Protein AF-A0A6C1P0E2-F1 (afdb_monomer_lite)

Secondary structure (DSSP, 8-state):
--------------------------SSTTEEEEEEEHHHHEEESSTTEEE-TTS-EEEPTT-SEEEEEEPPEEPS-SS-SSEEEEEEEEEEE-SSGGGEEEEEEEESSSSS--PPEE--B-TTSPPSSTTEEEB--EEEETT--EEEEEEEEE--TTSPPPEEEEEEEEEE---PPPHHHHHHHHTTSTTTSPP-----PPP---S------TT-PPPPPP-B-TTTTT--TT---SSS-----PPB----EEEEEE--S-S--S-HHHHHHHHHHIIIIIS--SS-S-SEEE-TT--EEE-S---STT---B--SSSTTT-TTEEEEEESS--SSSPPPHHHHHHHHHHHHHHHHHHT--TT-EEE-TTT-SEEESEEEGGGTSSS-TT-TTTGGGHHHHHHHHHHHHTTPBPS-EEEES-TTSSSB-SSHHHHHHHHHHS-BSS-EEEEE-S-EEE-SS-EEE--SS--SSS-EEEEEPTT---EEEES-EEEES-BSEEEE-TTTT-EEEEEEESS-SEEEEEETT-BS-EEESEEEEEEEE-TT-EEEEEE-B-SSTT-B--BSEEEES-EE-BTTB-EEEEEEEE--SSS-B-EEEES-EEEEEEEEEEEESBSSEEEES-EEE--SSEEEEEES-SEEEEES-EEEEEEEEEEES-SEEEEES-EEEEEEEEEEEEEEESSEEEES-EEEE---S---S-EEEEEEEEE-S-EEEES-EEEE----SSS-PPEEEEEE-TT--SEEEEES-EEEE-----S---S--EEEEEE---TT---EEEEES-EEEE-S----S-EEEEEE--SS---EEEEES-EEEE---SSSEEEEEE---TTSS-EEEEES-EEE-TTSEEEEETTEEE-SHHHHHHHHS--TT-B-----BS-SS---B-GGGGG-GGGB----TT--B-TTSPBPPSSSPBSSS-----------BS-S-GGG-SSPPTT-EESS------S----SS---------------S-EEEEPPPEESEEEEEEEEEEE-SSS--EEEEEEESSSSS-EEEEEEEEETTTEETT-SS-EEEEEE--S-SEEEEEEEE---SS-EEEEEEEEEEEPS-S----------SS-EEPPPBSSSBSSEEEEEEEESS-EEEEEEEEETTS-EEEEEEEEEE-SEEEEEEEE-TTSPSEEEEEEEEETTEEEEEEEEE--

Structure (mmCIF, N/CA/C/O backbone):
data_AF-A0A6C1P0E2-F1
#
_entry.id   AF-A0A6C1P0E2-F1
#
loop_
_atom_site.group_PDB
_atom_site.id
_atom_site.type_symbol
_atom_site.label_atom_id
_atom_site.label_alt_id
_atom_site.label_comp_id
_atom_site.label_asym_id
_atom_site.label_entity_id
_atom_site.label_seq_id
_atom_site.pdbx_PDB_ins_code
_atom_site.Cartn_x
_atom_site.Cartn_y
_atom_site.Cartn_z
_atom_site.occupancy
_atom_site.B_iso_or_equiv
_atom_site.auth_seq_id
_atom_site.auth_comp_id
_atom_site.auth_asym_id
_atom_site.auth_atom_id
_atom_site.pdbx_PDB_model_num
ATOM 1 N N . MET A 1 1 ? -14.758 -66.829 -36.674 1.00 30.47 1 MET A N 1
ATOM 2 C CA . MET A 1 1 ? -14.290 -68.186 -36.312 1.00 30.47 1 MET A CA 1
ATOM 3 C C . MET A 1 1 ? -12.829 -68.308 -36.734 1.00 30.47 1 MET A C 1
ATOM 5 O O . MET A 1 1 ? -12.561 -68.087 -37.905 1.00 30.47 1 MET A O 1
ATOM 9 N N . LYS A 1 2 ? -11.963 -68.665 -35.767 1.00 29.67 2 LYS A N 1
ATOM 10 C CA . LYS A 1 2 ? -10.487 -68.829 -35.769 1.00 29.67 2 LYS A CA 1
ATOM 11 C C . LYS A 1 2 ? -9.631 -67.544 -35.752 1.00 29.67 2 LYS A C 1
ATOM 13 O O . LYS A 1 2 ? -9.794 -66.742 -36.655 1.00 29.67 2 LYS A O 1
ATOM 18 N N . LEU A 1 3 ? -8.615 -67.340 -34.903 1.00 28.42 3 LEU A N 1
ATOM 19 C CA . LEU A 1 3 ? -8.238 -67.679 -33.505 1.00 28.42 3 LEU A CA 1
ATOM 20 C C . LEU A 1 3 ? -6.759 -67.230 -33.343 1.00 28.42 3 LEU A C 1
ATOM 22 O O . LEU A 1 3 ? -5.986 -67.536 -34.245 1.00 28.42 3 LEU A O 1
ATOM 26 N N . ILE A 1 4 ? -6.399 -66.651 -32.177 1.00 29.48 4 ILE A N 1
ATOM 27 C CA . ILE A 1 4 ? -5.040 -66.563 -31.553 1.00 29.48 4 ILE A CA 1
ATOM 28 C C . ILE A 1 4 ? -4.114 -65.493 -32.186 1.00 29.48 4 ILE A C 1
ATOM 30 O O . ILE A 1 4 ? -3.766 -65.605 -33.352 1.00 29.48 4 ILE A O 1
ATOM 34 N N . SER A 1 5 ? -3.814 -64.331 -31.583 1.00 29.94 5 SER A N 1
ATOM 35 C CA . SER A 1 5 ? -3.169 -63.948 -30.299 1.00 29.94 5 SER A CA 1
ATOM 36 C C . SER A 1 5 ? -1.626 -64.047 -30.255 1.00 29.94 5 SER A C 1
ATOM 38 O O . SER A 1 5 ? -1.077 -65.144 -30.307 1.00 29.94 5 SER A O 1
ATOM 40 N N . SER A 1 6 ? -0.998 -62.884 -29.998 1.00 26.08 6 SER A N 1
ATOM 41 C CA . SER A 1 6 ? 0.142 -62.645 -29.078 1.00 26.08 6 SER A CA 1
ATOM 42 C C . SER A 1 6 ? 1.579 -62.441 -29.618 1.00 26.08 6 SER A C 1
ATOM 44 O O . SER A 1 6 ? 2.229 -63.379 -30.059 1.00 26.08 6 SER A O 1
ATOM 46 N N . ALA A 1 7 ? 2.060 -61.204 -29.375 1.00 25.81 7 ALA A N 1
ATOM 47 C CA . ALA A 1 7 ? 3.395 -60.744 -28.932 1.00 25.81 7 ALA A CA 1
ATOM 48 C C . ALA A 1 7 ? 4.625 -60.800 -29.876 1.00 25.81 7 ALA A C 1
ATOM 50 O O . ALA A 1 7 ? 5.077 -61.870 -30.261 1.00 25.81 7 ALA A O 1
ATOM 51 N N . VAL A 1 8 ? 5.251 -59.640 -30.150 1.00 25.31 8 VAL A N 1
ATOM 52 C CA . VAL A 1 8 ? 6.457 -59.099 -29.463 1.00 25.31 8 VAL A CA 1
ATOM 53 C C . VAL A 1 8 ? 6.814 -57.710 -30.049 1.00 25.31 8 VAL A C 1
ATOM 55 O O . VAL A 1 8 ? 6.618 -57.433 -31.227 1.00 25.31 8 VAL A O 1
ATOM 58 N N . VAL A 1 9 ? 7.283 -56.846 -29.152 1.00 27.23 9 VAL A N 1
ATOM 59 C CA . VAL A 1 9 ? 7.625 -55.414 -29.213 1.00 27.23 9 VAL A CA 1
ATOM 60 C C . VAL A 1 9 ? 8.918 -55.104 -30.009 1.00 27.23 9 VAL A C 1
ATOM 62 O O . VAL A 1 9 ? 9.799 -55.953 -30.082 1.00 27.23 9 VAL A O 1
ATOM 65 N N . ALA A 1 10 ? 9.029 -53.844 -30.477 1.00 24.22 10 ALA A N 1
ATOM 66 C CA . ALA A 1 10 ? 10.238 -53.027 -30.746 1.00 24.22 10 ALA A CA 1
ATOM 67 C C . ALA A 1 10 ? 10.702 -52.739 -32.204 1.00 24.22 10 ALA A C 1
ATOM 69 O O . ALA A 1 10 ? 11.234 -53.596 -32.897 1.00 24.22 10 ALA A O 1
ATOM 70 N N . PHE A 1 11 ? 10.674 -51.429 -32.513 1.00 23.78 11 PHE A N 1
ATOM 71 C CA . PHE A 1 11 ? 11.706 -50.610 -33.185 1.00 23.78 11 PHE A CA 1
ATOM 72 C C . PHE A 1 11 ? 11.766 -50.478 -34.735 1.00 23.78 11 PHE A C 1
ATOM 74 O O . PHE A 1 11 ? 11.989 -51.428 -35.473 1.00 23.78 11 PHE A O 1
ATOM 81 N N . PHE A 1 12 ? 11.691 -49.198 -35.150 1.00 24.34 12 PHE A N 1
ATOM 82 C CA . PHE A 1 12 ? 12.117 -48.524 -36.394 1.00 24.34 12 PHE A CA 1
ATOM 83 C C . PHE A 1 12 ? 11.498 -48.891 -37.754 1.00 24.34 12 PHE A C 1
ATOM 85 O O . PHE A 1 12 ? 11.818 -49.913 -38.352 1.00 24.34 12 PHE A O 1
ATOM 92 N N . SER A 1 13 ? 10.785 -47.921 -38.347 1.00 22.88 13 SER A N 1
ATOM 93 C CA . SER A 1 13 ? 11.241 -47.185 -39.549 1.00 22.88 13 SER A CA 1
ATOM 94 C C . SER A 1 13 ? 10.223 -46.096 -39.922 1.00 22.88 13 SER A C 1
ATOM 96 O O . SER A 1 13 ? 9.241 -46.368 -40.608 1.00 22.88 13 SER A O 1
ATOM 98 N N . ILE A 1 14 ? 10.457 -44.854 -39.479 1.00 27.75 14 ILE A N 1
ATOM 99 C CA . ILE A 1 14 ? 9.852 -43.668 -40.103 1.00 27.75 14 ILE A CA 1
ATOM 100 C C . ILE A 1 14 ? 10.614 -43.425 -41.406 1.00 27.75 14 ILE A C 1
ATOM 102 O O . ILE A 1 14 ? 11.827 -43.219 -41.410 1.00 27.75 14 ILE A O 1
ATOM 106 N N . VAL A 1 15 ? 9.889 -43.510 -42.516 1.00 25.47 15 VAL A N 1
ATOM 107 C CA . VAL A 1 15 ? 10.371 -43.196 -43.859 1.00 25.47 15 VAL A CA 1
ATOM 108 C C . VAL A 1 15 ? 10.516 -41.678 -43.968 1.00 25.47 15 VAL A C 1
ATOM 110 O O . VAL A 1 15 ? 9.526 -40.959 -44.058 1.00 25.47 15 VAL A O 1
ATOM 113 N N . LEU A 1 16 ? 11.764 -41.207 -43.959 1.00 27.83 16 LEU A N 1
ATOM 114 C CA . LEU A 1 16 ? 12.158 -39.885 -44.443 1.00 27.83 16 LEU A CA 1
ATOM 115 C C . LEU A 1 16 ? 11.820 -39.786 -45.938 1.00 27.83 16 LEU A C 1
ATOM 117 O O . LEU A 1 16 ? 12.475 -40.413 -46.772 1.00 27.83 16 LEU A O 1
ATOM 121 N N . LEU A 1 17 ? 10.807 -38.990 -46.277 1.00 27.14 17 LEU A N 1
ATOM 122 C CA . LEU A 1 17 ? 10.643 -38.430 -47.615 1.00 27.14 17 LEU A CA 1
ATOM 123 C C . LEU A 1 17 ? 11.393 -37.098 -47.649 1.00 27.14 17 LEU A C 1
ATOM 125 O O . LEU A 1 17 ? 11.040 -36.137 -46.976 1.00 27.14 17 LEU A O 1
ATOM 129 N N . SER A 1 18 ? 12.479 -37.101 -48.412 1.00 30.09 18 SER A N 1
ATOM 130 C CA . SER A 1 18 ? 13.354 -35.971 -48.679 1.00 30.09 18 SER A CA 1
ATOM 131 C C . SER A 1 18 ? 12.641 -34.888 -49.495 1.00 30.09 18 SER A C 1
ATOM 133 O O . SER A 1 18 ? 12.397 -35.084 -50.688 1.00 30.09 18 SER A O 1
ATOM 135 N N . THR A 1 19 ? 12.406 -33.722 -48.901 1.00 29.41 19 THR A N 1
ATOM 136 C CA . THR A 1 19 ? 12.422 -32.447 -49.626 1.00 29.41 19 THR A CA 1
ATOM 137 C C . THR A 1 19 ? 13.746 -31.759 -49.307 1.00 29.41 19 THR A C 1
ATOM 139 O O . THR A 1 19 ? 14.192 -31.680 -48.164 1.00 29.41 19 THR A O 1
ATOM 142 N N . THR A 1 20 ? 14.467 -31.370 -50.352 1.00 29.47 20 THR A N 1
ATOM 143 C CA . THR A 1 20 ? 15.799 -30.769 -50.277 1.00 29.47 20 THR A CA 1
ATOM 144 C C . THR A 1 20 ? 15.728 -29.373 -49.655 1.00 29.47 20 THR A C 1
ATOM 146 O O . THR A 1 20 ? 15.580 -28.384 -50.367 1.00 29.47 20 THR A O 1
ATOM 149 N N . LEU A 1 21 ? 15.855 -29.290 -48.329 1.00 33.16 21 LEU A N 1
ATOM 150 C CA . LEU A 1 21 ? 16.219 -28.068 -47.612 1.00 33.16 21 LEU A CA 1
ATOM 151 C C . LEU A 1 21 ? 17.690 -27.761 -47.911 1.00 33.16 21 LEU A C 1
ATOM 153 O O . LEU A 1 21 ? 18.572 -28.542 -47.556 1.00 33.16 21 LEU A O 1
ATOM 157 N N . SER A 1 22 ? 17.978 -26.633 -48.564 1.00 34.19 22 SER A N 1
ATOM 158 C CA . SER A 1 22 ? 19.352 -26.139 -48.655 1.00 34.19 22 SER A CA 1
ATOM 159 C C . SER A 1 22 ? 19.770 -25.575 -47.294 1.00 34.19 22 SER A C 1
ATOM 161 O O . SER A 1 22 ? 19.748 -24.364 -47.078 1.00 34.19 22 SER A O 1
ATOM 163 N N . ALA A 1 23 ? 20.137 -26.448 -46.358 1.00 36.47 23 ALA A N 1
ATOM 164 C CA . ALA A 1 23 ? 20.996 -26.057 -45.253 1.00 36.47 23 ALA A CA 1
ATOM 165 C C . ALA A 1 23 ? 22.343 -25.685 -45.881 1.00 36.47 23 ALA A C 1
ATOM 167 O O . ALA A 1 23 ? 23.097 -26.543 -46.332 1.00 36.47 23 ALA A O 1
ATOM 168 N N . GLN A 1 24 ? 22.609 -24.391 -46.035 1.00 39.56 24 GLN A N 1
ATOM 169 C CA . GLN A 1 24 ? 23.955 -23.957 -46.366 1.00 39.56 24 GLN A CA 1
ATOM 170 C C . GLN A 1 24 ? 24.780 -24.183 -45.096 1.00 39.56 24 GLN A C 1
ATOM 172 O O . GLN A 1 24 ? 24.559 -23.491 -44.103 1.00 39.56 24 GLN A O 1
ATOM 177 N N . ASP A 1 25 ? 25.636 -25.208 -45.108 1.00 36.38 25 ASP A N 1
ATOM 178 C CA . ASP A 1 25 ? 26.471 -25.626 -43.978 1.00 36.38 25 ASP A CA 1
ATOM 179 C C . ASP A 1 25 ? 27.340 -24.456 -43.483 1.00 36.38 25 ASP A C 1
ATOM 181 O O . ASP A 1 25 ? 28.437 -24.207 -43.989 1.00 36.38 25 ASP A O 1
ATOM 185 N N . ALA A 1 26 ? 26.839 -23.705 -42.499 1.00 38.28 26 ALA A N 1
ATOM 186 C CA . ALA A 1 26 ? 27.665 -22.829 -41.681 1.00 38.28 26 ALA A CA 1
ATOM 187 C C . ALA A 1 26 ? 28.434 -23.716 -40.676 1.00 38.28 26 ALA A C 1
ATOM 189 O O . ALA A 1 26 ? 27.810 -24.600 -40.077 1.00 38.28 26 ALA A O 1
ATOM 190 N N . PRO A 1 27 ? 29.750 -23.532 -40.482 1.00 39.09 27 PRO A N 1
ATOM 191 C CA . PRO A 1 27 ? 30.578 -24.441 -39.680 1.00 39.09 27 PRO A CA 1
ATOM 192 C C . PRO A 1 27 ? 30.192 -24.545 -38.197 1.00 39.09 27 PRO A C 1
ATOM 194 O O . PRO A 1 27 ? 30.570 -25.518 -37.552 1.00 39.09 27 PRO A O 1
ATOM 197 N N . ASP A 1 28 ? 29.406 -23.604 -37.670 1.00 56.12 28 ASP A N 1
ATOM 198 C CA . ASP A 1 28 ? 29.267 -23.413 -36.228 1.00 56.12 28 ASP A CA 1
ATOM 199 C C . ASP A 1 28 ? 27.824 -23.633 -35.748 1.00 56.12 28 ASP A C 1
ATOM 201 O O . ASP A 1 28 ? 26.851 -23.254 -36.407 1.00 56.12 28 ASP A O 1
ATOM 205 N N . ASN A 1 29 ? 27.677 -24.262 -34.578 1.00 69.25 29 ASN A N 1
ATOM 206 C CA . ASN A 1 29 ? 26.415 -24.602 -33.897 1.00 69.25 29 ASN A CA 1
ATOM 207 C C . ASN A 1 29 ? 25.627 -23.365 -33.388 1.00 69.25 29 ASN A C 1
ATOM 209 O O . ASN A 1 29 ? 24.817 -23.475 -32.469 1.00 69.25 29 ASN A O 1
ATOM 213 N N . GLU A 1 30 ? 25.889 -22.184 -33.953 1.00 76.81 30 GLU A N 1
ATOM 214 C CA . GLU A 1 30 ? 25.427 -20.875 -33.473 1.00 76.81 30 GLU A CA 1
ATOM 215 C C . GLU A 1 30 ? 24.271 -20.298 -34.302 1.00 76.81 30 GLU A C 1
ATOM 217 O O . GLU A 1 30 ? 23.444 -19.545 -33.790 1.00 76.81 30 GLU A O 1
ATOM 222 N N . TYR A 1 31 ? 24.191 -20.629 -35.595 1.00 85.69 31 TYR A N 1
ATOM 223 C CA . TYR A 1 31 ? 23.176 -20.075 -36.490 1.00 85.69 31 TYR A CA 1
ATOM 224 C C . TYR A 1 31 ? 22.749 -21.066 -37.574 1.00 85.69 31 TYR A C 1
ATOM 226 O O . TYR A 1 31 ? 23.567 -21.709 -38.242 1.00 85.69 31 TYR A O 1
ATOM 234 N N . ARG A 1 32 ? 21.435 -21.162 -37.778 1.00 86.31 32 ARG A N 1
ATOM 235 C CA . ARG A 1 32 ? 20.795 -21.995 -38.800 1.00 86.31 32 ARG A CA 1
ATOM 236 C C . ARG A 1 32 ? 19.584 -21.255 -39.352 1.00 86.31 32 ARG A C 1
ATOM 238 O O . ARG A 1 32 ? 18.940 -20.509 -38.628 1.00 86.31 32 ARG A O 1
ATOM 245 N N . TYR A 1 33 ? 19.225 -21.495 -40.606 1.00 87.00 33 TYR A N 1
ATOM 246 C CA . TYR A 1 33 ? 17.946 -21.032 -41.137 1.00 87.00 33 TYR A CA 1
ATOM 247 C C . TYR A 1 33 ? 17.240 -22.161 -41.877 1.00 87.00 33 TYR A C 1
ATOM 249 O O . TYR A 1 33 ? 17.885 -23.028 -42.469 1.00 87.00 33 TYR A O 1
ATOM 257 N N . LEU A 1 34 ? 15.913 -22.149 -41.828 1.00 87.50 34 LEU A N 1
ATOM 258 C CA . LEU A 1 34 ? 15.051 -23.076 -42.546 1.00 87.50 34 LEU A CA 1
ATOM 259 C C . LEU A 1 34 ? 14.077 -22.256 -43.384 1.00 87.50 34 LEU A C 1
ATOM 261 O O . LEU A 1 34 ? 13.376 -21.390 -42.863 1.00 87.50 34 LEU A O 1
ATOM 265 N N . ARG A 1 35 ? 14.055 -22.523 -44.688 1.00 86.94 35 ARG A N 1
ATOM 266 C CA . ARG A 1 35 ? 13.155 -21.864 -45.632 1.00 86.94 35 ARG A CA 1
ATOM 267 C C . ARG A 1 35 ? 11.987 -22.780 -45.952 1.00 86.94 35 ARG A C 1
ATOM 269 O O . ARG A 1 35 ? 12.196 -23.927 -46.341 1.00 86.94 35 ARG A O 1
ATOM 276 N N . PHE A 1 36 ? 10.782 -22.243 -45.835 1.00 83.62 36 PHE A N 1
ATOM 277 C CA . PHE A 1 36 ? 9.533 -22.955 -46.040 1.00 83.62 36 PHE A CA 1
ATOM 278 C C . PHE A 1 36 ? 8.755 -22.311 -47.193 1.00 83.62 36 PHE A C 1
ATOM 280 O O . PHE A 1 36 ? 8.178 -21.235 -47.009 1.00 83.62 36 PHE A O 1
ATOM 287 N N . PRO A 1 37 ? 8.735 -22.934 -48.387 1.00 78.94 37 PRO A N 1
ATOM 288 C CA . PRO A 1 37 ? 7.833 -22.521 -49.456 1.00 78.94 37 PRO A CA 1
ATOM 289 C C . PRO A 1 37 ? 6.393 -22.616 -48.953 1.00 78.94 37 PRO A C 1
ATOM 291 O O . PRO A 1 37 ? 5.987 -23.680 -48.482 1.00 78.94 37 PRO A O 1
ATOM 294 N N . ALA A 1 38 ? 5.613 -21.537 -49.063 1.00 67.81 38 ALA A N 1
ATOM 295 C CA . ALA A 1 38 ? 4.272 -21.471 -48.476 1.00 67.81 38 ALA A CA 1
ATOM 296 C C . ALA A 1 38 ? 3.387 -22.635 -48.952 1.00 67.81 38 ALA A C 1
ATOM 298 O O . ALA A 1 38 ? 2.647 -23.231 -48.172 1.00 67.81 38 ALA A O 1
ATOM 299 N N . ALA A 1 39 ? 3.538 -23.016 -50.222 1.00 59.28 39 ALA A N 1
ATOM 300 C CA . ALA A 1 39 ? 2.865 -24.138 -50.859 1.00 59.28 39 ALA A CA 1
ATOM 301 C C . ALA A 1 39 ? 3.157 -25.520 -50.233 1.00 59.28 39 ALA A C 1
ATOM 303 O O . ALA A 1 39 ? 2.383 -26.445 -50.456 1.00 59.28 39 ALA A O 1
ATOM 304 N N . GLU A 1 40 ? 4.231 -25.738 -49.486 1.00 59.19 40 GLU A N 1
ATOM 305 C CA . GLU A 1 40 ? 4.609 -27.091 -49.033 1.00 59.19 40 GLU A CA 1
ATOM 306 C C . GLU A 1 40 ? 4.516 -27.284 -47.516 1.00 59.19 40 GLU A C 1
ATOM 308 O O . GLU A 1 40 ? 4.498 -28.423 -47.060 1.00 59.19 40 GLU A O 1
ATOM 313 N N . SER A 1 41 ? 4.425 -26.202 -46.739 1.00 60.06 41 SER A N 1
ATOM 314 C CA . SER A 1 41 ? 4.676 -26.223 -45.291 1.00 60.06 41 SER A CA 1
ATOM 315 C C . SER A 1 41 ? 3.500 -25.831 -44.394 1.00 60.06 41 SER A C 1
ATOM 317 O O . SER A 1 41 ? 3.623 -25.913 -43.171 1.00 60.06 41 SER A O 1
ATOM 319 N N . LEU A 1 42 ? 2.391 -25.361 -44.967 1.00 65.12 42 LEU A N 1
ATOM 320 C CA . LEU A 1 42 ? 1.218 -24.902 -44.224 1.00 65.12 42 LEU A CA 1
ATOM 321 C C . LEU A 1 42 ? 0.089 -25.935 -44.325 1.00 65.12 42 LEU A C 1
ATOM 323 O O . LEU A 1 42 ? -0.422 -26.201 -45.417 1.00 65.12 42 LEU A O 1
ATOM 327 N N . THR A 1 43 ? -0.327 -26.493 -43.186 1.00 59.31 43 THR A N 1
ATOM 328 C CA . THR A 1 43 ? -1.565 -27.267 -43.091 1.00 59.31 43 THR A CA 1
ATOM 329 C C . THR A 1 43 ? -2.726 -26.276 -43.098 1.00 59.31 43 THR A C 1
ATOM 331 O O . THR A 1 43 ? -2.976 -25.542 -42.142 1.00 59.31 43 THR A O 1
ATOM 334 N N . ALA A 1 44 ? -3.387 -26.173 -44.252 1.00 52.50 44 ALA A N 1
ATOM 335 C CA . ALA A 1 44 ? -4.524 -25.284 -44.430 1.00 52.50 44 ALA A CA 1
ATOM 336 C C . ALA A 1 44 ? -5.701 -25.745 -43.562 1.00 52.50 44 ALA A C 1
ATOM 338 O O . ALA A 1 44 ? -6.033 -26.933 -43.526 1.00 52.50 44 ALA A O 1
ATOM 339 N N . ASP A 1 45 ? -6.360 -24.788 -42.917 1.00 49.38 45 ASP A N 1
ATOM 340 C CA . ASP A 1 45 ? -7.641 -24.983 -42.244 1.00 49.38 45 ASP A CA 1
ATOM 341 C C . ASP A 1 45 ? -8.739 -25.151 -43.324 1.00 49.38 45 ASP A C 1
ATOM 343 O O . ASP A 1 45 ? -9.466 -24.222 -43.674 1.00 49.38 45 ASP A O 1
ATOM 347 N N . GLY A 1 46 ? -8.779 -26.316 -43.982 1.00 54.66 46 GLY A N 1
ATOM 348 C CA . GLY A 1 46 ? -9.708 -26.607 -45.084 1.00 54.66 46 GLY A CA 1
ATOM 349 C C . GLY A 1 46 ? -9.531 -25.739 -46.346 1.00 54.66 46 GLY A C 1
ATOM 350 O O . GLY A 1 46 ? -8.473 -25.157 -46.583 1.00 54.66 46 GLY A O 1
ATOM 351 N N . ASP A 1 47 ? -10.582 -25.673 -47.179 1.00 61.75 47 ASP A N 1
ATOM 352 C CA . ASP A 1 47 ? -10.651 -25.024 -48.511 1.00 61.75 47 ASP A CA 1
ATOM 353 C C . ASP A 1 47 ? -10.496 -23.475 -48.495 1.00 61.75 47 ASP A C 1
ATOM 355 O O . ASP A 1 47 ? -11.069 -22.780 -49.332 1.00 61.75 47 ASP A O 1
ATOM 359 N N . ALA A 1 48 ? -9.779 -22.891 -47.528 1.00 74.94 48 ALA A N 1
ATOM 360 C CA . ALA A 1 48 ? -9.673 -21.441 -47.331 1.00 74.94 48 ALA A CA 1
ATOM 361 C C . ALA A 1 48 ? -8.550 -20.759 -48.143 1.00 74.94 48 ALA A C 1
ATOM 363 O O . ALA A 1 48 ? -8.603 -19.547 -48.384 1.00 74.94 48 ALA A O 1
ATOM 364 N N . PHE A 1 49 ? -7.559 -21.530 -48.601 1.00 81.69 49 PHE A N 1
ATOM 365 C CA . PHE A 1 49 ? -6.404 -21.046 -49.363 1.00 81.69 49 PHE A CA 1
ATOM 366 C C . PHE A 1 49 ? -6.318 -21.709 -50.746 1.00 81.69 49 PHE A C 1
ATOM 368 O O . PHE A 1 49 ? -6.490 -22.919 -50.877 1.00 81.69 49 PHE A O 1
ATOM 375 N N . GLU A 1 50 ? -6.016 -20.921 -51.779 1.00 80.06 50 GLU A N 1
ATOM 376 C CA . GLU A 1 50 ? -5.785 -21.386 -53.151 1.00 80.06 50 GLU A CA 1
ATOM 377 C C . GLU A 1 50 ? -4.326 -21.195 -53.572 1.00 80.06 50 GLU A C 1
ATOM 379 O O . GLU A 1 50 ? -3.638 -20.272 -53.129 1.00 80.06 50 GLU A O 1
ATOM 384 N N . ARG A 1 51 ? -3.854 -22.090 -54.445 1.00 79.56 51 ARG A N 1
ATOM 385 C CA . ARG A 1 51 ? -2.511 -22.034 -55.030 1.00 79.56 51 ARG A CA 1
ATOM 386 C C . ARG A 1 51 ? -2.575 -21.344 -56.380 1.00 79.56 51 ARG A C 1
ATOM 388 O O . ARG A 1 51 ? -3.375 -21.731 -57.232 1.00 79.56 51 ARG A O 1
ATOM 395 N N . THR A 1 52 ? -1.710 -20.366 -56.591 1.00 74.25 52 THR A N 1
ATOM 396 C CA . THR A 1 52 ? -1.531 -19.735 -57.900 1.00 74.25 52 THR A CA 1
ATOM 397 C C . THR A 1 52 ? -0.651 -20.606 -58.805 1.00 74.25 52 THR A C 1
ATOM 399 O O . THR A 1 52 ? 0.100 -21.459 -58.330 1.00 74.25 52 THR A O 1
ATOM 402 N N . GLU A 1 53 ? -0.725 -20.405 -60.128 1.00 71.81 53 GLU A N 1
ATOM 403 C CA . GLU A 1 53 ? 0.068 -21.176 -61.109 1.00 71.81 53 GLU A CA 1
ATOM 404 C C . GLU A 1 53 ? 1.590 -21.060 -60.901 1.00 71.81 53 GLU A C 1
ATOM 406 O O . GLU A 1 53 ? 2.338 -21.937 -61.327 1.00 71.81 53 GLU A O 1
ATOM 411 N N . ASP A 1 54 ? 2.050 -20.006 -60.226 1.00 73.94 54 ASP A N 1
ATOM 412 C CA . ASP A 1 54 ? 3.455 -19.763 -59.886 1.00 73.94 54 ASP A CA 1
ATOM 413 C C . ASP A 1 54 ? 3.864 -20.262 -58.488 1.00 73.94 54 ASP A C 1
ATOM 415 O O . ASP A 1 54 ? 4.986 -20.010 -58.056 1.00 73.94 54 ASP A O 1
ATOM 419 N N . GLY A 1 55 ? 2.993 -21.005 -57.795 1.00 70.69 55 GLY A N 1
ATOM 420 C CA . GLY A 1 55 ? 3.325 -21.683 -56.539 1.00 70.69 55 GLY A CA 1
ATOM 421 C C . GLY A 1 55 ? 3.174 -20.840 -55.269 1.00 70.69 55 GLY A C 1
ATOM 422 O O . GLY A 1 55 ? 3.578 -21.300 -54.204 1.00 70.69 55 GLY A O 1
ATOM 423 N N . ARG A 1 56 ? 2.571 -19.648 -55.348 1.00 83.19 56 ARG A N 1
ATOM 424 C CA . ARG A 1 56 ? 2.239 -18.808 -54.183 1.00 83.19 56 ARG A CA 1
ATOM 425 C C . ARG A 1 56 ? 0.886 -19.201 -53.584 1.00 83.19 56 ARG A C 1
ATOM 427 O O . ARG A 1 56 ? 0.064 -19.859 -54.228 1.00 83.19 56 ARG A O 1
ATOM 434 N N . ILE A 1 57 ? 0.648 -18.791 -52.341 1.00 83.44 57 ILE A N 1
ATOM 435 C CA . ILE A 1 57 ? -0.630 -18.987 -51.645 1.00 83.44 57 ILE A CA 1
ATOM 436 C C . ILE A 1 57 ? -1.424 -17.680 -51.608 1.00 83.44 57 ILE A C 1
ATOM 438 O O . ILE A 1 57 ? -0.880 -16.624 -51.282 1.00 83.44 57 ILE A O 1
ATOM 442 N N . SER A 1 58 ? -2.724 -17.766 -51.904 1.00 85.12 58 SER A N 1
ATOM 443 C CA . SER A 1 58 ? -3.701 -16.685 -51.734 1.00 85.12 58 SER A CA 1
ATOM 444 C C . SER A 1 58 ? -4.948 -17.157 -50.986 1.00 85.12 58 SER A C 1
ATOM 446 O O . SER A 1 58 ? -5.200 -18.354 -50.860 1.00 85.12 58 SER A O 1
ATOM 448 N N . LEU A 1 59 ? -5.761 -16.211 -50.514 1.00 85.69 59 LEU A N 1
ATOM 449 C CA . LEU A 1 59 ? -7.093 -16.502 -49.977 1.00 85.69 59 LEU A CA 1
ATOM 450 C C . LEU A 1 59 ? -8.034 -16.929 -51.107 1.00 85.69 59 LEU A C 1
ATOM 452 O O . LEU A 1 59 ? -8.068 -16.270 -52.147 1.00 85.69 59 LEU A O 1
ATOM 456 N N . VAL A 1 60 ? -8.884 -17.932 -50.873 1.00 84.00 60 VAL A N 1
ATOM 457 C CA . VAL A 1 60 ? -9.940 -18.304 -51.830 1.00 84.00 60 VAL A CA 1
ATOM 458 C C . VAL A 1 60 ? -10.885 -17.128 -52.082 1.00 84.00 60 VAL A C 1
ATOM 460 O O . VAL A 1 60 ? -11.140 -16.279 -51.214 1.00 84.00 60 VAL A O 1
ATOM 463 N N . THR A 1 61 ? -11.381 -17.031 -53.315 1.00 78.62 61 THR A N 1
ATOM 464 C CA . THR A 1 61 ? -12.287 -15.962 -53.755 1.00 78.62 61 THR A CA 1
ATOM 465 C C . THR A 1 61 ? -13.497 -15.816 -52.818 1.00 78.62 61 THR A C 1
ATOM 467 O O . THR A 1 61 ? -14.253 -16.758 -52.607 1.00 78.62 61 THR A O 1
ATOM 470 N N . GLY A 1 62 ? -13.709 -14.607 -52.280 1.00 72.56 62 GLY A N 1
ATOM 471 C CA . GLY A 1 62 ? -14.846 -14.277 -51.405 1.00 72.56 62 GLY A CA 1
ATOM 472 C C . GLY A 1 62 ? -14.591 -14.419 -49.899 1.00 72.56 62 GLY A C 1
ATOM 473 O O . GLY A 1 62 ? -15.371 -13.876 -49.117 1.00 72.56 62 GLY A O 1
ATOM 474 N N . LEU A 1 63 ? -13.494 -15.059 -49.478 1.00 80.56 63 LEU A N 1
ATOM 475 C CA . LEU A 1 63 ? -13.075 -15.090 -48.072 1.00 80.56 63 LEU A CA 1
ATOM 476 C C . LEU A 1 63 ? -12.334 -13.809 -47.694 1.00 80.56 63 LEU A C 1
ATOM 478 O O . LEU A 1 63 ? -11.442 -13.364 -48.417 1.00 80.56 63 LEU A O 1
ATOM 482 N N . ARG A 1 64 ? -12.715 -13.210 -46.561 1.00 85.62 64 ARG A N 1
ATOM 483 C CA . ARG A 1 64 ? -12.149 -11.940 -46.083 1.00 85.62 64 ARG A CA 1
ATOM 484 C C . ARG A 1 64 ? -10.836 -12.126 -45.326 1.00 85.62 64 ARG A C 1
ATOM 486 O O . ARG A 1 64 ? -9.967 -11.267 -45.437 1.00 85.62 64 ARG A O 1
ATOM 493 N N . GLU A 1 65 ? -10.711 -13.216 -44.584 1.00 89.75 65 GLU A N 1
ATOM 494 C CA . GLU A 1 65 ? -9.565 -13.540 -43.739 1.00 89.75 65 GLU A CA 1
ATOM 495 C C . GLU A 1 65 ? -9.496 -15.056 -43.540 1.00 89.75 65 GLU A C 1
ATOM 497 O O . GLU A 1 65 ? -10.542 -15.707 -43.490 1.00 89.75 65 GLU A O 1
ATOM 502 N N . ALA A 1 66 ? -8.287 -15.604 -43.445 1.00 84.75 66 ALA A N 1
ATOM 503 C CA . ALA A 1 66 ? -8.049 -16.985 -43.036 1.00 84.75 66 ALA A CA 1
ATOM 504 C C . ALA A 1 66 ? -6.666 -17.122 -42.386 1.00 84.75 66 ALA A C 1
ATOM 506 O O . ALA A 1 66 ? -5.759 -16.329 -42.660 1.00 84.75 66 ALA A O 1
ATOM 507 N N . THR A 1 67 ? -6.500 -18.159 -41.565 1.00 88.69 67 THR A N 1
ATOM 508 C CA . THR A 1 67 ? -5.244 -18.483 -40.881 1.00 88.69 67 THR A CA 1
ATOM 509 C C . THR A 1 67 ? -4.779 -19.880 -41.276 1.00 88.69 67 THR A C 1
ATOM 511 O O . THR A 1 67 ? -5.582 -20.805 -41.348 1.00 88.69 67 THR A O 1
ATOM 514 N N . ALA A 1 68 ? -3.481 -20.039 -41.523 1.00 84.19 68 ALA A N 1
ATOM 515 C CA . ALA A 1 68 ? -2.836 -21.332 -41.732 1.00 84.19 68 ALA A CA 1
ATOM 516 C C . ALA A 1 68 ? -1.738 -21.544 -40.689 1.00 84.19 68 ALA A C 1
ATOM 518 O O . ALA A 1 68 ? -1.040 -20.596 -40.326 1.00 84.19 68 ALA A O 1
ATOM 519 N N . VAL A 1 69 ? -1.575 -22.779 -40.218 1.00 86.94 69 VAL A N 1
ATOM 520 C CA . VAL A 1 69 ? -0.568 -23.155 -39.216 1.00 86.94 69 VAL A CA 1
ATOM 521 C C . VAL A 1 69 ? 0.442 -24.099 -39.866 1.00 86.94 69 VAL A C 1
ATOM 523 O O . VAL A 1 69 ? 0.087 -24.890 -40.735 1.00 86.94 69 VAL A O 1
ATOM 526 N N . SER A 1 70 ? 1.715 -23.992 -39.496 1.00 86.94 70 SER A N 1
ATOM 527 C CA . SER A 1 70 ? 2.741 -24.923 -39.958 1.00 86.94 70 SER A CA 1
ATOM 528 C C . SER A 1 70 ? 2.667 -26.252 -39.210 1.00 86.94 70 SER A C 1
ATOM 530 O O . SER A 1 70 ? 2.280 -26.312 -38.036 1.00 86.94 70 SER A O 1
ATOM 532 N N . ASP A 1 71 ? 3.168 -27.314 -39.833 1.00 84.88 71 ASP A N 1
ATOM 533 C CA . ASP A 1 71 ? 3.541 -28.508 -39.073 1.00 84.88 71 ASP A CA 1
ATOM 534 C C . ASP A 1 71 ? 4.635 -28.162 -38.037 1.00 84.88 71 ASP A C 1
ATOM 536 O O . ASP A 1 71 ? 5.341 -27.153 -38.194 1.00 84.88 71 ASP A O 1
ATOM 540 N N . PRO A 1 72 ? 4.781 -28.947 -36.952 1.00 89.00 72 PRO A N 1
ATOM 541 C CA . PRO A 1 72 ? 5.866 -28.767 -35.993 1.00 89.00 72 PRO A CA 1
ATOM 542 C C . PRO A 1 72 ? 7.240 -28.836 -36.671 1.00 89.00 72 PRO A C 1
ATOM 544 O O . PRO A 1 72 ? 7.616 -29.851 -37.256 1.00 89.00 72 PRO A O 1
ATOM 547 N N . VAL A 1 73 ? 8.012 -27.756 -36.567 1.00 89.88 73 VAL A N 1
ATOM 548 C CA . VAL A 1 73 ? 9.372 -27.643 -37.100 1.00 89.88 73 VAL A CA 1
ATOM 549 C C . VAL A 1 73 ? 10.363 -27.903 -35.973 1.00 89.88 73 VAL A C 1
ATOM 551 O O . VAL A 1 73 ? 10.349 -27.201 -34.966 1.00 89.88 73 VAL A O 1
ATOM 554 N N . ALA A 1 74 ? 11.245 -28.889 -36.129 1.00 89.94 74 ALA A N 1
ATOM 555 C CA . ALA A 1 74 ? 12.310 -29.127 -35.158 1.00 89.94 74 ALA A CA 1
ATOM 556 C C . ALA A 1 74 ? 13.305 -27.953 -35.138 1.00 89.94 74 ALA A C 1
ATOM 558 O O . ALA A 1 74 ? 13.768 -27.496 -36.186 1.00 89.94 74 ALA A O 1
ATOM 559 N N . ILE A 1 75 ? 13.653 -27.485 -33.941 1.00 90.69 75 ILE A N 1
ATOM 560 C CA . ILE A 1 75 ? 14.708 -26.494 -33.736 1.00 90.69 75 ILE A CA 1
ATOM 561 C C . ILE A 1 75 ? 16.047 -27.173 -34.060 1.00 90.69 75 ILE A C 1
ATOM 563 O O . ILE A 1 75 ? 16.346 -28.224 -33.491 1.00 90.69 75 ILE A O 1
ATOM 567 N N . PRO A 1 76 ? 16.871 -26.609 -34.961 1.00 89.44 76 PRO A N 1
ATOM 568 C CA . PRO A 1 76 ? 18.054 -27.280 -35.502 1.00 89.44 76 PRO A CA 1
ATOM 569 C C . PRO A 1 76 ? 19.278 -27.199 -34.568 1.00 89.44 76 PRO A C 1
ATOM 571 O O . PRO A 1 76 ? 20.403 -27.025 -35.036 1.00 89.44 76 PRO A O 1
ATOM 574 N N . PHE A 1 77 ? 19.061 -27.319 -33.254 1.00 85.25 77 PHE A N 1
ATOM 575 C CA . PHE A 1 77 ? 20.091 -27.320 -32.216 1.00 85.25 77 PHE A CA 1
ATOM 576 C C . PHE A 1 77 ? 19.796 -28.420 -31.192 1.00 85.25 77 PHE A C 1
ATOM 578 O O . PHE A 1 77 ? 18.677 -28.517 -30.696 1.00 85.25 77 PHE A O 1
ATOM 585 N N . GLU A 1 78 ? 20.801 -29.224 -30.838 1.00 79.06 78 GLU A N 1
ATOM 586 C CA . GLU A 1 78 ? 20.632 -30.269 -29.815 1.00 79.06 78 GLU A CA 1
ATOM 587 C C . GLU A 1 78 ? 20.502 -29.671 -28.405 1.00 79.06 78 GLU A C 1
ATOM 589 O O . GLU A 1 78 ? 19.645 -30.090 -27.628 1.00 79.06 78 GLU A O 1
ATOM 594 N N . ASN A 1 79 ? 21.332 -28.666 -28.096 1.00 80.56 79 ASN A N 1
ATOM 595 C CA . ASN A 1 79 ? 21.421 -28.018 -26.786 1.00 80.56 79 ASN A CA 1
ATOM 596 C C . ASN A 1 79 ? 21.678 -26.508 -26.952 1.00 80.56 79 ASN A C 1
ATOM 598 O O . ASN A 1 79 ? 22.830 -26.078 -26.855 1.00 80.56 79 ASN A O 1
ATOM 602 N N . PRO A 1 80 ? 20.652 -25.698 -27.266 1.00 86.62 80 PRO A N 1
ATOM 603 C CA . PRO A 1 80 ? 20.814 -24.249 -27.283 1.00 86.62 80 PRO A CA 1
ATOM 604 C C . PRO A 1 80 ? 21.036 -23.727 -25.858 1.00 86.62 80 PRO A C 1
ATOM 606 O O . PRO A 1 80 ? 20.340 -24.143 -24.933 1.00 86.62 80 PRO A O 1
ATOM 609 N N . GLU A 1 81 ? 21.986 -22.813 -25.673 1.00 86.25 81 GLU A N 1
ATOM 610 C CA . GLU A 1 81 ? 22.256 -22.184 -24.378 1.00 86.25 81 GLU A CA 1
ATOM 611 C C . GLU A 1 81 ? 22.532 -20.677 -24.528 1.00 86.25 81 GLU A C 1
ATOM 613 O O . GLU A 1 81 ? 23.116 -20.262 -25.528 1.00 86.25 81 GLU A O 1
ATOM 618 N N . PRO A 1 82 ? 22.134 -19.841 -23.549 1.00 89.31 82 PRO A N 1
ATOM 619 C CA . PRO A 1 82 ? 21.232 -20.165 -22.439 1.00 89.31 82 PRO A CA 1
ATOM 620 C C . PRO A 1 82 ? 19.755 -20.204 -22.878 1.00 89.31 82 PRO A C 1
ATOM 622 O O . PRO A 1 82 ? 18.884 -20.604 -22.109 1.00 89.31 82 PRO A O 1
ATOM 625 N N . PHE A 1 83 ? 19.478 -19.811 -24.121 1.00 92.62 83 PHE A N 1
ATOM 626 C CA . PHE A 1 83 ? 18.170 -19.788 -24.765 1.00 92.62 83 PHE A CA 1
ATOM 627 C C . PHE A 1 83 ? 18.338 -20.008 -26.275 1.00 92.62 83 PHE A C 1
ATOM 629 O O . PHE A 1 83 ? 19.455 -20.016 -26.792 1.00 92.62 83 PHE A O 1
ATOM 636 N N . VAL A 1 84 ? 17.227 -20.139 -26.998 1.00 91.81 84 VAL A N 1
ATOM 637 C CA . VAL A 1 84 ? 17.206 -20.059 -28.465 1.00 91.81 84 VAL A CA 1
ATOM 638 C C . VAL A 1 84 ? 16.482 -18.785 -28.878 1.00 91.81 84 VAL A C 1
ATOM 640 O O . VAL A 1 84 ? 15.390 -18.504 -28.387 1.00 91.81 84 VAL A O 1
ATOM 643 N N . ALA A 1 85 ? 17.088 -17.999 -29.765 1.00 92.38 85 ALA A N 1
ATOM 644 C CA . ALA A 1 85 ? 16.436 -16.833 -30.346 1.00 92.38 85 ALA A CA 1
ATOM 645 C C . ALA A 1 85 ? 16.025 -17.128 -31.790 1.00 92.38 85 ALA A C 1
ATOM 647 O O . ALA A 1 85 ? 16.749 -17.804 -32.525 1.00 92.38 85 ALA A O 1
ATOM 648 N N . ILE A 1 86 ? 14.842 -16.665 -32.185 1.00 92.38 86 ILE A N 1
ATOM 649 C CA . ILE A 1 86 ? 14.271 -16.943 -33.501 1.00 92.38 86 ILE A CA 1
ATOM 650 C C . ILE A 1 86 ? 13.774 -15.641 -34.120 1.00 92.38 86 ILE A C 1
ATOM 652 O O . ILE A 1 86 ? 13.037 -14.887 -33.487 1.00 92.38 86 ILE A O 1
ATOM 656 N N . SER A 1 87 ? 14.163 -15.387 -35.367 1.00 90.38 87 SER A N 1
ATOM 657 C CA . SER A 1 87 ? 13.576 -14.336 -36.201 1.00 90.38 87 SER A CA 1
ATOM 658 C C . SER A 1 87 ? 12.953 -14.937 -37.455 1.00 90.38 87 SER A C 1
ATOM 660 O O . SER A 1 87 ? 13.315 -16.039 -37.875 1.00 90.38 87 SER A O 1
ATOM 662 N N . ALA A 1 88 ? 12.030 -14.213 -38.078 1.00 89.44 88 ALA A N 1
ATOM 663 C CA . ALA A 1 88 ? 11.388 -14.650 -39.309 1.00 89.44 88 ALA A CA 1
ATOM 664 C C . ALA A 1 88 ? 11.540 -13.608 -40.417 1.00 89.44 88 ALA A C 1
ATOM 666 O O . ALA A 1 88 ? 11.454 -12.409 -40.170 1.00 89.44 88 ALA A O 1
ATOM 667 N N . VAL A 1 89 ? 11.737 -14.078 -41.643 1.00 87.69 89 VAL A N 1
ATOM 668 C CA . VAL A 1 89 ? 11.675 -13.270 -42.863 1.00 87.69 89 VAL A CA 1
ATOM 669 C C . VAL A 1 89 ? 10.632 -13.906 -43.764 1.00 87.69 89 VAL A C 1
ATOM 671 O O . VAL A 1 89 ? 10.692 -15.109 -43.998 1.00 87.69 89 VAL A O 1
ATOM 674 N N . TRP A 1 90 ? 9.670 -13.143 -44.270 1.00 88.19 90 TRP A N 1
ATOM 675 C CA . TRP A 1 90 ? 8.678 -13.670 -45.206 1.00 88.19 90 TRP A CA 1
ATOM 676 C C . TRP A 1 90 ? 8.617 -12.839 -46.475 1.00 88.19 90 TRP A C 1
ATOM 678 O O . TRP A 1 90 ? 8.760 -11.616 -46.452 1.00 88.19 90 TRP A O 1
ATOM 688 N N . ARG A 1 91 ? 8.404 -13.530 -47.594 1.00 88.12 91 ARG A N 1
ATOM 689 C CA . ARG A 1 91 ? 8.283 -12.916 -48.910 1.00 88.12 91 ARG A CA 1
ATOM 690 C C . ARG A 1 91 ? 6.837 -12.950 -49.361 1.00 88.12 91 ARG A C 1
ATOM 692 O O . ARG A 1 91 ? 6.243 -14.025 -49.471 1.00 88.12 91 ARG A O 1
ATOM 699 N N . ALA A 1 92 ? 6.264 -11.781 -49.610 1.00 87.25 92 ALA A N 1
ATOM 700 C CA . ALA A 1 92 ? 4.887 -11.662 -50.039 1.00 87.25 92 ALA A CA 1
ATOM 701 C C . ALA A 1 92 ? 4.635 -10.441 -50.922 1.00 87.25 92 ALA A C 1
ATOM 703 O O . ALA A 1 92 ? 5.124 -9.346 -50.667 1.00 87.25 92 ALA A O 1
ATOM 704 N N . GLN A 1 93 ? 3.765 -10.610 -51.913 1.00 87.38 93 GLN A N 1
ATOM 705 C CA . GLN A 1 93 ? 3.217 -9.496 -52.670 1.00 87.38 93 GLN A CA 1
ATOM 706 C C . GLN A 1 93 ? 1.933 -9.030 -51.981 1.00 87.38 93 GLN A C 1
ATOM 708 O O . GLN A 1 93 ? 0.914 -9.725 -52.002 1.00 87.38 93 GLN A O 1
ATOM 713 N N . SER A 1 94 ? 1.973 -7.846 -51.374 1.00 80.62 94 SER A N 1
ATOM 714 C CA . SER A 1 94 ? 0.819 -7.272 -50.685 1.00 80.62 94 SER A CA 1
ATOM 715 C C . SER A 1 94 ? 0.667 -5.780 -50.988 1.00 80.62 94 SER A C 1
ATOM 717 O O . SER A 1 94 ? 1.666 -5.063 -51.000 1.00 80.62 94 SER A O 1
ATOM 719 N N . PRO A 1 95 ? -0.562 -5.272 -51.215 1.00 69.25 95 PRO A N 1
ATOM 720 C CA . PRO A 1 95 ? -0.799 -3.833 -51.336 1.00 69.25 95 PRO A CA 1
ATOM 721 C C . PRO A 1 95 ? -0.592 -3.079 -50.012 1.00 69.25 95 PRO A C 1
ATOM 723 O O . PRO A 1 95 ? -0.426 -1.863 -50.032 1.00 69.25 95 PRO A O 1
ATOM 726 N N . ASP A 1 96 ? -0.623 -3.790 -48.883 1.00 75.62 96 ASP A N 1
ATOM 727 C CA . ASP A 1 96 ? -0.356 -3.270 -47.542 1.00 75.62 96 ASP A CA 1
ATOM 728 C C . ASP A 1 96 ? 0.244 -4.397 -46.686 1.00 75.62 96 ASP A C 1
ATOM 730 O O . ASP A 1 96 ? -0.284 -5.510 -46.638 1.00 75.62 96 ASP A O 1
ATOM 734 N N . HIS A 1 97 ? 1.372 -4.139 -46.032 1.00 72.38 97 HIS A N 1
ATOM 735 C CA . HIS A 1 97 ? 2.082 -5.143 -45.244 1.00 72.38 97 HIS A CA 1
ATOM 736 C C . HIS A 1 97 ? 1.289 -5.614 -44.017 1.00 72.38 97 HIS A C 1
ATOM 738 O O . HIS A 1 97 ? 1.483 -6.741 -43.575 1.00 72.38 97 HIS A O 1
ATOM 744 N N . HIS A 1 98 ? 0.332 -4.819 -43.524 1.00 78.25 98 HIS A N 1
ATOM 745 C CA . HIS A 1 98 ? -0.555 -5.203 -42.420 1.00 78.25 98 HIS A CA 1
ATOM 746 C C . HIS A 1 98 ? -1.576 -6.293 -42.786 1.00 78.25 98 HIS A C 1
ATOM 748 O O . HIS A 1 98 ? -2.304 -6.775 -41.922 1.00 78.25 98 HIS A O 1
ATOM 754 N N . LEU A 1 99 ? -1.659 -6.686 -44.061 1.00 84.06 99 LEU A N 1
ATOM 755 C CA . LEU A 1 99 ? -2.566 -7.739 -44.530 1.00 84.06 99 LEU A CA 1
ATOM 756 C C . LEU A 1 99 ? -2.026 -9.157 -44.307 1.00 84.06 99 LEU A C 1
ATOM 758 O O . LEU A 1 99 ? -2.720 -10.123 -44.627 1.00 84.06 99 LEU A O 1
ATOM 762 N N . ILE A 1 100 ? -0.797 -9.285 -43.801 1.00 86.12 100 ILE A N 1
ATOM 763 C CA . ILE A 1 100 ? -0.181 -10.556 -43.428 1.00 86.12 100 ILE A CA 1
ATOM 764 C C . ILE A 1 100 ? 0.352 -10.418 -42.006 1.00 86.12 100 ILE A C 1
ATOM 766 O O . ILE A 1 100 ? 1.258 -9.627 -41.761 1.00 86.12 100 ILE A O 1
ATOM 770 N N . ALA A 1 101 ? -0.189 -11.209 -41.085 1.00 88.06 101 ALA A N 1
ATOM 771 C CA . ALA A 1 101 ? 0.319 -11.318 -39.723 1.00 88.06 101 ALA A CA 1
ATOM 772 C C . ALA A 1 101 ? 0.981 -12.685 -39.527 1.00 88.06 101 ALA A C 1
ATOM 774 O O . ALA A 1 101 ? 0.370 -13.718 -39.813 1.00 88.06 101 ALA A O 1
ATOM 775 N N . LEU A 1 102 ? 2.219 -12.688 -39.033 1.00 88.38 102 LEU A N 1
ATOM 776 C CA . LEU A 1 102 ? 2.973 -13.892 -38.697 1.00 88.38 102 LEU A CA 1
ATOM 777 C C . LEU A 1 102 ? 3.086 -14.007 -37.176 1.00 88.38 102 LEU A C 1
ATOM 779 O O . LEU A 1 102 ? 3.427 -13.039 -36.502 1.00 88.38 102 LEU A O 1
ATOM 783 N N . GLN A 1 103 ? 2.814 -15.193 -36.636 1.00 91.69 103 GLN A N 1
ATOM 784 C CA . GLN A 1 103 ? 2.940 -15.476 -35.204 1.00 91.69 103 GLN A CA 1
ATOM 785 C C . GLN A 1 103 ? 3.657 -16.806 -34.989 1.00 91.69 103 GLN A C 1
ATOM 787 O O . GLN A 1 103 ? 3.612 -17.677 -35.858 1.00 91.69 103 GLN A O 1
ATOM 792 N N . MET A 1 104 ? 4.293 -16.987 -33.835 1.00 91.94 104 MET A N 1
ATOM 793 C CA . MET A 1 104 ? 5.112 -18.156 -33.522 1.00 91.94 104 MET A CA 1
ATOM 794 C C . MET A 1 104 ? 4.943 -18.636 -32.085 1.00 91.94 104 MET A C 1
ATOM 796 O O . MET A 1 104 ? 4.710 -17.847 -31.180 1.00 91.94 104 MET A O 1
ATOM 800 N N . ARG A 1 105 ? 5.097 -19.942 -31.873 1.00 93.06 105 ARG A N 1
ATOM 801 C CA . ARG A 1 105 ? 5.144 -20.574 -30.549 1.00 93.06 105 ARG A CA 1
ATOM 802 C C . ARG A 1 105 ? 6.136 -21.729 -30.537 1.00 93.06 105 ARG A C 1
ATOM 804 O O . ARG A 1 105 ? 6.386 -22.326 -31.586 1.00 93.06 105 ARG A O 1
ATOM 811 N N . THR A 1 106 ? 6.655 -22.088 -29.367 1.00 94.12 106 THR A N 1
ATOM 812 C CA . THR A 1 106 ? 7.555 -23.239 -29.204 1.00 94.12 106 THR A CA 1
ATOM 813 C C . THR A 1 106 ? 6.957 -24.340 -28.334 1.00 94.12 106 THR A C 1
ATOM 815 O O . THR A 1 106 ? 5.947 -24.147 -27.653 1.00 94.12 106 THR A O 1
ATOM 818 N N . SER A 1 107 ? 7.565 -25.522 -28.400 1.00 92.50 107 SER A N 1
ATOM 819 C CA . SER A 1 107 ? 7.215 -26.695 -27.606 1.00 92.50 107 SER A CA 1
ATOM 820 C C . SER A 1 107 ? 8.472 -27.514 -27.269 1.00 92.50 107 SER A C 1
ATOM 822 O O . SER A 1 107 ? 9.355 -27.641 -28.125 1.00 92.50 107 SER A O 1
ATOM 824 N N . PRO A 1 108 ? 8.593 -28.074 -26.051 1.00 90.00 108 PRO A N 1
ATOM 825 C CA . PRO A 1 108 ? 9.690 -28.975 -25.697 1.00 90.00 108 PRO A CA 1
ATOM 826 C C . PRO A 1 108 ? 9.533 -30.390 -26.283 1.00 90.00 108 PRO A C 1
ATOM 828 O O . PRO A 1 108 ? 10.530 -31.077 -26.484 1.00 90.00 108 PRO A O 1
ATOM 831 N N . ASP A 1 109 ? 8.309 -30.828 -26.588 1.00 88.94 109 ASP A N 1
ATOM 832 C CA . ASP A 1 109 ? 7.976 -32.209 -26.981 1.00 88.94 109 ASP A CA 1
ATOM 833 C C . ASP A 1 109 ? 7.228 -32.314 -28.329 1.00 88.94 109 ASP A C 1
ATOM 835 O O . ASP A 1 109 ? 7.035 -33.414 -28.845 1.00 88.94 109 ASP A O 1
ATOM 839 N N . GLY A 1 110 ? 6.814 -31.183 -28.909 1.00 86.81 110 GLY A N 1
ATOM 840 C CA . GLY A 1 110 ? 6.036 -31.097 -30.148 1.00 86.81 110 GLY A CA 1
ATOM 841 C C . GLY A 1 110 ? 4.519 -31.224 -29.953 1.00 86.81 110 GLY A C 1
ATOM 842 O O . GLY A 1 110 ? 3.774 -31.079 -30.923 1.00 86.81 110 GLY A O 1
ATOM 843 N N . ASN A 1 111 ? 4.049 -31.450 -28.721 1.00 86.44 111 ASN A N 1
ATOM 844 C CA . ASN A 1 111 ? 2.636 -31.646 -28.373 1.00 86.44 111 ASN A CA 1
ATOM 845 C C . ASN A 1 111 ? 2.122 -30.573 -27.400 1.00 86.44 111 ASN A C 1
ATOM 847 O O . ASN A 1 111 ? 0.991 -30.102 -27.525 1.00 86.44 111 ASN A O 1
ATOM 851 N N . SER A 1 112 ? 2.967 -30.163 -26.460 1.00 87.75 112 SER A N 1
ATOM 852 C CA . SER A 1 112 ? 2.702 -29.178 -25.419 1.00 87.75 112 SER A CA 1
ATOM 853 C C . SER A 1 112 ? 3.200 -27.816 -25.889 1.00 87.75 112 SER A C 1
ATOM 855 O O . SER A 1 112 ? 4.396 -27.524 -25.840 1.00 87.75 112 SER A O 1
ATOM 857 N N . TRP A 1 113 ? 2.299 -26.995 -26.418 1.00 91.38 113 TRP A N 1
ATOM 858 C CA . TRP A 1 113 ? 2.648 -25.740 -27.082 1.00 91.38 113 TRP A CA 1
ATOM 859 C C . TRP A 1 113 ? 2.498 -24.526 -26.164 1.00 91.38 113 TRP A C 1
ATOM 861 O O . TRP A 1 113 ? 1.495 -24.399 -25.465 1.00 91.38 113 TRP A O 1
ATOM 871 N N . GLY A 1 114 ? 3.465 -23.607 -26.226 1.00 88.81 114 GLY A N 1
ATOM 872 C CA . GLY A 1 114 ? 3.374 -22.295 -25.587 1.00 88.81 114 GLY A CA 1
ATOM 873 C C . GLY A 1 114 ? 2.390 -21.341 -26.278 1.00 88.81 114 GLY A C 1
ATOM 874 O O . GLY A 1 114 ? 1.713 -21.689 -27.253 1.00 88.81 114 GLY A O 1
ATOM 875 N N . GLU A 1 115 ? 2.325 -20.108 -25.774 1.00 91.50 115 GLU A N 1
ATOM 876 C CA . GLU A 1 115 ? 1.500 -19.050 -26.363 1.00 91.50 115 GLU A CA 1
ATOM 877 C C . GLU A 1 115 ? 2.029 -18.590 -27.730 1.00 91.50 115 GLU A C 1
ATOM 879 O O . GLU A 1 115 ? 3.221 -18.673 -28.024 1.00 91.50 115 GLU A O 1
ATOM 884 N N . TRP A 1 116 ? 1.119 -18.088 -28.570 1.00 91.56 116 TRP A N 1
ATOM 885 C CA . TRP A 1 116 ? 1.462 -17.456 -29.842 1.00 91.56 116 TRP A CA 1
ATOM 886 C C . TRP A 1 116 ? 2.000 -16.041 -29.607 1.00 91.56 116 TRP A C 1
ATOM 888 O O . TRP A 1 116 ? 1.292 -15.197 -29.061 1.00 91.56 116 TRP A O 1
ATOM 898 N N . LEU A 1 117 ? 3.219 -15.786 -30.070 1.00 88.75 117 LEU A N 1
ATOM 899 C CA . LEU A 1 117 ? 3.892 -14.491 -30.061 1.00 88.75 117 LEU A CA 1
ATOM 900 C C . LEU A 1 117 ? 3.866 -13.874 -31.462 1.00 88.75 117 LEU A C 1
ATOM 902 O O . LEU A 1 117 ? 4.082 -14.579 -32.446 1.00 88.75 117 LEU A O 1
ATOM 906 N N . ASP A 1 118 ? 3.597 -12.575 -31.558 1.00 84.00 118 ASP A N 1
ATOM 907 C CA . ASP A 1 118 ? 3.560 -11.844 -32.829 1.00 84.00 118 ASP A CA 1
ATOM 908 C C . ASP A 1 118 ? 4.974 -11.573 -33.365 1.00 84.00 118 ASP A C 1
ATOM 910 O O . ASP A 1 118 ? 5.879 -11.274 -32.592 1.00 84.00 118 ASP A O 1
ATOM 914 N N . PHE A 1 119 ? 5.160 -11.630 -34.687 1.00 80.19 119 PHE A N 1
ATOM 915 C CA . PHE A 1 119 ? 6.312 -11.039 -35.375 1.00 80.19 119 PHE A CA 1
ATOM 916 C C . PHE A 1 119 ? 5.906 -9.701 -35.996 1.00 80.19 119 PHE A C 1
ATOM 918 O O . PHE A 1 119 ? 5.503 -9.632 -37.158 1.00 80.19 119 PHE A O 1
ATOM 925 N N . ASP A 1 120 ? 6.047 -8.623 -35.231 1.00 75.50 120 ASP A N 1
ATOM 926 C CA . ASP A 1 120 ? 5.999 -7.267 -35.773 1.00 75.50 120 ASP A CA 1
ATOM 927 C C . ASP A 1 120 ? 7.162 -7.039 -36.745 1.00 75.50 120 ASP A C 1
ATOM 929 O O . ASP A 1 120 ? 8.276 -7.533 -36.523 1.00 75.50 120 ASP A O 1
ATOM 933 N N . ILE A 1 121 ? 6.892 -6.280 -37.811 1.00 73.62 121 ILE A N 1
ATOM 934 C CA . ILE A 1 121 ? 7.888 -5.917 -38.821 1.00 73.62 121 ILE A CA 1
ATOM 935 C C . ILE A 1 121 ? 8.976 -5.057 -38.173 1.00 73.62 121 ILE A C 1
ATOM 937 O O . ILE A 1 121 ? 8.702 -4.040 -37.538 1.00 73.62 121 ILE A O 1
ATOM 941 N N . ASP A 1 122 ? 10.228 -5.449 -38.377 1.00 71.81 122 ASP A N 1
ATOM 942 C CA . ASP A 1 122 ? 11.395 -4.708 -37.936 1.00 71.81 122 ASP A CA 1
ATOM 943 C C . ASP A 1 122 ? 11.594 -3.457 -38.803 1.00 71.81 122 ASP A C 1
ATOM 945 O O . ASP A 1 122 ? 12.136 -3.495 -39.910 1.00 71.81 122 ASP A O 1
ATOM 949 N N . HIS A 1 123 ? 11.172 -2.314 -38.266 1.00 66.25 123 HIS A N 1
ATOM 950 C CA . HIS A 1 123 ? 11.300 -1.007 -38.908 1.00 66.25 123 HIS A CA 1
ATOM 951 C C . HIS A 1 123 ? 12.751 -0.506 -39.049 1.00 66.25 123 HIS A C 1
ATOM 953 O O . HIS A 1 123 ? 12.969 0.556 -39.637 1.00 66.25 123 HIS A O 1
ATOM 959 N N . HIS A 1 124 ? 13.750 -1.223 -38.520 1.00 63.56 124 HIS A N 1
ATOM 960 C CA . HIS A 1 124 ? 15.161 -0.871 -38.700 1.00 63.56 124 HIS A CA 1
ATOM 961 C C . HIS A 1 124 ? 15.739 -1.393 -40.023 1.00 63.56 124 HIS A C 1
ATOM 963 O O . HIS A 1 124 ? 16.804 -0.932 -40.442 1.00 63.56 124 HIS A O 1
ATOM 969 N N . VAL A 1 125 ? 15.054 -2.325 -40.694 1.00 65.06 125 VAL A N 1
ATOM 970 C CA . VAL A 1 125 ? 15.469 -2.868 -41.991 1.00 65.06 125 VAL A CA 1
ATOM 971 C C . VAL A 1 125 ? 14.778 -2.092 -43.113 1.00 65.06 125 VAL A C 1
ATOM 973 O O . VAL A 1 125 ? 13.553 -2.078 -43.213 1.00 65.06 125 VAL A O 1
ATOM 976 N N . GLU A 1 126 ? 15.558 -1.446 -43.985 1.00 56.81 126 GLU A N 1
ATOM 977 C CA . GLU A 1 126 ? 15.004 -0.900 -45.229 1.00 56.81 126 GLU A CA 1
ATOM 978 C C . GLU A 1 126 ? 14.648 -2.056 -46.178 1.00 56.81 126 GLU A C 1
ATOM 980 O O . GLU A 1 126 ? 15.491 -2.937 -46.380 1.00 56.81 126 GLU A O 1
ATOM 985 N N . PRO A 1 127 ? 13.439 -2.078 -46.775 1.00 54.56 127 PRO A N 1
ATOM 986 C CA . PRO A 1 127 ? 13.043 -3.156 -47.671 1.00 54.56 127 PRO A CA 1
ATOM 987 C C . PRO A 1 127 ? 14.006 -3.233 -48.858 1.00 54.56 127 PRO A C 1
ATOM 989 O O . PRO A 1 127 ? 14.191 -2.253 -49.583 1.00 54.56 127 PRO A O 1
ATOM 992 N N . VAL A 1 128 ? 14.620 -4.401 -49.066 1.00 53.16 128 VAL A N 1
ATOM 993 C CA . VAL A 1 128 ? 15.498 -4.655 -50.226 1.00 53.16 128 VAL A CA 1
ATOM 994 C C . VAL A 1 128 ? 14.691 -4.566 -51.532 1.00 53.16 128 VAL A C 1
ATOM 996 O O . VAL A 1 128 ? 15.203 -4.139 -52.567 1.00 53.16 128 VAL A O 1
ATOM 999 N N . ASP A 1 129 ? 13.403 -4.902 -51.449 1.00 59.62 129 ASP A N 1
ATOM 1000 C CA . ASP A 1 129 ? 12.346 -4.659 -52.424 1.00 59.62 129 ASP A CA 1
ATOM 1001 C C . ASP A 1 129 ? 10.980 -4.609 -51.698 1.00 59.62 129 ASP A C 1
ATOM 1003 O O . ASP A 1 129 ? 10.906 -4.772 -50.481 1.00 59.62 129 ASP A O 1
ATOM 1007 N N . ALA A 1 130 ? 9.887 -4.361 -52.427 1.00 62.44 130 ALA A N 1
ATOM 1008 C CA . ALA A 1 130 ? 8.543 -4.239 -51.851 1.00 62.44 130 ALA A CA 1
ATOM 1009 C C . ALA A 1 130 ? 7.913 -5.576 -51.398 1.00 62.44 130 ALA A C 1
ATOM 1011 O O . ALA A 1 130 ? 6.746 -5.579 -51.007 1.00 62.44 130 ALA A O 1
ATOM 1012 N N . GLU A 1 131 ? 8.640 -6.696 -51.487 1.00 77.88 131 GLU A N 1
ATOM 1013 C CA . GLU A 1 131 ? 8.104 -8.038 -51.250 1.00 77.88 131 GLU A CA 1
ATOM 1014 C C . GLU A 1 131 ? 8.753 -8.765 -50.062 1.00 77.88 131 GLU A C 1
ATOM 1016 O O . GLU A 1 131 ? 8.209 -9.779 -49.635 1.00 77.88 131 GLU A O 1
ATOM 1021 N N . HIS A 1 132 ? 9.865 -8.280 -49.493 1.00 81.69 132 HIS A N 1
ATOM 1022 C CA . HIS A 1 132 ? 10.523 -8.903 -48.333 1.00 81.69 132 HIS A CA 1
ATOM 1023 C C . HIS A 1 132 ? 10.212 -8.179 -47.019 1.00 81.69 132 HIS A C 1
ATOM 1025 O O . HIS A 1 132 ? 10.494 -6.990 -46.861 1.00 81.69 132 HIS A O 1
ATOM 1031 N N . PHE A 1 133 ? 9.704 -8.928 -46.044 1.00 82.19 133 PHE A N 1
ATOM 1032 C CA . PHE A 1 133 ? 9.390 -8.446 -44.704 1.00 82.19 133 PHE A CA 1
ATOM 1033 C C . PHE A 1 133 ? 10.270 -9.146 -43.672 1.00 82.19 133 PHE A C 1
ATOM 1035 O O . PHE A 1 133 ? 10.389 -10.370 -43.675 1.00 82.19 133 PHE A O 1
ATOM 1042 N N . HIS A 1 134 ? 10.875 -8.361 -42.785 1.00 83.12 134 HIS A N 1
ATOM 1043 C CA . HIS A 1 134 ? 11.730 -8.842 -41.705 1.00 83.12 134 HIS A CA 1
ATOM 1044 C C . HIS A 1 134 ? 10.983 -8.673 -40.386 1.00 83.12 134 HIS A C 1
ATOM 1046 O O . HIS A 1 134 ? 10.514 -7.577 -40.102 1.00 83.12 134 HIS A O 1
ATOM 1052 N N . GLY A 1 135 ? 10.850 -9.735 -39.599 1.00 83.06 135 GLY A N 1
ATOM 1053 C CA . GLY A 1 135 ? 10.304 -9.684 -38.245 1.00 83.06 135 GLY A CA 1
ATOM 1054 C C . GLY A 1 135 ? 11.385 -9.398 -37.204 1.00 83.06 135 GLY A C 1
ATOM 1055 O O . GLY A 1 135 ? 12.565 -9.680 -37.428 1.00 83.06 135 GLY A O 1
ATOM 1056 N N . HIS A 1 136 ? 10.975 -8.871 -36.052 1.00 83.00 136 HIS A N 1
ATOM 1057 C CA . HIS A 1 136 ? 11.857 -8.693 -34.896 1.00 83.00 136 HIS A CA 1
ATOM 1058 C C . HIS A 1 136 ? 12.351 -10.033 -34.308 1.00 83.00 136 HIS A C 1
ATOM 1060 O O . HIS A 1 136 ? 11.948 -11.113 -34.738 1.00 83.00 136 HIS A O 1
ATOM 1066 N N . LEU A 1 137 ? 13.253 -9.973 -33.326 1.00 88.44 137 LEU A N 1
ATOM 1067 C CA . LEU A 1 137 ? 13.839 -11.151 -32.685 1.00 88.44 137 LEU A CA 1
ATOM 1068 C C . LEU A 1 137 ? 13.028 -11.594 -31.455 1.00 88.44 137 LEU A C 1
ATOM 1070 O O . LEU A 1 137 ? 12.815 -10.799 -30.541 1.00 88.44 137 LEU A O 1
ATOM 1074 N N . LEU A 1 138 ? 12.646 -12.872 -31.398 1.00 89.69 138 LEU A N 1
ATOM 1075 C CA . LEU A 1 138 ? 11.990 -13.498 -30.244 1.00 89.69 138 LEU A CA 1
ATOM 1076 C C . LEU A 1 138 ? 12.953 -14.417 -29.484 1.00 89.69 138 LEU A C 1
ATOM 1078 O O . LEU A 1 138 ? 13.833 -15.031 -30.085 1.00 89.69 138 LEU A O 1
ATOM 1082 N N . PHE A 1 139 ? 12.760 -14.544 -28.170 1.00 90.31 139 PHE A N 1
ATOM 1083 C CA . PHE A 1 139 ? 13.581 -15.360 -27.269 1.00 90.31 139 PHE A CA 1
ATOM 1084 C C . PHE A 1 139 ? 12.736 -16.481 -26.655 1.00 90.31 139 PHE A C 1
ATOM 1086 O O . PHE A 1 139 ? 11.649 -16.223 -26.143 1.00 90.31 139 PHE A O 1
ATOM 1093 N N . PHE A 1 140 ? 13.235 -17.719 -26.676 1.00 90.88 140 PHE A N 1
ATOM 1094 C CA . PHE A 1 140 ? 12.541 -18.895 -26.144 1.00 90.88 140 PHE A CA 1
ATOM 1095 C C . PHE A 1 140 ? 13.450 -19.730 -25.237 1.00 90.88 140 PHE A C 1
ATOM 1097 O O . PHE A 1 140 ? 14.668 -19.746 -25.409 1.00 90.88 140 PHE A O 1
ATOM 1104 N N . SER A 1 141 ? 12.855 -20.479 -24.298 1.00 89.19 141 SER A N 1
ATOM 1105 C CA . SER A 1 141 ? 13.597 -21.359 -23.378 1.00 89.19 141 SER A CA 1
ATOM 1106 C C . SER A 1 141 ? 14.544 -22.309 -24.122 1.00 89.19 141 SER A C 1
ATOM 1108 O O . SER A 1 141 ? 14.176 -22.844 -25.175 1.00 89.19 141 SER A O 1
ATOM 1110 N N . ARG A 1 142 ? 15.712 -22.590 -23.521 1.00 89.00 142 ARG A N 1
ATOM 1111 C CA . ARG A 1 142 ? 16.655 -23.641 -23.953 1.00 89.00 142 ARG A CA 1
ATOM 1112 C C . ARG A 1 142 ? 16.024 -25.023 -24.096 1.00 89.00 142 ARG A C 1
ATOM 1114 O O . ARG A 1 142 ? 16.572 -25.866 -24.800 1.00 89.00 142 ARG A O 1
ATOM 1121 N N . ASP A 1 143 ? 14.884 -25.263 -23.454 1.00 90.31 143 ASP A N 1
ATOM 1122 C CA . ASP A 1 143 ? 14.161 -26.538 -23.512 1.00 90.31 143 ASP A CA 1
ATOM 1123 C C . ASP A 1 143 ? 13.250 -26.648 -24.739 1.00 90.31 143 ASP A C 1
ATOM 1125 O O . ASP A 1 143 ? 12.736 -27.722 -25.036 1.00 90.31 143 ASP A O 1
ATOM 1129 N N . SER A 1 144 ? 13.078 -25.564 -25.501 1.00 91.38 144 SER A N 1
ATOM 1130 C CA . SER A 1 144 ? 12.328 -25.599 -26.756 1.00 91.38 144 SER A CA 1
ATOM 1131 C C . SER A 1 144 ? 13.009 -26.557 -27.736 1.00 91.38 144 SER A C 1
ATOM 1133 O O . SER A 1 144 ? 14.212 -26.453 -27.988 1.00 91.38 144 SER A O 1
ATOM 1135 N N . ARG A 1 145 ? 12.249 -27.498 -28.302 1.00 92.38 145 ARG A N 1
ATOM 1136 C CA . ARG A 1 145 ? 12.727 -28.443 -29.330 1.00 92.38 145 ARG A CA 1
ATOM 1137 C C . ARG A 1 145 ? 11.964 -28.330 -30.637 1.00 92.38 145 ARG A C 1
ATOM 1139 O O . ARG A 1 145 ? 12.499 -28.690 -31.680 1.00 92.38 145 ARG A O 1
ATOM 1146 N N . PHE A 1 146 ? 10.756 -27.783 -30.598 1.00 93.50 146 PHE A N 1
ATOM 1147 C CA . PHE A 1 146 ? 9.906 -27.581 -31.758 1.00 93.50 146 PHE A CA 1
ATOM 1148 C C . PHE A 1 146 ? 9.377 -26.153 -31.795 1.00 93.50 146 PHE A C 1
ATOM 1150 O O . PHE A 1 146 ? 9.181 -25.516 -30.759 1.00 93.50 146 PHE A O 1
ATOM 1157 N N . VAL A 1 147 ? 9.121 -25.663 -33.001 1.00 93.88 147 VAL A N 1
ATOM 1158 C CA . VAL A 1 147 ? 8.492 -24.377 -33.274 1.00 93.88 147 VAL A CA 1
ATOM 1159 C C . VAL A 1 147 ? 7.339 -24.569 -34.254 1.00 93.88 147 VAL A C 1
ATOM 1161 O O . VAL A 1 147 ? 7.394 -25.415 -35.143 1.00 93.88 147 VAL A O 1
ATOM 1164 N N . GLN A 1 148 ? 6.286 -23.782 -34.092 1.00 92.25 148 GLN A N 1
ATOM 1165 C CA . GLN A 1 148 ? 5.227 -23.625 -35.080 1.00 92.25 148 GLN A CA 1
ATOM 1166 C C . GLN A 1 148 ? 5.074 -22.152 -35.391 1.00 92.25 148 GLN A C 1
ATOM 1168 O O . GLN A 1 148 ? 5.146 -21.314 -34.490 1.00 92.25 148 GLN A O 1
ATOM 1173 N N . TYR A 1 149 ? 4.818 -21.849 -36.657 1.00 91.06 149 TYR A N 1
ATOM 1174 C CA . TYR A 1 149 ? 4.381 -20.527 -37.066 1.00 91.06 149 TYR A CA 1
ATOM 1175 C C . TYR A 1 149 ? 2.969 -20.605 -37.637 1.00 91.06 149 TYR A C 1
ATOM 1177 O O . TYR A 1 149 ? 2.550 -21.631 -38.173 1.00 91.06 149 TYR A O 1
ATOM 1185 N N . ARG A 1 150 ? 2.218 -19.518 -37.506 1.00 90.06 150 ARG A N 1
ATOM 1186 C CA . ARG A 1 150 ? 0.933 -19.348 -38.176 1.00 90.06 150 ARG A CA 1
ATOM 1187 C C . ARG A 1 150 ? 0.920 -18.045 -38.943 1.00 90.06 150 ARG A C 1
ATOM 1189 O O . ARG A 1 150 ? 1.487 -17.053 -38.488 1.00 90.06 150 ARG A O 1
ATOM 1196 N N . VAL A 1 151 ? 0.260 -18.068 -40.090 1.00 89.31 151 VAL A N 1
ATOM 1197 C CA . VAL A 1 151 ? 0.091 -16.910 -40.960 1.00 89.31 151 VAL A CA 1
ATOM 1198 C C . VAL A 1 151 ? -1.389 -16.601 -41.075 1.00 89.31 151 VAL A C 1
ATOM 1200 O O . VAL A 1 151 ? -2.167 -17.464 -41.478 1.00 89.31 151 VAL A O 1
ATOM 1203 N N . THR A 1 152 ? -1.768 -15.369 -40.761 1.00 90.25 152 THR A N 1
ATOM 1204 C CA . THR A 1 152 ? -3.108 -14.836 -41.015 1.00 90.25 152 THR A CA 1
ATOM 1205 C C . THR A 1 152 ? -3.037 -13.887 -42.200 1.00 90.25 152 THR A C 1
ATOM 1207 O O . THR A 1 152 ? -2.247 -12.945 -42.192 1.00 90.25 152 THR A O 1
ATOM 1210 N N . MET A 1 153 ? -3.846 -14.146 -43.226 1.00 89.31 153 MET A N 1
ATOM 1211 C CA . MET A 1 153 ? -3.954 -13.304 -44.417 1.00 89.31 153 MET A CA 1
ATOM 1212 C C . MET A 1 153 ? -5.325 -12.639 -44.442 1.00 89.31 153 MET A C 1
ATOM 1214 O O . MET A 1 153 ? -6.339 -13.321 -44.285 1.00 89.31 153 MET A O 1
ATOM 1218 N N . THR A 1 154 ? -5.365 -11.339 -44.726 1.00 90.81 154 THR A N 1
ATOM 1219 C CA . THR A 1 154 ? -6.602 -10.546 -44.784 1.00 90.81 154 THR A CA 1
ATOM 1220 C C . THR A 1 154 ? -6.707 -9.839 -46.137 1.00 90.81 154 THR A C 1
ATOM 1222 O O . THR A 1 154 ? -5.737 -9.283 -46.645 1.00 90.81 154 THR A O 1
ATOM 1225 N N . ARG A 1 155 ? -7.888 -9.837 -46.768 1.00 88.62 155 ARG A N 1
ATOM 1226 C CA . ARG A 1 155 ? -8.111 -9.054 -47.998 1.00 88.62 155 ARG A CA 1
ATOM 1227 C C . ARG A 1 155 ? -8.148 -7.560 -47.691 1.00 88.62 155 ARG A C 1
ATOM 1229 O O . ARG A 1 155 ? -8.743 -7.129 -46.704 1.00 88.62 155 ARG A O 1
ATOM 1236 N N . SER A 1 156 ? -7.595 -6.757 -48.597 1.00 82.19 156 SER A N 1
ATOM 1237 C CA . SER A 1 156 ? -7.670 -5.298 -48.511 1.00 82.19 156 SER A CA 1
ATOM 1238 C C . SER A 1 156 ? -9.110 -4.785 -48.645 1.00 82.19 156 SER A C 1
ATOM 1240 O O . SER A 1 156 ? -10.003 -5.474 -49.145 1.00 82.19 156 SER A O 1
ATOM 1242 N N . MET A 1 157 ? -9.337 -3.515 -48.293 1.00 75.94 157 MET A N 1
ATOM 1243 C CA . MET A 1 157 ? -10.627 -2.836 -48.500 1.00 75.94 157 MET A CA 1
ATOM 1244 C C . MET A 1 157 ? -11.080 -2.778 -49.973 1.00 75.94 157 MET A C 1
ATOM 1246 O O . MET A 1 157 ? -12.260 -2.566 -50.243 1.00 75.94 157 MET A O 1
ATOM 1250 N N . PHE A 1 158 ? -10.162 -2.996 -50.921 1.00 78.50 158 PHE A N 1
ATOM 1251 C CA . PHE A 1 158 ? -10.441 -3.098 -52.358 1.00 78.50 158 PHE A CA 1
ATOM 1252 C C . PHE A 1 158 ? -10.588 -4.554 -52.831 1.00 78.50 158 PHE A C 1
ATOM 1254 O O . PHE A 1 158 ? -10.554 -4.824 -54.029 1.00 78.50 158 PHE A O 1
ATOM 1261 N N . ASN A 1 159 ? -10.761 -5.491 -51.893 1.00 78.25 159 ASN A N 1
ATOM 1262 C CA . ASN A 1 159 ? -10.944 -6.924 -52.118 1.00 78.25 159 ASN A CA 1
ATOM 1263 C C . ASN A 1 159 ? -9.744 -7.636 -52.779 1.00 78.25 159 ASN A C 1
ATOM 1265 O O . ASN A 1 159 ? -9.889 -8.708 -53.371 1.00 78.25 159 ASN A O 1
ATOM 1269 N N . VAL A 1 160 ? -8.547 -7.056 -52.657 1.00 83.19 160 VAL A N 1
ATOM 1270 C CA . VAL A 1 160 ? -7.292 -7.643 -53.149 1.00 83.19 160 VAL A CA 1
ATOM 1271 C C . VAL A 1 160 ? -6.706 -8.529 -52.049 1.00 83.19 160 VAL A C 1
ATOM 1273 O O . VAL A 1 160 ? -6.494 -8.046 -50.937 1.00 83.19 160 VAL A O 1
ATOM 1276 N N . ALA A 1 161 ? -6.477 -9.812 -52.337 1.00 84.06 161 ALA A N 1
ATOM 1277 C CA . ALA A 1 161 ? -5.795 -10.719 -51.413 1.00 84.06 161 ALA A CA 1
ATOM 1278 C C . ALA A 1 161 ? -4.270 -10.578 -51.536 1.00 84.06 161 ALA A C 1
ATOM 1280 O O . ALA A 1 161 ? -3.781 -10.417 -52.659 1.00 84.06 161 ALA A O 1
ATOM 1281 N N . PRO A 1 162 ? -3.523 -10.661 -50.422 1.00 88.44 162 PRO A N 1
ATOM 1282 C CA . PRO A 1 162 ? -2.077 -10.813 -50.482 1.00 88.44 162 PRO A CA 1
ATOM 1283 C C . PRO A 1 162 ? -1.683 -12.163 -51.108 1.00 88.44 162 PRO A C 1
ATOM 1285 O O . PRO A 1 162 ? -2.486 -13.102 -51.162 1.00 88.44 162 PRO A O 1
ATOM 1288 N N . LEU A 1 163 ? -0.439 -12.250 -51.580 1.00 88.31 163 LEU A N 1
ATOM 1289 C CA . LEU A 1 163 ? 0.177 -13.472 -52.101 1.00 88.31 163 LEU A CA 1
ATOM 1290 C C . LEU A 1 163 ? 1.426 -13.790 -51.282 1.00 88.31 163 LEU A C 1
ATOM 1292 O O . LEU A 1 163 ? 2.392 -13.034 -51.344 1.00 88.31 163 LEU A O 1
ATOM 1296 N N . LEU A 1 164 ? 1.412 -14.892 -50.533 1.00 88.19 164 LEU A N 1
ATOM 1297 C CA . LEU A 1 164 ? 2.561 -15.358 -49.754 1.00 88.19 164 LEU A CA 1
ATOM 1298 C C . LEU A 1 164 ? 3.384 -16.352 -50.581 1.00 88.19 164 LEU A C 1
ATOM 1300 O O . LEU A 1 164 ? 2.831 -17.309 -51.124 1.00 88.19 164 LEU A O 1
ATOM 1304 N N . ASP A 1 165 ? 4.693 -16.129 -50.665 1.00 87.62 165 ASP A N 1
ATOM 1305 C CA . ASP A 1 165 ? 5.628 -16.977 -51.409 1.00 87.62 165 ASP A CA 1
ATOM 1306 C C . ASP A 1 165 ? 6.356 -17.948 -50.466 1.00 87.62 165 ASP A C 1
ATOM 1308 O O . ASP A 1 165 ? 6.204 -19.166 -50.579 1.00 87.62 165 ASP A O 1
ATOM 1312 N N . ASP A 1 166 ? 7.071 -17.425 -49.466 1.00 87.38 166 ASP A N 1
ATOM 1313 C CA . ASP A 1 166 ? 7.790 -18.249 -48.492 1.00 87.38 166 ASP A CA 1
ATOM 1314 C C . ASP A 1 166 ? 7.982 -17.567 -47.132 1.00 87.38 166 ASP A C 1
ATOM 1316 O O . ASP A 1 166 ? 7.946 -16.340 -47.020 1.00 87.38 166 ASP A O 1
ATOM 1320 N N . VAL A 1 167 ? 8.199 -18.391 -46.103 1.00 88.44 167 VAL A N 1
ATOM 1321 C CA . VAL A 1 167 ? 8.597 -17.979 -44.752 1.00 88.44 167 VAL A CA 1
ATOM 1322 C C . VAL A 1 167 ? 9.942 -18.626 -44.434 1.00 88.44 167 VAL A C 1
ATOM 1324 O O . VAL A 1 167 ? 10.099 -19.842 -44.523 1.00 88.44 167 VAL A O 1
ATOM 1327 N N . THR A 1 168 ? 10.925 -17.825 -44.048 1.00 89.50 168 THR A N 1
ATOM 1328 C CA . THR A 1 168 ? 12.245 -18.269 -43.601 1.00 89.50 168 THR A CA 1
ATOM 1329 C C . THR A 1 168 ? 12.378 -18.021 -42.107 1.00 89.50 168 THR A C 1
ATOM 1331 O O . THR A 1 168 ? 12.246 -16.890 -41.644 1.00 89.50 168 THR A O 1
ATOM 1334 N N . LEU A 1 169 ? 12.646 -19.081 -41.348 1.00 91.50 169 LEU A N 1
ATOM 1335 C CA . LEU A 1 169 ? 12.931 -19.002 -39.920 1.00 91.50 169 LEU A CA 1
ATOM 1336 C C . LEU A 1 169 ? 14.437 -19.042 -39.697 1.00 91.50 169 LEU A C 1
ATOM 1338 O O . LEU A 1 169 ? 15.121 -19.928 -40.208 1.00 91.50 169 LEU A O 1
ATOM 1342 N N . HIS A 1 170 ? 14.936 -18.101 -38.912 1.00 90.88 170 HIS A N 1
ATOM 1343 C CA . HIS A 1 170 ? 16.335 -17.958 -38.550 1.00 90.88 170 HIS A CA 1
ATOM 1344 C C . HIS A 1 170 ? 16.488 -18.310 -37.075 1.00 90.88 170 HIS A C 1
ATOM 1346 O O . HIS A 1 170 ? 15.904 -17.650 -36.223 1.00 90.88 170 HIS A O 1
ATOM 1352 N N . PHE A 1 171 ? 17.261 -19.346 -36.780 1.00 92.44 171 PHE A N 1
ATOM 1353 C CA . PHE A 1 171 ? 17.511 -19.855 -35.440 1.00 92.44 171 PHE A CA 1
ATOM 1354 C C . PHE A 1 171 ? 18.910 -19.443 -34.993 1.00 92.44 171 PHE A C 1
ATOM 1356 O O . PHE A 1 171 ? 19.890 -19.653 -35.713 1.00 92.44 171 PHE A O 1
ATOM 1363 N N . ILE A 1 172 ? 18.998 -18.884 -33.792 1.00 91.19 172 ILE A N 1
ATOM 1364 C CA . ILE A 1 172 ? 20.223 -18.366 -33.193 1.00 91.19 172 ILE A CA 1
ATOM 1365 C C . ILE A 1 172 ? 20.429 -19.048 -31.841 1.00 91.19 172 ILE A C 1
ATOM 1367 O O . ILE A 1 172 ? 19.577 -18.973 -30.954 1.00 91.19 172 ILE A O 1
ATOM 1371 N N . ASN A 1 173 ? 21.582 -19.686 -31.689 1.00 91.44 173 ASN A N 1
ATOM 1372 C CA . ASN A 1 173 ? 22.103 -20.216 -30.440 1.00 91.44 173 ASN A CA 1
ATOM 1373 C C . ASN A 1 173 ? 23.319 -19.362 -30.041 1.00 91.44 173 ASN A C 1
ATOM 1375 O O . ASN A 1 173 ? 24.388 -19.530 -30.626 1.00 91.44 173 ASN A O 1
ATOM 1379 N N . PRO A 1 174 ? 23.174 -18.413 -29.101 1.00 88.69 174 PRO A N 1
ATOM 1380 C CA . PRO A 1 174 ? 24.248 -17.477 -28.774 1.00 88.69 174 PRO A CA 1
ATOM 1381 C C . PRO A 1 174 ? 25.391 -18.103 -27.958 1.00 88.69 174 PRO A C 1
ATOM 1383 O O . PRO A 1 174 ? 26.429 -17.456 -27.812 1.00 88.69 174 PRO A O 1
ATOM 1386 N N . GLY A 1 175 ? 25.203 -19.310 -27.410 1.00 88.56 175 GLY A N 1
ATOM 1387 C CA . GLY A 1 175 ? 26.098 -19.934 -26.434 1.00 88.56 175 GLY A CA 1
ATOM 1388 C C . GLY A 1 175 ? 25.992 -19.271 -25.057 1.00 88.56 175 GLY A C 1
ATOM 1389 O O . GLY A 1 175 ? 25.855 -18.050 -24.967 1.00 88.56 175 GLY A O 1
ATOM 1390 N N . ALA A 1 176 ? 26.058 -20.049 -23.973 1.00 87.12 176 ALA A N 1
ATOM 1391 C CA . ALA A 1 176 ? 26.153 -19.489 -22.624 1.00 87.12 176 ALA A CA 1
ATOM 1392 C C . ALA A 1 176 ? 27.485 -18.756 -22.438 1.00 87.12 176 ALA A C 1
ATOM 1394 O O . ALA A 1 176 ? 28.533 -19.227 -22.884 1.00 87.12 176 ALA A O 1
ATOM 1395 N N . THR A 1 177 ? 27.445 -17.609 -21.767 1.00 90.31 177 THR A N 1
ATOM 1396 C CA . THR A 1 177 ? 28.658 -16.948 -21.288 1.00 90.31 177 THR A CA 1
ATOM 1397 C C . THR A 1 177 ? 29.226 -17.770 -20.130 1.00 90.31 177 THR A C 1
ATOM 1399 O O . THR A 1 177 ? 28.491 -18.164 -19.223 1.00 90.31 177 THR A O 1
ATOM 1402 N N . ASP A 1 178 ? 30.523 -18.077 -20.159 1.00 90.31 178 ASP A N 1
ATOM 1403 C CA . ASP A 1 178 ? 31.152 -18.842 -19.085 1.00 90.31 178 ASP A CA 1
ATOM 1404 C C . ASP A 1 178 ? 31.159 -18.051 -17.764 1.00 90.31 178 ASP A C 1
ATOM 1406 O O . ASP A 1 178 ? 31.094 -16.821 -17.745 1.00 90.31 178 ASP A O 1
ATOM 1410 N N . VAL A 1 179 ? 31.229 -18.766 -16.640 1.00 84.38 179 VAL A N 1
ATOM 1411 C CA . VAL A 1 179 ? 31.094 -18.175 -15.297 1.00 84.38 179 VAL A CA 1
ATOM 1412 C C . VAL A 1 179 ? 32.188 -17.142 -14.999 1.00 84.38 179 VAL A C 1
ATOM 1414 O O . VAL A 1 179 ? 31.919 -16.148 -14.322 1.00 84.38 179 VAL A O 1
ATOM 1417 N N . GLU A 1 180 ? 33.411 -17.342 -15.499 1.00 89.31 180 GLU A N 1
ATOM 1418 C CA . GLU A 1 180 ? 34.523 -16.410 -15.278 1.00 89.31 180 GLU A CA 1
ATOM 1419 C C . GLU A 1 180 ? 34.260 -15.094 -16.017 1.00 89.31 180 GLU A C 1
ATOM 1421 O O . GLU A 1 180 ? 34.318 -14.020 -15.413 1.00 89.31 180 GLU A O 1
ATOM 1426 N N . THR A 1 181 ? 33.847 -15.175 -17.281 1.00 89.56 181 THR A N 1
ATOM 1427 C CA . THR A 1 181 ? 33.443 -14.014 -18.078 1.00 89.56 181 THR A CA 1
ATOM 1428 C C . THR A 1 181 ? 32.210 -13.317 -17.495 1.00 89.56 181 THR A C 1
ATOM 1430 O O . THR A 1 181 ? 32.199 -12.090 -17.403 1.00 89.56 181 THR A O 1
ATOM 1433 N N . LEU A 1 182 ? 31.196 -14.058 -17.029 1.00 88.50 182 LEU A N 1
ATOM 1434 C CA . LEU A 1 182 ? 30.034 -13.477 -16.340 1.00 88.50 182 LEU A CA 1
ATOM 1435 C C . LEU A 1 182 ? 30.446 -12.703 -15.087 1.00 88.50 182 LEU A C 1
ATOM 1437 O O . LEU A 1 182 ? 29.958 -11.599 -14.878 1.00 88.50 182 LEU A O 1
ATOM 1441 N N . THR A 1 183 ? 31.394 -13.224 -14.306 1.00 85.88 183 THR A N 1
ATOM 1442 C CA . THR A 1 183 ? 31.916 -12.531 -13.117 1.00 85.88 183 THR A CA 1
ATOM 1443 C C . THR A 1 183 ? 32.619 -11.222 -13.499 1.00 85.88 183 THR A C 1
ATOM 1445 O O . THR A 1 183 ? 32.437 -10.195 -12.844 1.00 85.88 183 THR A O 1
ATOM 1448 N N . VAL A 1 184 ? 33.399 -11.224 -14.588 1.00 88.38 184 VAL A N 1
ATOM 1449 C CA . VAL A 1 184 ? 34.057 -10.014 -15.119 1.00 88.38 184 VAL A CA 1
ATOM 1450 C C . VAL A 1 184 ? 33.035 -8.982 -15.603 1.00 88.38 184 VAL A C 1
ATOM 1452 O O . VAL A 1 184 ? 33.217 -7.784 -15.387 1.00 88.38 184 VAL A O 1
ATOM 1455 N N . ILE A 1 185 ? 31.957 -9.429 -16.246 1.00 91.00 185 ILE A N 1
ATOM 1456 C CA . ILE A 1 185 ? 30.858 -8.578 -16.720 1.00 91.00 185 ILE A CA 1
ATOM 1457 C C . ILE A 1 185 ? 30.064 -8.009 -15.539 1.00 91.00 185 ILE A C 1
ATOM 1459 O O . ILE A 1 185 ? 29.793 -6.811 -15.499 1.00 91.00 185 ILE A O 1
ATOM 1463 N N . GLU A 1 186 ? 29.738 -8.831 -14.545 1.00 85.69 186 GLU A N 1
ATOM 1464 C CA . GLU A 1 186 ? 28.984 -8.435 -13.354 1.00 85.69 186 GLU A CA 1
ATOM 1465 C C . GLU A 1 186 ? 29.741 -7.402 -12.508 1.00 85.69 186 GLU A C 1
ATOM 1467 O O . GLU A 1 186 ? 29.131 -6.475 -11.965 1.00 85.69 186 GLU A O 1
ATOM 1472 N N . ALA A 1 187 ? 31.075 -7.487 -12.459 1.00 83.12 187 ALA A N 1
ATOM 1473 C CA . ALA A 1 187 ? 31.926 -6.473 -11.835 1.00 83.12 187 ALA A CA 1
ATOM 1474 C C . ALA A 1 187 ? 31.809 -5.085 -12.504 1.00 83.12 187 ALA A C 1
ATOM 1476 O O . ALA A 1 187 ? 32.139 -4.076 -11.883 1.00 83.12 187 ALA A O 1
ATOM 1477 N N . LYS A 1 188 ? 31.316 -5.019 -13.750 1.00 86.94 188 LYS A N 1
ATOM 1478 C CA . LYS A 1 188 ? 31.067 -3.779 -14.506 1.00 86.94 188 LYS A CA 1
ATOM 1479 C C . LYS A 1 188 ? 29.626 -3.267 -14.385 1.00 86.94 188 LYS A C 1
ATOM 1481 O O . LYS A 1 188 ? 29.291 -2.262 -15.013 1.00 86.94 188 LYS A O 1
ATOM 1486 N N . SER A 1 189 ? 28.765 -3.923 -13.606 1.00 84.19 189 SER A N 1
ATOM 1487 C CA . SER A 1 189 ? 27.427 -3.400 -13.291 1.00 84.19 189 SER A CA 1
ATOM 1488 C C . SER A 1 189 ? 27.525 -2.137 -12.433 1.00 84.19 189 SER A C 1
ATOM 1490 O O . SER A 1 189 ? 28.504 -1.943 -11.713 1.00 84.19 189 SER A O 1
ATOM 1492 N N . THR A 1 190 ? 26.511 -1.268 -12.463 1.00 68.38 190 THR A N 1
ATOM 1493 C CA . THR A 1 190 ? 26.521 -0.029 -11.656 1.00 68.38 190 THR A CA 1
ATOM 1494 C C . THR A 1 190 ? 26.548 -0.273 -10.150 1.00 68.38 190 THR A C 1
ATOM 1496 O O . THR A 1 190 ? 26.925 0.627 -9.411 1.00 68.38 190 THR A O 1
ATOM 1499 N N . GLU A 1 191 ? 26.142 -1.458 -9.690 1.00 67.06 191 GLU A N 1
ATOM 1500 C CA . GLU A 1 191 ? 26.200 -1.821 -8.270 1.00 67.06 191 GLU A CA 1
ATOM 1501 C C . GLU A 1 191 ? 27.615 -2.202 -7.819 1.00 67.06 191 GLU A C 1
ATOM 1503 O O . GLU A 1 191 ? 27.961 -1.972 -6.660 1.00 67.06 191 GLU A O 1
ATOM 1508 N N . ASN A 1 192 ? 28.429 -2.742 -8.733 1.00 66.44 192 ASN A N 1
ATOM 1509 C CA . ASN A 1 192 ? 29.742 -3.310 -8.420 1.00 66.44 192 ASN A CA 1
ATOM 1510 C C . ASN A 1 192 ? 30.921 -2.456 -8.907 1.00 66.44 192 ASN A C 1
ATOM 1512 O O . ASN A 1 192 ? 32.028 -2.606 -8.387 1.00 66.44 192 ASN A O 1
ATOM 1516 N N . ARG A 1 193 ? 30.716 -1.565 -9.889 1.00 68.38 193 ARG A N 1
ATOM 1517 C CA . ARG A 1 193 ? 31.774 -0.679 -10.395 1.00 68.38 193 ARG A CA 1
ATOM 1518 C C . ARG A 1 193 ? 31.840 0.633 -9.627 1.00 68.38 193 ARG A C 1
ATOM 1520 O O . ARG A 1 193 ? 30.825 1.198 -9.229 1.00 68.38 193 ARG A O 1
ATOM 1527 N N . GLU A 1 194 ? 33.051 1.169 -9.513 1.00 52.88 194 GLU A N 1
ATOM 1528 C CA . GLU A 1 194 ? 33.262 2.527 -9.016 1.00 52.88 194 GLU A CA 1
ATOM 1529 C C . GLU A 1 194 ? 32.525 3.541 -9.916 1.00 52.88 194 GLU A C 1
ATOM 1531 O O . GLU A 1 194 ? 32.753 3.539 -11.133 1.00 52.88 194 GLU A O 1
ATOM 1536 N N . PRO A 1 195 ? 31.681 4.430 -9.357 1.00 51.12 195 PRO A N 1
ATOM 1537 C CA . PRO A 1 195 ? 31.033 5.484 -10.130 1.00 51.12 195 PRO A CA 1
ATOM 1538 C C . PRO A 1 195 ? 32.074 6.382 -10.801 1.00 51.12 195 PRO A C 1
ATOM 1540 O O . PRO A 1 195 ? 33.145 6.636 -10.233 1.00 51.12 195 PRO A O 1
ATOM 1543 N N . LEU A 1 196 ? 31.756 6.929 -11.979 1.00 54.84 196 LEU A N 1
ATOM 1544 C CA . LEU A 1 196 ? 32.649 7.868 -12.658 1.00 54.84 196 LEU A CA 1
ATOM 1545 C C . LEU A 1 196 ? 32.968 9.071 -11.760 1.00 54.84 196 LEU A C 1
ATOM 1547 O O . LEU A 1 196 ? 32.120 9.916 -11.512 1.00 54.84 196 LEU A O 1
ATOM 1551 N N . ARG A 1 197 ? 34.210 9.178 -11.274 1.00 46.44 197 ARG A N 1
ATOM 1552 C CA . ARG A 1 197 ? 34.631 10.265 -10.377 1.00 46.44 197 ARG A CA 1
ATOM 1553 C C . ARG A 1 197 ? 34.806 11.568 -11.163 1.00 46.44 197 ARG A C 1
ATOM 1555 O O . ARG A 1 197 ? 35.763 11.715 -11.920 1.00 46.44 197 ARG A O 1
ATOM 1562 N N . PHE A 1 198 ? 33.923 12.538 -10.936 1.00 51.81 198 PHE A N 1
ATOM 1563 C CA . PHE A 1 198 ? 34.082 13.905 -11.438 1.00 51.81 198 PHE A CA 1
ATOM 1564 C C . PHE A 1 198 ? 34.830 14.739 -10.398 1.00 51.81 198 PHE A C 1
ATOM 1566 O O . PHE A 1 198 ? 34.357 14.910 -9.276 1.00 51.81 198 PHE A O 1
ATOM 1573 N N . THR A 1 199 ? 36.005 15.256 -10.751 1.00 38.19 199 THR A N 1
ATOM 1574 C CA . THR A 1 199 ? 36.708 16.229 -9.903 1.00 38.19 199 THR A CA 1
ATOM 1575 C C . THR A 1 199 ? 36.257 17.621 -10.344 1.00 38.19 199 THR A C 1
ATOM 1577 O O . THR A 1 199 ? 36.628 18.033 -11.443 1.00 38.19 199 THR A O 1
ATOM 1580 N N . PRO A 1 200 ? 35.447 18.357 -9.562 1.00 38.22 200 PRO A N 1
ATOM 1581 C CA . PRO A 1 200 ? 35.061 19.704 -9.948 1.00 38.22 200 PRO A CA 1
ATOM 1582 C C . PRO A 1 200 ? 36.290 20.613 -9.874 1.00 38.22 200 PRO A C 1
ATOM 1584 O O . PRO A 1 200 ? 36.827 20.868 -8.795 1.00 38.22 200 PRO A O 1
ATOM 1587 N N . SER A 1 201 ? 36.742 21.142 -11.010 1.00 36.53 201 SER A N 1
ATOM 1588 C CA . SER A 1 201 ? 37.565 22.348 -10.986 1.00 36.53 201 SER A CA 1
ATOM 1589 C C . SER A 1 201 ? 36.633 23.541 -10.772 1.00 36.53 201 SER A C 1
ATOM 1591 O O . SER A 1 201 ? 35.756 23.808 -11.595 1.00 36.53 201 SER A O 1
ATOM 1593 N N . VAL A 1 202 ? 36.815 24.255 -9.664 1.00 32.50 202 VAL A N 1
ATOM 1594 C CA . VAL A 1 202 ? 36.096 25.493 -9.336 1.00 32.50 202 VAL A CA 1
ATOM 1595 C C . VAL A 1 202 ? 36.181 26.476 -10.513 1.00 32.50 202 VAL A C 1
ATOM 1597 O O . VAL A 1 202 ? 37.280 26.889 -10.882 1.00 32.50 202 VAL A O 1
ATOM 1600 N N . LYS A 1 203 ? 35.041 26.889 -11.086 1.00 36.47 203 LYS A N 1
ATOM 1601 C CA . LYS A 1 203 ? 34.997 28.055 -11.981 1.00 36.47 203 LYS A CA 1
ATOM 1602 C C . LYS A 1 203 ? 34.895 29.328 -11.147 1.00 36.47 203 LYS A C 1
ATOM 1604 O O . LYS A 1 203 ? 34.007 29.471 -10.316 1.00 36.47 203 LYS A O 1
ATOM 1609 N N . THR A 1 204 ? 35.801 30.262 -11.409 1.00 32.06 204 THR A N 1
ATOM 1610 C CA . THR A 1 204 ? 35.789 31.630 -10.884 1.00 32.06 204 THR A CA 1
ATOM 1611 C C . THR A 1 204 ? 35.523 32.629 -12.014 1.00 32.06 204 THR A C 1
ATOM 1613 O O . THR A 1 204 ? 36.295 33.566 -12.161 1.00 32.06 204 THR A O 1
ATOM 1616 N N . ASP A 1 205 ? 34.520 32.418 -12.873 1.00 36.72 205 ASP A N 1
ATOM 1617 C CA . ASP A 1 205 ? 34.016 33.470 -13.779 1.00 36.72 205 ASP A CA 1
ATOM 1618 C C . ASP A 1 205 ? 32.683 33.054 -14.432 1.00 36.72 205 ASP A C 1
ATOM 1620 O O . ASP A 1 205 ? 32.609 32.007 -15.078 1.00 36.72 205 ASP A O 1
ATOM 1624 N N . ASP A 1 206 ? 31.649 33.888 -14.290 1.00 42.47 206 ASP A N 1
ATOM 1625 C CA . ASP A 1 206 ? 30.285 33.687 -14.812 1.00 42.47 206 ASP A CA 1
ATOM 1626 C C . ASP A 1 206 ? 30.091 34.204 -16.253 1.00 42.47 206 ASP A C 1
ATOM 1628 O O . ASP A 1 206 ? 28.977 34.193 -16.779 1.00 42.47 206 ASP A O 1
ATOM 1632 N N . SER A 1 207 ? 31.135 34.706 -16.922 1.00 38.38 207 SER A N 1
ATOM 1633 C CA . SER A 1 207 ? 30.922 35.544 -18.112 1.00 38.38 207 SER A CA 1
ATOM 1634 C C . SER A 1 207 ? 30.906 34.853 -19.486 1.00 38.38 207 SER A C 1
ATOM 1636 O O . SER A 1 207 ? 30.501 35.513 -20.443 1.00 38.38 207 SER A O 1
ATOM 1638 N N . ILE A 1 208 ? 31.233 33.558 -19.645 1.00 33.53 208 ILE A N 1
ATOM 1639 C CA . ILE A 1 208 ? 31.048 32.822 -20.925 1.00 33.53 208 ILE A CA 1
ATOM 1640 C C . ILE A 1 208 ? 30.857 31.304 -20.673 1.00 33.53 208 ILE A C 1
ATOM 1642 O O . ILE A 1 208 ? 31.779 30.667 -20.159 1.00 33.53 208 ILE A O 1
ATOM 1646 N N . PRO A 1 209 ? 29.742 30.653 -21.080 1.00 37.88 209 PRO A N 1
ATOM 1647 C CA . PRO A 1 209 ? 29.624 29.196 -21.034 1.00 37.88 209 PRO A CA 1
ATOM 1648 C C . PRO A 1 209 ? 30.373 28.581 -22.226 1.00 37.88 209 PRO A C 1
ATOM 1650 O O . PRO A 1 209 ? 29.777 28.102 -23.186 1.00 37.88 209 PRO A O 1
ATOM 1653 N N . SER A 1 210 ? 31.707 28.621 -22.201 1.00 39.66 210 SER A N 1
ATOM 1654 C CA . SER A 1 210 ? 32.510 27.764 -23.070 1.00 39.66 210 SER A CA 1
ATOM 1655 C C . SER A 1 210 ? 32.738 26.431 -22.360 1.00 39.66 210 SER A C 1
ATOM 1657 O O . SER A 1 210 ? 33.450 26.357 -21.359 1.00 39.66 210 SER A O 1
ATOM 1659 N N . TYR A 1 211 ? 32.130 25.378 -22.897 1.00 44.56 211 TYR A N 1
ATOM 1660 C CA . TYR A 1 211 ? 32.349 23.962 -22.567 1.00 44.56 211 TYR A CA 1
ATOM 1661 C C . TYR A 1 211 ? 33.769 23.453 -22.917 1.00 44.56 211 TYR A C 1
ATOM 1663 O O . TYR A 1 211 ? 34.098 22.298 -22.675 1.00 44.56 211 TYR A O 1
ATOM 1671 N N . LEU A 1 212 ? 34.629 24.306 -23.485 1.00 39.03 212 LEU A N 1
ATOM 1672 C CA . LEU A 1 212 ? 36.025 24.008 -23.808 1.00 39.03 212 LEU A CA 1
ATOM 1673 C C . LEU A 1 212 ? 36.941 24.420 -22.650 1.00 39.03 212 LEU A C 1
ATOM 1675 O O . LEU A 1 212 ? 37.586 25.463 -22.708 1.00 39.03 212 LEU A O 1
ATOM 1679 N N . ASP A 1 213 ? 37.021 23.585 -21.619 1.00 43.69 213 ASP A N 1
ATOM 1680 C CA . ASP A 1 213 ? 38.258 23.478 -20.847 1.00 43.69 213 ASP A CA 1
ATOM 1681 C C . ASP A 1 213 ? 38.752 22.035 -20.961 1.00 43.69 213 ASP A C 1
ATOM 1683 O O . ASP A 1 213 ? 38.138 21.094 -20.459 1.00 43.69 213 ASP A O 1
ATOM 1687 N N . VAL A 1 214 ? 39.840 21.854 -21.710 1.00 40.47 214 VAL A N 1
ATOM 1688 C CA . VAL A 1 214 ? 40.384 20.551 -22.138 1.00 40.47 214 VAL A CA 1
ATOM 1689 C C . VAL A 1 214 ? 40.924 19.738 -20.942 1.00 40.47 214 VAL A C 1
ATOM 1691 O O . VAL A 1 214 ? 41.348 18.598 -21.106 1.00 40.47 214 VAL A O 1
ATOM 1694 N N . GLN A 1 215 ? 40.880 20.286 -19.723 1.00 42.44 215 GLN A N 1
ATOM 1695 C CA . GLN A 1 215 ? 41.282 19.600 -18.493 1.00 42.44 215 GLN A CA 1
ATOM 1696 C C . GLN A 1 215 ? 40.172 18.763 -17.819 1.00 42.44 215 GLN A C 1
ATOM 1698 O O . GLN A 1 215 ? 40.506 17.975 -16.940 1.00 42.44 215 GLN A O 1
ATOM 1703 N N . ASN A 1 216 ? 38.901 18.852 -18.252 1.00 52.34 216 ASN A N 1
ATOM 1704 C CA . ASN A 1 216 ? 37.747 18.187 -17.606 1.00 52.34 216 ASN A CA 1
ATOM 1705 C C . ASN A 1 216 ? 36.916 17.278 -18.540 1.00 52.34 216 ASN A C 1
ATOM 1707 O O . ASN A 1 216 ? 35.693 17.210 -18.410 1.00 52.34 216 ASN A O 1
ATOM 1711 N N . ALA A 1 217 ? 37.532 16.597 -19.510 1.00 65.31 217 ALA A N 1
ATOM 1712 C CA . ALA A 1 217 ? 36.793 15.650 -20.351 1.00 65.31 217 ALA A CA 1
ATOM 1713 C C . ALA A 1 217 ? 36.232 14.498 -19.495 1.00 65.31 217 ALA A C 1
ATOM 1715 O O . ALA A 1 217 ? 36.992 13.819 -18.801 1.00 65.31 217 ALA A O 1
ATOM 1716 N N . ILE A 1 218 ? 34.914 14.272 -19.550 1.00 75.75 218 ILE A N 1
ATOM 1717 C CA . ILE A 1 218 ? 34.297 13.095 -18.924 1.00 75.75 218 ILE A CA 1
ATOM 1718 C C . ILE A 1 218 ? 34.917 11.857 -19.583 1.00 75.75 218 ILE A C 1
ATOM 1720 O O . ILE A 1 218 ? 34.907 11.788 -20.813 1.00 75.75 218 ILE A O 1
ATOM 1724 N N . PRO A 1 219 ? 35.492 10.902 -18.828 1.00 81.06 219 PRO A N 1
ATOM 1725 C CA . PRO A 1 219 ? 36.059 9.694 -19.416 1.00 81.06 219 PRO A CA 1
ATOM 1726 C C . PRO A 1 219 ? 34.953 8.766 -19.929 1.00 81.06 219 PRO A C 1
ATOM 1728 O O . PRO A 1 219 ? 33.817 8.807 -19.458 1.00 81.06 219 PRO A O 1
ATOM 1731 N N . LEU A 1 220 ? 35.295 7.912 -20.897 1.00 84.38 220 LEU A N 1
ATOM 1732 C CA . LEU A 1 220 ? 34.403 6.840 -21.338 1.00 84.38 220 LEU A CA 1
ATOM 1733 C C . LEU A 1 220 ? 34.106 5.928 -20.127 1.00 84.38 220 LEU A C 1
ATOM 1735 O O . LEU A 1 220 ? 35.071 5.479 -19.500 1.00 84.38 220 LEU A O 1
ATOM 1739 N N . PRO A 1 221 ? 32.829 5.671 -19.777 1.00 85.44 221 PRO A N 1
ATOM 1740 C CA . PRO A 1 221 ? 32.480 4.768 -18.684 1.00 85.44 221 PRO A CA 1
ATOM 1741 C C . PRO A 1 221 ? 33.034 3.366 -18.932 1.00 85.44 221 PRO A C 1
ATOM 1743 O O . PRO A 1 221 ? 33.204 2.969 -20.085 1.00 85.44 221 PRO A O 1
ATOM 1746 N N . ASP A 1 222 ? 33.282 2.606 -17.864 1.00 86.88 222 ASP A N 1
ATOM 1747 C CA . ASP A 1 222 ? 33.748 1.229 -18.025 1.00 86.88 222 ASP A CA 1
ATOM 1748 C C . ASP A 1 222 ? 32.703 0.378 -18.765 1.00 86.88 222 ASP A C 1
ATOM 1750 O O . ASP A 1 222 ? 31.500 0.520 -18.531 1.00 86.88 222 ASP A O 1
ATOM 1754 N N . TYR A 1 223 ? 33.169 -0.475 -19.675 1.00 91.69 223 TYR A N 1
ATOM 1755 C CA . TYR A 1 223 ? 32.330 -1.212 -20.617 1.00 91.69 223 TYR A CA 1
ATOM 1756 C C . TYR A 1 223 ? 32.865 -2.624 -20.876 1.00 91.69 223 TYR A C 1
ATOM 1758 O O . TYR A 1 223 ? 34.022 -2.943 -20.584 1.00 91.69 223 TYR A O 1
ATOM 1766 N N . VAL A 1 224 ? 31.998 -3.470 -21.428 1.00 93.50 224 VAL A N 1
ATOM 1767 C CA . VAL A 1 224 ? 32.304 -4.803 -21.950 1.00 93.50 224 VAL A CA 1
ATOM 1768 C C . VAL A 1 224 ? 32.639 -4.662 -23.431 1.00 93.50 224 VAL A C 1
ATOM 1770 O O . VAL A 1 224 ? 31.791 -4.269 -24.241 1.00 93.50 224 VAL A O 1
ATOM 1773 N N . ASP A 1 225 ? 33.893 -4.932 -23.784 1.00 90.06 225 ASP A N 1
ATOM 1774 C CA . ASP A 1 225 ? 34.351 -4.894 -25.169 1.00 90.06 225 ASP A CA 1
ATOM 1775 C C . ASP A 1 225 ? 33.881 -6.118 -25.968 1.00 90.06 225 ASP A C 1
ATOM 1777 O O . ASP A 1 225 ? 33.345 -7.092 -25.434 1.00 90.06 225 ASP A O 1
ATOM 1781 N N . ARG A 1 226 ? 34.084 -6.051 -27.285 1.00 87.12 226 ARG A N 1
ATOM 1782 C CA . ARG A 1 226 ? 33.666 -7.101 -28.219 1.00 87.12 226 ARG A CA 1
ATOM 1783 C C . ARG A 1 226 ? 34.334 -8.449 -28.008 1.00 87.12 226 ARG A C 1
ATOM 1785 O O . ARG A 1 226 ? 33.726 -9.468 -28.322 1.00 87.12 226 ARG A O 1
ATOM 1792 N N . GLU A 1 227 ? 35.568 -8.458 -27.521 1.00 85.56 227 GLU A N 1
ATOM 1793 C CA . GLU A 1 227 ? 36.268 -9.700 -27.196 1.00 85.56 227 GLU A CA 1
ATOM 1794 C C . GLU A 1 227 ? 35.581 -10.383 -26.013 1.00 85.56 227 GLU A C 1
ATOM 1796 O O . GLU A 1 227 ? 35.260 -11.566 -26.090 1.00 85.56 227 GLU A O 1
ATOM 1801 N N . THR A 1 228 ? 35.248 -9.605 -24.983 1.00 88.31 228 THR A N 1
ATOM 1802 C CA . THR A 1 228 ? 34.644 -10.080 -23.737 1.00 88.31 228 THR A CA 1
ATOM 1803 C C . THR A 1 228 ? 33.221 -10.598 -23.940 1.00 88.31 228 THR A C 1
ATOM 1805 O O . THR A 1 228 ? 32.884 -11.660 -23.427 1.00 88.31 228 THR A O 1
ATOM 1808 N N . TRP A 1 229 ? 32.366 -9.908 -24.711 1.00 90.38 229 TRP A N 1
ATOM 1809 C CA . TRP A 1 229 ? 31.019 -10.431 -24.994 1.00 90.38 229 TRP A CA 1
ATOM 1810 C C . TRP A 1 229 ? 30.981 -11.469 -26.131 1.00 90.38 229 TRP A C 1
ATOM 1812 O O . TRP A 1 229 ? 29.923 -12.049 -26.375 1.00 90.38 229 TRP A O 1
ATOM 1822 N N . GLY A 1 230 ? 32.118 -11.774 -26.772 1.00 82.56 230 GLY A N 1
ATOM 1823 C CA . GLY A 1 230 ? 32.298 -12.972 -27.603 1.00 82.56 230 GLY A CA 1
ATOM 1824 C C . GLY A 1 230 ? 32.174 -12.791 -29.122 1.00 82.56 230 GLY A C 1
ATOM 1825 O O . GLY A 1 230 ? 31.828 -13.750 -29.804 1.00 82.56 230 GLY A O 1
ATOM 1826 N N . GLN A 1 231 ? 32.433 -11.598 -29.675 1.00 79.88 231 GLN A N 1
ATOM 1827 C CA . GLN A 1 231 ? 32.455 -11.341 -31.133 1.00 79.88 231 GLN A CA 1
ATOM 1828 C C . GLN A 1 231 ? 33.568 -10.350 -31.562 1.00 79.88 231 GLN A C 1
ATOM 1830 O O . GLN A 1 231 ? 33.279 -9.199 -31.938 1.00 79.88 231 GLN A O 1
ATOM 1835 N N . PRO A 1 232 ? 34.852 -10.763 -31.546 1.00 72.31 232 PRO A N 1
ATOM 1836 C CA . PRO A 1 232 ? 35.978 -9.922 -31.961 1.00 72.31 232 PRO A CA 1
ATOM 1837 C C . PRO A 1 232 ? 35.924 -9.516 -33.444 1.00 72.31 232 PRO A C 1
ATOM 1839 O O . PRO A 1 232 ? 35.358 -10.202 -34.297 1.00 72.31 232 PRO A O 1
ATOM 1842 N N . LEU A 1 233 ? 36.563 -8.389 -33.777 1.00 64.06 233 LEU A N 1
ATOM 1843 C CA . LEU A 1 233 ? 36.650 -7.895 -35.155 1.00 64.06 233 LEU A CA 1
ATOM 1844 C C . LEU A 1 233 ? 37.380 -8.895 -36.069 1.00 64.06 233 LEU A C 1
ATOM 1846 O O . LEU A 1 233 ? 38.529 -9.249 -35.817 1.00 64.06 233 LEU A O 1
ATOM 1850 N N . GLY A 1 234 ? 36.746 -9.276 -37.183 1.00 53.12 234 GLY A N 1
ATOM 1851 C CA . GLY A 1 234 ? 37.361 -10.113 -38.223 1.00 53.12 234 GLY A CA 1
ATOM 1852 C C . GLY A 1 234 ? 36.942 -11.587 -38.231 1.00 53.12 234 GLY A C 1
ATOM 1853 O O . GLY A 1 234 ? 37.360 -12.307 -39.136 1.00 53.12 234 GLY A O 1
ATOM 1854 N N . LEU A 1 235 ? 36.085 -12.031 -37.304 1.00 50.16 235 LEU A N 1
ATOM 1855 C CA . LEU A 1 235 ? 35.388 -13.317 -37.411 1.00 50.16 235 LEU A CA 1
ATOM 1856 C C . LEU A 1 235 ? 34.117 -13.130 -38.252 1.00 50.16 235 LEU A C 1
ATOM 1858 O O . LEU A 1 235 ? 33.104 -12.627 -37.780 1.00 50.16 235 LEU A O 1
ATOM 1862 N N . ALA A 1 236 ? 34.179 -13.469 -39.539 1.00 43.19 236 ALA A N 1
ATOM 1863 C CA . ALA A 1 236 ? 32.995 -13.502 -40.390 1.00 43.19 236 ALA A CA 1
ATOM 1864 C C . ALA A 1 236 ? 32.370 -14.906 -40.329 1.00 43.19 236 ALA A C 1
ATOM 1866 O O . ALA A 1 236 ? 32.791 -15.783 -41.079 1.00 43.19 236 ALA A O 1
ATOM 1867 N N . ASN A 1 237 ? 31.333 -15.111 -39.506 1.00 43.81 237 ASN A N 1
ATOM 1868 C CA . ASN A 1 237 ? 30.538 -16.358 -39.463 1.00 43.81 237 ASN A CA 1
ATOM 1869 C C . ASN A 1 237 ? 29.595 -16.518 -40.674 1.00 43.81 2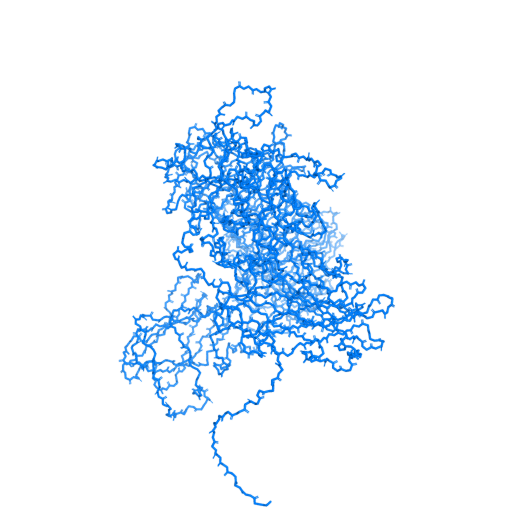37 ASN A C 1
ATOM 1871 O O . ASN A 1 237 ? 28.497 -17.065 -40.587 1.00 43.81 237 ASN A O 1
ATOM 1875 N N . ARG A 1 238 ? 30.028 -16.054 -41.851 1.00 48.03 238 ARG A N 1
ATOM 1876 C CA . ARG A 1 238 ? 29.294 -16.187 -43.108 1.00 48.03 238 ARG A CA 1
ATOM 1877 C C . ARG A 1 238 ? 30.199 -16.825 -44.155 1.00 48.03 238 ARG A C 1
ATOM 1879 O O . ARG A 1 238 ? 31.340 -16.407 -44.329 1.00 48.03 238 ARG A O 1
ATOM 1886 N N . ALA A 1 239 ? 29.660 -17.776 -44.924 1.00 42.44 239 ALA A N 1
ATOM 1887 C CA . ALA A 1 239 ? 30.358 -18.430 -46.041 1.00 42.44 239 ALA A CA 1
ATOM 1888 C C . ALA A 1 239 ? 30.885 -17.441 -47.113 1.00 42.44 239 ALA A C 1
ATOM 1890 O O . ALA A 1 239 ? 31.749 -17.788 -47.916 1.00 42.44 239 ALA A O 1
ATOM 1891 N N . THR A 1 240 ? 30.393 -16.196 -47.109 1.00 44.66 240 THR A N 1
ATOM 1892 C CA . THR A 1 240 ? 30.932 -15.054 -47.859 1.00 44.66 240 THR A CA 1
ATOM 1893 C C . THR A 1 240 ? 31.233 -13.902 -46.891 1.00 44.66 240 THR A C 1
ATOM 1895 O O . THR A 1 240 ? 30.280 -13.357 -46.322 1.00 44.66 240 THR A O 1
ATOM 1898 N N . PRO A 1 241 ? 32.499 -13.482 -46.710 1.00 49.97 241 PRO A N 1
ATOM 1899 C CA . PRO A 1 241 ? 32.834 -12.379 -45.815 1.00 49.97 241 PRO A CA 1
ATOM 1900 C C . PRO A 1 241 ? 32.170 -11.081 -46.287 1.00 49.97 241 PRO A C 1
ATOM 1902 O O . PRO A 1 241 ? 32.466 -10.593 -47.380 1.00 49.97 241 PRO A O 1
ATOM 1905 N N . ILE A 1 242 ? 31.285 -10.498 -45.474 1.00 54.84 242 ILE A N 1
ATOM 1906 C CA . ILE A 1 242 ? 30.923 -9.087 -45.640 1.00 54.84 242 ILE A CA 1
ATOM 1907 C C . ILE A 1 242 ? 32.119 -8.295 -45.112 1.00 54.84 242 ILE A C 1
ATOM 1909 O O . ILE A 1 242 ? 32.497 -8.428 -43.951 1.00 54.84 242 ILE A O 1
ATOM 1913 N N . SER A 1 243 ? 32.756 -7.499 -45.969 1.00 57.38 243 SER A N 1
ATOM 1914 C CA . SER A 1 243 ? 33.850 -6.628 -45.539 1.00 57.38 243 SER A CA 1
ATOM 1915 C C . SER A 1 243 ? 33.307 -5.574 -44.569 1.00 57.38 243 SER A C 1
ATOM 1917 O O . SER A 1 243 ? 32.641 -4.635 -45.005 1.00 57.38 243 SER A O 1
ATOM 1919 N N . TYR A 1 244 ? 33.612 -5.689 -43.272 1.00 67.94 244 TYR A N 1
ATOM 1920 C CA . TYR A 1 244 ? 33.350 -4.619 -42.307 1.00 67.94 244 TYR A CA 1
ATOM 1921 C C . TYR A 1 244 ? 34.261 -3.425 -42.620 1.00 67.94 244 TYR A C 1
ATOM 1923 O O . TYR A 1 244 ? 35.462 -3.457 -42.354 1.00 67.94 244 TYR A O 1
ATOM 1931 N N . ASN A 1 245 ? 33.700 -2.384 -43.240 1.00 70.62 245 ASN A N 1
ATOM 1932 C CA . ASN A 1 245 ? 34.408 -1.146 -43.562 1.00 70.62 245 ASN A CA 1
ATOM 1933 C C . ASN A 1 245 ? 33.719 0.040 -42.858 1.00 70.62 245 ASN A C 1
ATOM 1935 O O . ASN A 1 245 ? 32.860 0.696 -43.460 1.00 70.62 245 ASN A O 1
ATOM 1939 N N . PRO A 1 246 ? 34.015 0.276 -41.565 1.00 74.50 246 PRO A N 1
ATOM 1940 C CA . PRO A 1 246 ? 33.324 1.283 -40.770 1.00 74.50 246 PRO A CA 1
ATOM 1941 C C . PRO A 1 246 ? 33.542 2.677 -41.356 1.00 74.50 246 PRO A C 1
ATOM 1943 O O . PRO A 1 246 ? 34.674 3.127 -41.530 1.00 74.50 246 PRO A O 1
ATOM 1946 N N . THR A 1 247 ? 32.446 3.378 -41.647 1.00 83.19 247 THR A N 1
ATOM 1947 C CA . THR A 1 247 ? 32.510 4.760 -42.133 1.00 83.19 247 THR A CA 1
ATOM 1948 C C . THR A 1 247 ? 32.568 5.714 -40.937 1.00 83.19 247 THR A C 1
ATOM 1950 O O . THR A 1 247 ? 31.670 5.658 -40.090 1.00 83.19 247 THR A O 1
ATOM 1953 N N . PRO A 1 248 ? 33.585 6.590 -40.839 1.00 83.38 248 PRO A N 1
ATOM 1954 C CA . PRO A 1 248 ? 33.660 7.576 -39.769 1.00 83.38 248 PRO A CA 1
ATOM 1955 C C . PRO A 1 248 ? 32.502 8.568 -39.823 1.00 83.38 248 PRO A C 1
ATOM 1957 O O . PRO A 1 248 ? 32.031 8.940 -40.899 1.00 83.38 248 PRO A O 1
ATOM 1960 N N . THR A 1 249 ? 32.095 9.060 -38.659 1.00 87.06 249 THR A N 1
ATOM 1961 C CA . THR A 1 249 ? 31.126 10.154 -38.540 1.00 87.06 249 THR A CA 1
ATOM 1962 C C . THR A 1 249 ? 31.601 11.190 -37.527 1.00 87.06 249 THR A C 1
ATOM 1964 O O . THR A 1 249 ? 32.560 10.968 -36.793 1.00 87.06 249 THR A O 1
ATOM 1967 N N . LEU A 1 250 ? 30.952 12.350 -37.520 1.00 88.19 250 LEU A N 1
ATOM 1968 C CA . LEU A 1 250 ? 31.057 13.326 -36.442 1.00 88.19 250 LEU A CA 1
ATOM 1969 C C . LEU A 1 250 ? 29.717 13.341 -35.720 1.00 88.19 250 LEU A C 1
ATOM 1971 O O . LEU A 1 250 ? 28.735 13.830 -36.287 1.00 88.19 250 LEU A O 1
ATOM 1975 N N . VAL A 1 251 ? 29.670 12.782 -34.515 1.00 91.19 251 VAL A N 1
ATOM 1976 C CA . VAL A 1 251 ? 28.446 12.751 -33.715 1.00 91.19 251 VAL A CA 1
ATOM 1977 C C . VAL A 1 251 ? 28.069 14.173 -33.306 1.00 91.19 251 VAL A C 1
ATOM 1979 O O . VAL A 1 251 ? 28.866 14.892 -32.710 1.00 91.19 251 VAL A O 1
ATOM 1982 N N . THR A 1 252 ? 26.842 14.571 -33.636 1.00 91.69 252 THR A N 1
ATOM 1983 C CA . THR A 1 252 ? 26.212 15.820 -33.174 1.00 91.69 252 THR A CA 1
ATOM 1984 C C . THR A 1 252 ? 24.903 15.563 -32.430 1.00 91.69 252 THR A C 1
ATOM 1986 O O . THR A 1 252 ? 24.415 16.447 -31.735 1.00 91.69 252 THR A O 1
ATOM 1989 N N . HIS A 1 253 ? 24.336 14.361 -32.570 1.00 94.12 253 HIS A N 1
ATOM 1990 C CA . HIS A 1 253 ? 23.097 13.935 -31.925 1.00 94.12 253 HIS A CA 1
ATOM 1991 C C . HIS A 1 253 ? 23.260 12.522 -31.349 1.00 94.12 253 HIS A C 1
ATOM 1993 O O . HIS A 1 253 ? 23.943 11.673 -31.919 1.00 94.12 253 HIS A O 1
ATOM 1999 N N . MET A 1 254 ? 22.610 12.244 -30.231 1.00 96.62 254 MET A N 1
ATOM 2000 C CA . MET A 1 254 ? 22.574 10.940 -29.578 1.00 96.62 254 MET A CA 1
ATOM 2001 C C . MET A 1 254 ? 21.135 10.435 -29.604 1.00 96.62 254 MET A C 1
ATOM 2003 O O . MET A 1 254 ? 20.211 11.176 -29.268 1.00 96.62 254 MET A O 1
ATOM 2007 N N . VAL A 1 255 ? 20.937 9.196 -30.044 1.00 96.31 255 VAL A N 1
ATOM 2008 C CA . VAL A 1 255 ? 19.611 8.603 -30.229 1.00 96.31 255 VAL A CA 1
ATOM 2009 C C . VAL A 1 255 ? 19.453 7.456 -29.243 1.00 96.31 255 VAL A C 1
ATOM 2011 O O . VAL A 1 255 ? 20.209 6.485 -29.291 1.00 96.31 255 VAL A O 1
ATOM 2014 N N . VAL A 1 256 ? 18.485 7.586 -28.342 1.00 98.00 256 VAL A N 1
ATOM 2015 C CA . VAL A 1 256 ? 18.132 6.574 -27.346 1.00 98.00 256 VAL A CA 1
ATOM 2016 C C . VAL A 1 256 ? 17.133 5.600 -27.959 1.00 98.00 256 VAL A C 1
ATOM 2018 O O . VAL A 1 256 ? 16.103 6.007 -28.509 1.00 98.00 256 VAL A O 1
ATOM 2021 N N . HIS A 1 257 ? 17.450 4.314 -27.840 1.00 96.94 257 HIS A N 1
ATOM 2022 C CA . HIS A 1 257 ? 16.656 3.187 -28.315 1.00 96.94 257 HIS A CA 1
ATOM 2023 C C . HIS A 1 257 ? 16.262 2.261 -27.168 1.00 96.94 257 HIS A C 1
ATOM 2025 O O . HIS A 1 257 ? 16.887 2.274 -26.107 1.00 96.94 257 HIS A O 1
ATOM 2031 N N . HIS A 1 258 ? 15.265 1.421 -27.424 1.00 95.25 258 HIS A N 1
ATOM 2032 C CA . HIS A 1 258 ? 15.074 0.163 -26.713 1.00 95.25 258 HIS A CA 1
ATOM 2033 C C . HIS A 1 258 ? 15.266 -1.014 -27.679 1.00 95.25 258 HIS A C 1
ATOM 2035 O O . HIS A 1 258 ? 15.201 -0.806 -28.892 1.00 95.25 258 HIS A O 1
ATOM 2041 N N . SER A 1 259 ? 15.501 -2.227 -27.182 1.00 91.31 259 SER A N 1
ATOM 2042 C CA . SER A 1 259 ? 15.611 -3.416 -28.050 1.00 91.31 259 SER A CA 1
ATOM 2043 C C . SER A 1 259 ? 14.261 -4.061 -28.366 1.00 91.31 259 SER A C 1
ATOM 2045 O O . SER A 1 259 ? 14.204 -4.944 -29.215 1.00 91.31 259 SER A O 1
ATOM 2047 N N . ALA A 1 260 ? 13.190 -3.649 -27.674 1.00 87.75 260 ALA A N 1
ATOM 2048 C CA . ALA A 1 260 ? 11.861 -4.264 -27.724 1.00 87.75 260 ALA A CA 1
ATOM 2049 C C . ALA A 1 260 ? 11.839 -5.754 -27.311 1.00 87.75 260 ALA A C 1
ATOM 2051 O O . ALA A 1 260 ? 10.894 -6.473 -27.622 1.00 87.75 260 ALA A O 1
ATOM 2052 N N . SER A 1 261 ? 12.856 -6.203 -26.570 1.00 82.44 261 SER A N 1
ATOM 2053 C CA . SER A 1 261 ? 13.029 -7.586 -26.104 1.00 82.44 261 SER A CA 1
ATOM 2054 C C . SER A 1 261 ? 12.515 -7.817 -24.679 1.00 82.44 261 SER A C 1
ATOM 2056 O O . SER A 1 261 ? 12.071 -6.887 -24.010 1.00 82.44 261 SER A O 1
ATOM 2058 N N . ASP A 1 262 ? 12.657 -9.044 -24.170 1.00 75.75 262 ASP A N 1
ATOM 2059 C CA . ASP A 1 262 ? 12.482 -9.338 -22.741 1.00 75.75 262 ASP A CA 1
ATOM 2060 C C . ASP A 1 262 ? 13.445 -8.502 -21.868 1.00 75.75 262 ASP A C 1
ATOM 2062 O O . ASP A 1 262 ? 14.562 -8.173 -22.282 1.00 75.75 262 ASP A O 1
ATOM 2066 N N . ASN A 1 263 ? 12.984 -8.169 -20.661 1.00 81.00 263 ASN A N 1
ATOM 2067 C CA . ASN A 1 263 ? 13.694 -7.414 -19.630 1.00 81.00 263 ASN A CA 1
ATOM 2068 C C . ASN A 1 263 ? 14.358 -8.324 -18.579 1.00 81.00 263 ASN A C 1
ATOM 2070 O O . ASN A 1 263 ? 15.115 -7.819 -17.755 1.00 81.00 263 ASN A O 1
ATOM 2074 N N . ASN A 1 264 ? 14.060 -9.629 -18.567 1.00 80.88 264 ASN A N 1
ATOM 2075 C CA . ASN A 1 264 ? 14.373 -10.527 -17.444 1.00 80.88 264 ASN A CA 1
ATOM 2076 C C . ASN A 1 264 ? 15.449 -11.585 -17.754 1.00 80.88 264 ASN A C 1
ATOM 2078 O O . ASN A 1 264 ? 15.468 -12.648 -17.135 1.00 80.88 264 ASN A O 1
ATOM 2082 N N . ALA A 1 265 ? 16.330 -11.337 -18.725 1.00 85.50 265 ALA A N 1
ATOM 2083 C CA . ALA A 1 265 ? 17.439 -12.250 -18.992 1.00 85.50 265 ALA A CA 1
ATOM 2084 C C . ALA A 1 265 ? 18.461 -12.248 -17.836 1.00 85.50 265 ALA A C 1
ATOM 2086 O O . ALA A 1 265 ? 18.623 -11.249 -17.142 1.00 85.50 265 ALA A O 1
ATOM 2087 N N . ASN A 1 266 ? 19.180 -13.361 -17.662 1.00 83.12 266 ASN A N 1
ATOM 2088 C CA . ASN A 1 266 ? 20.264 -13.489 -16.673 1.00 83.12 266 ASN A CA 1
ATOM 2089 C C . ASN A 1 266 ? 21.666 -13.512 -17.314 1.00 83.12 266 ASN A C 1
ATOM 2091 O O . ASN A 1 266 ? 22.665 -13.452 -16.610 1.00 83.12 266 ASN A O 1
ATOM 2095 N N . ASP A 1 267 ? 21.745 -13.602 -18.645 1.00 92.31 267 ASP A N 1
ATOM 2096 C CA . ASP A 1 267 ? 22.989 -13.566 -19.423 1.00 92.31 267 ASP A CA 1
ATOM 2097 C C . ASP A 1 267 ? 22.822 -12.560 -20.571 1.00 92.31 267 ASP A C 1
ATOM 2099 O O . ASP A 1 267 ? 22.462 -12.906 -21.701 1.00 92.31 267 ASP A O 1
ATOM 2103 N N . PHE A 1 268 ? 23.020 -11.276 -20.264 1.00 94.31 268 PHE A N 1
ATOM 2104 C CA . PHE A 1 268 ? 22.857 -10.205 -21.249 1.00 94.31 268 PHE A CA 1
ATOM 2105 C C . PHE A 1 268 ? 23.961 -10.192 -22.308 1.00 94.31 268 PHE A C 1
ATOM 2107 O O . PHE A 1 268 ? 23.711 -9.737 -23.423 1.00 94.31 268 PHE A O 1
ATOM 2114 N N . ALA A 1 269 ? 25.137 -10.769 -22.045 1.00 93.56 269 ALA A N 1
ATOM 2115 C CA . ALA A 1 269 ? 26.148 -10.960 -23.082 1.00 93.56 269 ALA A CA 1
ATOM 2116 C C . ALA A 1 269 ? 25.674 -11.945 -24.162 1.00 93.56 269 ALA A C 1
ATOM 2118 O O . ALA A 1 269 ? 25.842 -11.669 -25.353 1.00 93.56 269 ALA A O 1
ATOM 2119 N N . ALA A 1 270 ? 24.992 -13.032 -23.782 1.00 92.62 270 ALA A N 1
ATOM 2120 C CA . ALA A 1 270 ? 24.326 -13.913 -24.742 1.00 92.62 270 ALA A CA 1
ATOM 2121 C C . ALA A 1 270 ? 23.210 -13.191 -25.519 1.00 92.62 270 ALA A C 1
ATOM 2123 O O . ALA A 1 270 ? 23.067 -13.396 -26.726 1.00 92.62 270 ALA A O 1
ATOM 2124 N N . VAL A 1 271 ? 22.458 -12.292 -24.871 1.00 94.19 271 VAL A N 1
ATOM 2125 C CA . VAL A 1 271 ? 21.462 -11.433 -25.545 1.00 94.19 271 VAL A CA 1
ATOM 2126 C C . VAL A 1 271 ? 22.123 -10.515 -26.581 1.00 94.19 271 VAL A C 1
ATOM 2128 O O . VAL A 1 271 ? 21.650 -10.427 -27.715 1.00 94.19 271 VAL A O 1
ATOM 2131 N N . VAL A 1 272 ? 23.256 -9.889 -26.252 1.00 94.06 272 VAL A N 1
ATOM 2132 C CA . VAL A 1 272 ? 24.019 -9.046 -27.189 1.00 94.06 272 VAL A CA 1
ATOM 2133 C C . VAL A 1 272 ? 24.561 -9.866 -28.368 1.00 94.06 272 VAL A C 1
ATOM 2135 O O . VAL A 1 272 ? 24.450 -9.419 -29.514 1.00 94.06 272 VAL A O 1
ATOM 2138 N N . ARG A 1 273 ? 25.062 -11.091 -28.139 1.00 91.94 273 ARG A N 1
ATOM 2139 C CA . ARG A 1 273 ? 25.447 -12.022 -29.222 1.00 91.94 273 ARG A CA 1
ATOM 2140 C C . ARG A 1 273 ? 24.262 -12.393 -30.112 1.00 91.94 273 ARG A C 1
ATOM 2142 O O . ARG A 1 273 ? 24.409 -12.433 -31.335 1.00 91.94 273 ARG A O 1
ATOM 2149 N N . ALA A 1 274 ? 23.080 -12.598 -29.530 1.00 91.62 274 ALA A N 1
ATOM 2150 C CA . ALA A 1 274 ? 21.865 -12.862 -30.291 1.00 91.62 274 ALA A CA 1
ATOM 2151 C C . ALA A 1 274 ? 21.478 -11.666 -31.179 1.00 91.62 274 ALA A C 1
ATOM 2153 O O . ALA A 1 274 ? 21.201 -11.860 -32.362 1.00 91.62 274 ALA A O 1
ATOM 2154 N N . TYR A 1 275 ? 21.556 -10.427 -30.672 1.00 92.44 275 TYR A N 1
ATOM 2155 C CA . TYR A 1 275 ? 21.351 -9.221 -31.489 1.00 92.44 275 TYR A CA 1
ATOM 2156 C C . TYR A 1 275 ? 22.387 -9.060 -32.593 1.00 92.44 275 TYR A C 1
ATOM 2158 O O . TYR A 1 275 ? 22.047 -8.630 -33.695 1.00 92.44 275 TYR A O 1
ATOM 2166 N N . TYR A 1 276 ? 23.652 -9.380 -32.322 1.00 90.38 276 TYR A N 1
ATOM 2167 C CA . TYR A 1 276 ? 24.686 -9.379 -33.351 1.00 90.38 276 TYR A CA 1
ATOM 2168 C C . TYR A 1 276 ? 24.339 -10.370 -34.471 1.00 90.38 276 TYR A C 1
ATOM 2170 O O . TYR A 1 276 ? 24.284 -9.975 -35.635 1.00 90.38 276 TYR A O 1
ATOM 2178 N N . SER A 1 277 ? 24.034 -11.625 -34.123 1.00 87.56 277 SER A N 1
ATOM 2179 C CA . SER A 1 277 ? 23.674 -12.663 -35.096 1.00 87.56 277 SER A CA 1
ATOM 2180 C C . SER A 1 277 ? 22.395 -12.308 -35.858 1.00 87.56 277 SER A C 1
ATOM 2182 O O . SER A 1 277 ? 22.346 -12.457 -37.074 1.00 87.56 277 SER A O 1
ATOM 2184 N N . PHE A 1 278 ? 21.391 -11.735 -35.195 1.00 88.31 278 PHE A N 1
ATOM 2185 C CA . PHE A 1 278 ? 20.185 -11.242 -35.857 1.00 88.31 278 PHE A CA 1
ATOM 2186 C C . PHE A 1 278 ? 20.507 -10.156 -36.893 1.00 88.31 278 PHE A C 1
ATOM 2188 O O . PHE A 1 278 ? 20.143 -10.279 -38.061 1.00 88.31 278 PHE A O 1
ATOM 2195 N N . HIS A 1 279 ? 21.267 -9.127 -36.517 1.00 87.19 279 HIS A N 1
ATOM 2196 C CA . HIS A 1 279 ? 21.622 -8.059 -37.449 1.00 87.19 279 HIS A CA 1
ATOM 2197 C C . HIS A 1 279 ? 22.504 -8.550 -38.607 1.00 87.19 279 HIS A C 1
ATOM 2199 O O . HIS A 1 279 ? 22.289 -8.155 -39.751 1.00 87.19 279 HIS A O 1
ATOM 2205 N N . VAL A 1 280 ? 23.488 -9.411 -38.344 1.00 83.12 280 VAL A N 1
ATOM 2206 C CA . VAL A 1 280 ? 24.475 -9.836 -39.351 1.00 83.12 280 VAL A CA 1
ATOM 2207 C C . VAL A 1 280 ? 23.988 -11.020 -40.180 1.00 83.12 280 VAL A C 1
ATOM 2209 O O . VAL A 1 280 ? 24.055 -10.985 -41.410 1.00 83.12 280 VAL A O 1
ATOM 2212 N N . ASN A 1 281 ? 23.489 -12.067 -39.529 1.00 81.38 281 ASN A N 1
ATOM 2213 C CA . ASN A 1 281 ? 23.131 -13.324 -40.180 1.00 81.38 281 ASN A CA 1
ATOM 2214 C C . ASN A 1 281 ? 21.686 -13.323 -40.688 1.00 81.38 281 ASN A C 1
ATOM 2216 O O . ASN A 1 281 ? 21.464 -13.789 -41.807 1.00 81.38 281 ASN A O 1
ATOM 2220 N N . SER A 1 282 ? 20.734 -12.764 -39.927 1.00 82.38 282 SER A N 1
ATOM 2221 C CA . SER A 1 282 ? 19.338 -12.644 -40.381 1.00 82.38 282 SER A CA 1
ATOM 2222 C C . SER A 1 282 ? 19.131 -11.430 -41.296 1.00 82.38 282 SER A C 1
ATOM 2224 O O . SER A 1 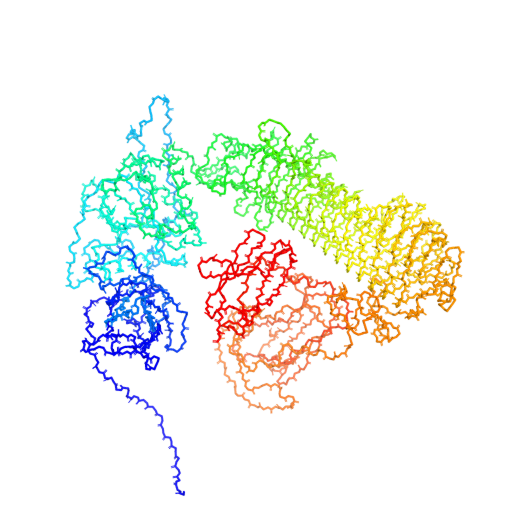282 ? 18.657 -11.591 -42.418 1.00 82.38 282 SER A O 1
ATOM 2226 N N . ASN A 1 283 ? 19.535 -10.225 -40.871 1.00 80.44 283 ASN A N 1
ATOM 2227 C CA . ASN A 1 283 ? 19.290 -8.980 -41.622 1.00 80.44 283 ASN A CA 1
ATOM 2228 C C . ASN A 1 283 ? 20.392 -8.631 -42.641 1.00 80.44 283 ASN A C 1
ATOM 2230 O O . ASN A 1 283 ? 20.220 -7.722 -43.453 1.00 80.44 283 ASN A O 1
ATOM 2234 N N . GLY A 1 284 ? 21.528 -9.336 -42.628 1.00 78.62 284 GLY A N 1
ATOM 2235 C CA . GLY A 1 284 ? 22.609 -9.135 -43.599 1.00 78.62 284 GLY A CA 1
ATOM 2236 C C . GLY A 1 284 ? 23.439 -7.864 -43.389 1.00 78.62 284 GLY A C 1
ATOM 2237 O O . GLY A 1 284 ? 24.106 -7.410 -44.322 1.00 78.62 284 GLY A O 1
ATOM 2238 N N . TRP A 1 285 ? 23.398 -7.257 -42.202 1.00 82.44 285 TRP A N 1
ATOM 2239 C CA . TRP A 1 285 ? 24.165 -6.053 -41.889 1.00 82.44 285 TRP A CA 1
ATOM 2240 C C . TRP A 1 285 ? 25.652 -6.361 -41.713 1.00 82.44 285 TRP A C 1
ATOM 2242 O O . TRP A 1 285 ? 26.061 -7.486 -41.442 1.00 82.44 285 TRP A O 1
ATOM 2252 N N . ALA A 1 286 ? 26.486 -5.327 -41.839 1.00 79.19 286 ALA A N 1
ATOM 2253 C CA . ALA A 1 286 ? 27.928 -5.468 -41.649 1.00 79.19 286 ALA A CA 1
ATOM 2254 C C . ALA A 1 286 ? 28.331 -5.702 -40.178 1.00 79.19 286 ALA A C 1
ATOM 2256 O O . ALA A 1 286 ? 29.420 -6.211 -39.933 1.00 79.19 286 ALA A O 1
ATOM 2257 N N . ASP A 1 287 ? 27.489 -5.283 -39.225 1.00 84.56 287 ASP A N 1
ATOM 2258 C CA . ASP A 1 287 ? 27.676 -5.424 -37.773 1.00 84.56 287 ASP A CA 1
ATOM 2259 C C . ASP A 1 287 ? 26.362 -5.083 -37.032 1.00 84.56 287 ASP A C 1
ATOM 2261 O O . ASP A 1 287 ? 25.430 -4.537 -37.642 1.00 84.56 287 ASP A O 1
ATOM 2265 N N . ILE A 1 288 ? 26.317 -5.323 -35.716 1.00 89.25 288 ILE A N 1
ATOM 2266 C CA . ILE A 1 288 ? 25.225 -4.945 -34.799 1.00 89.25 288 ILE A CA 1
ATOM 2267 C C . ILE A 1 288 ? 24.793 -3.481 -35.001 1.00 89.25 288 ILE A C 1
ATOM 2269 O O . ILE A 1 288 ? 25.635 -2.620 -35.208 1.00 89.25 288 ILE A O 1
ATOM 2273 N N . GLY A 1 289 ? 23.497 -3.156 -34.991 1.00 89.06 289 GLY A N 1
ATOM 2274 C CA . GLY A 1 289 ? 23.017 -1.818 -35.391 1.00 89.06 289 GLY A CA 1
ATOM 2275 C C . GLY A 1 289 ? 23.481 -0.646 -34.522 1.00 89.06 289 GLY A C 1
ATOM 2276 O O . GLY A 1 289 ? 23.726 0.454 -35.028 1.00 89.06 289 GLY A O 1
ATOM 2277 N N . TYR A 1 290 ? 23.598 -0.874 -33.217 1.00 93.94 290 TYR A N 1
ATOM 2278 C CA . TYR A 1 290 ? 23.837 0.168 -32.219 1.00 93.94 290 TYR A CA 1
ATOM 2279 C C . TYR A 1 290 ? 25.332 0.419 -31.994 1.00 93.94 290 TYR A C 1
ATOM 2281 O O . TYR A 1 290 ? 26.162 -0.476 -32.154 1.00 93.94 290 TYR A O 1
ATOM 2289 N N . ASN A 1 291 ? 25.686 1.640 -31.586 1.00 94.00 291 ASN A N 1
ATOM 2290 C CA . ASN A 1 291 ? 27.051 1.938 -31.146 1.00 94.00 291 ASN A CA 1
ATOM 2291 C C . ASN A 1 291 ? 27.302 1.368 -29.745 1.00 94.00 291 ASN A C 1
ATOM 2293 O O . ASN A 1 291 ? 28.374 0.831 -29.487 1.00 94.00 291 ASN A O 1
ATOM 2297 N N . TRP A 1 292 ? 26.298 1.458 -28.871 1.00 96.38 292 TRP A N 1
ATOM 2298 C CA . TRP A 1 292 ? 26.361 1.004 -27.484 1.00 96.38 292 TRP A CA 1
ATOM 2299 C C . TRP A 1 292 ? 25.043 0.366 -27.061 1.00 96.38 292 TRP A C 1
ATOM 2301 O O . TRP A 1 292 ? 23.979 0.748 -27.558 1.00 96.38 292 TRP A O 1
ATOM 2311 N N . LEU A 1 293 ? 25.114 -0.578 -26.128 1.00 97.69 293 LEU A N 1
ATOM 2312 C CA . LEU A 1 293 ? 23.950 -1.180 -25.488 1.00 97.69 293 LEU A CA 1
ATOM 2313 C C . LEU A 1 293 ? 24.095 -1.092 -23.966 1.00 97.69 293 LEU A C 1
ATOM 2315 O O . LEU A 1 293 ? 25.215 -1.120 -23.464 1.00 97.69 293 LEU A O 1
ATOM 2319 N N . VAL A 1 294 ? 22.983 -0.970 -23.244 1.00 97.19 294 VAL A N 1
ATOM 2320 C CA . VAL A 1 294 ? 22.953 -0.908 -21.774 1.00 97.19 294 VAL A CA 1
ATOM 2321 C C . VAL A 1 294 ? 21.946 -1.922 -21.260 1.00 97.19 294 VAL A C 1
ATOM 2323 O O . VAL A 1 294 ? 20.777 -1.838 -21.635 1.00 97.19 294 VAL A O 1
ATOM 2326 N N . ASP A 1 295 ? 22.378 -2.869 -20.432 1.00 96.19 295 ASP A N 1
ATOM 2327 C CA . ASP A 1 295 ? 21.472 -3.856 -19.837 1.00 96.19 295 ASP A CA 1
ATOM 2328 C C . ASP A 1 295 ? 20.750 -3.334 -18.574 1.00 96.19 295 ASP A C 1
ATOM 2330 O O . ASP A 1 295 ? 21.101 -2.272 -18.045 1.00 96.19 295 ASP A O 1
ATOM 2334 N N . PRO A 1 296 ? 19.712 -4.040 -18.083 1.00 93.81 296 PRO A N 1
ATOM 2335 C CA . PRO A 1 296 ? 18.995 -3.686 -16.858 1.00 93.81 296 PRO A CA 1
ATOM 2336 C C . PRO A 1 296 ? 19.853 -3.615 -15.585 1.00 93.81 296 PRO A C 1
ATOM 2338 O O . PRO A 1 296 ? 19.417 -2.991 -14.619 1.00 93.81 296 PRO A O 1
ATOM 2341 N N . GLN A 1 297 ? 21.052 -4.197 -15.558 1.00 88.81 297 GLN A N 1
ATOM 2342 C CA . GLN A 1 297 ? 22.010 -4.127 -14.446 1.00 88.81 297 GLN A CA 1
ATOM 2343 C C . GLN A 1 297 ? 22.988 -2.949 -14.602 1.00 88.81 297 GLN A C 1
ATOM 2345 O O . GLN A 1 297 ? 23.859 -2.728 -13.757 1.00 88.81 297 GLN A O 1
ATOM 2350 N N . GLY A 1 298 ? 22.835 -2.154 -15.664 1.00 90.06 298 GLY A N 1
ATOM 2351 C CA . GLY A 1 298 ? 23.677 -1.000 -15.941 1.00 90.06 298 GLY A CA 1
ATOM 2352 C C . GLY A 1 298 ? 25.027 -1.365 -16.559 1.00 90.06 298 GLY A C 1
ATOM 2353 O O . GLY A 1 298 ? 25.905 -0.504 -16.604 1.00 90.06 298 GLY A O 1
ATOM 2354 N N . VAL A 1 299 ? 25.227 -2.585 -17.057 1.00 94.94 299 VAL A N 1
ATOM 2355 C CA . VAL A 1 299 ? 26.439 -2.931 -17.807 1.00 94.94 299 VAL A CA 1
ATOM 2356 C C . VAL A 1 299 ? 26.349 -2.342 -19.215 1.00 94.94 299 VAL A C 1
ATOM 2358 O O . VAL A 1 299 ? 25.328 -2.451 -19.899 1.00 94.94 299 VAL A O 1
ATOM 2361 N N . ILE A 1 300 ? 27.431 -1.700 -19.658 1.00 95.88 300 ILE A N 1
ATOM 2362 C CA . ILE A 1 300 ? 27.541 -1.091 -20.987 1.00 95.88 300 ILE A CA 1
ATOM 2363 C C . ILE A 1 300 ? 28.286 -2.053 -21.914 1.00 95.88 300 ILE A C 1
ATOM 2365 O O . ILE A 1 300 ? 29.420 -2.426 -21.627 1.00 95.88 300 ILE A O 1
ATOM 2369 N N . TYR A 1 301 ? 27.692 -2.400 -23.053 1.00 96.06 301 TYR A N 1
ATOM 2370 C CA . TYR A 1 301 ? 28.302 -3.254 -24.074 1.00 96.06 301 TYR A CA 1
ATOM 2371 C C . TYR A 1 301 ? 28.681 -2.439 -25.302 1.00 96.06 301 TYR A C 1
ATOM 2373 O O . TYR A 1 301 ? 27.892 -1.645 -25.830 1.00 96.06 301 TYR A O 1
ATOM 2381 N N . GLN A 1 302 ? 29.896 -2.670 -25.785 1.00 93.25 302 GLN A N 1
ATOM 2382 C CA . GLN A 1 302 ? 30.392 -2.071 -27.012 1.00 93.25 302 GLN A CA 1
ATOM 2383 C C . GLN A 1 302 ? 29.749 -2.733 -28.235 1.00 93.25 302 GLN A C 1
ATOM 2385 O O . GLN A 1 302 ? 29.939 -3.923 -28.472 1.00 93.25 302 GLN A O 1
ATOM 2390 N N . GLY A 1 303 ? 29.018 -1.953 -29.032 1.00 91.56 303 GLY A N 1
ATOM 2391 C CA . GLY A 1 303 ? 28.440 -2.389 -30.302 1.00 91.56 303 GLY A CA 1
ATOM 2392 C C . GLY A 1 303 ? 29.392 -2.134 -31.473 1.00 91.56 303 GLY A C 1
ATOM 2393 O O . GLY A 1 303 ? 30.489 -2.696 -31.537 1.00 91.56 303 GLY A O 1
ATOM 2394 N N . ARG A 1 304 ? 28.978 -1.282 -32.420 1.00 88.19 304 ARG A N 1
ATOM 2395 C CA . ARG A 1 304 ? 29.804 -0.869 -33.571 1.00 88.19 304 ARG A CA 1
ATOM 2396 C C . ARG A 1 304 ? 31.028 -0.061 -33.165 1.00 88.19 304 ARG A C 1
ATOM 2398 O O . ARG A 1 304 ? 30.918 0.936 -32.453 1.00 88.19 304 ARG A O 1
ATOM 2405 N N . VAL A 1 305 ? 32.176 -0.428 -33.735 1.00 79.19 305 VAL A N 1
ATOM 2406 C CA . VAL A 1 305 ? 33.489 0.165 -33.426 1.00 79.19 305 VAL A CA 1
ATOM 2407 C C . VAL A 1 305 ? 34.201 0.726 -34.657 1.00 79.19 305 VAL A C 1
ATOM 2409 O O . VAL A 1 305 ? 34.146 0.157 -35.749 1.00 79.19 305 VAL A O 1
ATOM 2412 N N . SER A 1 306 ? 34.904 1.844 -34.484 1.00 73.81 306 SER A N 1
ATOM 2413 C CA . SER A 1 306 ? 35.811 2.398 -35.496 1.00 73.81 306 SER A CA 1
ATOM 2414 C C . SER A 1 306 ? 37.139 1.636 -35.503 1.00 73.81 306 SER A C 1
ATOM 2416 O O . SER A 1 306 ? 37.704 1.364 -34.447 1.00 73.81 306 SER A O 1
ATOM 2418 N N . THR A 1 307 ? 37.676 1.334 -36.687 1.00 65.94 307 THR A N 1
ATOM 2419 C CA . THR A 1 307 ? 39.038 0.788 -36.851 1.00 65.94 307 THR A CA 1
ATOM 2420 C C . THR A 1 307 ? 40.092 1.881 -37.074 1.00 65.94 307 THR A C 1
ATOM 2422 O O . THR A 1 307 ? 41.273 1.579 -37.246 1.00 65.94 307 THR A O 1
ATOM 2425 N N . GLN A 1 308 ? 39.696 3.162 -37.083 1.00 62.19 308 GLN A N 1
ATOM 2426 C CA . GLN A 1 308 ? 40.610 4.288 -37.290 1.00 62.19 308 GLN A CA 1
ATOM 2427 C C . GLN A 1 308 ? 41.199 4.790 -35.968 1.00 62.19 308 GLN A C 1
ATOM 2429 O O . GLN A 1 308 ? 40.482 5.226 -35.068 1.00 62.19 308 GLN A O 1
ATOM 2434 N N . SER A 1 309 ? 42.532 4.800 -35.885 1.00 52.19 309 SER A N 1
ATOM 2435 C CA . SER A 1 309 ? 43.267 5.360 -34.748 1.00 52.19 309 SER A CA 1
ATOM 2436 C C . SER A 1 309 ? 42.927 6.843 -34.549 1.00 52.19 309 SER A C 1
ATOM 2438 O O . SER A 1 309 ? 43.189 7.661 -35.429 1.00 52.19 309 SER A O 1
ATOM 2440 N N . GLY A 1 310 ? 42.392 7.195 -33.377 1.00 54.66 310 GLY A N 1
ATOM 2441 C CA . GLY A 1 310 ? 42.137 8.583 -32.968 1.00 54.66 310 GLY A CA 1
ATOM 2442 C C . GLY A 1 310 ? 40.746 9.149 -33.287 1.00 54.66 310 GLY A C 1
ATOM 2443 O O . GLY A 1 310 ? 40.504 10.305 -32.955 1.00 54.66 310 GLY A O 1
ATOM 2444 N N . ASN A 1 311 ? 39.822 8.377 -33.880 1.00 56.09 311 ASN A N 1
ATOM 2445 C CA . ASN A 1 311 ? 38.407 8.768 -33.981 1.00 56.09 311 ASN A CA 1
ATOM 2446 C C . ASN A 1 311 ? 37.476 7.585 -33.637 1.00 56.09 311 ASN A C 1
ATOM 2448 O O . ASN A 1 311 ? 37.342 6.677 -34.464 1.00 56.09 311 ASN A O 1
ATOM 2452 N N . PRO A 1 312 ? 36.817 7.584 -32.459 1.00 65.25 312 PRO A N 1
ATOM 2453 C CA . PRO A 1 312 ? 35.926 6.496 -32.053 1.00 65.25 312 PRO A CA 1
ATOM 2454 C C . PRO A 1 312 ? 34.553 6.532 -32.748 1.00 65.25 312 PRO A C 1
ATOM 2456 O O . PRO A 1 312 ? 33.808 5.559 -32.661 1.00 65.25 312 PRO A O 1
ATOM 2459 N N . ASP A 1 313 ? 34.194 7.625 -33.432 1.00 86.50 313 ASP A N 1
ATOM 2460 C CA . ASP A 1 313 ? 32.854 7.798 -33.996 1.00 86.50 313 ASP A CA 1
ATOM 2461 C C . ASP A 1 313 ? 32.693 7.055 -35.330 1.00 86.50 313 ASP A C 1
ATOM 2463 O O . ASP A 1 313 ? 33.312 7.395 -36.343 1.00 86.50 313 ASP A O 1
ATOM 2467 N N . VAL A 1 314 ? 31.779 6.086 -35.344 1.00 88.25 314 VAL A N 1
ATOM 2468 C CA . VAL A 1 314 ? 31.422 5.272 -36.511 1.00 88.25 314 VAL A CA 1
ATOM 2469 C C . VAL A 1 314 ? 29.919 5.331 -36.779 1.00 88.25 314 VAL A C 1
ATOM 2471 O O . VAL A 1 314 ? 29.111 5.376 -35.850 1.00 88.25 314 VAL A O 1
ATOM 2474 N N . ILE A 1 315 ? 29.538 5.323 -38.058 1.00 88.75 315 ILE A N 1
ATOM 2475 C CA . ILE A 1 315 ? 28.135 5.268 -38.484 1.00 88.75 315 ILE A CA 1
ATOM 2476 C C . ILE A 1 315 ? 27.476 3.952 -38.027 1.00 88.75 315 ILE A C 1
ATOM 2478 O O . ILE A 1 315 ? 27.923 2.852 -38.367 1.00 88.75 315 ILE A O 1
ATOM 2482 N N . GLY A 1 316 ? 26.376 4.081 -37.280 1.00 88.69 316 GLY A N 1
ATOM 2483 C CA . GLY A 1 316 ? 25.507 2.972 -36.881 1.00 88.69 316 GLY A CA 1
ATOM 2484 C C . GLY A 1 316 ? 24.564 2.482 -37.989 1.00 88.69 316 GLY A C 1
ATOM 2485 O O . GLY A 1 316 ? 24.606 2.950 -39.125 1.00 88.69 316 GLY A O 1
ATOM 2486 N N . ALA A 1 317 ? 23.693 1.533 -37.658 1.00 88.19 317 ALA A N 1
ATOM 2487 C CA . ALA A 1 317 ? 22.513 1.167 -38.450 1.00 88.19 317 ALA A CA 1
ATOM 2488 C C . ALA A 1 317 ? 21.296 1.045 -37.523 1.00 88.19 317 ALA A C 1
ATOM 2490 O O . ALA A 1 317 ? 20.653 0.010 -37.446 1.00 88.19 317 ALA A O 1
ATOM 2491 N N . HIS A 1 318 ? 21.044 2.096 -36.748 1.00 88.88 318 HIS A N 1
ATOM 2492 C CA . HIS A 1 318 ? 20.024 2.114 -35.701 1.00 88.88 318 HIS A CA 1
ATOM 2493 C C . HIS A 1 318 ? 18.845 3.038 -36.034 1.00 88.88 318 HIS A C 1
ATOM 2495 O O . HIS A 1 318 ? 17.818 2.955 -35.384 1.00 88.88 318 HIS A O 1
ATOM 2501 N N . ALA A 1 319 ? 18.977 3.950 -37.001 1.00 86.69 319 ALA A N 1
ATOM 2502 C CA . ALA A 1 319 ? 17.909 4.846 -37.439 1.00 86.69 319 ALA A CA 1
ATOM 2503 C C . ALA A 1 319 ? 17.986 5.047 -38.959 1.00 86.69 319 ALA A C 1
ATOM 2505 O O . ALA A 1 319 ? 18.833 5.802 -39.448 1.00 86.69 319 ALA A O 1
ATOM 2506 N N . SER A 1 320 ? 17.126 4.351 -39.713 1.00 79.94 320 SER A N 1
ATOM 2507 C CA . SER A 1 320 ? 17.070 4.424 -41.185 1.00 79.94 320 SER A CA 1
ATOM 2508 C C . SER A 1 320 ? 16.987 5.883 -41.670 1.00 79.94 320 SER A C 1
ATOM 2510 O O . SER A 1 320 ? 16.376 6.747 -41.035 1.00 79.94 320 SER A O 1
ATOM 2512 N N . GLY A 1 321 ? 17.737 6.196 -42.734 1.00 78.06 321 GLY A N 1
ATOM 2513 C CA . GLY A 1 321 ? 17.932 7.562 -43.243 1.00 78.06 321 GLY A CA 1
ATOM 2514 C C . GLY A 1 321 ? 18.667 8.540 -42.306 1.00 78.06 321 GLY A C 1
ATOM 2515 O O . GLY A 1 321 ? 19.012 9.649 -42.719 1.00 78.06 321 GLY A O 1
ATOM 2516 N N . ASN A 1 322 ? 18.952 8.160 -41.054 1.00 85.56 322 ASN A N 1
ATOM 2517 C CA . ASN A 1 322 ? 19.418 9.068 -40.006 1.00 85.56 322 ASN A CA 1
ATOM 2518 C C . ASN A 1 322 ? 20.706 8.652 -39.285 1.00 85.56 322 ASN A C 1
ATOM 2520 O O . ASN A 1 322 ? 21.131 9.373 -38.392 1.00 85.56 322 ASN A O 1
ATOM 2524 N N . ASN A 1 323 ? 21.371 7.579 -39.712 1.00 87.50 323 ASN A N 1
ATOM 2525 C CA . ASN A 1 323 ? 22.572 7.043 -39.056 1.00 87.50 323 ASN A CA 1
ATOM 2526 C C . ASN A 1 323 ? 23.817 7.958 -39.094 1.00 87.50 323 ASN A C 1
ATOM 2528 O O . ASN A 1 323 ? 24.729 7.813 -38.278 1.00 87.50 323 ASN A O 1
ATOM 2532 N N . SER A 1 324 ? 23.917 8.873 -40.064 1.00 88.38 324 SER A N 1
ATOM 2533 C CA . SER A 1 324 ? 25.030 9.828 -40.130 1.00 88.38 324 SER A CA 1
ATOM 2534 C C . SER A 1 324 ? 24.876 10.916 -39.066 1.00 88.38 324 SER A C 1
ATOM 2536 O O . SER A 1 324 ? 23.773 11.385 -38.810 1.00 88.38 324 SER A O 1
ATOM 2538 N N . ASN A 1 325 ? 25.983 11.393 -38.501 1.00 90.94 325 ASN A N 1
ATOM 2539 C CA . ASN A 1 325 ? 26.016 12.381 -37.413 1.00 90.94 325 ASN A CA 1
ATOM 2540 C C . ASN A 1 325 ? 25.318 11.974 -36.101 1.00 90.94 325 ASN A C 1
ATOM 2542 O O . ASN A 1 325 ? 25.158 12.817 -35.215 1.00 90.94 325 ASN A O 1
ATOM 2546 N N . THR A 1 326 ? 24.953 10.700 -35.938 1.00 92.19 326 THR A N 1
ATOM 2547 C CA . THR A 1 326 ? 24.306 10.187 -34.726 1.00 92.19 326 THR A CA 1
ATOM 2548 C C . THR A 1 326 ? 25.148 9.137 -34.008 1.00 92.19 326 THR A C 1
ATOM 2550 O O . THR A 1 326 ? 25.893 8.404 -34.653 1.00 92.19 326 THR A O 1
ATOM 2553 N N . MET A 1 327 ? 24.979 9.032 -32.688 1.00 94.38 327 MET A N 1
ATOM 2554 C CA . MET A 1 327 ? 25.378 7.865 -31.894 1.00 94.38 327 MET A CA 1
ATOM 2555 C C . MET A 1 327 ? 24.131 7.188 -31.320 1.00 94.38 327 MET A C 1
ATOM 2557 O O . MET A 1 327 ? 23.368 7.831 -30.601 1.00 94.38 327 MET A O 1
ATOM 2561 N N . GLY A 1 328 ? 23.922 5.908 -31.617 1.00 95.62 328 GLY A N 1
ATOM 2562 C CA . GLY A 1 328 ? 22.796 5.130 -31.101 1.00 95.62 328 GLY A CA 1
ATOM 2563 C C . GLY A 1 328 ? 23.157 4.353 -29.840 1.00 95.62 328 GLY A C 1
ATOM 2564 O O . GLY A 1 328 ? 24.100 3.558 -29.865 1.00 95.62 328 GLY A O 1
ATOM 2565 N N . ILE A 1 329 ? 22.383 4.547 -28.770 1.00 97.56 329 ILE A N 1
ATOM 2566 C CA . ILE A 1 329 ? 22.470 3.758 -27.533 1.00 97.56 329 ILE A CA 1
ATOM 2567 C C . ILE A 1 329 ? 21.168 2.975 -27.361 1.00 97.56 329 ILE A C 1
ATOM 2569 O O . ILE A 1 329 ? 20.100 3.581 -27.304 1.00 97.56 329 ILE A O 1
ATOM 2573 N N . CYS A 1 330 ? 21.249 1.650 -27.263 1.00 97.31 330 CYS A N 1
ATOM 2574 C CA . CYS A 1 330 ? 20.101 0.779 -27.022 1.00 97.31 330 CYS A CA 1
ATOM 2575 C C . CYS A 1 330 ? 20.029 0.345 -25.560 1.00 97.31 330 CYS A C 1
ATOM 2577 O O . CYS A 1 330 ? 20.886 -0.397 -25.092 1.00 97.31 330 CYS A O 1
ATOM 2579 N N . VAL A 1 331 ? 18.984 0.757 -24.848 1.00 97.88 331 VAL A N 1
ATOM 2580 C CA . VAL A 1 331 ? 18.680 0.215 -23.521 1.00 97.88 331 VAL A CA 1
ATOM 2581 C C . VAL A 1 331 ? 17.956 -1.121 -23.717 1.00 97.88 331 VAL A C 1
ATOM 2583 O O . VAL A 1 331 ? 16.887 -1.159 -24.324 1.00 97.88 331 VAL A O 1
ATOM 2586 N N . ILE A 1 332 ? 18.571 -2.224 -23.293 1.00 96.50 332 ILE A N 1
ATOM 2587 C CA . ILE A 1 332 ? 18.085 -3.582 -23.554 1.00 96.50 332 ILE A CA 1
ATOM 2588 C C . ILE A 1 332 ? 16.798 -3.822 -22.762 1.00 96.50 332 ILE A C 1
ATOM 2590 O O . ILE A 1 332 ? 16.803 -3.838 -21.534 1.00 96.50 332 ILE A O 1
ATOM 2594 N N . GLY A 1 333 ? 15.704 -4.017 -23.491 1.00 92.81 333 GLY A N 1
ATOM 2595 C CA . GLY A 1 333 ? 14.383 -4.303 -22.963 1.00 92.81 333 GLY A CA 1
ATOM 2596 C C . GLY A 1 333 ? 13.241 -3.758 -23.822 1.00 92.81 333 GLY A C 1
ATOM 2597 O O . GLY A 1 333 ? 13.445 -3.056 -24.818 1.00 92.81 333 GLY A O 1
ATOM 2598 N N . ASN A 1 334 ? 12.012 -4.054 -23.408 1.00 91.19 334 ASN A N 1
ATOM 2599 C CA . ASN A 1 334 ? 10.774 -3.496 -23.927 1.00 91.19 334 ASN A CA 1
ATOM 2600 C C . ASN A 1 334 ? 10.181 -2.506 -22.918 1.00 91.19 334 ASN A C 1
ATOM 2602 O O . ASN A 1 334 ? 9.690 -2.869 -21.847 1.00 91.19 334 ASN A O 1
ATOM 2606 N N . TYR A 1 335 ? 10.196 -1.232 -23.309 1.00 94.56 335 TYR A N 1
ATOM 2607 C CA . TYR A 1 335 ? 9.750 -0.109 -22.481 1.00 94.56 335 TYR A CA 1
ATOM 2608 C C . TYR A 1 335 ? 8.479 0.577 -22.996 1.00 94.56 335 TYR A C 1
ATOM 2610 O O . TYR A 1 335 ? 8.274 1.781 -22.814 1.00 94.56 335 TYR A O 1
ATOM 2618 N N . ASN A 1 336 ? 7.605 -0.181 -23.665 1.00 89.06 336 ASN A N 1
ATOM 2619 C CA . ASN A 1 336 ? 6.276 0.315 -24.019 1.00 89.06 336 ASN A CA 1
ATOM 2620 C C . ASN A 1 336 ? 5.383 0.492 -22.789 1.00 89.06 336 ASN A C 1
ATOM 2622 O O . ASN A 1 336 ? 4.719 1.516 -22.670 1.00 89.06 336 ASN A O 1
ATOM 2626 N N . ASN A 1 337 ? 5.431 -0.452 -21.847 1.00 86.94 337 ASN A N 1
ATOM 2627 C CA . ASN A 1 337 ? 4.542 -0.468 -20.678 1.00 86.94 337 ASN A CA 1
ATOM 2628 C C . ASN A 1 337 ? 5.276 -0.344 -19.335 1.00 86.94 337 ASN A C 1
ATOM 2630 O O . ASN A 1 337 ? 4.639 -0.297 -18.289 1.00 86.94 337 ASN A O 1
ATOM 2634 N N . THR A 1 338 ? 6.606 -0.295 -19.352 1.00 88.75 338 THR A N 1
ATOM 2635 C CA . THR A 1 338 ? 7.444 -0.145 -18.160 1.00 88.75 338 THR A CA 1
ATOM 2636 C C . THR A 1 338 ? 8.630 0.762 -18.464 1.00 88.75 338 THR A C 1
ATOM 2638 O O . THR A 1 338 ? 8.980 0.959 -19.625 1.00 88.75 338 THR A O 1
ATOM 2641 N N . VAL A 1 339 ? 9.232 1.346 -17.435 1.00 87.88 339 VAL A N 1
ATOM 2642 C CA . VAL A 1 339 ? 10.405 2.221 -17.561 1.00 87.88 339 VAL A CA 1
ATOM 2643 C C . VAL A 1 339 ? 11.689 1.407 -17.344 1.00 87.88 339 VAL A C 1
ATOM 2645 O O . VAL A 1 339 ? 11.623 0.365 -16.692 1.00 87.88 339 VAL A O 1
ATOM 2648 N N . PRO A 1 340 ? 12.859 1.852 -17.845 1.00 91.81 340 PRO A N 1
ATOM 2649 C CA . PRO A 1 340 ? 14.132 1.188 -17.549 1.00 91.81 340 PRO A CA 1
ATOM 2650 C C . PRO A 1 340 ? 14.432 1.101 -16.046 1.00 91.81 340 PRO A C 1
ATOM 2652 O O . PRO A 1 340 ? 13.841 1.836 -15.251 1.00 91.81 340 PRO A O 1
ATOM 2655 N N . SER A 1 341 ? 15.363 0.239 -15.640 1.00 85.56 341 SER A N 1
ATOM 2656 C CA . SER A 1 341 ? 15.859 0.216 -14.256 1.00 85.56 341 SER A CA 1
ATOM 2657 C C . SER A 1 341 ? 16.653 1.489 -13.924 1.00 85.56 341 SER A C 1
ATOM 2659 O O . SER A 1 341 ? 17.071 2.235 -14.818 1.00 85.56 341 SER A O 1
ATOM 2661 N N . ASP A 1 342 ? 16.863 1.760 -12.634 1.00 77.44 342 ASP A N 1
ATOM 2662 C CA . ASP A 1 342 ? 17.728 2.867 -12.202 1.00 77.44 342 ASP A CA 1
ATOM 2663 C C . ASP A 1 342 ? 19.171 2.658 -12.673 1.00 77.44 342 ASP A C 1
ATOM 2665 O O . ASP A 1 342 ? 19.776 3.580 -13.219 1.00 77.44 342 ASP A O 1
ATOM 2669 N N . GLN A 1 343 ? 19.674 1.428 -12.562 1.00 80.75 343 GLN A N 1
ATOM 2670 C CA . GLN A 1 343 ? 20.998 1.001 -13.011 1.00 80.75 343 GLN A CA 1
ATOM 2671 C C . GLN A 1 343 ? 21.213 1.298 -14.505 1.00 80.75 343 GLN A C 1
ATOM 2673 O O . GLN A 1 343 ? 22.181 1.961 -14.888 1.00 80.75 343 GLN A O 1
ATOM 2678 N N . ALA A 1 344 ? 20.262 0.901 -15.360 1.00 89.38 344 ALA A N 1
ATOM 2679 C CA . ALA A 1 344 ? 20.330 1.159 -16.796 1.00 89.38 344 ALA A CA 1
ATOM 2680 C C . ALA A 1 344 ? 20.298 2.662 -17.121 1.00 89.38 344 ALA A C 1
ATOM 2682 O O . ALA A 1 344 ? 21.035 3.135 -17.990 1.00 89.38 344 ALA A O 1
ATOM 2683 N N . ARG A 1 345 ? 19.472 3.447 -16.411 1.00 87.69 345 ARG A N 1
ATOM 2684 C CA . ARG A 1 345 ? 19.427 4.908 -16.588 1.00 87.69 345 ARG A CA 1
ATOM 2685 C C . ARG A 1 345 ? 20.730 5.585 -16.180 1.00 87.69 345 ARG A C 1
ATOM 2687 O O . ARG A 1 345 ? 21.165 6.484 -16.892 1.00 87.69 345 ARG A O 1
ATOM 2694 N N . ILE A 1 346 ? 21.349 5.174 -15.072 1.00 78.19 346 ILE A N 1
ATOM 2695 C CA . ILE A 1 346 ? 22.633 5.724 -14.610 1.00 78.19 346 ILE A CA 1
ATOM 2696 C C . ILE A 1 346 ? 23.691 5.553 -15.704 1.00 78.19 346 ILE A C 1
ATOM 2698 O O . ILE A 1 346 ? 24.275 6.539 -16.152 1.00 78.19 346 ILE A O 1
ATOM 2702 N N . SER A 1 347 ? 23.857 4.335 -16.220 1.00 88.06 347 SER A N 1
ATOM 2703 C CA . SER A 1 347 ? 24.819 4.053 -17.290 1.00 88.06 347 SER A CA 1
ATOM 2704 C C . SER A 1 347 ? 24.490 4.763 -18.603 1.00 88.06 347 SER A C 1
ATOM 2706 O O . SER A 1 347 ? 25.392 5.250 -19.288 1.00 88.06 347 SER A O 1
ATOM 2708 N N . LEU A 1 348 ? 23.203 4.901 -18.943 1.00 94.62 348 LEU A N 1
ATOM 2709 C CA . LEU A 1 348 ? 22.777 5.724 -20.074 1.00 94.62 348 LEU A CA 1
ATOM 2710 C C . LEU A 1 348 ? 23.200 7.191 -19.894 1.00 94.62 348 LEU A C 1
ATOM 2712 O O . LEU A 1 348 ? 23.730 7.787 -20.830 1.00 94.62 348 LEU A O 1
ATOM 2716 N N . HIS A 1 349 ? 22.982 7.779 -18.714 1.00 89.31 349 HIS A N 1
ATOM 2717 C CA . HIS A 1 349 ? 23.367 9.163 -18.429 1.00 89.31 349 HIS A CA 1
ATOM 2718 C C . HIS A 1 349 ? 24.877 9.363 -18.548 1.00 89.31 349 HIS A C 1
ATOM 2720 O O . HIS A 1 349 ? 25.310 10.316 -19.192 1.00 89.31 349 HIS A O 1
ATOM 2726 N N . GLU A 1 350 ? 25.674 8.456 -17.987 1.00 85.62 350 GLU A N 1
ATOM 2727 C CA . GLU A 1 350 ? 27.135 8.512 -18.064 1.00 85.62 350 GLU A CA 1
ATOM 2728 C C . GLU A 1 350 ? 27.648 8.416 -19.509 1.00 85.62 350 GLU A C 1
ATOM 2730 O O . GLU A 1 350 ? 28.496 9.210 -19.916 1.00 85.62 350 GLU A O 1
ATOM 2735 N N . MET A 1 351 ? 27.090 7.508 -20.319 1.00 91.50 351 MET A N 1
ATOM 2736 C CA . MET A 1 351 ? 27.445 7.376 -21.738 1.00 91.50 351 MET A CA 1
ATOM 2737 C C . MET A 1 351 ? 27.085 8.618 -22.557 1.00 91.50 351 MET A C 1
ATOM 2739 O O . MET A 1 351 ? 27.868 9.066 -23.401 1.00 91.50 351 MET A O 1
ATOM 2743 N N . LEU A 1 352 ? 25.902 9.188 -22.315 1.00 94.31 352 LEU A N 1
ATOM 2744 C CA . LEU A 1 352 ? 25.466 10.422 -22.966 1.00 94.31 352 LEU A CA 1
ATOM 2745 C C . LEU A 1 352 ? 26.327 11.615 -22.529 1.00 94.31 352 LEU A C 1
ATOM 2747 O O . LEU A 1 352 ? 26.703 12.428 -23.371 1.00 94.31 352 LEU A O 1
ATOM 2751 N N . ALA A 1 353 ? 26.688 11.703 -21.247 1.00 88.44 353 ALA A N 1
ATOM 2752 C CA . ALA A 1 353 ? 27.545 12.758 -20.716 1.00 88.44 353 ALA A CA 1
ATOM 2753 C C . ALA A 1 353 ? 28.972 12.673 -21.268 1.00 88.44 353 ALA A C 1
ATOM 2755 O O . ALA A 1 353 ? 29.513 13.690 -21.703 1.00 88.44 353 ALA A O 1
ATOM 2756 N N . TRP A 1 354 ? 29.547 11.468 -21.347 1.00 90.06 354 TRP A N 1
ATOM 2757 C CA . TRP A 1 354 ? 30.824 11.233 -22.021 1.00 90.06 354 TRP A CA 1
ATOM 2758 C C . TRP A 1 354 ? 30.801 11.759 -23.454 1.00 90.06 354 TRP A C 1
ATOM 2760 O O . TRP A 1 354 ? 31.644 12.574 -23.828 1.00 90.06 354 TRP A O 1
ATOM 2770 N N . LYS A 1 355 ? 29.816 11.346 -24.261 1.00 91.44 355 LYS A N 1
ATOM 2771 C CA . LYS A 1 355 ? 29.757 11.757 -25.669 1.00 91.44 355 LYS A CA 1
ATOM 2772 C C . LYS A 1 355 ? 29.485 13.255 -25.821 1.00 91.44 355 LYS A C 1
ATOM 2774 O O . LYS A 1 355 ? 30.069 13.893 -26.698 1.00 91.44 355 LYS A O 1
ATOM 2779 N N . ALA A 1 356 ? 28.636 13.822 -24.967 1.00 91.19 356 ALA A N 1
ATOM 2780 C CA . ALA A 1 356 ? 28.368 15.253 -24.951 1.00 91.19 356 ALA A CA 1
ATOM 2781 C C . ALA A 1 356 ? 29.624 16.070 -24.611 1.00 91.19 356 ALA A C 1
ATOM 2783 O O . ALA A 1 356 ? 29.897 17.070 -25.273 1.00 91.19 356 ALA A O 1
ATOM 2784 N N . SER A 1 357 ? 30.426 15.604 -23.650 1.00 85.69 357 SER A N 1
ATOM 2785 C CA . SER A 1 357 ? 31.721 16.194 -23.298 1.00 85.69 357 SER A CA 1
ATOM 2786 C C . SER A 1 357 ? 32.737 16.060 -24.443 1.00 85.69 357 SER A C 1
ATOM 2788 O O . SER A 1 357 ? 33.305 17.062 -24.871 1.00 85.69 357 SER A O 1
ATOM 2790 N N . ASP A 1 358 ? 32.891 14.854 -25.008 1.00 85.50 358 ASP A N 1
ATOM 2791 C CA . ASP A 1 358 ? 33.809 14.527 -26.116 1.00 85.50 358 ASP A CA 1
ATOM 2792 C C . ASP A 1 358 ? 33.579 15.404 -27.357 1.00 85.50 358 ASP A C 1
ATOM 2794 O O . ASP A 1 358 ? 34.524 15.843 -28.015 1.00 85.50 358 ASP A O 1
ATOM 2798 N N . ARG A 1 359 ? 32.312 15.684 -27.684 1.00 87.12 359 ARG A N 1
ATOM 2799 C CA . ARG A 1 359 ? 31.924 16.406 -28.908 1.00 87.12 359 ARG A CA 1
ATOM 2800 C C . ARG A 1 359 ? 31.409 17.816 -28.675 1.00 87.12 359 ARG A C 1
ATOM 2802 O O . ARG A 1 359 ? 30.995 18.460 -29.637 1.00 87.12 359 ARG A O 1
ATOM 2809 N N . ASN A 1 360 ? 31.489 18.313 -27.441 1.00 85.75 360 ASN A N 1
ATOM 2810 C CA . ASN A 1 360 ? 31.003 19.635 -27.065 1.00 85.75 360 ASN A CA 1
ATOM 2811 C C . ASN A 1 360 ? 29.530 19.857 -27.483 1.00 85.75 360 ASN A C 1
ATOM 2813 O O . ASN A 1 360 ? 29.187 20.810 -28.188 1.00 85.75 360 ASN A O 1
ATOM 2817 N N . ILE A 1 361 ? 28.668 18.916 -27.094 1.00 89.31 361 ILE A N 1
ATOM 2818 C CA . ILE A 1 361 ? 27.235 18.923 -27.396 1.00 89.31 361 ILE A CA 1
ATOM 2819 C C . ILE A 1 361 ? 26.479 19.395 -26.153 1.00 89.31 361 ILE A C 1
ATOM 2821 O O . ILE A 1 361 ? 26.586 18.789 -25.092 1.00 89.31 361 ILE A O 1
ATOM 2825 N N . ASP A 1 362 ? 25.666 20.441 -26.297 1.00 89.25 362 ASP A N 1
ATOM 2826 C CA . ASP A 1 362 ? 24.721 20.862 -25.257 1.00 89.25 362 ASP A CA 1
ATOM 2827 C C . ASP A 1 362 ? 23.580 19.826 -25.136 1.00 89.25 362 ASP A C 1
ATOM 2829 O O . ASP A 1 362 ? 22.794 19.697 -26.078 1.00 89.25 362 ASP A O 1
ATOM 2833 N N . PRO A 1 363 ? 23.432 19.092 -24.020 1.00 91.00 363 PRO A N 1
ATOM 2834 C CA . PRO A 1 363 ? 22.405 18.053 -23.884 1.00 91.00 363 PRO A CA 1
ATOM 2835 C C . PRO A 1 363 ? 20.966 18.594 -23.882 1.00 91.00 363 PRO A C 1
ATOM 2837 O O . PRO A 1 363 ? 20.033 17.854 -24.217 1.00 91.00 363 PRO A O 1
ATOM 2840 N N . LEU A 1 364 ? 20.768 19.869 -23.523 1.00 90.94 364 LEU A N 1
ATOM 2841 C CA . LEU A 1 364 ? 19.467 20.547 -23.551 1.00 90.94 364 LEU A CA 1
ATOM 2842 C C . LEU A 1 364 ? 19.165 21.161 -24.929 1.00 90.94 364 LEU A C 1
ATOM 2844 O O . LEU A 1 364 ? 18.029 21.558 -25.197 1.00 90.94 364 LEU A O 1
ATOM 2848 N N . GLY A 1 365 ? 20.174 21.238 -25.798 1.00 91.44 365 GLY A N 1
ATOM 2849 C CA . GLY A 1 365 ? 20.107 21.900 -27.091 1.00 91.44 365 GLY A CA 1
ATOM 2850 C C . GLY A 1 365 ? 19.324 21.144 -28.168 1.00 91.44 365 GLY A C 1
ATOM 2851 O O . GLY A 1 365 ? 19.019 19.949 -28.078 1.00 91.44 365 GLY A O 1
ATOM 2852 N N . THR A 1 366 ? 19.026 21.876 -29.242 1.00 90.88 366 THR A N 1
ATOM 2853 C CA . THR A 1 366 ? 18.467 21.349 -30.494 1.00 90.88 366 THR A CA 1
ATOM 2854 C C . THR A 1 366 ? 19.261 21.914 -31.669 1.00 90.88 366 THR A C 1
ATOM 2856 O O . THR A 1 366 ? 19.684 23.072 -31.633 1.00 90.88 366 THR A O 1
ATOM 2859 N N . SER A 1 367 ? 19.455 21.132 -32.729 1.00 88.62 367 SER A N 1
ATOM 2860 C CA . SER A 1 367 ? 20.047 21.639 -33.970 1.00 88.62 367 SER A CA 1
ATOM 2861 C C . SER A 1 367 ? 19.501 20.917 -35.198 1.00 88.62 367 SER A C 1
ATOM 2863 O O . SER A 1 367 ? 18.859 19.872 -35.111 1.00 88.62 367 SER A O 1
ATOM 2865 N N . VAL A 1 368 ? 19.678 21.521 -36.376 1.00 82.50 368 VAL A N 1
ATOM 2866 C CA . VAL A 1 368 ? 19.280 20.885 -37.637 1.00 82.50 368 VAL A CA 1
ATOM 2867 C C . VAL A 1 368 ? 20.344 19.862 -38.008 1.00 82.50 368 VAL A C 1
ATOM 2869 O O . VAL A 1 368 ? 21.482 20.216 -38.325 1.00 82.50 368 VAL A O 1
ATOM 2872 N N . LYS A 1 369 ? 19.963 18.588 -38.008 1.00 79.06 369 LYS A N 1
ATOM 2873 C CA . LYS A 1 369 ? 20.792 17.514 -38.547 1.00 79.06 369 LYS A CA 1
ATOM 2874 C C . LYS A 1 369 ? 20.864 17.639 -40.073 1.00 79.06 369 LYS A C 1
ATOM 2876 O O . LYS A 1 369 ? 19.857 17.868 -40.744 1.00 79.06 369 LYS A O 1
ATOM 2881 N N . SER A 1 370 ? 22.055 17.461 -40.646 1.00 64.75 370 SER A N 1
ATOM 2882 C CA . SER A 1 370 ? 22.224 17.452 -42.105 1.00 64.75 370 SER A CA 1
ATOM 2883 C C . SER A 1 370 ? 21.285 16.410 -42.734 1.00 64.75 370 SER A C 1
ATOM 2885 O O . SER A 1 370 ? 21.308 15.238 -42.353 1.00 64.75 370 SER A O 1
ATOM 2887 N N . GLY A 1 371 ? 20.409 16.857 -43.640 1.00 62.75 371 GLY A N 1
ATOM 2888 C CA . GLY A 1 371 ? 19.410 16.019 -44.313 1.00 62.75 371 GLY A CA 1
ATOM 2889 C C . GLY A 1 371 ? 18.044 15.862 -43.621 1.00 62.75 371 GLY A C 1
ATOM 2890 O O . GLY A 1 371 ? 17.143 15.349 -44.271 1.00 62.75 371 GLY A O 1
ATOM 2891 N N . SER A 1 372 ? 17.836 16.318 -42.372 1.00 64.44 372 SER A N 1
ATOM 2892 C CA . SER A 1 372 ? 16.532 16.169 -41.678 1.00 64.44 372 SER A CA 1
ATOM 2893 C C . SER A 1 372 ? 15.521 17.284 -41.980 1.00 64.44 372 SER A C 1
ATOM 2895 O O . SER A 1 372 ? 14.317 17.086 -41.851 1.00 64.44 372 SER A O 1
ATOM 2897 N N . GLY A 1 373 ? 15.991 18.484 -42.337 1.00 66.19 373 GLY A N 1
ATOM 2898 C CA . GLY A 1 373 ? 15.147 19.648 -42.646 1.00 66.19 373 GLY A CA 1
ATOM 2899 C C . GLY A 1 373 ? 14.436 20.309 -41.449 1.00 66.19 373 GLY A C 1
ATOM 2900 O O . GLY A 1 373 ? 13.893 21.396 -41.623 1.00 66.19 373 GLY A O 1
ATOM 2901 N N . SER A 1 374 ? 14.470 19.712 -40.249 1.00 74.00 374 SER A N 1
ATOM 2902 C CA . SER A 1 374 ? 13.880 20.246 -39.005 1.00 74.00 374 SER A CA 1
ATOM 2903 C C . SER A 1 374 ? 14.847 20.138 -37.812 1.00 74.00 374 SER A C 1
ATOM 2905 O O . SER A 1 374 ? 15.673 19.218 -37.801 1.00 74.00 374 SER A O 1
ATOM 2907 N N . PRO A 1 375 ? 14.777 21.052 -36.817 1.00 84.88 375 PRO A N 1
ATOM 2908 C CA . PRO A 1 375 ? 15.582 20.964 -35.599 1.00 84.88 375 PRO A CA 1
ATOM 2909 C C . PRO A 1 375 ? 15.224 19.717 -34.789 1.00 84.88 375 PRO A C 1
ATOM 2911 O O . PRO A 1 375 ? 14.049 19.479 -34.516 1.00 84.88 375 PRO A O 1
ATOM 2914 N N . LEU A 1 376 ? 16.237 18.951 -34.391 1.00 90.50 376 LEU A N 1
ATOM 2915 C CA . LEU A 1 376 ? 16.092 17.760 -33.563 1.00 90.50 376 LEU A CA 1
ATOM 2916 C C . LEU A 1 376 ? 16.803 17.960 -32.218 1.00 90.50 376 LEU A C 1
ATOM 2918 O O . LEU A 1 376 ? 17.793 18.694 -32.145 1.00 90.50 376 LEU A O 1
ATOM 2922 N N . PRO A 1 377 ? 16.304 17.338 -31.138 1.00 93.44 377 PRO A N 1
ATOM 2923 C CA . PRO A 1 377 ? 16.995 17.328 -29.856 1.00 93.44 377 PRO A CA 1
ATOM 2924 C C . PRO A 1 377 ? 18.357 16.642 -29.956 1.00 93.44 377 PRO A C 1
ATOM 2926 O O . PRO A 1 377 ? 18.455 15.545 -30.505 1.00 93.44 377 PRO A O 1
ATOM 2929 N N . HIS A 1 378 ? 19.385 17.218 -29.326 1.00 95.19 378 HIS A N 1
ATOM 2930 C CA . HIS A 1 378 ? 20.714 16.598 -29.273 1.00 95.19 378 HIS A CA 1
ATOM 2931 C C . HIS A 1 378 ? 20.723 15.222 -28.581 1.00 95.19 378 HIS A C 1
ATOM 2933 O O . HIS A 1 378 ? 21.597 14.415 -28.871 1.00 95.19 378 HIS A O 1
ATOM 2939 N N . ILE A 1 379 ? 19.749 14.925 -27.710 1.00 97.38 379 ILE A N 1
ATOM 2940 C CA . ILE A 1 379 ? 19.514 13.586 -27.124 1.00 97.38 379 ILE A CA 1
ATOM 2941 C C . ILE A 1 379 ? 18.080 13.132 -27.448 1.00 97.38 379 ILE A C 1
ATOM 2943 O O . ILE A 1 379 ? 17.172 13.359 -26.662 1.00 97.38 379 ILE A O 1
ATOM 2947 N N . GLY A 1 380 ? 17.791 12.603 -28.626 1.00 95.06 380 GLY A N 1
ATOM 2948 C CA . GLY A 1 380 ? 16.413 12.232 -28.994 1.00 95.06 380 GLY A CA 1
ATOM 2949 C C . GLY A 1 380 ? 16.088 10.762 -28.742 1.00 95.06 380 GLY A C 1
ATOM 2950 O O . GLY A 1 380 ? 16.984 9.952 -28.527 1.00 95.06 380 GLY A O 1
ATOM 2951 N N . GLY A 1 381 ? 14.808 10.409 -28.797 1.00 95.50 381 GLY A N 1
ATOM 2952 C CA . GLY A 1 381 ? 14.372 9.020 -28.955 1.00 95.50 381 GLY A CA 1
ATOM 2953 C C . GLY A 1 381 ? 14.326 8.653 -30.435 1.00 95.50 381 GLY A C 1
ATOM 2954 O O . GLY A 1 381 ? 14.195 9.542 -31.272 1.00 95.50 381 GLY A O 1
ATOM 2955 N N . HIS A 1 382 ? 14.390 7.368 -30.791 1.00 92.81 382 HIS A N 1
ATOM 2956 C CA . HIS A 1 382 ? 14.308 6.955 -32.202 1.00 92.81 382 HIS A CA 1
ATOM 2957 C C . HIS A 1 382 ? 13.063 7.516 -32.919 1.00 92.81 382 HIS A C 1
ATOM 2959 O O . HIS A 1 382 ? 13.170 7.997 -34.046 1.00 92.81 382 HIS A O 1
ATOM 2965 N N . ARG A 1 383 ? 11.916 7.588 -32.233 1.00 91.69 383 ARG A N 1
ATOM 2966 C CA . ARG A 1 383 ? 10.681 8.194 -32.759 1.00 91.69 383 ARG A CA 1
ATOM 2967 C C . ARG A 1 383 ? 10.778 9.671 -33.160 1.00 91.69 383 ARG A C 1
ATOM 2969 O O . ARG A 1 383 ? 9.921 10.152 -33.891 1.00 91.69 383 ARG A O 1
ATOM 2976 N N . ASP A 1 384 ? 11.802 10.397 -32.707 1.00 90.38 384 ASP A N 1
ATOM 2977 C CA . ASP A 1 384 ? 12.057 11.774 -33.156 1.00 90.38 384 ASP A CA 1
ATOM 2978 C C . ASP A 1 384 ? 12.670 11.807 -34.573 1.00 90.38 384 ASP A C 1
ATOM 2980 O O . ASP A 1 384 ? 12.647 12.841 -35.238 1.00 90.38 384 ASP A O 1
ATOM 2984 N N . TYR A 1 385 ? 13.225 10.681 -35.038 1.00 85.31 385 TYR A N 1
ATOM 2985 C CA . TYR A 1 385 ? 13.971 10.546 -36.295 1.00 85.31 385 TYR A CA 1
ATOM 2986 C C . TYR A 1 385 ? 13.249 9.683 -37.343 1.00 85.31 385 TYR A C 1
ATOM 2988 O O . TYR A 1 385 ? 13.647 9.696 -38.507 1.00 85.31 385 TYR A O 1
ATOM 2996 N N . GLY A 1 386 ? 12.203 8.943 -36.965 1.00 78.75 386 GLY A N 1
ATOM 2997 C CA . GLY A 1 386 ? 11.480 8.034 -37.856 1.00 78.75 386 GLY A CA 1
ATOM 2998 C C . GLY A 1 386 ? 10.162 7.529 -37.266 1.00 78.75 386 GLY A C 1
ATOM 2999 O O . GLY A 1 386 ? 9.838 7.798 -36.113 1.00 78.75 386 GLY A O 1
ATOM 3000 N N . SER A 1 387 ? 9.389 6.792 -38.069 1.00 81.62 387 SER A N 1
ATOM 3001 C CA . SER A 1 387 ? 8.103 6.215 -37.652 1.00 81.62 387 SER A CA 1
ATOM 3002 C C . SER A 1 387 ? 8.324 4.921 -36.868 1.00 81.62 387 SER A C 1
ATOM 3004 O O . SER A 1 387 ? 8.454 3.853 -37.456 1.00 81.62 387 SER A O 1
ATOM 3006 N N . THR A 1 388 ? 8.395 5.024 -35.543 1.00 84.31 388 THR A N 1
ATOM 3007 C CA . THR A 1 388 ? 8.624 3.894 -34.632 1.00 84.31 388 THR A CA 1
ATOM 3008 C C . THR A 1 388 ? 8.093 4.209 -33.232 1.00 84.31 388 THR A C 1
ATOM 3010 O O . THR A 1 388 ? 8.034 5.375 -32.838 1.00 84.31 388 THR A O 1
ATOM 3013 N N . ASP A 1 389 ? 7.772 3.178 -32.448 1.00 87.50 389 ASP A N 1
ATOM 3014 C CA . ASP A 1 389 ? 7.471 3.320 -31.019 1.00 87.50 389 ASP A CA 1
ATOM 3015 C C . ASP A 1 389 ? 8.733 3.407 -30.152 1.00 87.50 389 ASP A C 1
ATOM 3017 O O . ASP A 1 389 ? 8.664 3.813 -28.993 1.00 87.50 389 ASP A O 1
ATOM 3021 N N . CYS A 1 390 ? 9.914 3.113 -30.689 1.00 89.62 390 CYS A N 1
ATOM 3022 C CA . CYS A 1 390 ? 11.182 3.177 -29.965 1.00 89.62 390 CYS A CA 1
ATOM 3023 C C . CYS A 1 390 ? 11.487 4.622 -29.479 1.00 89.62 390 CYS A C 1
ATOM 3025 O O . CYS A 1 390 ? 11.299 5.579 -30.239 1.00 89.62 390 CYS A O 1
ATOM 3027 N N . PRO A 1 391 ? 11.916 4.860 -28.217 1.00 94.50 391 PRO A N 1
ATOM 3028 C CA . PRO A 1 391 ? 12.416 3.914 -27.207 1.00 94.50 391 PRO A CA 1
ATOM 3029 C C . PRO A 1 391 ? 11.345 3.345 -26.255 1.00 94.50 391 PRO A C 1
ATOM 3031 O O . PRO A 1 391 ? 11.666 2.851 -25.178 1.00 94.50 391 PRO A O 1
ATOM 3034 N N . GLY A 1 392 ? 10.070 3.427 -26.625 1.00 92.94 392 GLY A N 1
ATOM 3035 C CA . GLY A 1 392 ? 8.934 2.885 -25.884 1.00 92.94 392 GLY A CA 1
ATOM 3036 C C . GLY A 1 392 ? 8.033 3.952 -25.257 1.00 92.94 392 GLY A C 1
ATOM 3037 O O . GLY A 1 392 ? 8.492 5.030 -24.872 1.00 92.94 392 GLY A O 1
ATOM 3038 N N . HIS A 1 393 ? 6.720 3.699 -25.191 1.00 91.81 393 HIS A N 1
ATOM 3039 C CA . HIS A 1 393 ? 5.735 4.675 -24.692 1.00 91.81 393 HIS A CA 1
ATOM 3040 C C . HIS A 1 393 ? 5.942 5.103 -23.234 1.00 91.81 393 HIS A C 1
ATOM 3042 O O . HIS A 1 393 ? 5.683 6.266 -22.924 1.00 91.81 393 HIS A O 1
ATOM 3048 N N . ALA A 1 394 ? 6.435 4.218 -22.366 1.00 90.00 394 ALA A N 1
ATOM 3049 C CA . ALA A 1 394 ? 6.717 4.551 -20.972 1.00 90.00 394 ALA A CA 1
ATOM 3050 C C . ALA A 1 394 ? 8.078 5.249 -20.801 1.00 90.00 394 ALA A C 1
ATOM 3052 O O . ALA A 1 394 ? 8.215 6.119 -19.940 1.00 90.00 394 ALA A O 1
ATOM 3053 N N . PHE A 1 395 ? 9.073 4.926 -21.636 1.00 94.69 395 PHE A N 1
ATOM 3054 C CA . PHE A 1 395 ? 10.410 5.514 -21.517 1.00 94.69 395 PHE A CA 1
ATOM 3055 C C . PHE A 1 395 ? 10.549 6.880 -22.202 1.00 94.69 395 PHE A C 1
ATOM 3057 O O . PHE A 1 395 ? 11.160 7.789 -21.645 1.00 94.69 395 PHE A O 1
ATOM 3064 N N . TYR A 1 396 ? 9.946 7.077 -23.376 1.00 96.00 396 TYR A N 1
ATOM 3065 C CA . TYR A 1 396 ? 10.080 8.326 -24.135 1.00 96.00 396 TYR A CA 1
ATOM 3066 C C . TYR A 1 396 ? 9.742 9.611 -23.339 1.00 96.00 396 TYR A C 1
ATOM 3068 O O . TYR A 1 396 ? 10.508 10.574 -23.430 1.00 96.00 396 TYR A O 1
ATOM 3076 N N . PRO A 1 397 ? 8.682 9.660 -22.500 1.00 92.69 397 PRO A N 1
ATOM 3077 C CA . PRO A 1 397 ? 8.394 10.828 -21.663 1.00 92.69 397 PRO A CA 1
ATOM 3078 C C . PRO A 1 397 ? 9.500 11.192 -20.659 1.00 92.69 397 PRO A C 1
ATOM 3080 O O . PRO A 1 397 ? 9.496 12.308 -20.147 1.00 92.69 397 PRO A O 1
ATOM 3083 N N . GLN A 1 398 ? 10.447 10.288 -20.375 1.00 89.62 398 GLN A N 1
ATOM 3084 C CA . GLN A 1 398 ? 11.573 10.534 -19.466 1.00 89.62 398 GLN A CA 1
ATOM 3085 C C . GLN A 1 398 ? 12.770 11.214 -20.141 1.00 89.62 398 GLN A C 1
ATOM 3087 O O . GLN A 1 398 ? 13.661 11.699 -19.445 1.00 89.62 398 GLN A O 1
ATOM 3092 N N . LEU A 1 399 ? 12.810 11.299 -21.477 1.00 93.31 399 LEU A N 1
ATOM 3093 C CA . LEU A 1 399 ? 13.945 11.890 -22.193 1.00 93.31 399 LEU A CA 1
ATOM 3094 C C . LEU A 1 399 ? 14.274 13.336 -21.769 1.00 93.31 399 LEU A C 1
ATOM 3096 O O . LEU A 1 399 ? 15.457 13.655 -21.700 1.00 93.31 399 LEU A O 1
ATOM 3100 N N . PRO A 1 400 ? 13.317 14.227 -21.431 1.00 89.06 400 PRO A N 1
ATOM 3101 C CA . PRO A 1 400 ? 13.648 15.525 -20.841 1.00 89.06 400 PRO A CA 1
ATOM 3102 C C . PRO A 1 400 ? 14.456 15.413 -19.538 1.00 89.06 400 PRO A C 1
ATOM 3104 O O . PRO A 1 400 ? 15.462 16.101 -19.389 1.00 89.06 400 PRO A O 1
ATOM 3107 N N . SER A 1 401 ? 14.071 14.509 -18.633 1.00 76.69 401 SER A N 1
ATOM 3108 C CA . SER A 1 401 ? 14.792 14.261 -17.377 1.00 76.69 401 SER A CA 1
ATOM 3109 C C . SER A 1 401 ? 16.179 13.667 -17.617 1.00 76.69 401 SER A C 1
ATOM 3111 O O . SER A 1 401 ? 17.127 14.071 -16.947 1.00 76.69 401 SER A O 1
ATOM 3113 N N . VAL A 1 402 ? 16.315 12.784 -18.615 1.00 86.62 402 VAL A N 1
ATOM 3114 C CA . VAL A 1 402 ? 17.612 12.258 -19.077 1.00 86.62 402 VAL A CA 1
ATOM 3115 C C . VAL A 1 402 ? 18.540 13.405 -19.487 1.00 86.62 402 VAL A C 1
ATOM 3117 O O . VAL A 1 402 ? 19.678 13.461 -19.031 1.00 86.62 402 VAL A O 1
ATOM 3120 N N . ARG A 1 403 ? 18.064 14.377 -20.280 1.00 92.44 403 ARG A N 1
ATOM 3121 C CA . ARG A 1 403 ? 18.886 15.539 -20.678 1.00 92.44 403 ARG A CA 1
ATOM 3122 C C . ARG A 1 403 ? 19.334 16.369 -19.480 1.00 92.44 403 ARG A C 1
ATOM 3124 O O . ARG A 1 403 ? 20.490 16.768 -19.420 1.00 92.44 403 ARG A O 1
ATOM 3131 N N . THR A 1 404 ? 18.428 16.636 -18.539 1.00 79.81 404 THR A N 1
ATOM 3132 C CA . THR A 1 404 ? 18.745 17.406 -17.327 1.00 79.81 404 THR A CA 1
ATOM 3133 C C . THR A 1 404 ? 19.745 16.669 -16.437 1.00 79.81 404 THR A C 1
ATOM 3135 O O . THR A 1 404 ? 20.601 17.308 -15.834 1.00 79.81 404 THR A O 1
ATOM 3138 N N . ALA A 1 405 ? 19.676 15.338 -16.360 1.00 73.50 405 ALA A N 1
ATOM 3139 C CA . ALA A 1 405 ? 20.676 14.537 -15.659 1.00 73.50 405 ALA A CA 1
ATOM 3140 C C . ALA A 1 405 ? 22.050 14.619 -16.345 1.00 73.50 405 ALA A C 1
ATOM 3142 O O . ALA A 1 405 ? 23.053 14.845 -15.676 1.00 73.50 405 ALA A O 1
ATOM 3143 N N . VAL A 1 406 ? 22.098 14.526 -17.677 1.00 84.44 406 VAL A N 1
ATOM 3144 C CA . VAL A 1 406 ? 23.343 14.673 -18.449 1.00 84.44 406 VAL A CA 1
ATOM 3145 C C . VAL A 1 406 ? 23.950 16.074 -18.288 1.00 84.44 406 VAL A C 1
ATOM 3147 O O . VAL A 1 406 ? 25.153 16.198 -18.082 1.00 84.44 406 VAL A O 1
ATOM 3150 N N . ASP A 1 407 ? 23.131 17.128 -18.324 1.00 82.12 407 ASP A N 1
ATOM 3151 C CA . ASP A 1 407 ? 23.566 18.512 -18.079 1.00 82.12 407 ASP A CA 1
ATOM 3152 C C . ASP A 1 407 ? 24.139 18.701 -16.666 1.00 82.12 407 ASP A C 1
ATOM 3154 O O . ASP A 1 407 ? 25.186 19.324 -16.497 1.00 82.12 407 ASP A O 1
ATOM 3158 N N . ALA A 1 408 ? 23.496 18.108 -15.656 1.00 69.31 408 ALA A N 1
ATOM 3159 C CA . ALA A 1 408 ? 23.980 18.114 -14.276 1.00 69.31 408 ALA A CA 1
ATOM 3160 C C . ALA A 1 408 ? 25.351 17.428 -14.146 1.00 69.31 408 ALA A C 1
ATOM 3162 O O . ALA A 1 408 ? 26.258 17.977 -13.517 1.00 69.31 408 ALA A O 1
ATOM 3163 N N . ILE A 1 409 ? 25.534 16.277 -14.804 1.00 72.69 409 ILE A N 1
ATOM 3164 C CA . ILE A 1 409 ? 26.822 15.572 -14.848 1.00 72.69 409 ILE A CA 1
ATOM 3165 C C . ILE A 1 409 ? 27.896 16.447 -15.520 1.00 72.69 409 ILE A C 1
ATOM 3167 O O . ILE A 1 409 ? 28.988 16.600 -14.976 1.00 72.69 409 ILE A O 1
ATOM 3171 N N . LEU A 1 410 ? 27.591 17.087 -16.658 1.00 75.31 410 LEU A N 1
ATOM 3172 C CA . LEU A 1 410 ? 28.524 17.991 -17.354 1.00 75.31 410 LEU A CA 1
ATOM 3173 C C . LEU A 1 410 ? 28.914 19.222 -16.521 1.00 75.31 410 LEU A C 1
ATOM 3175 O O . LEU A 1 410 ? 30.004 19.766 -16.698 1.00 75.31 410 LEU A O 1
ATOM 3179 N N . LYS A 1 411 ? 28.038 19.668 -15.615 1.00 69.56 411 LYS A N 1
ATOM 3180 C CA . LYS A 1 411 ? 28.297 20.768 -14.674 1.00 69.56 411 LYS A CA 1
ATOM 3181 C C . LYS A 1 411 ? 29.064 20.333 -13.422 1.00 69.56 411 LYS A C 1
ATOM 3183 O O . LYS A 1 411 ? 29.436 21.193 -12.627 1.00 69.56 411 LYS A O 1
ATOM 3188 N N . GLY A 1 412 ? 29.325 19.035 -13.255 1.00 58.97 412 GLY A N 1
ATOM 3189 C CA . GLY A 1 412 ? 29.989 18.488 -12.074 1.00 58.97 412 GLY A CA 1
ATOM 3190 C C . GLY A 1 412 ? 29.113 18.502 -10.817 1.00 58.97 412 GLY A C 1
ATOM 3191 O O . GLY A 1 412 ? 29.650 18.599 -9.715 1.00 58.97 412 GLY A O 1
ATOM 3192 N N . GLU A 1 413 ? 27.782 18.440 -10.963 1.00 62.34 413 GLU A N 1
ATOM 3193 C CA . GLU A 1 413 ? 26.865 18.245 -9.831 1.00 62.34 413 GLU A CA 1
ATOM 3194 C C . GLU A 1 413 ? 27.069 16.841 -9.212 1.00 62.34 413 GLU A C 1
ATOM 3196 O O . GLU A 1 413 ? 27.385 15.880 -9.914 1.00 62.34 413 GLU A O 1
ATOM 3201 N N . VAL A 1 414 ? 26.946 16.718 -7.883 1.00 54.53 414 VAL A N 1
ATOM 3202 C CA . VAL A 1 414 ? 27.438 15.550 -7.124 1.00 54.53 414 VAL A CA 1
ATOM 3203 C C . VAL A 1 414 ? 26.629 14.269 -7.393 1.00 54.53 414 VAL A C 1
ATOM 3205 O O . VAL A 1 414 ? 25.398 14.277 -7.420 1.00 54.53 414 VAL A O 1
ATOM 3208 N N . ILE A 1 415 ? 27.360 13.163 -7.570 1.00 54.44 415 ILE A N 1
ATOM 3209 C CA . ILE A 1 415 ? 26.907 11.829 -8.000 1.00 54.44 415 ILE A CA 1
ATOM 3210 C C . ILE A 1 415 ? 26.050 11.138 -6.925 1.00 54.44 415 ILE A C 1
ATOM 3212 O O . ILE A 1 415 ? 26.344 11.228 -5.735 1.00 54.44 415 ILE A O 1
ATOM 3216 N N . ALA A 1 416 ? 25.026 10.409 -7.373 1.00 63.56 416 ALA A N 1
ATOM 3217 C CA . ALA A 1 416 ? 24.283 9.409 -6.605 1.00 63.56 416 ALA A CA 1
ATOM 3218 C C . ALA A 1 416 ? 25.227 8.398 -5.920 1.00 63.56 416 ALA A C 1
ATOM 3220 O O . ALA A 1 416 ? 25.932 7.669 -6.613 1.00 63.56 416 ALA A O 1
ATOM 3221 N N . ASP A 1 417 ? 25.266 8.359 -4.584 1.00 66.38 417 ASP A N 1
ATOM 3222 C CA . ASP A 1 417 ? 26.156 7.455 -3.843 1.00 66.38 417 ASP A CA 1
ATOM 3223 C C . ASP A 1 417 ? 25.695 7.215 -2.390 1.00 66.38 417 ASP A C 1
ATOM 3225 O O . ASP A 1 417 ? 24.733 7.826 -1.909 1.00 66.38 417 ASP A O 1
ATOM 3229 N N . LYS A 1 418 ? 26.407 6.330 -1.687 1.00 83.00 418 LYS A N 1
ATOM 3230 C CA . LYS A 1 418 ? 26.294 6.048 -0.255 1.00 83.00 418 LYS A CA 1
ATOM 3231 C C . LYS A 1 418 ? 27.288 6.907 0.533 1.00 83.00 418 LYS A C 1
ATOM 3233 O O . LYS A 1 418 ? 28.484 6.924 0.253 1.00 83.00 418 LYS A O 1
ATOM 3238 N N . TYR A 1 419 ? 26.794 7.579 1.567 1.00 86.75 419 TYR A N 1
ATOM 3239 C CA . TYR A 1 419 ? 27.589 8.366 2.509 1.00 86.75 419 TYR A CA 1
ATOM 3240 C C . TYR A 1 419 ? 27.442 7.792 3.916 1.00 86.75 419 TYR A C 1
ATOM 3242 O O . TYR A 1 419 ? 26.327 7.661 4.421 1.00 86.75 419 TYR A O 1
ATOM 3250 N N . TYR A 1 420 ? 28.563 7.473 4.558 1.00 92.81 420 TYR A N 1
ATOM 3251 C CA . TYR A 1 420 ? 28.586 6.847 5.881 1.00 92.81 420 TYR A CA 1
ATOM 3252 C C . TYR A 1 420 ? 28.628 7.890 7.007 1.00 92.81 420 TYR A C 1
ATOM 3254 O O . TYR A 1 420 ? 29.284 8.927 6.884 1.00 92.81 420 TYR A O 1
ATOM 3262 N N . ILE A 1 421 ? 27.905 7.640 8.101 1.00 96.12 421 ILE A N 1
ATOM 3263 C CA . ILE A 1 421 ? 27.742 8.578 9.220 1.00 96.12 421 ILE A CA 1
ATOM 3264 C C . ILE A 1 421 ? 27.813 7.811 10.561 1.00 96.12 421 ILE A C 1
ATOM 3266 O O . ILE A 1 421 ? 26.891 7.054 10.867 1.00 96.12 421 ILE A O 1
ATOM 3270 N N . PRO A 1 422 ? 28.869 8.004 11.376 1.00 95.62 422 PRO A N 1
ATOM 3271 C CA . PRO A 1 422 ? 30.053 8.796 11.050 1.00 95.62 422 PRO A CA 1
ATOM 3272 C C . PRO A 1 422 ? 30.832 8.187 9.871 1.00 95.62 422 PRO A C 1
ATOM 3274 O O . PRO A 1 422 ? 30.816 6.974 9.659 1.00 95.62 422 PRO A O 1
ATOM 3277 N N . GLN A 1 423 ? 31.563 9.027 9.132 1.00 87.75 423 GLN A N 1
ATOM 3278 C CA . GLN A 1 423 ? 32.352 8.600 7.969 1.00 87.75 423 GLN A CA 1
ATOM 3279 C C . GLN A 1 423 ? 33.325 7.465 8.301 1.00 87.75 423 GLN A C 1
ATOM 3281 O O . GLN A 1 423 ? 33.523 6.565 7.492 1.00 87.75 423 GLN A O 1
ATOM 3286 N N . GLY A 1 424 ? 33.957 7.504 9.477 1.00 87.62 424 GLY A N 1
ATOM 3287 C CA . GLY A 1 424 ? 34.921 6.486 9.887 1.00 87.62 424 GLY A CA 1
ATOM 3288 C C . GLY A 1 424 ? 36.032 6.271 8.850 1.00 87.62 424 GLY A C 1
ATOM 3289 O O . GLY A 1 424 ? 36.631 7.228 8.365 1.00 87.62 424 GLY A O 1
ATOM 3290 N N . GLY A 1 425 ? 36.311 5.003 8.536 1.00 79.19 425 GLY A N 1
ATOM 3291 C CA . GLY A 1 425 ? 37.290 4.604 7.518 1.00 79.19 425 GLY A CA 1
ATOM 3292 C C . GLY A 1 425 ? 36.736 4.523 6.092 1.00 79.19 425 GLY A C 1
ATOM 3293 O O . GLY A 1 425 ? 37.445 4.031 5.221 1.00 79.19 425 GLY A O 1
ATOM 3294 N N . HIS A 1 426 ? 35.491 4.947 5.858 1.00 82.12 426 HIS A N 1
ATOM 3295 C CA . HIS A 1 426 ? 34.863 4.888 4.542 1.00 82.12 426 HIS A CA 1
ATOM 3296 C C . HIS A 1 426 ? 35.297 6.064 3.655 1.00 82.12 426 HIS A C 1
ATOM 3298 O O . HIS A 1 426 ? 35.516 7.186 4.124 1.00 82.12 426 HIS A O 1
ATOM 3304 N N . ASP A 1 427 ? 35.345 5.820 2.346 1.00 74.00 427 ASP A N 1
ATOM 3305 C CA . ASP A 1 427 ? 35.776 6.800 1.341 1.00 74.00 427 ASP A CA 1
ATOM 3306 C C . ASP A 1 427 ? 34.916 8.074 1.324 1.00 74.00 427 ASP A C 1
ATOM 3308 O O . ASP A 1 427 ? 35.418 9.161 1.026 1.00 74.00 427 ASP A O 1
ATOM 3312 N N . LYS A 1 428 ? 33.622 7.954 1.651 1.00 73.88 428 LYS A N 1
ATOM 3313 C CA . LYS A 1 428 ? 32.634 9.041 1.611 1.00 73.88 428 LYS A CA 1
ATOM 3314 C C . LYS A 1 428 ? 31.760 9.018 2.853 1.00 73.88 428 LYS A C 1
ATOM 3316 O O . LYS A 1 428 ? 31.261 7.975 3.263 1.00 73.88 428 LYS A O 1
ATOM 3321 N N . GLY A 1 429 ? 31.532 10.180 3.443 1.00 85.94 429 GLY A N 1
ATOM 3322 C CA . GLY A 1 429 ? 30.698 10.280 4.625 1.00 85.94 429 GLY A CA 1
ATOM 3323 C C . GLY A 1 429 ? 30.783 11.639 5.285 1.00 85.94 429 GLY A C 1
ATOM 3324 O O . GLY A 1 429 ? 31.415 12.558 4.769 1.00 85.94 429 GLY A O 1
ATOM 3325 N N . PHE A 1 430 ? 30.145 11.741 6.441 1.00 91.19 430 PHE A N 1
ATOM 3326 C CA . PHE A 1 430 ? 30.125 12.951 7.250 1.00 91.19 430 PHE A CA 1
ATOM 3327 C C . PHE A 1 430 ? 30.421 12.609 8.703 1.00 91.19 430 PHE A C 1
ATOM 3329 O O . PHE A 1 430 ? 30.206 11.479 9.138 1.00 91.19 430 PHE A O 1
ATOM 3336 N N . ALA A 1 431 ? 30.928 13.573 9.469 1.00 89.94 431 ALA A N 1
ATOM 3337 C CA . ALA A 1 431 ? 31.164 13.363 10.894 1.00 89.94 431 ALA A CA 1
ATOM 3338 C C . ALA A 1 431 ? 29.845 13.190 11.664 1.00 89.94 431 ALA A C 1
ATOM 3340 O O . ALA A 1 431 ? 29.776 12.372 12.578 1.00 89.94 431 ALA A O 1
ATOM 3341 N N . THR A 1 432 ? 28.812 13.935 11.264 1.00 94.62 432 THR A N 1
ATOM 3342 C CA . THR A 1 432 ? 27.486 13.957 11.890 1.00 94.62 432 THR A CA 1
ATOM 3343 C C . THR A 1 432 ? 26.384 13.918 10.831 1.00 94.62 432 THR A C 1
ATOM 3345 O O . THR A 1 432 ? 26.607 14.234 9.656 1.00 94.62 432 THR A O 1
ATOM 3348 N N . LEU A 1 433 ? 25.175 13.541 11.238 1.00 95.81 433 LEU A N 1
ATOM 3349 C CA . LEU A 1 433 ? 23.984 13.632 10.403 1.00 95.81 433 LEU A CA 1
ATOM 3350 C C . LEU A 1 433 ? 23.616 15.096 10.137 1.00 95.81 433 LEU A C 1
ATOM 3352 O O . LEU A 1 433 ? 23.214 15.415 9.019 1.00 95.81 433 LEU A O 1
ATOM 3356 N N . ALA A 1 434 ? 23.807 15.998 11.106 1.00 94.94 434 ALA A N 1
ATOM 3357 C CA . ALA A 1 434 ? 23.637 17.431 10.882 1.00 94.94 434 ALA A CA 1
ATOM 3358 C C . ALA A 1 434 ? 24.554 17.956 9.762 1.00 94.94 434 ALA A C 1
ATOM 3360 O O . ALA A 1 434 ? 24.088 18.695 8.895 1.00 94.94 434 ALA A O 1
ATOM 3361 N N . ASP A 1 435 ? 25.824 17.540 9.718 1.00 91.88 435 ASP A N 1
ATOM 3362 C CA . ASP A 1 435 ? 26.751 17.909 8.639 1.00 91.88 435 ASP A CA 1
ATOM 3363 C C . ASP A 1 435 ? 26.290 17.361 7.284 1.00 91.88 435 ASP A C 1
ATOM 3365 O O . ASP A 1 435 ? 26.313 18.087 6.289 1.00 91.88 435 ASP A O 1
ATOM 3369 N N . ALA A 1 436 ? 25.819 16.111 7.247 1.00 93.19 436 ALA A N 1
ATOM 3370 C CA . ALA A 1 436 ? 25.300 15.486 6.032 1.00 93.19 436 ALA A CA 1
ATOM 3371 C C . ALA A 1 436 ? 24.070 16.223 5.481 1.00 93.19 436 ALA A C 1
ATOM 3373 O O . ALA A 1 436 ? 23.967 16.471 4.278 1.00 93.19 436 ALA A O 1
ATOM 3374 N N . VAL A 1 437 ? 23.144 16.620 6.357 1.00 94.38 437 VAL A N 1
ATOM 3375 C CA . VAL A 1 437 ? 21.933 17.359 5.975 1.00 94.38 437 VAL A CA 1
ATOM 3376 C C . VAL A 1 437 ? 22.251 18.808 5.604 1.00 94.38 437 VAL A C 1
ATOM 3378 O O . VAL A 1 437 ? 21.708 19.319 4.627 1.00 94.38 437 VAL A O 1
ATOM 3381 N N . ASN A 1 438 ? 23.183 19.464 6.297 1.00 90.88 438 ASN A N 1
ATOM 3382 C CA . ASN A 1 438 ? 23.672 20.785 5.898 1.00 90.88 438 ASN A CA 1
ATOM 3383 C C . ASN A 1 438 ? 24.335 20.737 4.522 1.00 90.88 438 ASN A C 1
ATOM 3385 O O . ASN A 1 438 ? 24.092 21.608 3.686 1.00 90.88 438 ASN A O 1
ATOM 3389 N N . TRP A 1 439 ? 25.141 19.710 4.258 1.00 87.12 439 TRP A N 1
ATOM 3390 C CA . TRP A 1 439 ? 25.706 19.479 2.938 1.00 87.12 439 TRP A CA 1
ATOM 3391 C C . TRP A 1 439 ? 24.600 19.272 1.899 1.00 87.12 439 TRP A C 1
ATOM 3393 O O . TRP A 1 439 ? 24.593 19.968 0.885 1.00 87.12 439 TRP A O 1
ATOM 3403 N N . LEU A 1 440 ? 23.620 18.411 2.179 1.00 88.38 440 LEU A N 1
ATOM 3404 C CA . LEU A 1 440 ? 22.474 18.177 1.302 1.00 88.38 440 LEU A CA 1
ATOM 3405 C C . LEU A 1 440 ? 21.738 19.483 0.978 1.00 88.38 440 LEU A C 1
ATOM 3407 O O . LEU A 1 440 ? 21.472 19.754 -0.185 1.00 88.38 440 LEU A O 1
ATOM 3411 N N . ASN A 1 441 ? 21.427 20.323 1.963 1.00 88.81 441 ASN A N 1
ATOM 3412 C CA . ASN A 1 441 ? 20.703 21.581 1.741 1.00 88.81 441 ASN A CA 1
ATOM 3413 C C . ASN A 1 441 ? 21.444 22.569 0.827 1.00 88.81 441 ASN A C 1
ATOM 3415 O O . ASN A 1 441 ? 20.816 23.429 0.219 1.00 88.81 441 ASN A O 1
ATOM 3419 N N . ASN A 1 442 ? 22.768 22.444 0.715 1.00 82.44 442 ASN A N 1
ATOM 3420 C CA . ASN A 1 442 ? 23.606 23.336 -0.083 1.00 82.44 442 ASN A CA 1
ATOM 3421 C C . ASN A 1 442 ? 24.077 22.717 -1.411 1.00 82.44 442 ASN A C 1
ATOM 3423 O O . ASN A 1 442 ? 24.821 23.368 -2.143 1.00 82.44 442 ASN A O 1
ATOM 3427 N N . ASN A 1 443 ? 23.680 21.478 -1.727 1.00 71.44 443 ASN A N 1
ATOM 3428 C CA . ASN A 1 443 ? 24.150 20.758 -2.912 1.00 71.44 443 ASN A CA 1
ATOM 3429 C C . ASN A 1 443 ? 23.005 20.051 -3.651 1.00 71.44 443 ASN A C 1
ATOM 3431 O O . ASN A 1 443 ? 22.182 19.355 -3.054 1.00 71.44 443 ASN A O 1
ATOM 3435 N N . ASN A 1 444 ? 22.993 20.167 -4.979 1.00 70.44 444 ASN A N 1
ATOM 3436 C CA . ASN A 1 444 ? 22.059 19.425 -5.827 1.00 70.44 444 ASN A CA 1
ATOM 3437 C C . ASN A 1 444 ? 22.472 17.949 -5.904 1.00 70.44 444 ASN A C 1
ATOM 3439 O O . ASN A 1 444 ? 23.655 17.640 -6.041 1.00 70.44 444 ASN A O 1
ATOM 3443 N N . LEU A 1 445 ? 21.490 17.043 -5.854 1.00 70.31 445 LEU A N 1
ATOM 3444 C CA . LEU A 1 445 ? 21.726 15.611 -6.065 1.00 70.31 445 LEU A CA 1
ATOM 3445 C C . LEU A 1 445 ? 21.588 15.282 -7.551 1.00 70.31 445 LEU A C 1
ATOM 3447 O O . LEU A 1 445 ? 20.607 15.702 -8.166 1.00 70.31 445 LEU A O 1
ATOM 3451 N N . ALA A 1 446 ? 22.512 14.508 -8.123 1.00 61.59 446 ALA A N 1
ATOM 3452 C CA . ALA A 1 446 ? 22.407 14.029 -9.505 1.00 61.59 446 ALA A CA 1
ATOM 3453 C C . ALA A 1 446 ? 21.541 12.759 -9.659 1.00 61.59 446 ALA A C 1
ATOM 3455 O O . ALA A 1 446 ? 21.113 12.450 -10.771 1.00 61.59 446 ALA A O 1
ATOM 3456 N N . GLY A 1 447 ? 21.236 12.054 -8.563 1.00 64.19 447 GLY A N 1
ATOM 3457 C CA . GLY A 1 447 ? 20.389 10.853 -8.537 1.00 64.19 447 GLY A CA 1
ATOM 3458 C C . GLY A 1 447 ? 20.087 10.386 -7.102 1.00 64.19 447 GLY A C 1
ATOM 3459 O O . GLY A 1 447 ? 20.222 11.198 -6.184 1.00 64.19 447 GLY A O 1
ATOM 3460 N N . PRO A 1 448 ? 19.662 9.126 -6.889 1.00 74.44 448 PRO A N 1
ATOM 3461 C CA . PRO A 1 448 ? 19.339 8.603 -5.561 1.00 74.44 448 PRO A CA 1
ATOM 3462 C C . PRO A 1 448 ? 20.562 8.595 -4.637 1.00 74.44 448 PRO A C 1
ATOM 3464 O O . PRO A 1 448 ? 21.658 8.219 -5.044 1.00 74.44 448 PRO A O 1
ATOM 3467 N N . THR A 1 449 ? 20.393 9.007 -3.386 1.00 83.25 449 THR A N 1
ATOM 3468 C CA . THR A 1 449 ? 21.486 9.093 -2.408 1.00 83.25 449 THR A CA 1
ATOM 3469 C C . THR A 1 449 ? 21.104 8.371 -1.127 1.00 83.25 449 THR A C 1
ATOM 3471 O O . THR A 1 449 ? 19.952 8.428 -0.692 1.00 83.25 449 THR A O 1
ATOM 3474 N N . GLU A 1 450 ? 22.075 7.712 -0.495 1.00 91.75 450 GLU A N 1
ATOM 3475 C CA . GLU A 1 450 ? 21.871 7.053 0.793 1.00 91.75 450 GLU A CA 1
ATOM 3476 C C . GLU A 1 450 ? 22.775 7.626 1.883 1.00 91.75 450 GLU A C 1
ATOM 3478 O O . GLU A 1 450 ? 23.987 7.737 1.706 1.00 91.75 450 GLU A O 1
ATOM 3483 N N . PHE A 1 451 ? 22.197 7.917 3.046 1.00 96.00 451 PHE A N 1
ATOM 3484 C CA . PHE A 1 451 ? 22.933 8.166 4.283 1.00 96.00 451 PHE A CA 1
ATOM 3485 C C . PHE A 1 451 ? 22.883 6.908 5.151 1.00 96.00 451 PHE A C 1
ATOM 3487 O O . PHE A 1 451 ? 21.817 6.505 5.626 1.00 96.00 451 PHE A O 1
ATOM 3494 N N . ARG A 1 452 ? 24.047 6.278 5.329 1.00 96.00 452 ARG A N 1
ATOM 3495 C CA . ARG A 1 452 ? 24.245 5.027 6.064 1.00 96.00 452 ARG A CA 1
ATOM 3496 C C . ARG A 1 452 ? 24.733 5.325 7.473 1.00 96.00 452 ARG A C 1
ATOM 3498 O O . ARG A 1 452 ? 25.850 5.802 7.654 1.00 96.00 452 ARG A O 1
ATOM 3505 N N . ILE A 1 453 ? 23.897 5.049 8.469 1.00 97.62 453 ILE A N 1
ATOM 3506 C CA . ILE A 1 453 ? 24.237 5.282 9.874 1.00 97.62 453 ILE A CA 1
ATOM 3507 C C . ILE A 1 453 ? 25.018 4.076 10.409 1.00 97.62 453 ILE A C 1
ATOM 3509 O O . ILE A 1 453 ? 24.459 2.989 10.551 1.00 97.62 453 ILE A O 1
ATOM 3513 N N . THR A 1 454 ? 26.308 4.261 10.685 1.00 96.50 454 THR A N 1
ATOM 3514 C CA . THR A 1 454 ? 27.256 3.188 11.042 1.00 96.50 454 THR A CA 1
ATOM 3515 C C . THR A 1 454 ? 27.469 3.030 12.546 1.00 96.50 454 THR A C 1
ATOM 3517 O O . THR A 1 454 ? 28.026 2.025 12.985 1.00 96.50 454 THR A O 1
ATOM 3520 N N . ALA A 1 455 ? 27.034 3.999 13.353 1.00 96.88 455 ALA A N 1
ATOM 3521 C CA . ALA A 1 455 ? 27.142 3.975 14.810 1.00 96.88 455 ALA A CA 1
ATOM 3522 C C . ALA A 1 455 ? 26.076 4.872 15.461 1.00 96.88 455 ALA A C 1
ATOM 3524 O O . ALA A 1 455 ? 25.356 5.594 14.771 1.00 96.88 455 ALA A O 1
ATOM 3525 N N . ASP A 1 456 ? 25.994 4.842 16.793 1.00 97.69 456 ASP A N 1
ATOM 3526 C CA . ASP A 1 456 ? 25.200 5.809 17.554 1.00 97.69 456 ASP A CA 1
ATOM 3527 C C . ASP A 1 456 ? 25.672 7.243 17.267 1.00 97.69 456 ASP A C 1
ATOM 3529 O O . ASP A 1 456 ? 26.875 7.512 17.202 1.00 97.69 456 ASP A O 1
ATOM 3533 N N . LEU A 1 457 ? 24.719 8.165 17.129 1.00 96.81 457 LEU A N 1
ATOM 3534 C CA . LEU A 1 457 ? 24.972 9.575 16.836 1.00 96.81 457 LEU A CA 1
ATOM 3535 C C . LEU A 1 457 ? 24.407 10.470 17.939 1.00 96.81 457 LEU A C 1
ATOM 3537 O O . LEU A 1 457 ? 23.317 10.218 18.458 1.00 96.81 457 LEU A O 1
ATOM 3541 N N . ASP A 1 458 ? 25.131 11.543 18.257 1.00 94.94 458 ASP A N 1
ATOM 3542 C CA . ASP A 1 458 ? 24.684 12.605 19.162 1.00 94.94 458 ASP A CA 1
ATOM 3543 C C . ASP A 1 458 ? 24.502 13.920 18.390 1.00 94.94 458 ASP A C 1
ATOM 3545 O O . ASP A 1 458 ? 25.453 14.652 18.124 1.00 94.94 458 ASP A O 1
ATOM 3549 N N . GLU A 1 459 ? 23.253 14.199 18.023 1.00 93.62 459 GLU A N 1
ATOM 3550 C CA . GLU A 1 459 ? 22.792 15.338 17.222 1.00 93.62 459 GLU A CA 1
ATOM 3551 C C . GLU A 1 459 ? 21.942 16.302 18.076 1.00 93.62 459 GLU A C 1
ATOM 3553 O O . GLU A 1 459 ? 20.944 16.880 17.635 1.00 93.62 459 GLU A O 1
ATOM 3558 N N . THR A 1 460 ? 22.281 16.439 19.359 1.00 87.69 460 THR A N 1
ATOM 3559 C CA . THR A 1 460 ? 21.496 17.223 20.331 1.00 87.69 460 THR A CA 1
ATOM 3560 C C . THR A 1 460 ? 21.790 18.727 20.312 1.00 87.69 460 THR A C 1
ATOM 3562 O O . THR A 1 460 ? 21.050 19.513 20.909 1.00 87.69 460 THR A O 1
ATOM 3565 N N . GLY A 1 461 ? 22.845 19.156 19.610 1.00 83.19 461 GLY A N 1
ATOM 3566 C CA . GLY A 1 461 ? 23.288 20.553 19.572 1.00 83.19 461 GLY A CA 1
ATOM 3567 C C . GLY A 1 461 ? 22.385 21.502 18.772 1.00 83.19 461 GLY A C 1
ATOM 3568 O O . GLY A 1 461 ? 22.194 22.647 19.182 1.00 83.19 461 GLY A O 1
ATOM 3569 N N . THR A 1 462 ? 21.817 21.049 17.649 1.00 83.50 462 THR A N 1
ATOM 3570 C CA . THR A 1 462 ? 20.995 21.861 16.729 1.00 83.50 462 THR A CA 1
ATOM 3571 C C . THR A 1 462 ? 19.900 21.027 16.072 1.00 83.50 462 THR A C 1
ATOM 3573 O O . THR A 1 462 ? 20.025 19.811 15.973 1.00 83.50 462 THR A O 1
ATOM 3576 N N . ASP A 1 463 ? 18.841 21.677 15.589 1.00 91.75 463 ASP A N 1
ATOM 3577 C CA . ASP A 1 463 ? 17.792 21.005 14.818 1.00 91.75 463 ASP A CA 1
ATOM 3578 C C . ASP A 1 463 ? 18.362 20.524 13.470 1.00 91.75 463 ASP A C 1
ATOM 3580 O O . ASP A 1 463 ? 18.984 21.300 12.740 1.00 91.75 463 ASP A O 1
ATOM 3584 N N . ILE A 1 464 ? 18.119 19.264 13.106 1.00 95.81 464 ILE A N 1
ATOM 3585 C CA . ILE A 1 464 ? 18.457 18.751 11.774 1.00 95.81 464 ILE A CA 1
ATOM 3586 C C . ILE A 1 464 ? 17.307 19.123 10.843 1.00 95.81 464 ILE A C 1
ATOM 3588 O O . ILE A 1 464 ? 16.248 18.497 10.886 1.00 95.81 464 ILE A O 1
ATOM 3592 N N . THR A 1 465 ? 17.501 20.156 10.025 1.00 96.19 465 THR A N 1
ATOM 3593 C CA . THR A 1 465 ? 16.459 20.678 9.129 1.00 96.19 465 THR A CA 1
ATOM 3594 C C . THR A 1 465 ? 16.742 20.303 7.683 1.00 96.19 465 THR A C 1
ATOM 3596 O O . THR A 1 465 ? 17.763 20.709 7.145 1.00 96.19 465 THR A O 1
ATOM 3599 N N . PHE A 1 466 ? 15.831 19.587 7.033 1.00 95.50 466 PHE A N 1
ATOM 3600 C CA . PHE A 1 466 ? 15.802 19.412 5.585 1.00 95.50 466 PHE A CA 1
ATOM 3601 C C . PHE A 1 466 ? 15.014 20.558 4.947 1.00 95.50 466 PHE A C 1
ATOM 3603 O O . PHE A 1 466 ? 13.875 20.812 5.346 1.00 95.50 466 PHE A O 1
ATOM 3610 N N . ASP A 1 467 ? 15.603 21.210 3.945 1.00 91.81 467 ASP A N 1
ATOM 3611 C CA . ASP A 1 467 ? 14.953 22.236 3.120 1.00 91.81 467 ASP A CA 1
ATOM 3612 C C . ASP A 1 467 ? 15.265 21.989 1.638 1.00 91.81 467 ASP A C 1
ATOM 3614 O O . ASP A 1 467 ? 16.137 22.615 1.034 1.00 91.81 467 ASP A O 1
ATOM 3618 N N . ARG A 1 468 ? 14.603 20.976 1.067 1.00 86.75 468 ARG A N 1
ATOM 3619 C CA . ARG A 1 468 ? 14.894 20.475 -0.283 1.00 86.75 468 ARG A CA 1
ATOM 3620 C C . ARG A 1 468 ? 13.631 20.236 -1.105 1.00 86.75 468 ARG A C 1
ATOM 3622 O O . ARG A 1 468 ? 13.079 19.133 -1.156 1.00 86.75 468 ARG A O 1
ATOM 3629 N N . ASN A 1 469 ? 13.165 21.289 -1.778 1.00 81.62 469 ASN A N 1
ATOM 3630 C CA . ASN A 1 469 ? 11.954 21.234 -2.607 1.00 81.62 469 ASN A CA 1
ATOM 3631 C C . ASN A 1 469 ? 12.166 20.626 -4.009 1.00 81.62 469 ASN A C 1
ATOM 3633 O O . ASN A 1 469 ? 11.178 20.349 -4.705 1.00 81.62 469 ASN A O 1
ATOM 3637 N N . ASP A 1 470 ? 13.427 20.471 -4.407 1.00 73.62 470 ASP A N 1
ATOM 3638 C CA . ASP A 1 470 ? 13.900 20.042 -5.724 1.00 73.62 470 ASP A CA 1
ATOM 3639 C C . ASP A 1 470 ? 14.079 18.520 -5.828 1.00 73.62 470 ASP A C 1
ATOM 3641 O O . ASP A 1 470 ? 14.174 17.988 -6.937 1.00 73.62 470 ASP A O 1
ATOM 3645 N N . LEU A 1 471 ? 14.076 17.811 -4.690 1.00 82.56 471 LEU A N 1
ATOM 3646 C CA . LEU A 1 471 ? 14.100 16.351 -4.668 1.00 82.56 471 LEU A CA 1
ATOM 3647 C C . LEU A 1 471 ? 12.886 15.787 -5.408 1.00 82.56 471 LEU A C 1
ATOM 3649 O O . LEU A 1 471 ? 11.785 16.350 -5.422 1.00 82.56 471 LEU A O 1
ATOM 3653 N N . SER A 1 472 ? 13.115 14.642 -6.033 1.00 72.94 472 SER A N 1
ATOM 3654 C CA . SER A 1 472 ? 12.145 13.925 -6.858 1.00 72.94 472 SER A CA 1
ATOM 3655 C C . SER A 1 472 ? 12.285 12.429 -6.610 1.00 72.94 472 SER A C 1
ATOM 3657 O O . SER A 1 472 ? 13.246 11.999 -5.978 1.00 72.94 472 SER A O 1
ATOM 3659 N N . SER A 1 473 ? 11.388 11.613 -7.162 1.00 67.50 473 SER A N 1
ATOM 3660 C CA . SER A 1 473 ? 11.540 10.153 -7.127 1.00 67.50 473 SER A CA 1
ATOM 3661 C C . SER A 1 473 ? 12.891 9.676 -7.682 1.00 67.50 473 SER A C 1
ATOM 3663 O O . SER A 1 473 ? 13.390 8.649 -7.237 1.00 67.50 473 SER A O 1
ATOM 3665 N N . PHE A 1 474 ? 13.498 10.444 -8.597 1.00 57.28 474 PHE A N 1
ATOM 3666 C CA . PHE A 1 474 ? 14.804 10.170 -9.204 1.00 57.28 474 PHE A CA 1
ATOM 3667 C C . PHE A 1 474 ? 15.995 10.756 -8.422 1.00 57.28 474 PHE A C 1
ATOM 3669 O O . PHE A 1 474 ? 17.099 10.233 -8.488 1.00 57.28 474 PHE A O 1
ATOM 3676 N N . ARG A 1 475 ? 15.789 11.848 -7.683 1.00 73.12 475 ARG A N 1
ATOM 3677 C CA . ARG A 1 475 ? 16.795 12.504 -6.828 1.00 73.12 475 ARG A CA 1
ATOM 3678 C C . ARG A 1 475 ? 16.306 12.411 -5.389 1.00 73.12 475 ARG A C 1
ATOM 3680 O O . ARG A 1 475 ? 15.931 13.427 -4.812 1.00 73.12 475 ARG A O 1
ATOM 3687 N N . ASN A 1 476 ? 16.165 11.187 -4.888 1.00 83.06 476 ASN A N 1
ATOM 3688 C CA . ASN A 1 476 ? 15.622 10.917 -3.559 1.00 83.06 476 ASN A CA 1
ATOM 3689 C C . ASN A 1 476 ? 16.748 10.710 -2.538 1.00 83.06 476 ASN A C 1
ATOM 3691 O O . ASN A 1 476 ? 17.894 10.446 -2.906 1.00 83.06 476 ASN A O 1
ATOM 3695 N N . LEU A 1 477 ? 16.406 10.833 -1.258 1.00 93.88 477 LEU A N 1
ATOM 3696 C CA . LEU A 1 477 ? 17.311 10.505 -0.162 1.00 93.88 477 LEU A CA 1
ATOM 3697 C C . LEU A 1 477 ? 16.727 9.367 0.668 1.00 93.88 477 LEU A C 1
ATOM 3699 O O . LEU A 1 477 ? 15.588 9.457 1.129 1.00 93.88 477 LEU A O 1
ATOM 3703 N N . THR A 1 478 ? 17.538 8.347 0.934 1.00 95.56 478 THR A N 1
ATOM 3704 C CA . THR A 1 478 ? 17.235 7.326 1.941 1.00 95.56 478 THR A CA 1
ATOM 3705 C C . THR A 1 478 ? 18.221 7.412 3.100 1.00 95.56 478 THR A C 1
ATOM 3707 O O . THR A 1 478 ? 19.429 7.364 2.904 1.00 95.56 478 THR A O 1
ATOM 3710 N N . ILE A 1 479 ? 17.714 7.511 4.324 1.00 97.75 479 ILE A N 1
ATOM 3711 C CA . ILE A 1 479 ? 18.497 7.448 5.560 1.00 97.75 479 ILE A CA 1
ATOM 3712 C C . ILE A 1 479 ? 18.193 6.106 6.213 1.00 97.75 479 ILE A C 1
ATOM 3714 O O . ILE A 1 479 ? 17.033 5.811 6.506 1.00 97.75 479 ILE A O 1
ATOM 3718 N N . ARG A 1 480 ? 19.217 5.282 6.425 1.00 97.12 480 ARG A N 1
ATOM 3719 C CA . ARG A 1 480 ? 19.051 3.929 6.967 1.00 97.12 480 ARG A CA 1
ATOM 3720 C C . ARG A 1 480 ? 20.277 3.481 7.760 1.00 97.12 480 ARG A C 1
ATOM 3722 O O . ARG A 1 480 ? 21.366 4.009 7.526 1.00 97.12 480 ARG A O 1
ATOM 3729 N N . PRO A 1 481 ? 20.139 2.520 8.686 1.00 97.12 481 PRO A N 1
ATOM 3730 C CA . PRO A 1 481 ? 21.297 1.938 9.337 1.00 97.12 481 PRO A CA 1
ATOM 3731 C C . PRO A 1 481 ? 22.151 1.186 8.315 1.00 97.12 481 PRO A C 1
ATOM 3733 O O . PRO A 1 481 ? 21.644 0.681 7.302 1.00 97.12 481 PRO A O 1
ATOM 3736 N N . ASP A 1 482 ? 23.452 1.147 8.576 1.00 94.00 482 ASP A N 1
ATOM 3737 C CA . ASP A 1 482 ? 24.353 0.275 7.839 1.00 94.00 482 ASP A CA 1
ATOM 3738 C C . ASP A 1 482 ? 24.096 -1.196 8.190 1.00 94.00 482 ASP A C 1
ATOM 3740 O O . ASP A 1 482 ? 23.465 -1.519 9.204 1.00 94.00 482 ASP A O 1
ATOM 3744 N N . ASP A 1 483 ? 24.517 -2.100 7.312 1.00 86.81 483 ASP A N 1
ATOM 3745 C CA . ASP A 1 483 ? 24.112 -3.499 7.408 1.00 86.81 483 ASP A CA 1
ATOM 3746 C C . ASP A 1 483 ? 24.656 -4.148 8.698 1.00 86.81 483 ASP A C 1
ATOM 3748 O O . ASP A 1 483 ? 25.843 -4.093 9.011 1.00 86.81 483 ASP A O 1
ATOM 3752 N N . GLY A 1 484 ? 23.758 -4.755 9.482 1.00 86.56 484 GLY A N 1
ATOM 3753 C CA . GLY A 1 484 ? 24.092 -5.361 10.777 1.00 86.56 484 GLY A CA 1
ATOM 3754 C C . GLY A 1 484 ? 24.240 -4.378 11.948 1.00 86.56 484 GLY A C 1
ATOM 3755 O O . GLY A 1 484 ? 24.546 -4.817 13.057 1.00 86.56 484 GLY A O 1
ATOM 3756 N N . VAL A 1 485 ? 23.996 -3.080 11.742 1.00 92.81 485 VAL A N 1
ATOM 3757 C CA . VAL A 1 485 ? 24.086 -2.049 12.788 1.00 92.81 485 VAL A CA 1
ATOM 3758 C C . VAL A 1 485 ? 22.694 -1.670 13.303 1.00 92.81 485 VAL A C 1
ATOM 3760 O O . VAL A 1 485 ? 21.742 -1.565 12.530 1.00 92.81 485 VAL A O 1
ATOM 3763 N N . ASN A 1 486 ? 22.585 -1.415 14.615 1.00 96.06 486 ASN A N 1
ATOM 3764 C CA . ASN A 1 486 ? 21.352 -0.972 15.281 1.00 96.06 486 ASN A CA 1
ATOM 3765 C C . ASN A 1 486 ? 21.527 0.408 15.951 1.00 96.06 486 ASN A C 1
ATOM 3767 O O . ASN A 1 486 ? 21.542 0.486 17.183 1.00 96.06 486 ASN A O 1
ATOM 3771 N N . PRO A 1 487 ? 21.746 1.485 15.180 1.00 97.69 487 PRO A N 1
ATOM 3772 C CA . PRO A 1 487 ? 22.177 2.760 15.729 1.00 97.69 487 PRO A CA 1
ATOM 3773 C C . PRO A 1 487 ? 21.045 3.515 16.437 1.00 97.69 487 PRO A C 1
ATOM 3775 O O . PRO A 1 487 ? 19.888 3.539 15.996 1.00 97.69 487 PRO A O 1
ATOM 3778 N N . VAL A 1 488 ? 21.418 4.208 17.511 1.00 97.81 488 VAL A N 1
ATOM 3779 C CA . VAL A 1 488 ? 20.606 5.211 18.198 1.00 97.81 488 VAL A CA 1
ATOM 3780 C C . VAL A 1 488 ? 21.082 6.605 17.794 1.00 97.81 488 VAL A C 1
ATOM 3782 O O . VAL A 1 488 ? 22.190 7.021 18.120 1.00 97.81 488 VAL A O 1
ATOM 3785 N N . VAL A 1 489 ? 20.219 7.358 17.117 1.00 97.19 489 VAL A N 1
ATOM 3786 C CA . VAL A 1 489 ? 20.455 8.758 16.748 1.00 97.19 489 VAL A CA 1
ATOM 3787 C C . VAL A 1 489 ? 19.729 9.642 17.757 1.00 97.19 489 VAL A C 1
ATOM 3789 O O . VAL A 1 489 ? 18.501 9.770 17.724 1.00 97.19 489 VAL A O 1
ATOM 3792 N N . ARG A 1 490 ? 20.483 10.234 18.685 1.00 95.56 490 ARG A N 1
ATOM 3793 C CA . ARG A 1 490 ? 19.968 11.219 19.642 1.00 95.56 490 ARG A CA 1
ATOM 3794 C C . ARG A 1 490 ? 19.795 12.543 18.925 1.00 95.56 490 ARG A C 1
ATOM 3796 O O . ARG A 1 490 ? 20.761 13.063 18.391 1.00 95.56 490 ARG A O 1
ATOM 3803 N N . ILE A 1 491 ? 18.588 13.087 18.909 1.00 93.69 491 ILE A N 1
ATOM 3804 C CA . ILE A 1 491 ? 18.260 14.310 18.176 1.00 93.69 491 ILE A CA 1
ATOM 3805 C C . ILE A 1 491 ? 17.698 15.368 19.116 1.00 93.69 491 ILE A C 1
ATOM 3807 O O . ILE A 1 491 ? 16.935 15.063 20.038 1.00 93.69 491 ILE A O 1
ATOM 3811 N N . ARG A 1 492 ? 18.008 16.636 18.832 1.00 91.75 492 ARG A N 1
ATOM 3812 C CA . ARG A 1 492 ? 17.216 17.754 19.357 1.00 91.75 492 ARG A CA 1
ATOM 3813 C C . ARG A 1 492 ? 15.845 17.816 18.683 1.00 91.75 492 ARG A C 1
ATOM 3815 O O . ARG A 1 492 ? 14.833 17.856 19.371 1.00 91.75 492 ARG A O 1
ATOM 3822 N N . GLN A 1 493 ? 15.823 17.821 17.353 1.00 93.12 493 GLN A N 1
ATOM 3823 C CA . GLN A 1 493 ? 14.623 17.744 16.522 1.00 93.12 493 GLN A CA 1
ATOM 3824 C C . GLN A 1 493 ? 15.023 17.364 15.093 1.00 93.12 493 GLN A C 1
ATOM 3826 O O . GLN A 1 493 ? 16.073 17.789 14.610 1.00 93.12 493 GLN A O 1
ATOM 3831 N N . LEU A 1 494 ? 14.169 16.600 14.414 1.00 95.88 494 LEU A N 1
ATOM 3832 C CA . LEU A 1 494 ? 14.257 16.340 12.980 1.00 95.88 494 LEU A CA 1
ATOM 3833 C C . LEU A 1 494 ? 13.160 17.128 12.258 1.00 95.88 494 LEU A C 1
ATOM 3835 O O . LEU A 1 494 ? 11.975 16.880 12.478 1.00 95.88 494 LEU A O 1
ATOM 3839 N N . HIS A 1 495 ? 13.533 18.086 11.420 1.00 96.50 495 HIS A N 1
ATOM 3840 C CA . HIS A 1 495 ? 12.614 19.037 10.804 1.00 96.50 495 HIS A CA 1
ATOM 3841 C C . HIS A 1 495 ? 12.631 18.918 9.274 1.00 96.50 495 HIS A C 1
ATOM 3843 O O . HIS A 1 495 ? 13.681 18.982 8.653 1.00 96.50 495 HIS A O 1
ATOM 3849 N N . PHE A 1 496 ? 11.464 18.769 8.652 1.00 96.56 496 PHE A N 1
ATOM 3850 C CA . PHE A 1 496 ? 11.264 18.766 7.207 1.00 96.56 496 PHE A CA 1
ATOM 3851 C C . PHE A 1 496 ? 10.473 20.006 6.800 1.00 96.56 496 PHE A C 1
ATOM 3853 O O . PHE A 1 496 ? 9.254 20.064 6.983 1.00 96.56 496 PHE A O 1
ATOM 3860 N N . PHE A 1 497 ? 11.163 20.982 6.221 1.00 93.19 497 PHE A N 1
ATOM 3861 C CA . PHE A 1 497 ? 10.579 22.218 5.726 1.00 93.19 497 PHE A CA 1
ATOM 3862 C C . PHE A 1 497 ? 10.503 22.166 4.199 1.00 93.19 497 PHE A C 1
ATOM 3864 O O . PHE A 1 497 ? 11.521 22.002 3.536 1.00 93.19 497 PHE A O 1
ATOM 3871 N N . ALA A 1 498 ? 9.297 22.235 3.624 1.00 87.38 498 ALA A N 1
ATOM 3872 C CA . ALA A 1 498 ? 9.079 22.231 2.167 1.00 87.38 498 ALA A CA 1
ATOM 3873 C C . ALA A 1 498 ? 9.829 21.123 1.381 1.00 87.38 498 ALA A C 1
ATOM 3875 O O . ALA A 1 498 ? 10.159 21.296 0.204 1.00 87.38 498 ALA A O 1
ATOM 3876 N N . THR A 1 499 ? 10.069 19.977 2.019 1.00 90.62 499 THR A N 1
ATOM 3877 C CA . THR A 1 499 ? 10.988 18.934 1.550 1.00 90.62 499 THR A CA 1
ATOM 3878 C C . THR A 1 499 ? 10.255 17.759 0.922 1.00 90.62 499 THR A C 1
ATOM 3880 O O . THR A 1 499 ? 9.125 17.449 1.303 1.00 90.62 499 THR A O 1
ATOM 3883 N N . LYS A 1 500 ? 10.881 17.096 -0.055 1.00 91.62 500 LYS A N 1
ATOM 3884 C CA . LYS A 1 500 ? 10.232 16.019 -0.807 1.00 91.62 500 LYS A CA 1
ATOM 3885 C C . LYS A 1 500 ? 11.068 14.751 -0.915 1.00 91.62 500 LYS A C 1
ATOM 3887 O O . LYS A 1 500 ? 12.285 14.836 -0.867 1.00 91.62 500 LYS A O 1
ATOM 3892 N N . PHE A 1 501 ? 10.421 13.602 -1.118 1.00 89.31 501 PHE A N 1
ATOM 3893 C CA . PHE A 1 501 ? 11.077 12.337 -1.493 1.00 89.31 501 PHE A CA 1
ATOM 3894 C C . PHE A 1 501 ? 12.233 11.918 -0.566 1.00 89.31 501 PHE A C 1
ATOM 3896 O O . PHE A 1 501 ? 13.313 11.540 -1.025 1.00 89.31 501 PHE A O 1
ATOM 3903 N N . ILE A 1 502 ? 11.994 11.973 0.748 1.00 96.12 502 ILE A N 1
ATOM 3904 C CA . ILE A 1 502 ? 12.926 11.452 1.756 1.00 96.12 502 ILE A CA 1
ATOM 3905 C C . ILE A 1 502 ? 12.327 10.216 2.418 1.00 96.12 502 ILE A C 1
ATOM 3907 O O . ILE A 1 502 ? 11.176 10.227 2.856 1.00 96.12 502 ILE A O 1
ATOM 3911 N N . THR A 1 503 ? 13.133 9.163 2.529 1.00 97.94 503 THR A N 1
ATOM 3912 C CA . THR A 1 503 ? 12.795 7.947 3.269 1.00 97.94 503 THR A CA 1
ATOM 3913 C C . THR A 1 503 ? 13.721 7.780 4.467 1.00 97.94 503 THR A C 1
ATOM 3915 O O . THR A 1 503 ? 14.935 7.775 4.312 1.00 97.94 503 THR A O 1
ATOM 3918 N N . ILE A 1 504 ? 13.157 7.589 5.658 1.00 98.31 504 ILE A N 1
ATOM 3919 C CA . ILE A 1 504 ? 13.862 7.043 6.820 1.00 98.31 504 ILE A CA 1
ATOM 3920 C C . ILE A 1 504 ? 13.444 5.581 6.948 1.00 98.31 504 ILE A C 1
ATOM 3922 O O . ILE A 1 504 ? 12.257 5.297 7.108 1.00 98.31 504 ILE A O 1
ATOM 3926 N N . ASP A 1 505 ? 14.395 4.658 6.855 1.00 97.69 505 ASP A N 1
ATOM 3927 C CA . ASP A 1 505 ? 14.140 3.219 6.915 1.00 97.69 505 ASP A CA 1
ATOM 3928 C C . ASP A 1 505 ? 15.044 2.553 7.948 1.00 97.69 505 ASP A C 1
ATOM 3930 O O . ASP A 1 505 ? 16.253 2.484 7.761 1.00 97.69 505 ASP A O 1
ATOM 3934 N N . GLY A 1 506 ? 14.466 2.010 9.017 1.00 95.00 506 GLY A N 1
ATOM 3935 C CA . GLY A 1 506 ? 15.221 1.212 9.984 1.00 95.00 506 GLY A CA 1
ATOM 3936 C C . GLY A 1 506 ? 15.432 -0.253 9.589 1.00 95.00 506 GLY A C 1
ATOM 3937 O O . GLY A 1 506 ? 15.900 -1.026 10.418 1.00 95.00 506 GLY A O 1
ATOM 3938 N N . GLY A 1 507 ? 15.106 -0.662 8.359 1.00 86.19 507 GLY A N 1
ATOM 3939 C CA . GLY A 1 507 ? 15.265 -2.041 7.880 1.00 86.19 507 GLY A CA 1
ATOM 3940 C C . GLY A 1 507 ? 14.210 -3.002 8.442 1.00 86.19 507 GLY A C 1
ATOM 3941 O O . GLY A 1 507 ? 13.370 -2.619 9.245 1.00 86.19 507 GLY A O 1
ATOM 3942 N N . SER A 1 508 ? 14.214 -4.274 8.039 1.00 73.69 508 SER A N 1
ATOM 3943 C CA . SER A 1 508 ? 13.122 -5.219 8.362 1.00 73.69 508 SER A CA 1
ATOM 3944 C C . SER A 1 508 ? 12.883 -5.456 9.863 1.00 73.69 508 SER A C 1
ATOM 3946 O O . SER A 1 508 ? 11.763 -5.779 10.252 1.00 73.69 508 SER A O 1
ATOM 3948 N N . ALA A 1 509 ? 13.899 -5.257 10.707 1.00 79.31 509 ALA A N 1
ATOM 3949 C CA . ALA A 1 509 ? 13.862 -5.543 12.144 1.00 79.31 509 ALA A CA 1
ATOM 3950 C C . ALA A 1 509 ? 13.737 -4.299 13.052 1.00 79.31 509 ALA A C 1
ATOM 3952 O O . ALA A 1 509 ? 13.856 -4.411 14.269 1.00 79.31 509 ALA A O 1
ATOM 3953 N N . ARG A 1 510 ? 13.448 -3.116 12.490 1.00 92.56 510 ARG A N 1
ATOM 3954 C CA . ARG A 1 510 ? 13.431 -1.833 13.220 1.00 92.56 510 ARG A CA 1
ATOM 3955 C C . ARG A 1 510 ? 14.760 -1.485 13.898 1.00 92.56 510 ARG A C 1
ATOM 3957 O O . ARG A 1 510 ? 14.801 -1.123 15.071 1.00 92.56 510 ARG A O 1
ATOM 3964 N N . ASN A 1 511 ? 15.847 -1.565 13.145 1.00 94.81 511 ASN A N 1
ATOM 3965 C CA . ASN A 1 511 ? 17.208 -1.404 13.652 1.00 94.81 511 ASN A CA 1
ATOM 3966 C C . ASN A 1 511 ? 17.608 0.059 13.897 1.00 94.81 511 ASN A C 1
ATOM 3968 O O . ASN A 1 511 ? 18.575 0.316 14.605 1.00 94.81 511 ASN A O 1
ATOM 3972 N N . LEU A 1 512 ? 16.868 1.034 13.365 1.00 97.94 512 LEU A N 1
ATOM 3973 C CA . LEU A 1 512 ? 17.127 2.454 13.611 1.00 97.94 512 LEU A CA 1
ATOM 3974 C C . LEU A 1 512 ? 16.275 2.983 14.766 1.00 97.94 512 LEU A C 1
ATOM 3976 O O . LEU A 1 512 ? 15.048 2.853 14.747 1.00 97.94 512 LEU A O 1
ATOM 3980 N N . THR A 1 513 ? 16.918 3.647 15.728 1.00 97.94 513 THR A N 1
ATOM 3981 C CA . THR A 1 513 ? 16.232 4.373 16.803 1.00 97.94 513 THR A CA 1
ATOM 3982 C C . THR A 1 513 ? 16.498 5.872 16.708 1.00 97.94 513 THR A C 1
ATOM 3984 O O . THR A 1 513 ? 17.632 6.311 16.852 1.00 97.94 513 THR A O 1
ATOM 3987 N N . LEU A 1 514 ? 15.447 6.670 16.526 1.00 96.88 514 LEU A N 1
ATOM 3988 C CA . LEU A 1 514 ? 15.472 8.124 16.670 1.00 96.88 514 LEU A CA 1
ATOM 3989 C C . LEU A 1 514 ? 15.057 8.479 18.100 1.00 96.88 514 LEU A C 1
ATOM 3991 O O . LEU A 1 514 ? 13.928 8.200 18.512 1.00 96.88 514 LEU A O 1
ATOM 3995 N N . MET A 1 515 ? 15.962 9.076 18.870 1.00 94.38 515 MET A N 1
ATOM 3996 C CA . MET A 1 515 ? 15.733 9.374 20.281 1.00 94.38 515 MET A CA 1
ATOM 3997 C C . MET A 1 515 ? 15.761 10.877 20.537 1.00 94.38 515 MET A C 1
ATOM 3999 O O . MET A 1 515 ? 16.809 11.507 20.464 1.00 94.38 515 MET A O 1
ATOM 4003 N N . LEU A 1 516 ? 14.611 11.450 20.881 1.00 92.12 516 LEU A N 1
ATOM 4004 C CA . LEU A 1 516 ? 14.525 12.838 21.321 1.00 92.12 516 LEU A CA 1
ATOM 4005 C C . LEU A 1 516 ? 15.260 13.017 22.657 1.00 92.12 516 LEU A C 1
ATOM 4007 O O . LEU A 1 516 ? 14.941 12.347 23.639 1.00 92.12 516 LEU A O 1
ATOM 4011 N N . ASP A 1 517 ? 16.209 13.941 22.714 1.00 87.19 517 ASP A N 1
ATOM 4012 C CA . ASP A 1 517 ? 16.948 14.276 23.936 1.00 87.19 517 ASP A CA 1
ATOM 4013 C C . ASP A 1 517 ? 16.860 15.784 24.215 1.00 87.19 517 ASP A C 1
ATOM 4015 O O . ASP A 1 517 ? 17.855 16.508 24.268 1.00 87.19 517 ASP A O 1
ATOM 4019 N N . ASN A 1 518 ? 15.624 16.289 24.313 1.00 78.94 518 ASN A N 1
ATOM 4020 C CA . ASN A 1 518 ? 15.363 17.712 24.508 1.00 78.94 518 ASN A CA 1
ATOM 4021 C C . ASN A 1 518 ? 14.003 17.985 25.191 1.00 78.94 518 ASN A C 1
ATOM 4023 O O . ASN A 1 518 ? 12.966 17.463 24.779 1.00 78.94 518 ASN A O 1
ATOM 4027 N N . ASP A 1 519 ? 14.001 18.857 26.208 1.00 79.81 519 ASP A N 1
ATOM 4028 C CA . ASP A 1 519 ? 12.803 19.266 26.966 1.00 79.81 519 ASP A CA 1
ATOM 4029 C C . ASP A 1 519 ? 12.161 20.589 26.480 1.00 79.81 519 ASP A C 1
ATOM 4031 O O . ASP A 1 519 ? 11.100 20.994 26.960 1.00 79.81 519 ASP A O 1
ATOM 4035 N N . GLU A 1 520 ? 12.785 21.286 25.534 1.00 82.69 520 GLU A N 1
ATOM 4036 C CA . GLU A 1 520 ? 12.363 22.589 25.003 1.00 82.69 520 GLU A CA 1
ATOM 4037 C C . GLU A 1 520 ? 11.478 22.478 23.757 1.00 82.69 520 GLU A C 1
ATOM 4039 O O . GLU A 1 520 ? 10.635 23.347 23.527 1.00 82.69 520 GLU A O 1
ATOM 4044 N N . VAL A 1 521 ? 11.654 21.434 22.941 1.00 84.12 521 VAL A N 1
ATOM 4045 C CA . VAL A 1 521 ? 10.905 21.273 21.685 1.00 84.12 521 VAL A CA 1
ATOM 4046 C C . VAL A 1 521 ? 9.520 20.665 21.920 1.00 84.12 521 VAL A C 1
ATOM 4048 O O . VAL A 1 521 ? 9.304 19.887 22.849 1.00 84.12 521 VAL A O 1
ATOM 4051 N N . GLN A 1 522 ? 8.561 21.012 21.057 1.00 87.06 522 GLN A N 1
ATOM 4052 C CA . GLN A 1 522 ? 7.185 20.500 21.126 1.00 87.06 522 GLN A CA 1
ATOM 4053 C C . GLN A 1 522 ? 6.998 19.163 20.377 1.00 87.06 522 GLN A C 1
ATOM 4055 O O . GLN A 1 522 ? 5.960 18.516 20.537 1.00 87.06 522 GLN A O 1
ATOM 4060 N N . GLN A 1 523 ? 7.986 18.723 19.589 1.00 91.75 523 GLN A N 1
ATOM 4061 C CA . GLN A 1 523 ? 7.907 17.515 18.770 1.00 91.75 523 GLN A CA 1
ATOM 4062 C C . GLN A 1 523 ? 9.295 16.971 18.422 1.00 91.75 523 GLN A C 1
ATOM 4064 O O . GLN A 1 523 ? 10.214 17.759 18.186 1.00 91.75 523 GLN A O 1
ATOM 4069 N N . ALA A 1 524 ? 9.437 15.644 18.348 1.00 92.69 524 ALA A N 1
ATOM 4070 C CA . ALA A 1 524 ? 10.687 15.014 17.914 1.00 92.69 524 ALA A CA 1
ATOM 4071 C C . ALA A 1 524 ? 10.889 15.147 16.401 1.00 92.69 524 ALA A C 1
ATOM 4073 O O . ALA A 1 524 ? 11.982 15.477 15.945 1.00 92.69 524 ALA A O 1
ATOM 4074 N N . ILE A 1 525 ? 9.818 14.928 15.635 1.00 96.62 525 ILE A N 1
ATOM 4075 C CA . ILE A 1 525 ? 9.810 15.058 14.179 1.00 96.62 525 ILE A CA 1
ATOM 4076 C C . ILE A 1 525 ? 8.776 16.105 13.782 1.00 96.62 525 ILE A C 1
ATOM 4078 O O . ILE A 1 525 ? 7.602 16.005 14.147 1.00 96.62 525 ILE A O 1
ATOM 4082 N N . TYR A 1 526 ? 9.211 17.103 13.024 1.00 96.50 526 TYR A N 1
ATOM 4083 C CA . TYR A 1 526 ? 8.370 18.183 12.539 1.00 96.50 526 TYR A CA 1
ATOM 4084 C C . TYR A 1 526 ? 8.344 18.193 11.016 1.00 96.50 526 TYR A C 1
ATOM 4086 O O . TYR A 1 526 ? 9.394 18.229 10.389 1.00 96.50 526 TYR A O 1
ATOM 4094 N N . ILE A 1 527 ? 7.161 18.140 10.411 1.00 96.75 527 ILE A N 1
ATOM 4095 C CA . ILE A 1 527 ? 6.989 18.158 8.955 1.00 96.75 527 ILE A CA 1
ATOM 4096 C C . ILE A 1 527 ? 6.057 19.311 8.610 1.00 96.75 527 ILE A C 1
ATOM 4098 O O . ILE A 1 527 ? 4.882 19.288 8.974 1.00 96.75 527 ILE A O 1
ATOM 4102 N N . GLU A 1 528 ? 6.540 20.319 7.894 1.00 93.75 528 GLU A N 1
ATOM 4103 C CA . GLU A 1 528 ? 5.716 21.482 7.580 1.00 93.75 528 GLU A CA 1
ATOM 4104 C C . GLU A 1 528 ? 5.822 21.983 6.140 1.00 93.75 528 GLU A C 1
ATOM 4106 O O . GLU A 1 528 ? 6.685 21.590 5.346 1.00 93.75 528 GLU A O 1
ATOM 4111 N N . GLY A 1 529 ? 4.866 22.845 5.796 1.00 88.62 529 GLY A N 1
ATOM 4112 C CA . GLY A 1 529 ? 4.781 23.514 4.507 1.00 88.62 529 GLY A CA 1
ATOM 4113 C C . GLY A 1 529 ? 4.409 22.570 3.368 1.00 88.62 529 GLY A C 1
ATOM 4114 O O . GLY A 1 529 ? 3.638 21.631 3.535 1.00 88.62 529 GLY A O 1
ATOM 4115 N N . SER A 1 530 ? 4.963 22.826 2.187 1.00 88.50 530 SER A N 1
ATOM 4116 C CA . SER A 1 530 ? 4.751 22.058 0.949 1.00 88.50 530 SER A CA 1
ATOM 4117 C C . SER A 1 530 ? 5.464 20.691 0.908 1.00 88.50 530 SER A C 1
ATOM 4119 O O . SER A 1 530 ? 5.699 20.151 -0.183 1.00 88.50 530 SER A O 1
ATOM 4121 N N . SER A 1 531 ? 5.841 20.152 2.073 1.00 93.75 531 SER A N 1
ATOM 4122 C CA . SER A 1 531 ? 6.541 18.872 2.180 1.00 93.75 531 SER A CA 1
ATOM 4123 C C . SER A 1 531 ? 5.702 17.728 1.608 1.00 93.75 531 SER A C 1
ATOM 4125 O O . SER A 1 531 ? 4.488 17.685 1.818 1.00 93.75 531 SER A O 1
ATOM 4127 N N . ARG A 1 532 ? 6.316 16.806 0.860 1.00 90.75 532 ARG A N 1
ATOM 4128 C CA . ARG A 1 532 ? 5.575 15.688 0.258 1.00 90.75 532 ARG A CA 1
ATOM 4129 C C . ARG A 1 532 ? 6.381 14.412 0.094 1.00 90.75 532 ARG A C 1
ATOM 4131 O O . ARG A 1 532 ? 7.595 14.472 -0.020 1.00 90.75 532 ARG A O 1
ATOM 4138 N N . ASP A 1 533 ? 5.709 13.270 0.025 1.00 90.25 533 ASP A N 1
ATOM 4139 C CA . ASP A 1 533 ? 6.363 11.981 -0.248 1.00 90.25 533 ASP A CA 1
ATOM 4140 C C . ASP A 1 533 ? 7.492 11.666 0.751 1.00 90.25 533 ASP A C 1
ATOM 4142 O O . ASP A 1 533 ? 8.566 11.188 0.386 1.00 90.25 533 ASP A O 1
ATOM 4146 N N . ILE A 1 534 ? 7.249 11.970 2.030 1.00 97.31 534 ILE A N 1
ATOM 4147 C CA . ILE A 1 534 ? 8.151 11.622 3.130 1.00 97.31 534 ILE A CA 1
ATOM 4148 C C . ILE A 1 534 ? 7.662 10.317 3.743 1.00 97.31 534 ILE A C 1
ATOM 4150 O O . ILE A 1 534 ? 6.513 10.220 4.180 1.00 97.31 534 ILE A O 1
ATOM 4154 N N . THR A 1 535 ? 8.544 9.326 3.797 1.00 97.94 535 THR A N 1
ATOM 4155 C CA . THR A 1 535 ? 8.250 8.019 4.386 1.00 97.94 535 THR A CA 1
ATOM 4156 C C . THR A 1 535 ? 9.145 7.788 5.588 1.00 97.94 535 THR A C 1
ATOM 4158 O O . THR A 1 535 ? 10.363 7.856 5.477 1.00 97.94 535 THR A O 1
ATOM 4161 N N . ILE A 1 536 ? 8.557 7.468 6.735 1.00 98.31 536 ILE A N 1
ATOM 4162 C CA . ILE A 1 536 ? 9.293 6.948 7.887 1.00 98.31 536 ILE A CA 1
ATOM 4163 C C . ILE A 1 536 ? 8.781 5.540 8.118 1.00 98.31 536 ILE A C 1
ATOM 4165 O O . ILE A 1 536 ? 7.587 5.333 8.366 1.00 98.31 536 ILE A O 1
ATOM 4169 N N . ARG A 1 537 ? 9.670 4.561 7.975 1.00 97.31 537 ARG A N 1
ATOM 4170 C CA . ARG A 1 537 ? 9.309 3.157 8.080 1.00 97.31 537 ARG A CA 1
ATOM 4171 C C . ARG A 1 537 ? 10.282 2.360 8.912 1.00 97.31 537 ARG A C 1
ATOM 4173 O O . ARG A 1 537 ? 11.466 2.679 8.999 1.00 97.31 537 ARG A O 1
ATOM 4180 N N . ASN A 1 538 ? 9.753 1.308 9.520 1.00 96.50 538 ASN A N 1
ATOM 4181 C CA . ASN A 1 538 ? 10.517 0.381 10.334 1.00 96.50 538 ASN A CA 1
ATOM 4182 C C . ASN A 1 538 ? 11.428 1.084 11.355 1.00 96.50 538 ASN A C 1
ATOM 4184 O O . ASN A 1 538 ? 12.576 0.708 11.511 1.00 96.50 538 ASN A O 1
ATOM 4188 N N . THR A 1 539 ? 10.986 2.161 11.995 1.00 98.06 539 THR A N 1
ATOM 4189 C CA . THR A 1 539 ? 11.852 2.963 12.872 1.00 98.06 539 THR A CA 1
ATOM 4190 C C . THR A 1 539 ? 11.312 2.959 14.296 1.00 98.06 539 THR A C 1
ATOM 4192 O O . THR A 1 539 ? 10.097 3.012 14.506 1.00 98.06 539 THR A O 1
ATOM 4195 N N . ASN A 1 540 ? 12.205 2.907 15.287 1.00 97.81 540 ASN A N 1
ATOM 4196 C CA . ASN A 1 540 ? 11.855 3.191 16.677 1.00 97.81 540 ASN A CA 1
ATOM 4197 C C . ASN A 1 540 ? 12.002 4.696 16.924 1.00 97.81 540 ASN A C 1
ATOM 4199 O O . ASN A 1 540 ? 13.045 5.276 16.650 1.00 97.81 540 ASN A O 1
ATOM 4203 N N . ILE A 1 541 ? 10.971 5.336 17.458 1.00 97.69 541 ILE A N 1
ATOM 4204 C CA . ILE A 1 541 ? 10.951 6.756 17.805 1.00 97.69 541 ILE A CA 1
ATOM 4205 C C . ILE A 1 541 ? 10.672 6.835 19.298 1.00 97.69 541 ILE A C 1
ATOM 4207 O O . ILE A 1 541 ? 9.614 6.413 19.757 1.00 97.69 541 ILE A O 1
ATOM 4211 N N . THR A 1 542 ? 11.617 7.349 20.075 1.00 95.19 542 THR A N 1
ATOM 4212 C CA . THR A 1 542 ? 11.522 7.410 21.540 1.00 95.19 542 THR A CA 1
ATOM 4213 C C . THR A 1 542 ? 12.123 8.710 22.065 1.00 95.19 542 THR A C 1
ATOM 4215 O O . THR A 1 542 ? 12.487 9.596 21.293 1.00 95.19 542 THR A O 1
ATOM 4218 N N . PHE A 1 543 ? 12.201 8.855 23.381 1.00 92.31 543 PHE A N 1
ATOM 4219 C CA . PHE A 1 543 ? 12.842 9.990 24.029 1.00 92.31 543 PHE A CA 1
ATOM 4220 C C . PHE A 1 543 ? 13.673 9.547 25.233 1.00 92.31 543 PHE A C 1
ATOM 4222 O O . PHE A 1 543 ? 13.385 8.529 25.868 1.00 92.31 543 PHE A O 1
ATOM 4229 N N . GLU A 1 544 ? 14.698 10.326 25.558 1.00 88.00 544 GLU A N 1
ATOM 4230 C CA . GLU A 1 544 ? 15.412 10.259 26.833 1.00 88.00 544 GLU A CA 1
ATOM 4231 C C . GLU A 1 544 ? 14.980 11.405 27.752 1.00 88.00 544 GLU A C 1
ATOM 4233 O O . GLU A 1 544 ? 14.606 11.168 28.901 1.00 88.00 544 GLU A O 1
ATOM 4238 N N . LYS A 1 545 ? 14.950 12.628 27.212 1.00 81.81 545 LYS A N 1
ATOM 4239 C CA . LYS A 1 545 ? 14.385 13.822 27.845 1.00 81.81 545 LYS A CA 1
ATOM 4240 C C . LYS A 1 545 ? 13.211 14.304 27.007 1.00 81.81 545 LYS A C 1
ATOM 4242 O O . LYS A 1 545 ? 13.290 14.320 25.779 1.00 81.81 545 LYS A O 1
ATOM 4247 N N . ARG A 1 546 ? 12.098 14.612 27.664 1.00 74.81 546 ARG A N 1
ATOM 4248 C CA . ARG A 1 546 ? 10.859 15.003 27.001 1.00 74.81 546 ARG A CA 1
ATOM 4249 C C . ARG A 1 546 ? 10.147 16.115 27.760 1.00 74.81 546 ARG A C 1
ATOM 4251 O O . ARG A 1 546 ? 9.776 15.968 28.926 1.00 74.81 546 ARG A O 1
ATOM 4258 N N . ASN A 1 547 ? 9.754 17.138 27.005 1.00 76.44 547 ASN A N 1
ATOM 4259 C CA . ASN A 1 547 ? 8.731 18.090 27.418 1.00 76.44 547 ASN A CA 1
ATOM 4260 C C . ASN A 1 547 ? 7.402 17.364 27.708 1.00 76.44 547 ASN A C 1
ATOM 4262 O O . ASN A 1 547 ? 6.894 16.624 26.862 1.00 76.44 547 ASN A O 1
ATOM 4266 N N . ALA A 1 548 ? 6.775 17.627 28.859 1.00 80.38 548 ALA A N 1
ATOM 4267 C CA . ALA A 1 548 ? 5.503 17.010 29.261 1.00 80.38 548 ALA A CA 1
ATOM 4268 C C . ALA A 1 548 ? 4.367 17.156 28.224 1.00 80.38 548 ALA A C 1
ATOM 4270 O O . ALA A 1 548 ? 3.437 16.347 28.215 1.00 80.38 548 ALA A O 1
ATOM 4271 N N . THR A 1 549 ? 4.470 18.134 27.322 1.00 84.00 549 THR A N 1
ATOM 4272 C CA . THR A 1 549 ? 3.516 18.409 26.237 1.00 84.00 549 THR A CA 1
ATOM 4273 C C . THR A 1 549 ? 4.006 17.990 24.848 1.00 84.00 549 THR A C 1
ATOM 4275 O O . THR A 1 549 ? 3.234 18.063 23.896 1.00 84.00 549 THR A O 1
ATOM 4278 N N . ALA A 1 550 ? 5.249 17.508 24.710 1.00 85.25 550 ALA A N 1
ATOM 4279 C CA . ALA A 1 550 ? 5.797 17.164 23.401 1.00 85.25 550 ALA A CA 1
ATOM 4280 C C . ALA A 1 550 ? 5.123 15.940 22.780 1.00 85.25 550 ALA A C 1
ATOM 4282 O O . ALA A 1 550 ? 4.939 14.911 23.449 1.00 85.25 550 ALA A O 1
ATOM 4283 N N . SER A 1 551 ? 4.823 16.066 21.490 1.00 92.94 551 SER A N 1
ATOM 4284 C CA . SER A 1 551 ? 4.340 14.994 20.619 1.00 92.94 551 SER A CA 1
ATOM 4285 C C . SER A 1 551 ? 5.512 14.226 20.007 1.00 92.94 551 SER A C 1
ATOM 4287 O O . SER A 1 551 ? 6.631 14.735 19.979 1.00 92.94 551 SER A O 1
ATOM 4289 N N . ALA A 1 552 ? 5.297 13.012 19.502 1.00 95.31 552 ALA A N 1
ATOM 4290 C CA . ALA A 1 552 ? 6.369 12.338 18.767 1.00 95.31 552 ALA A CA 1
ATOM 4291 C C . ALA A 1 552 ? 6.560 12.990 17.394 1.00 95.31 552 ALA A C 1
ATOM 4293 O O . ALA A 1 552 ? 7.660 13.418 17.046 1.00 95.31 552 ALA A O 1
ATOM 4294 N N . ILE A 1 553 ? 5.469 13.111 16.637 1.00 96.69 553 ILE A N 1
ATOM 4295 C CA . ILE A 1 553 ? 5.484 13.623 15.270 1.00 96.69 553 ILE A CA 1
ATOM 4296 C C . ILE A 1 553 ? 4.393 14.678 15.099 1.00 96.69 553 ILE A C 1
ATOM 4298 O O . ILE A 1 553 ? 3.256 14.483 15.533 1.00 96.69 553 ILE A O 1
ATOM 4302 N N . GLN A 1 554 ? 4.720 15.780 14.428 1.00 96.00 554 GLN A N 1
ATOM 4303 C CA . GLN A 1 554 ? 3.758 16.817 14.074 1.00 96.00 554 GLN A CA 1
ATOM 4304 C C . GLN A 1 554 ? 3.873 17.212 12.600 1.00 96.00 554 GLN A C 1
ATOM 4306 O O . GLN A 1 554 ? 4.953 17.562 12.129 1.00 96.00 554 GLN A O 1
ATOM 4311 N N . LEU A 1 555 ? 2.740 17.210 11.895 1.00 95.50 555 LEU A N 1
ATOM 4312 C CA . LEU A 1 555 ? 2.583 17.729 10.540 1.00 95.50 555 LEU A CA 1
ATOM 4313 C C . LEU A 1 555 ? 1.825 19.056 10.607 1.00 95.50 555 LEU A C 1
ATOM 4315 O O . LEU A 1 555 ? 0.770 19.123 11.239 1.00 95.50 555 LEU A O 1
ATOM 4319 N N . ARG A 1 556 ? 2.307 20.110 9.948 1.00 93.50 556 ARG A N 1
ATOM 4320 C CA . ARG A 1 556 ? 1.665 21.430 10.007 1.00 93.50 556 ARG A CA 1
ATOM 4321 C C . ARG A 1 556 ? 1.634 22.133 8.655 1.00 93.50 556 ARG A C 1
ATOM 4323 O O . ARG A 1 556 ? 2.624 22.176 7.932 1.00 93.50 556 ARG A O 1
ATOM 4330 N N . ARG A 1 557 ? 0.497 22.744 8.320 1.00 91.38 557 ARG A N 1
ATOM 4331 C CA . ARG A 1 557 ? 0.423 23.684 7.192 1.00 91.38 557 ARG A CA 1
ATOM 4332 C C . ARG A 1 557 ? 1.225 24.962 7.481 1.00 91.38 557 ARG A C 1
ATOM 4334 O O . ARG A 1 557 ? 1.292 25.410 8.626 1.00 91.38 557 ARG A O 1
ATOM 4341 N N . VAL A 1 558 ? 1.725 25.608 6.433 1.00 86.50 558 VAL A N 1
ATOM 4342 C CA . VAL A 1 558 ? 2.309 26.959 6.518 1.00 86.50 558 VAL A CA 1
ATOM 4343 C C . VAL A 1 558 ? 1.395 27.939 5.793 1.00 86.50 558 VAL A C 1
ATOM 4345 O O . VAL A 1 558 ? 1.052 27.725 4.628 1.00 86.50 558 VAL A O 1
ATOM 4348 N N . ASP A 1 559 ? 0.986 29.008 6.484 1.00 80.75 559 ASP A N 1
ATOM 4349 C CA . ASP A 1 559 ? -0.025 29.954 5.995 1.00 80.75 559 ASP A CA 1
ATOM 4350 C C . ASP A 1 559 ? 0.572 31.028 5.050 1.00 80.75 559 ASP A C 1
ATOM 4352 O O . ASP A 1 559 ? -0.082 31.409 4.074 1.00 80.75 559 ASP A O 1
ATOM 4356 N N . SER A 1 560 ? 1.833 31.441 5.249 1.00 77.56 560 SER A N 1
ATOM 4357 C CA . SER A 1 560 ? 2.557 32.426 4.422 1.00 77.56 560 SER A CA 1
ATOM 4358 C C . SER A 1 560 ? 4.086 32.227 4.468 1.00 77.56 560 SER A C 1
ATOM 4360 O O . SER A 1 560 ? 4.601 31.666 5.429 1.00 77.56 560 SER A O 1
ATOM 4362 N N . GLY A 1 561 ? 4.818 32.697 3.445 1.00 71.56 561 GLY A N 1
ATOM 4363 C CA . GLY A 1 561 ? 6.290 32.595 3.357 1.00 71.56 561 GLY A CA 1
ATOM 4364 C C . GLY A 1 561 ? 6.788 31.588 2.312 1.00 71.56 561 GLY A C 1
ATOM 4365 O O . GLY A 1 561 ? 6.012 31.130 1.480 1.00 71.56 561 GLY A O 1
ATOM 4366 N N . ALA A 1 562 ? 8.083 31.258 2.312 1.00 56.84 562 ALA A N 1
ATOM 4367 C CA . ALA A 1 562 ? 8.592 30.133 1.519 1.00 56.84 562 ALA A CA 1
ATOM 4368 C C . ALA A 1 562 ? 7.952 28.820 2.016 1.00 56.84 562 ALA A C 1
ATOM 4370 O O . ALA A 1 562 ? 7.640 28.701 3.196 1.00 56.84 562 ALA A O 1
ATOM 4371 N N . GLY A 1 563 ? 7.698 27.855 1.125 1.00 62.62 563 GLY A N 1
ATOM 4372 C CA . GLY A 1 563 ? 7.100 26.575 1.530 1.00 62.62 563 GLY A CA 1
ATOM 4373 C C . GLY A 1 563 ? 5.584 26.590 1.769 1.00 62.62 563 GLY A C 1
ATOM 4374 O O . GLY A 1 563 ? 5.081 25.674 2.413 1.00 62.62 563 GLY A O 1
ATOM 4375 N N . VAL A 1 564 ? 4.839 27.574 1.240 1.00 81.31 564 VAL A N 1
ATOM 4376 C CA . VAL A 1 564 ? 3.360 27.624 1.301 1.00 81.31 564 VAL A CA 1
ATOM 4377 C C . VAL A 1 564 ? 2.748 26.280 0.903 1.00 81.31 564 VAL A C 1
ATOM 4379 O O . VAL A 1 564 ? 3.016 25.783 -0.189 1.00 81.31 564 VAL A O 1
ATOM 4382 N N . GLY A 1 565 ? 1.910 25.700 1.758 1.00 85.69 565 GLY A N 1
ATOM 4383 C CA . GLY A 1 565 ? 1.246 24.424 1.490 1.00 85.69 565 GLY A CA 1
ATOM 4384 C C . GLY A 1 565 ? 0.941 23.642 2.761 1.00 85.69 565 GLY A C 1
ATOM 4385 O O . GLY A 1 565 ? 1.188 24.118 3.873 1.00 85.69 565 GLY A O 1
ATOM 4386 N N . ALA A 1 566 ? 0.385 22.449 2.575 1.00 89.25 566 ALA A N 1
ATOM 4387 C CA . ALA A 1 566 ? 0.204 21.456 3.622 1.00 89.25 566 ALA A CA 1
ATOM 4388 C C . ALA A 1 566 ? 0.955 20.170 3.246 1.00 89.25 566 ALA A C 1
ATOM 4390 O O . ALA A 1 566 ? 1.019 19.844 2.054 1.00 89.25 566 ALA A O 1
ATOM 4391 N N . PRO A 1 567 ? 1.485 19.434 4.239 1.00 93.75 567 PRO A N 1
ATOM 4392 C CA . PRO A 1 567 ? 2.096 18.139 3.994 1.00 93.75 567 PRO A CA 1
ATOM 4393 C C . PRO A 1 567 ? 1.149 17.157 3.287 1.00 93.75 567 PRO A C 1
ATOM 4395 O O . PRO A 1 567 ? -0.012 17.014 3.678 1.00 93.75 567 PRO A O 1
ATOM 4398 N N . THR A 1 568 ? 1.645 16.471 2.255 1.00 90.38 568 THR A N 1
ATOM 4399 C CA . THR A 1 568 ? 0.875 15.485 1.465 1.00 90.38 568 THR A CA 1
ATOM 4400 C C . THR A 1 568 ? 1.704 14.237 1.170 1.00 90.38 568 THR A C 1
ATOM 4402 O O . THR A 1 568 ? 2.925 14.308 1.106 1.00 90.38 568 THR A O 1
ATOM 4405 N N . GLY A 1 569 ? 1.076 13.068 1.014 1.00 88.56 569 GLY A N 1
ATOM 4406 C CA . GLY A 1 569 ? 1.814 11.824 0.745 1.00 88.56 569 GLY A CA 1
ATOM 4407 C C . GLY A 1 569 ? 2.794 11.428 1.860 1.00 88.56 569 GLY A C 1
ATOM 4408 O O . GLY A 1 569 ? 3.842 10.849 1.581 1.00 88.56 569 GLY A O 1
ATOM 4409 N N . ILE A 1 570 ? 2.490 11.784 3.112 1.00 96.06 570 ILE A N 1
ATOM 4410 C CA . ILE A 1 570 ? 3.305 11.404 4.270 1.00 96.06 570 ILE A CA 1
ATOM 4411 C C . ILE A 1 570 ? 2.931 9.983 4.686 1.00 96.06 570 ILE A C 1
ATOM 4413 O O . ILE A 1 570 ? 1.744 9.656 4.731 1.00 96.06 570 ILE A O 1
ATOM 4417 N N . ARG A 1 571 ? 3.927 9.140 4.978 1.00 96.56 571 ARG A N 1
ATOM 4418 C CA . ARG A 1 571 ? 3.717 7.726 5.320 1.00 96.56 571 ARG A CA 1
ATOM 4419 C C . ARG A 1 571 ? 4.469 7.330 6.586 1.00 96.56 571 ARG A C 1
ATOM 4421 O O . ARG A 1 571 ? 5.684 7.503 6.668 1.00 96.56 571 ARG A O 1
ATOM 4428 N N . PHE A 1 572 ? 3.753 6.735 7.536 1.00 96.81 572 PHE A N 1
ATOM 4429 C CA . PHE A 1 572 ? 4.301 6.076 8.722 1.00 96.81 572 PHE A CA 1
ATOM 4430 C C . PHE A 1 572 ? 3.992 4.583 8.647 1.00 96.81 572 PHE A C 1
ATOM 4432 O O . PHE A 1 572 ? 2.839 4.183 8.810 1.00 96.81 572 PHE A O 1
ATOM 4439 N N . LEU A 1 573 ? 5.007 3.757 8.385 1.00 94.50 573 LEU A N 1
ATOM 4440 C CA . LEU A 1 573 ? 4.830 2.328 8.116 1.00 94.50 573 LEU A CA 1
ATOM 4441 C C . LEU A 1 573 ? 5.651 1.467 9.082 1.00 94.50 573 LEU A C 1
ATOM 4443 O O . LEU A 1 573 ? 6.874 1.557 9.111 1.00 94.50 573 LEU A O 1
ATOM 4447 N N . ASN A 1 574 ? 5.007 0.576 9.833 1.00 94.12 574 ASN A N 1
ATOM 4448 C CA . ASN A 1 574 ? 5.702 -0.380 10.706 1.00 94.12 574 ASN A CA 1
ATOM 4449 C C . ASN A 1 574 ? 6.659 0.266 11.735 1.00 94.12 574 ASN A C 1
ATOM 4451 O O . ASN A 1 574 ? 7.712 -0.290 12.051 1.00 94.12 574 ASN A O 1
ATOM 4455 N N . ASN A 1 575 ? 6.332 1.447 12.261 1.00 97.31 575 ASN A N 1
ATOM 4456 C CA . ASN A 1 575 ? 7.156 2.112 13.273 1.00 97.31 575 ASN A CA 1
ATOM 4457 C C . ASN A 1 575 ? 6.736 1.734 14.693 1.00 97.31 575 ASN A C 1
ATOM 4459 O O . ASN A 1 575 ? 5.593 1.345 14.934 1.00 97.31 575 ASN A O 1
ATOM 4463 N N . ARG A 1 576 ? 7.645 1.937 15.648 1.00 97.56 576 ARG A N 1
ATOM 4464 C CA . ARG A 1 576 ? 7.328 1.979 17.078 1.00 97.56 576 ARG A CA 1
ATOM 4465 C C . ARG A 1 576 ? 7.514 3.398 17.595 1.00 97.56 576 ARG A C 1
ATOM 4467 O O . ARG A 1 576 ? 8.622 3.914 17.562 1.00 97.56 576 ARG A O 1
ATOM 4474 N N . ILE A 1 577 ? 6.449 4.028 18.073 1.00 97.44 577 ILE A N 1
ATOM 4475 C CA . ILE A 1 577 ? 6.432 5.408 18.560 1.00 97.44 577 ILE A CA 1
ATOM 4476 C C . ILE A 1 577 ? 6.171 5.384 20.065 1.00 97.44 577 ILE A C 1
ATOM 4478 O O . ILE A 1 577 ? 5.045 5.174 20.509 1.00 97.44 577 ILE A O 1
ATOM 4482 N N . GLY A 1 578 ? 7.214 5.610 20.855 1.00 94.38 578 GLY A N 1
ATOM 4483 C CA . GLY A 1 578 ? 7.199 5.483 22.307 1.00 94.38 578 GLY A CA 1
ATOM 4484 C C . GLY A 1 578 ? 7.164 4.030 22.791 1.00 94.38 578 GLY A C 1
ATOM 4485 O O . GLY A 1 578 ? 7.261 3.068 22.028 1.00 94.38 578 GLY A O 1
ATOM 4486 N N . GLU A 1 579 ? 7.018 3.873 24.102 1.00 92.75 579 GLU A N 1
ATOM 4487 C CA . GLU A 1 579 ? 6.879 2.585 24.784 1.00 92.75 579 GLU A CA 1
ATOM 4488 C C . GLU A 1 579 ? 6.098 2.744 26.097 1.00 92.75 579 GLU A C 1
ATOM 4490 O O . GLU A 1 579 ? 5.877 3.859 26.568 1.00 92.75 579 GLU A O 1
ATOM 4495 N N . SER A 1 580 ? 5.683 1.636 26.723 1.00 86.69 580 SER A N 1
ATOM 4496 C CA . SER A 1 580 ? 4.813 1.659 27.913 1.00 86.69 580 SER A CA 1
ATOM 4497 C C . SER A 1 580 ? 5.318 2.580 29.037 1.00 86.69 580 SER A C 1
ATOM 4499 O O . SER A 1 580 ? 4.510 3.294 29.637 1.00 86.69 580 SER A O 1
ATOM 4501 N N . GLY A 1 581 ? 6.640 2.619 29.269 1.00 85.88 581 GLY A N 1
ATOM 4502 C CA . GLY A 1 581 ? 7.293 3.491 30.255 1.00 85.88 581 GLY A CA 1
ATOM 4503 C C . GLY A 1 581 ? 7.705 4.877 29.740 1.00 85.88 581 GLY A C 1
ATOM 4504 O O . GLY A 1 581 ? 8.010 5.754 30.545 1.00 85.88 581 GLY A O 1
ATOM 4505 N N . ARG A 1 582 ? 7.695 5.100 28.421 1.00 88.56 582 ARG A N 1
ATOM 4506 C CA . ARG A 1 582 ? 8.075 6.361 27.766 1.00 88.56 582 ARG A CA 1
ATOM 4507 C C . ARG A 1 582 ? 7.045 6.717 26.699 1.00 88.56 582 ARG A C 1
ATOM 4509 O O . ARG A 1 582 ? 7.237 6.500 25.504 1.00 88.56 582 ARG A O 1
ATOM 4516 N N . ARG A 1 583 ? 5.913 7.251 27.153 1.00 92.12 583 ARG A N 1
ATOM 4517 C CA . ARG A 1 583 ? 4.803 7.660 26.282 1.00 92.12 583 ARG A CA 1
ATOM 4518 C C . ARG A 1 583 ? 4.964 9.116 25.872 1.00 92.12 583 ARG A C 1
ATOM 4520 O O . ARG A 1 583 ? 5.237 9.957 26.732 1.00 92.12 583 ARG A O 1
ATOM 4527 N N . PHE A 1 584 ? 4.775 9.431 24.594 1.00 92.94 584 PHE A N 1
ATOM 4528 C CA . PHE A 1 584 ? 4.697 10.827 24.140 1.00 92.94 584 PHE A CA 1
ATOM 4529 C C . PHE A 1 584 ? 3.387 11.483 24.610 1.00 92.94 584 PHE A C 1
ATOM 4531 O O . PHE A 1 584 ? 2.493 10.774 25.059 1.00 92.94 584 PHE A O 1
ATOM 4538 N N . HIS A 1 585 ? 3.242 12.817 24.563 1.00 91.44 585 HIS A N 1
ATOM 4539 C CA . HIS A 1 585 ? 1.976 13.467 24.956 1.00 91.44 585 HIS A CA 1
ATOM 4540 C C . HIS A 1 585 ? 0.892 12.993 24.000 1.00 91.44 585 HIS A C 1
ATOM 4542 O O . HIS A 1 585 ? -0.094 12.377 24.398 1.00 91.44 585 HIS A O 1
ATOM 4548 N N . ASP A 1 586 ? 1.172 13.224 22.723 1.00 93.12 586 ASP A N 1
ATOM 4549 C CA . ASP A 1 586 ? 0.431 12.744 21.583 1.00 93.12 586 ASP A CA 1
ATOM 4550 C C . ASP A 1 586 ? 1.412 11.993 20.661 1.00 93.12 586 ASP A C 1
ATOM 4552 O O . ASP A 1 586 ? 2.591 12.352 20.580 1.00 93.12 586 ASP A O 1
ATOM 4556 N N . GLY A 1 587 ? 0.965 10.925 20.003 1.00 95.12 587 GLY A N 1
ATOM 4557 C CA . GLY A 1 587 ? 1.808 10.155 19.086 1.00 95.12 587 GLY A CA 1
ATOM 4558 C C . GLY A 1 587 ? 2.087 10.946 17.810 1.00 95.12 587 GLY A C 1
ATOM 4559 O O . GLY A 1 587 ? 3.183 11.472 17.623 1.00 95.12 587 GLY A O 1
ATOM 4560 N N . VAL A 1 588 ? 1.073 11.074 16.956 1.00 95.56 588 VAL A N 1
ATOM 4561 C CA . VAL A 1 588 ? 1.140 11.842 15.706 1.00 95.56 588 VAL A CA 1
ATOM 4562 C C . VAL A 1 588 ? 0.031 12.882 15.679 1.00 95.56 588 VAL A C 1
ATOM 4564 O O . VAL A 1 588 ? -1.128 12.562 15.934 1.00 95.56 588 VAL A O 1
ATOM 4567 N N . ILE A 1 589 ? 0.381 14.122 15.348 1.00 93.00 589 ILE A N 1
ATOM 4568 C CA . ILE A 1 589 ? -0.563 15.229 15.197 1.00 93.00 589 ILE A CA 1
ATOM 4569 C C . ILE A 1 589 ? -0.482 15.800 13.781 1.00 93.00 589 ILE A C 1
ATOM 4571 O O . ILE A 1 589 ? 0.608 16.112 13.312 1.00 93.00 589 ILE A O 1
ATOM 4575 N N . THR A 1 590 ? -1.623 16.051 13.142 1.00 92.06 590 THR A N 1
ATOM 4576 C CA . THR A 1 590 ? -1.716 16.844 11.910 1.00 92.06 590 THR A CA 1
ATOM 4577 C C . THR A 1 590 ? -2.498 18.136 12.152 1.00 92.06 590 THR A C 1
ATOM 4579 O O . THR A 1 590 ? -3.545 18.130 12.786 1.00 92.06 590 THR A O 1
ATOM 4582 N N . LEU A 1 591 ? -1.976 19.273 11.686 1.00 91.31 591 LEU A N 1
ATOM 4583 C CA . LEU A 1 591 ? -2.568 20.607 11.832 1.00 91.31 591 LEU A CA 1
ATOM 4584 C C . LEU A 1 591 ? -2.746 21.281 10.458 1.00 91.31 591 LEU A C 1
ATOM 4586 O O . LEU A 1 591 ? -1.936 22.124 10.054 1.00 91.31 591 LEU A O 1
ATOM 4590 N N . GLY A 1 592 ? -3.797 20.897 9.730 1.00 87.94 592 GLY A N 1
ATOM 4591 C CA . GLY A 1 592 ? -4.233 21.489 8.456 1.00 87.94 592 GLY A CA 1
ATOM 4592 C C . GLY A 1 592 ? -5.312 22.567 8.632 1.00 87.94 592 GLY A C 1
ATOM 4593 O O . GLY A 1 592 ? -5.657 22.913 9.759 1.00 87.94 592 GLY A O 1
ATOM 4594 N N . SER A 1 593 ? -5.850 23.116 7.535 1.00 85.81 593 SER A N 1
ATOM 4595 C CA . SER A 1 593 ? -7.012 24.036 7.479 1.00 85.81 593 SER A CA 1
ATOM 4596 C C . SER A 1 593 ? -8.038 23.581 6.445 1.00 85.81 593 SER A C 1
ATOM 4598 O O . SER A 1 593 ? -7.763 22.724 5.607 1.00 85.81 593 SER A O 1
ATOM 4600 N N . SER A 1 594 ? -9.213 24.214 6.456 1.00 79.94 594 SER A N 1
ATOM 4601 C CA . SER A 1 594 ? -10.273 23.999 5.464 1.00 79.94 594 SER A CA 1
ATOM 4602 C C . SER A 1 594 ? -9.799 24.105 4.005 1.00 79.94 594 SER A C 1
ATOM 4604 O O . SER A 1 594 ? -10.265 23.326 3.174 1.00 79.94 594 SER A O 1
ATOM 4606 N N . ASP A 1 595 ? -8.859 25.007 3.701 1.00 82.56 595 ASP A N 1
ATOM 4607 C CA . ASP A 1 595 ? -8.276 25.225 2.369 1.00 82.56 595 ASP A CA 1
ATOM 4608 C C . ASP A 1 595 ? -6.962 24.461 2.118 1.00 82.56 595 ASP A C 1
ATOM 4610 O O . ASP A 1 595 ? -6.560 24.297 0.967 1.00 82.56 595 ASP A O 1
ATOM 4614 N N . ARG A 1 596 ? -6.284 23.980 3.169 1.00 85.69 596 ARG A N 1
ATOM 4615 C CA . ARG A 1 596 ? -4.989 23.279 3.090 1.00 85.69 596 ARG A CA 1
ATOM 4616 C C . ARG A 1 596 ? -5.008 22.061 4.002 1.00 85.69 596 ARG A C 1
ATOM 4618 O O . ARG A 1 596 ? -4.513 22.092 5.132 1.00 85.69 596 ARG A O 1
ATOM 4625 N N . LYS A 1 597 ? -5.627 20.997 3.499 1.00 86.00 597 LYS A N 1
ATOM 4626 C CA . LYS A 1 597 ? -5.786 19.733 4.218 1.00 86.00 597 LYS A CA 1
ATOM 4627 C C . LYS A 1 597 ? -4.515 18.896 4.135 1.00 86.00 597 LYS A C 1
ATOM 4629 O O . LYS A 1 597 ? -3.839 18.900 3.110 1.00 86.00 597 LYS A O 1
ATOM 4634 N N . ILE A 1 598 ? -4.216 18.182 5.213 1.00 89.38 598 ILE A N 1
ATOM 4635 C CA . ILE A 1 598 ? -3.079 17.260 5.285 1.00 89.38 598 ILE A CA 1
ATOM 4636 C C . ILE A 1 598 ? -3.531 15.858 4.868 1.00 89.38 598 ILE A C 1
ATOM 4638 O O . ILE A 1 598 ? -4.660 15.460 5.154 1.00 89.38 598 ILE A O 1
ATOM 4642 N N . GLN A 1 599 ? -2.652 15.112 4.203 1.00 86.00 599 GLN A N 1
ATOM 4643 C CA . GLN A 1 599 ? -2.874 13.699 3.899 1.00 86.00 599 GLN A CA 1
ATOM 4644 C C . GLN A 1 599 ? -1.781 12.848 4.543 1.00 86.00 599 GLN A C 1
ATOM 4646 O O . GLN A 1 599 ? -0.591 13.099 4.330 1.00 86.00 599 GLN A O 1
ATOM 4651 N N . LEU A 1 600 ? -2.207 11.837 5.300 1.00 90.25 600 LEU A N 1
ATOM 4652 C CA . LEU A 1 600 ? -1.331 10.916 6.010 1.00 90.25 600 LEU A CA 1
ATOM 4653 C C . LEU A 1 600 ? -1.788 9.463 5.837 1.00 90.25 600 LEU A C 1
ATOM 4655 O O . LEU A 1 600 ? -2.967 9.160 5.992 1.00 90.25 600 LEU A O 1
ATOM 4659 N N . GLU A 1 601 ? -0.833 8.570 5.607 1.00 93.62 601 GLU A N 1
ATOM 4660 C CA . GLU A 1 601 ? -1.002 7.126 5.749 1.00 93.62 601 GLU A CA 1
ATOM 4661 C C . GLU A 1 601 ? -0.240 6.643 6.989 1.00 93.62 601 GLU A C 1
ATOM 4663 O O . GLU A 1 601 ? 0.975 6.826 7.099 1.00 93.62 601 GLU A O 1
ATOM 4668 N N . ALA A 1 602 ? -0.940 6.007 7.924 1.00 94.12 602 ALA A N 1
ATOM 4669 C CA . ALA A 1 602 ? -0.347 5.343 9.077 1.00 94.12 602 ALA A CA 1
ATOM 4670 C C . ALA A 1 602 ? -0.765 3.870 9.089 1.00 94.12 602 ALA A C 1
ATOM 4672 O O . ALA A 1 602 ? -1.926 3.547 9.352 1.00 94.12 602 ALA A O 1
ATOM 4673 N N . ARG A 1 603 ? 0.189 2.971 8.829 1.00 90.75 603 ARG A N 1
ATOM 4674 C CA . ARG A 1 603 ? -0.062 1.531 8.740 1.00 90.75 603 ARG A CA 1
ATOM 4675 C C . ARG A 1 603 ? 0.873 0.701 9.612 1.00 90.75 603 ARG A C 1
ATOM 4677 O O . ARG A 1 603 ? 2.091 0.882 9.580 1.00 90.75 603 ARG A O 1
ATOM 4684 N N . ASN A 1 604 ? 0.308 -0.270 10.330 1.00 90.12 604 ASN A N 1
ATOM 4685 C CA . ASN A 1 604 ? 1.051 -1.245 11.141 1.00 90.12 604 ASN A CA 1
ATOM 4686 C C . ASN A 1 604 ? 1.999 -0.607 12.181 1.00 90.12 604 ASN A C 1
ATOM 4688 O O . ASN A 1 604 ? 3.041 -1.167 12.516 1.00 90.12 604 ASN A O 1
ATOM 4692 N N . ASN A 1 605 ? 1.682 0.589 12.680 1.00 93.69 605 ASN A N 1
ATOM 4693 C CA . ASN A 1 605 ? 2.500 1.238 13.702 1.00 93.69 605 ASN A CA 1
ATOM 4694 C C . ASN A 1 605 ? 2.082 0.793 15.101 1.00 93.69 605 ASN A C 1
ATOM 4696 O O . ASN A 1 605 ? 0.913 0.517 15.361 1.00 93.69 605 ASN A O 1
ATOM 4700 N N . GLU A 1 606 ? 3.040 0.795 16.016 1.00 96.44 606 GLU A N 1
ATOM 4701 C CA . GLU A 1 606 ? 2.828 0.616 17.445 1.00 96.44 606 GLU A CA 1
ATOM 4702 C C . GLU A 1 606 ? 3.042 1.963 18.142 1.00 96.44 606 GLU A C 1
ATOM 4704 O O . GLU A 1 606 ? 4.139 2.516 18.093 1.00 96.44 606 GLU A O 1
ATOM 4709 N N . VAL A 1 607 ? 2.001 2.529 18.750 1.00 97.25 607 VAL A N 1
ATOM 4710 C CA . VAL A 1 607 ? 2.004 3.908 19.260 1.00 97.25 607 VAL A CA 1
ATOM 4711 C C . VAL A 1 607 ? 1.670 3.936 20.743 1.00 97.25 607 VAL A C 1
ATOM 4713 O O . VAL A 1 607 ? 0.611 3.474 21.156 1.00 97.25 607 VAL A O 1
ATOM 4716 N N . TYR A 1 608 ? 2.541 4.551 21.537 1.00 95.06 608 TYR A N 1
ATOM 4717 C CA . TYR A 1 608 ? 2.377 4.762 22.969 1.00 95.06 608 TYR A CA 1
ATOM 4718 C C . TYR A 1 608 ? 2.284 6.256 23.280 1.00 95.06 608 TYR A C 1
ATOM 4720 O O . TYR A 1 608 ? 3.274 6.993 23.241 1.00 95.06 608 TYR A O 1
ATOM 4728 N N . ALA A 1 609 ? 1.083 6.696 23.645 1.00 94.31 609 ALA A N 1
ATOM 4729 C CA . ALA A 1 609 ? 0.781 8.084 23.963 1.00 94.31 609 ALA A CA 1
ATOM 4730 C C . ALA A 1 609 ? 0.142 8.225 25.354 1.00 94.31 609 ALA A C 1
ATOM 4732 O O . ALA A 1 609 ? -0.531 7.332 25.865 1.00 94.31 609 ALA A O 1
ATOM 4733 N N . ALA A 1 610 ? 0.361 9.363 26.000 1.00 92.00 610 ALA A N 1
ATOM 4734 C CA . ALA A 1 610 ? -0.230 9.694 27.290 1.00 92.00 610 ALA A CA 1
ATOM 4735 C C . ALA A 1 610 ? -1.648 10.258 27.127 1.00 92.00 610 ALA A C 1
ATOM 4737 O O . ALA A 1 610 ? -2.489 10.045 27.998 1.00 92.00 610 ALA A O 1
ATOM 4738 N N . ARG A 1 611 ? -1.921 10.949 26.013 1.00 89.81 611 ARG A N 1
ATOM 4739 C CA . ARG A 1 611 ? -3.207 11.592 25.733 1.00 89.81 611 ARG A CA 1
ATOM 4740 C C . ARG A 1 611 ? -3.871 11.058 24.468 1.00 89.81 611 ARG A C 1
ATOM 4742 O O . ARG A 1 611 ? -4.899 10.398 24.597 1.00 89.81 611 ARG A O 1
ATOM 4749 N N . ARG A 1 612 ? -3.299 11.300 23.278 1.00 91.56 612 ARG A N 1
ATOM 4750 C CA . ARG A 1 612 ? -3.865 10.812 22.004 1.00 91.56 612 ARG A CA 1
ATOM 4751 C C . ARG A 1 612 ? -2.860 10.066 21.144 1.00 91.56 612 ARG A C 1
ATOM 4753 O O . ARG A 1 612 ? -1.730 10.516 20.990 1.00 91.56 612 ARG A O 1
ATOM 4760 N N . GLY A 1 613 ? -3.266 8.942 20.560 1.00 94.25 613 GLY A N 1
ATOM 4761 C CA . GLY A 1 613 ? -2.411 8.192 19.635 1.00 94.25 613 GLY A CA 1
ATOM 4762 C C . GLY A 1 613 ? -2.197 8.956 18.332 1.00 94.25 613 GLY A C 1
ATOM 4763 O O . GLY A 1 613 ? -1.113 9.479 18.081 1.00 94.25 613 GLY A O 1
ATOM 4764 N N . PHE A 1 614 ? -3.261 9.069 17.541 1.00 93.31 614 PHE A N 1
ATOM 4765 C CA . PHE A 1 614 ? -3.300 9.861 16.314 1.00 93.31 614 PHE A CA 1
ATOM 4766 C C . PHE A 1 614 ? -4.281 11.013 16.479 1.00 93.31 614 PHE A C 1
ATOM 4768 O O . PHE A 1 614 ? -5.384 10.814 16.989 1.00 93.31 614 PHE A O 1
ATOM 4775 N N . THR A 1 615 ? -3.889 12.216 16.065 1.00 90.38 615 THR A N 1
ATOM 4776 C CA . THR A 1 615 ? -4.793 13.362 16.019 1.00 90.38 615 THR A CA 1
ATOM 4777 C C . THR A 1 615 ? -4.766 14.061 14.676 1.00 90.38 615 THR A C 1
ATOM 4779 O O . THR A 1 615 ? -3.718 14.544 14.258 1.00 90.38 615 THR A O 1
ATOM 4782 N N . ASP A 1 616 ? -5.939 14.208 14.073 1.00 87.69 616 ASP A N 1
ATOM 4783 C CA . ASP A 1 616 ? -6.125 14.927 12.827 1.00 87.69 616 ASP A CA 1
ATOM 4784 C C . ASP A 1 616 ? -6.901 16.215 13.009 1.00 87.69 616 ASP A C 1
ATOM 4786 O O . ASP A 1 616 ? -8.018 16.205 13.515 1.00 87.69 616 ASP A O 1
ATOM 4790 N N . TRP A 1 617 ? -6.340 17.317 12.527 1.00 86.38 617 TRP A N 1
ATOM 4791 C CA . TRP A 1 617 ? -7.075 18.550 12.289 1.00 86.38 617 TRP A CA 1
ATOM 4792 C C . TRP A 1 617 ? -7.015 18.873 10.804 1.00 86.38 617 TRP A C 1
ATOM 4794 O O . TRP A 1 617 ? -5.933 19.148 10.289 1.00 86.38 617 TRP A O 1
ATOM 4804 N N . PHE A 1 618 ? -8.168 18.885 10.130 1.00 80.19 618 PHE A N 1
ATOM 4805 C CA . PHE A 1 618 ? -8.279 19.194 8.700 1.00 80.19 618 PHE A CA 1
ATOM 4806 C C . PHE A 1 618 ? -7.430 18.290 7.802 1.00 80.19 618 PHE A C 1
ATOM 4808 O O . PHE A 1 618 ? -6.395 18.692 7.261 1.00 80.19 618 PHE A O 1
ATOM 4815 N N . THR A 1 619 ? -7.924 17.073 7.583 1.00 77.75 619 THR A N 1
ATOM 4816 C CA . THR A 1 619 ? -7.300 16.091 6.689 1.00 77.75 619 THR A CA 1
ATOM 4817 C C . THR A 1 619 ? -8.165 15.719 5.490 1.00 77.75 619 THR A C 1
ATOM 4819 O O . THR A 1 619 ? -9.384 15.929 5.476 1.00 77.75 619 THR A O 1
ATOM 4822 N N . ALA A 1 620 ? -7.519 15.210 4.441 1.00 78.81 620 ALA A N 1
ATOM 4823 C CA . ALA A 1 620 ? -8.163 14.739 3.220 1.00 78.81 620 ALA A CA 1
ATOM 4824 C C . ALA A 1 620 ? -7.634 13.352 2.848 1.00 78.81 620 ALA A C 1
ATOM 4826 O O . ALA A 1 620 ? -6.495 13.229 2.406 1.00 78.81 620 ALA A O 1
ATOM 4827 N N . GLY A 1 621 ? -8.466 12.322 3.018 1.00 76.94 621 GLY A N 1
ATOM 4828 C CA . GLY A 1 621 ? -8.125 10.958 2.623 1.00 76.94 621 GLY A CA 1
ATOM 4829 C C . GLY A 1 621 ? -7.008 10.342 3.462 1.00 76.94 621 GLY A C 1
ATOM 4830 O O . GLY A 1 621 ? -6.208 9.581 2.923 1.00 76.94 621 GLY A O 1
ATOM 4831 N N . SER A 1 622 ? -6.917 10.690 4.752 1.00 84.88 622 SER A N 1
ATOM 4832 C CA . SER A 1 622 ? -5.975 10.025 5.657 1.00 84.88 622 SER A CA 1
ATOM 4833 C C . SER A 1 622 ? -6.447 8.609 5.984 1.00 84.88 622 SER A C 1
ATOM 4835 O O . SER A 1 622 ? -7.641 8.370 6.201 1.00 84.88 622 SER A O 1
ATOM 4837 N N . THR A 1 623 ? -5.500 7.679 6.051 1.00 87.56 623 THR A N 1
ATOM 4838 C CA . THR A 1 623 ? -5.747 6.264 6.331 1.00 87.56 623 THR A CA 1
ATOM 4839 C C . THR A 1 623 ? -4.979 5.824 7.573 1.00 87.56 623 THR A C 1
ATOM 4841 O O . THR A 1 623 ? -3.784 6.074 7.719 1.00 87.56 623 THR A O 1
ATOM 4844 N N . TYR A 1 624 ? -5.682 5.151 8.481 1.00 89.25 624 TYR A N 1
ATOM 4845 C CA . TYR A 1 624 ? -5.119 4.563 9.691 1.00 89.25 624 TYR A CA 1
ATOM 4846 C C . TYR A 1 624 ? -5.499 3.094 9.713 1.00 89.25 624 TYR A C 1
ATOM 4848 O O . TYR A 1 624 ? -6.652 2.760 10.007 1.00 89.25 624 TYR A O 1
ATOM 4856 N N . SER A 1 625 ? -4.553 2.221 9.368 1.00 84.00 625 SER A N 1
ATOM 4857 C CA . SER A 1 625 ? -4.829 0.796 9.233 1.00 84.00 625 SER A CA 1
ATOM 4858 C C . SER A 1 625 ? -3.887 -0.110 10.018 1.00 84.00 625 SER A C 1
ATOM 4860 O O . SER A 1 625 ? -2.666 0.051 10.017 1.00 84.00 625 SER A O 1
ATOM 4862 N N . VAL A 1 626 ? -4.459 -1.111 10.691 1.00 85.25 626 VAL A N 1
ATOM 4863 C CA . VAL A 1 626 ? -3.698 -2.166 11.389 1.00 85.25 626 VAL A CA 1
ATOM 4864 C C . VAL A 1 626 ? -2.734 -1.614 12.458 1.00 85.25 626 VAL A C 1
ATOM 4866 O O . VAL A 1 626 ? -1.723 -2.229 12.785 1.00 85.25 626 VAL A O 1
ATOM 4869 N N . ASN A 1 627 ? -2.997 -0.424 13.007 1.00 83.75 627 ASN A N 1
ATOM 4870 C CA . ASN A 1 627 ? -2.143 0.157 14.043 1.00 83.75 627 ASN A CA 1
ATOM 4871 C C . ASN A 1 627 ? -2.507 -0.399 15.423 1.00 83.75 627 ASN A C 1
ATOM 4873 O O . ASN A 1 627 ? -3.679 -0.626 15.719 1.00 83.75 627 ASN A O 1
ATOM 4877 N N . ARG A 1 628 ? -1.506 -0.544 16.293 1.00 92.25 628 ARG A N 1
ATOM 4878 C CA . ARG A 1 628 ? -1.676 -0.817 17.724 1.00 92.25 628 ARG A CA 1
ATOM 4879 C C . ARG A 1 628 ? -1.436 0.466 18.498 1.00 92.25 628 ARG A C 1
ATOM 4881 O O . ARG A 1 628 ? -0.331 1.002 18.478 1.00 92.25 628 ARG A O 1
ATOM 4888 N N . VAL A 1 629 ? -2.462 0.975 19.163 1.00 94.69 629 VAL A N 1
ATOM 4889 C CA . VAL A 1 629 ? -2.407 2.257 19.865 1.00 94.69 629 VAL A CA 1
ATOM 4890 C C . VAL A 1 629 ? -2.703 2.050 21.340 1.00 94.69 629 VAL A C 1
ATOM 4892 O O . VAL A 1 629 ? -3.783 1.608 21.716 1.00 94.69 629 VAL A O 1
ATOM 4895 N N . HIS A 1 630 ? -1.747 2.434 22.175 1.00 93.00 630 HIS A N 1
ATOM 4896 C CA . HIS A 1 630 ? -1.867 2.516 23.621 1.00 93.00 630 HIS A CA 1
ATOM 4897 C C . HIS A 1 630 ? -1.861 3.992 24.017 1.00 93.00 630 HIS A C 1
ATOM 4899 O O . HIS A 1 630 ? -0.802 4.602 24.183 1.00 93.00 630 HIS A O 1
ATOM 4905 N N . SER A 1 631 ? -3.044 4.579 24.154 1.00 87.19 631 SER A N 1
ATOM 4906 C CA . SER A 1 631 ? -3.220 5.978 24.558 1.00 87.19 631 SER A CA 1
ATOM 4907 C C . SER A 1 631 ? -3.905 6.087 25.918 1.00 87.19 631 SER A C 1
ATOM 4909 O O . SER A 1 631 ? -4.580 5.160 26.348 1.00 87.19 631 SER A O 1
ATOM 4911 N N . GLY A 1 632 ? -3.713 7.210 26.612 1.00 77.75 632 GLY A N 1
ATOM 4912 C CA . GLY A 1 632 ? -4.377 7.481 27.889 1.00 77.75 632 GLY A CA 1
ATOM 4913 C C . GLY A 1 632 ? -5.668 8.294 27.746 1.00 77.75 632 GLY A C 1
ATOM 4914 O O . GLY A 1 632 ? -6.587 7.906 27.030 1.00 77.75 632 GLY A O 1
ATOM 4915 N N . ALA A 1 633 ? -5.705 9.436 28.440 1.00 73.44 633 ALA A N 1
ATOM 4916 C CA . ALA A 1 633 ? -6.906 10.125 28.932 1.00 73.44 633 ALA A CA 1
ATOM 4917 C C . ALA A 1 633 ? -7.886 10.719 27.891 1.00 7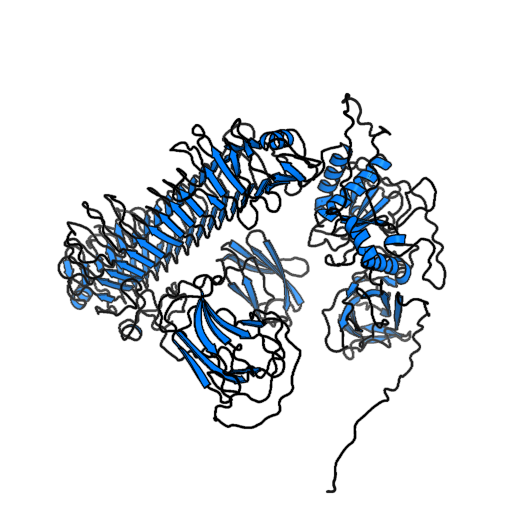3.44 633 ALA A C 1
ATOM 4919 O O . ALA A 1 633 ? -8.867 11.350 28.285 1.00 73.44 633 ALA A O 1
ATOM 4920 N N . GLU A 1 634 ? -7.634 10.596 26.583 1.00 84.00 634 GLU A N 1
ATOM 4921 C CA . GLU A 1 634 ? -8.520 11.165 25.557 1.00 84.00 634 GLU A CA 1
ATOM 4922 C C . GLU A 1 634 ? -8.934 10.169 24.486 1.00 84.00 634 GLU A C 1
ATOM 4924 O O . GLU A 1 634 ? -10.077 9.726 24.541 1.00 84.00 634 GLU A O 1
ATOM 4929 N N . ALA A 1 635 ? -8.088 9.867 23.493 1.00 86.00 635 ALA A N 1
ATOM 4930 C CA . ALA A 1 635 ? -8.488 8.959 22.422 1.00 86.00 635 ALA A CA 1
ATOM 4931 C C . ALA A 1 635 ? -7.340 8.217 21.732 1.00 86.00 635 ALA A C 1
ATOM 4933 O O . ALA A 1 635 ? -6.264 8.776 21.530 1.00 86.00 635 ALA A O 1
ATOM 4934 N N . GLY A 1 636 ? -7.608 6.995 21.269 1.00 88.31 636 GLY A N 1
ATOM 4935 C CA . GLY A 1 636 ? -6.696 6.269 20.385 1.00 88.31 636 GLY A CA 1
ATOM 4936 C C . GLY A 1 636 ? -6.512 7.020 19.072 1.00 88.31 636 GLY A C 1
ATOM 4937 O O . GLY A 1 636 ? -5.392 7.363 18.686 1.00 88.31 636 GLY A O 1
ATOM 4938 N N . ILE A 1 637 ? -7.634 7.345 18.433 1.00 91.38 637 ILE A N 1
ATOM 4939 C CA . ILE A 1 637 ? -7.681 8.149 17.215 1.00 91.38 637 ILE A CA 1
ATOM 4940 C C . ILE A 1 637 ? -8.660 9.302 17.431 1.00 91.38 637 ILE A C 1
ATOM 4942 O O . ILE A 1 637 ? -9.832 9.088 17.735 1.00 91.38 637 ILE A O 1
ATOM 4946 N N . TRP A 1 638 ? -8.180 10.528 17.258 1.00 89.12 638 TRP A N 1
ATOM 4947 C CA . TRP A 1 638 ? -8.967 11.747 17.377 1.00 89.12 638 TRP A CA 1
ATOM 4948 C C . TRP A 1 638 ? -8.971 12.498 16.052 1.00 89.12 638 TRP A C 1
ATOM 4950 O O . TRP A 1 638 ? -7.924 12.911 15.573 1.00 89.12 638 TRP A O 1
ATOM 4960 N N . ILE A 1 639 ? -10.135 12.753 15.474 1.00 84.75 639 ILE A N 1
ATOM 4961 C CA . ILE A 1 639 ? -10.263 13.515 14.233 1.00 84.75 639 ILE A CA 1
ATOM 4962 C C . ILE A 1 639 ? -11.162 14.715 14.458 1.00 84.75 639 ILE A C 1
ATOM 4964 O O . ILE A 1 639 ? -12.275 14.608 14.963 1.00 84.75 639 ILE A O 1
ATOM 4968 N N . SER A 1 640 ? -10.660 15.862 14.038 1.00 75.75 640 SER A N 1
ATOM 4969 C CA . SER A 1 640 ? -11.318 17.150 14.042 1.00 75.75 640 SER A CA 1
ATOM 4970 C C . SER A 1 640 ? -11.379 17.639 12.595 1.00 75.75 640 SER A C 1
ATOM 4972 O O . SER A 1 640 ? -10.366 18.002 12.003 1.00 75.75 640 SER A O 1
ATOM 4974 N N . GLU A 1 641 ? -12.584 17.648 12.034 1.00 71.81 641 GLU A N 1
ATOM 4975 C CA . GLU A 1 641 ? -12.919 18.201 10.720 1.00 71.81 641 GLU A CA 1
ATOM 4976 C C . GLU A 1 641 ? -12.137 17.556 9.557 1.00 71.81 641 GLU A C 1
ATOM 4978 O O . GLU A 1 641 ? -11.202 18.138 9.024 1.00 71.81 641 GLU A O 1
ATOM 4983 N N . SER A 1 642 ? -12.519 16.352 9.119 1.00 67.31 642 SER A N 1
ATOM 4984 C CA . SER A 1 642 ? -11.936 15.682 7.937 1.00 67.31 642 SER A CA 1
ATOM 4985 C C . SER A 1 642 ? -12.856 15.728 6.707 1.00 67.31 642 SER A C 1
ATOM 4987 O O . SER A 1 642 ? -14.074 15.862 6.835 1.00 67.31 642 SER A O 1
ATOM 4989 N N . ALA A 1 643 ? -12.270 15.638 5.503 1.00 60.03 643 ALA A N 1
ATOM 4990 C CA . ALA A 1 643 ? -13.011 15.491 4.242 1.00 60.03 643 ALA A CA 1
ATOM 4991 C C . ALA A 1 643 ? -13.503 14.050 4.028 1.00 60.03 643 ALA A C 1
ATOM 4993 O O . ALA A 1 643 ? -14.681 13.846 3.780 1.00 60.03 643 ALA A O 1
ATOM 4994 N N . ASP A 1 644 ? -12.581 13.093 4.153 1.00 73.19 644 ASP A N 1
ATOM 4995 C CA . ASP A 1 644 ? -12.782 11.650 4.021 1.00 73.19 644 ASP A CA 1
ATOM 4996 C C . ASP A 1 644 ? -11.672 10.948 4.826 1.00 73.19 644 ASP A C 1
ATOM 4998 O O . ASP A 1 644 ? -10.542 11.452 4.863 1.00 73.19 644 ASP A O 1
ATOM 5002 N N . GLY A 1 645 ? -11.960 9.811 5.461 1.00 76.75 645 GLY A N 1
ATOM 5003 C CA . GLY A 1 645 ? -10.953 9.030 6.189 1.00 76.75 645 GLY A CA 1
ATOM 5004 C C . GLY A 1 645 ? -11.342 7.567 6.395 1.00 76.75 645 GLY A C 1
ATOM 5005 O O . GLY A 1 645 ? -12.530 7.242 6.501 1.00 76.75 645 GLY A O 1
ATOM 5006 N N . ILE A 1 646 ? -10.332 6.693 6.441 1.00 83.38 646 ILE A N 1
ATOM 5007 C CA . ILE A 1 646 ? -10.493 5.250 6.673 1.00 83.38 646 ILE A CA 1
ATOM 5008 C C . ILE A 1 646 ? -9.726 4.857 7.934 1.00 83.38 646 ILE A C 1
ATOM 5010 O O . ILE A 1 646 ? -8.518 5.077 8.033 1.00 83.38 646 ILE A O 1
ATOM 5014 N N . TYR A 1 647 ? -10.429 4.230 8.872 1.00 86.81 647 TYR A N 1
ATOM 5015 C CA . TYR A 1 647 ? -9.901 3.785 10.158 1.00 86.81 647 TYR A CA 1
ATOM 5016 C C . TYR A 1 647 ? -10.224 2.300 10.301 1.00 86.81 647 TYR A C 1
ATOM 5018 O O . TYR A 1 647 ? -11.337 1.953 10.702 1.00 86.81 647 TYR A O 1
ATOM 5026 N N . SER A 1 648 ? -9.300 1.418 9.901 1.00 83.06 648 SER A N 1
ATOM 5027 C CA . SER A 1 648 ? -9.620 -0.009 9.791 1.00 83.06 648 SER A CA 1
ATOM 5028 C C . SER A 1 648 ? -8.583 -0.983 10.336 1.00 83.06 648 SER A C 1
ATOM 5030 O O . SER A 1 648 ? -7.385 -0.809 10.142 1.00 83.06 648 SER A O 1
ATOM 5032 N N . GLY A 1 649 ? -9.037 -2.039 11.015 1.00 74.31 649 GLY A N 1
ATOM 5033 C CA . GLY A 1 649 ? -8.148 -3.085 11.530 1.00 74.31 649 GLY A CA 1
ATOM 5034 C C . GLY A 1 649 ? -7.292 -2.650 12.721 1.00 74.31 649 GLY A C 1
ATOM 5035 O O . GLY A 1 649 ? -6.327 -3.332 13.052 1.00 74.31 649 GLY A O 1
ATOM 5036 N N . ASN A 1 650 ? -7.560 -1.492 13.332 1.00 80.94 650 ASN A N 1
ATOM 5037 C CA . ASN A 1 650 ? -6.724 -0.985 14.419 1.00 80.94 650 ASN A CA 1
ATOM 5038 C C . ASN A 1 650 ? -7.068 -1.668 15.746 1.00 80.94 650 ASN A C 1
ATOM 5040 O O . ASN A 1 650 ? -8.230 -1.957 16.024 1.00 80.94 650 ASN A O 1
ATOM 5044 N N . ILE A 1 651 ? -6.055 -1.839 16.594 1.00 89.88 651 ILE A N 1
ATOM 5045 C CA . ILE A 1 651 ? -6.194 -2.264 17.986 1.00 89.88 651 ILE A CA 1
ATOM 5046 C C . ILE A 1 651 ? -5.966 -1.037 18.866 1.00 89.88 651 ILE A C 1
ATOM 5048 O O . ILE A 1 651 ? -4.857 -0.501 18.924 1.00 89.88 651 ILE A O 1
ATOM 5052 N N . LEU A 1 652 ? -7.017 -0.570 19.533 1.00 91.25 652 LEU A N 1
ATOM 5053 C CA . LEU A 1 652 ? -7.019 0.672 20.296 1.00 91.25 652 LEU A CA 1
ATOM 5054 C C . LEU A 1 652 ? -7.264 0.379 21.777 1.00 91.25 652 LEU A C 1
ATOM 5056 O O . LEU A 1 652 ? -8.325 -0.110 22.155 1.00 91.25 652 LEU A O 1
ATOM 5060 N N . HIS A 1 653 ? -6.300 0.735 22.619 1.00 91.31 653 HIS A N 1
ATOM 5061 C CA . HIS A 1 653 ? -6.425 0.748 24.073 1.00 91.31 653 HIS A CA 1
ATOM 5062 C C . HIS A 1 653 ? -6.405 2.204 24.540 1.00 91.31 653 HIS A C 1
ATOM 5064 O O . HIS A 1 653 ? -5.355 2.853 24.493 1.00 91.31 653 HIS A O 1
ATOM 5070 N N . ALA A 1 654 ? -7.566 2.738 24.921 1.00 89.00 654 ALA A N 1
ATOM 5071 C CA . ALA A 1 654 ? -7.744 4.167 25.170 1.00 89.00 654 ALA A CA 1
ATOM 5072 C C . ALA A 1 654 ? -8.970 4.468 26.043 1.00 89.00 654 ALA A C 1
ATOM 5074 O O . ALA A 1 654 ? -9.908 3.680 26.079 1.00 89.00 654 ALA A O 1
ATOM 5075 N N . ASP A 1 655 ? -9.044 5.654 26.656 1.00 86.12 655 ASP A N 1
ATOM 5076 C CA . ASP A 1 655 ? -10.284 6.092 27.319 1.00 86.12 655 ASP A CA 1
ATOM 5077 C C . ASP A 1 655 ? -11.444 6.229 26.316 1.00 86.12 655 ASP A C 1
ATOM 5079 O O . ASP A 1 655 ? -12.587 5.865 26.614 1.00 86.12 655 ASP A O 1
ATOM 5083 N N . ARG A 1 656 ? -11.138 6.720 25.107 1.00 87.50 656 ARG A N 1
ATOM 5084 C CA . ARG A 1 656 ? -12.033 6.707 23.943 1.00 87.50 656 ARG A CA 1
ATOM 5085 C C . ARG A 1 656 ? -11.337 6.028 22.766 1.00 87.50 656 ARG A C 1
ATOM 5087 O O . ARG A 1 656 ? -10.215 6.392 22.442 1.00 87.50 656 ARG A O 1
ATOM 5094 N N . GLY A 1 657 ? -11.959 5.065 22.097 1.00 90.31 657 GLY A N 1
ATOM 5095 C CA . GLY A 1 657 ? -11.325 4.403 20.949 1.00 90.31 657 GLY A CA 1
ATOM 5096 C C . GLY A 1 657 ? -11.107 5.361 19.777 1.00 90.31 657 GLY A C 1
ATOM 5097 O O . GLY A 1 657 ? -9.991 5.828 19.533 1.00 90.31 657 GLY A O 1
ATOM 5098 N N . VAL A 1 658 ? -12.194 5.673 19.072 1.00 91.62 658 VAL A N 1
ATOM 5099 C CA . VAL A 1 658 ? -12.209 6.603 17.934 1.00 91.62 658 VAL A CA 1
ATOM 5100 C C . VAL A 1 658 ? -13.132 7.771 18.252 1.00 91.62 658 VAL A C 1
ATOM 5102 O O . VAL A 1 658 ? -14.291 7.565 18.595 1.00 91.62 658 VAL A O 1
ATOM 5105 N N . HIS A 1 659 ? -12.640 8.999 18.119 1.00 88.50 659 HIS A N 1
ATOM 5106 C CA . HIS A 1 659 ? -13.432 10.215 18.275 1.00 88.50 659 HIS A CA 1
ATOM 5107 C C . HIS A 1 659 ? -13.401 11.027 16.979 1.00 88.50 659 HIS A C 1
ATOM 5109 O O . HIS A 1 659 ? -12.337 11.458 16.545 1.00 88.50 659 HIS A O 1
ATOM 5115 N N . LEU A 1 660 ? -14.565 11.250 16.375 1.00 86.00 660 LEU A N 1
ATOM 5116 C CA . LEU A 1 660 ? -14.776 12.076 15.193 1.00 86.00 660 LEU A CA 1
ATOM 5117 C C . LEU A 1 660 ? -15.587 13.317 15.574 1.00 86.00 660 LEU A C 1
ATOM 5119 O O . LEU A 1 660 ? -16.702 13.199 16.083 1.00 86.00 660 LEU A O 1
ATOM 5123 N N . PHE A 1 661 ? -15.061 14.502 15.280 1.00 78.19 661 PHE A N 1
ATOM 5124 C CA . PHE A 1 661 ? -15.730 15.784 15.486 1.00 78.19 661 PHE A CA 1
ATOM 5125 C C . PHE A 1 661 ? -15.783 16.576 14.174 1.00 78.19 661 PHE A C 1
ATOM 5127 O O . PHE A 1 661 ? -14.748 16.837 13.568 1.00 78.19 661 PHE A O 1
ATOM 5134 N N . GLY A 1 662 ? -16.973 16.991 13.731 1.00 68.88 662 GLY A N 1
ATOM 5135 C CA . GLY A 1 662 ? -17.150 17.944 12.621 1.00 68.88 662 GLY A CA 1
ATOM 5136 C C . GLY A 1 662 ? -16.810 17.422 11.214 1.00 68.88 662 GLY A C 1
ATOM 5137 O O . GLY A 1 662 ? -16.514 18.219 10.329 1.00 68.88 662 GLY A O 1
ATOM 5138 N N . SER A 1 663 ? -16.807 16.107 10.996 1.00 60.06 663 SER A N 1
ATOM 5139 C CA . SER A 1 663 ? -16.267 15.468 9.785 1.00 60.06 663 SER A CA 1
ATOM 5140 C C . SER A 1 663 ? -17.301 15.123 8.703 1.00 60.06 663 SER A C 1
ATOM 5142 O O . SER A 1 663 ? -18.454 14.810 8.995 1.00 60.06 663 SER A O 1
ATOM 5144 N N . ALA A 1 664 ? -16.852 15.120 7.445 1.00 64.12 664 ALA A N 1
ATOM 5145 C CA . ALA A 1 664 ? -17.542 14.527 6.301 1.00 64.12 664 ALA A CA 1
ATOM 5146 C C . ALA A 1 664 ? -17.427 12.974 6.324 1.00 64.12 664 ALA A C 1
ATOM 5148 O O . ALA A 1 664 ? -17.479 12.396 7.414 1.00 64.12 664 ALA A O 1
ATOM 5149 N N . ARG A 1 665 ? -17.384 12.267 5.183 1.00 75.44 665 ARG A N 1
ATOM 5150 C CA . ARG A 1 665 ? -17.570 10.798 5.137 1.00 75.44 665 ARG A CA 1
ATOM 5151 C C . ARG A 1 665 ? -16.461 10.069 5.906 1.00 75.44 665 ARG A C 1
ATOM 5153 O O . ARG A 1 665 ? -15.288 10.417 5.813 1.00 75.44 665 ARG A O 1
ATOM 5160 N N . ALA A 1 666 ? -16.811 9.041 6.674 1.00 79.50 666 ALA A N 1
ATOM 5161 C CA . ALA A 1 666 ? -15.841 8.264 7.448 1.00 79.50 666 ALA A CA 1
ATOM 5162 C C . ALA A 1 666 ? -16.212 6.782 7.441 1.00 79.50 666 ALA A C 1
ATOM 5164 O O . ALA A 1 666 ? -17.388 6.448 7.598 1.00 79.50 666 ALA A O 1
ATOM 5165 N N . ARG A 1 667 ? -15.203 5.917 7.286 1.00 86.44 667 ARG A N 1
ATOM 5166 C CA . ARG A 1 667 ? -15.335 4.462 7.444 1.00 86.44 667 ARG A CA 1
ATOM 5167 C C . ARG A 1 667 ? -14.532 3.999 8.652 1.00 86.44 667 ARG A C 1
ATOM 5169 O O . ARG A 1 667 ? -13.318 4.214 8.694 1.00 86.44 667 ARG A O 1
ATOM 5176 N N . ILE A 1 668 ? -15.212 3.413 9.630 1.00 88.75 668 ILE A N 1
ATOM 5177 C CA . ILE A 1 668 ? -14.627 2.858 10.851 1.00 88.75 668 ILE A CA 1
ATOM 5178 C C . ILE A 1 668 ? -14.948 1.365 10.868 1.00 88.75 668 ILE A C 1
ATOM 5180 O O . ILE A 1 668 ? -16.044 0.971 11.273 1.00 88.75 668 ILE A O 1
ATOM 5184 N N . ASP A 1 669 ? -13.999 0.548 10.415 1.00 85.81 669 ASP A N 1
ATOM 5185 C CA . ASP A 1 669 ? -14.275 -0.840 10.041 1.00 85.81 669 ASP A CA 1
ATOM 5186 C C . ASP A 1 669 ? -13.298 -1.813 10.716 1.00 85.81 669 ASP A C 1
ATOM 5188 O O . ASP A 1 669 ? -12.088 -1.612 10.636 1.00 85.81 669 ASP A O 1
ATOM 5192 N N . ASN A 1 670 ? -13.765 -2.921 11.289 1.00 83.88 670 ASN A N 1
ATOM 5193 C CA . ASN A 1 670 ? -12.894 -4.004 11.782 1.00 83.88 670 ASN A CA 1
ATOM 5194 C C . ASN A 1 670 ? -11.896 -3.579 12.881 1.00 83.88 670 ASN A C 1
ATOM 5196 O O . ASN A 1 670 ? -10.783 -4.096 12.938 1.00 83.88 670 ASN A O 1
ATOM 5200 N N . ASN A 1 671 ? -12.225 -2.594 13.721 1.00 79.56 671 ASN A N 1
ATOM 5201 C CA . ASN A 1 671 ? -11.336 -2.192 14.816 1.00 79.56 671 ASN A CA 1
ATOM 5202 C C . ASN A 1 671 ? -11.627 -2.997 16.088 1.00 79.56 671 ASN A C 1
ATOM 5204 O O . ASN A 1 671 ? -12.784 -3.257 16.414 1.00 79.56 671 ASN A O 1
ATOM 5208 N N . VAL A 1 672 ? -10.575 -3.311 16.843 1.00 90.25 672 VAL A N 1
ATOM 5209 C CA . VAL A 1 672 ? -10.656 -3.880 18.193 1.00 90.25 672 VAL A CA 1
ATOM 5210 C C . VAL A 1 672 ? -10.381 -2.767 19.193 1.00 90.25 672 VAL A C 1
ATOM 5212 O O . VAL A 1 672 ? -9.278 -2.228 19.264 1.00 90.25 672 VAL A O 1
ATOM 5215 N N . ILE A 1 673 ? -11.392 -2.389 19.962 1.00 90.19 673 ILE A N 1
ATOM 5216 C CA . ILE A 1 673 ? -11.370 -1.221 20.835 1.00 90.19 673 ILE A CA 1
ATOM 5217 C C . ILE A 1 673 ? -11.589 -1.674 22.272 1.00 90.19 673 ILE A C 1
ATOM 5219 O O . ILE A 1 673 ? -12.659 -2.148 22.634 1.00 90.19 673 ILE A O 1
ATOM 5223 N N . THR A 1 674 ? -10.585 -1.464 23.116 1.00 90.19 674 THR A N 1
ATOM 5224 C CA . THR A 1 674 ? -10.733 -1.514 24.571 1.00 90.19 674 THR A CA 1
ATOM 5225 C C . THR A 1 674 ? -10.845 -0.084 25.084 1.00 90.19 674 THR A C 1
ATOM 5227 O O . THR A 1 674 ? -9.847 0.638 25.140 1.00 90.19 674 THR A O 1
ATOM 5230 N N . GLY A 1 675 ? -12.076 0.321 25.395 1.00 82.69 675 GLY A N 1
ATOM 5231 C CA . GLY A 1 675 ? -12.443 1.665 25.827 1.00 82.69 675 GLY A CA 1
ATOM 5232 C C . GLY A 1 675 ? -12.754 1.736 27.321 1.00 82.69 675 GLY A C 1
ATOM 5233 O O . GLY A 1 675 ? -13.545 0.935 27.817 1.00 82.69 675 GLY A O 1
ATOM 5234 N N . ASP A 1 676 ? -12.225 2.722 28.046 1.00 78.38 676 ASP A N 1
ATOM 5235 C CA . ASP A 1 676 ? -12.639 2.919 29.446 1.00 78.38 676 ASP A CA 1
ATOM 5236 C C . ASP A 1 676 ? -13.962 3.695 29.561 1.00 78.38 676 ASP A C 1
ATOM 5238 O O . ASP A 1 676 ? -14.768 3.411 30.449 1.00 78.38 676 ASP A O 1
ATOM 5242 N N . ILE A 1 677 ? -14.196 4.663 28.668 1.00 80.44 677 ILE A N 1
ATOM 5243 C CA . ILE A 1 677 ? -15.362 5.561 28.682 1.00 80.44 677 ILE A CA 1
ATOM 5244 C C . ILE A 1 677 ? -16.217 5.368 27.426 1.00 80.44 677 ILE A C 1
ATOM 5246 O O . ILE A 1 677 ? -17.444 5.291 27.518 1.00 80.44 677 ILE A O 1
ATOM 5250 N N . MET A 1 678 ? -15.589 5.328 26.247 1.00 87.62 678 MET A N 1
ATOM 5251 C CA . MET A 1 678 ? -16.308 5.312 24.972 1.00 87.62 678 MET A CA 1
ATOM 5252 C C . MET A 1 678 ? -15.595 4.466 23.914 1.00 87.62 67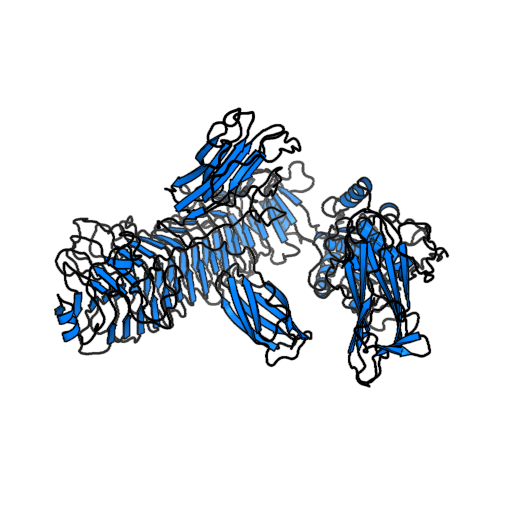8 MET A C 1
ATOM 5254 O O . MET A 1 678 ? -14.375 4.505 23.809 1.00 87.62 678 MET A O 1
ATOM 5258 N N . GLY A 1 679 ? -16.337 3.710 23.109 1.00 92.44 679 GLY A N 1
ATOM 5259 C CA . GLY A 1 679 ? -15.748 2.963 21.995 1.00 92.44 679 GLY A CA 1
ATOM 5260 C C . GLY A 1 679 ? -15.502 3.874 20.798 1.00 92.44 679 GLY A C 1
ATOM 5261 O O . GLY A 1 679 ? -14.372 4.245 20.490 1.00 92.44 679 GLY A O 1
ATOM 5262 N N . ILE A 1 680 ? -16.590 4.272 20.151 1.00 92.44 680 ILE A N 1
ATOM 5263 C CA . ILE A 1 680 ? -16.608 5.141 18.981 1.00 92.44 680 ILE A CA 1
ATOM 5264 C C . ILE A 1 680 ? -17.520 6.323 19.283 1.00 92.44 680 ILE A C 1
ATOM 5266 O O . ILE A 1 680 ? -18.647 6.153 19.737 1.00 92.44 680 ILE A O 1
ATOM 5270 N N . ASP A 1 681 ? -17.047 7.528 19.016 1.00 88.94 681 ASP A N 1
ATOM 5271 C CA . ASP A 1 681 ? -17.815 8.754 19.148 1.00 88.94 681 ASP A CA 1
ATOM 5272 C C . ASP A 1 681 ? -17.788 9.518 17.843 1.00 88.94 681 ASP A C 1
ATOM 5274 O O . ASP A 1 681 ? -16.728 9.902 17.360 1.00 88.94 681 ASP A O 1
ATOM 5278 N N . VAL A 1 682 ? -18.960 9.733 17.270 1.00 87.31 682 VAL A N 1
ATOM 5279 C CA . VAL A 1 682 ? -19.136 10.457 16.025 1.00 87.31 682 VAL A CA 1
ATOM 5280 C C . VAL A 1 682 ? -20.039 11.644 16.290 1.00 87.31 682 VAL A C 1
ATOM 5282 O O . VAL A 1 682 ? -21.247 11.507 16.471 1.00 87.31 682 VAL A O 1
ATOM 5285 N N . SER A 1 683 ? -19.449 12.830 16.279 1.00 79.62 683 SER A N 1
ATOM 5286 C CA . SER A 1 683 ? -20.104 14.088 16.606 1.00 79.62 683 SER A CA 1
ATOM 5287 C C . SER A 1 683 ? -19.953 15.114 15.477 1.00 79.62 683 SER A C 1
ATOM 5289 O O . SER A 1 683 ? -18.940 15.184 14.782 1.00 79.62 683 SER A O 1
ATOM 5291 N N . GLY A 1 684 ? -20.991 15.922 15.266 1.00 74.44 684 GLY A N 1
ATOM 5292 C CA . GLY A 1 684 ? -21.066 16.897 14.177 1.00 74.44 684 GLY A CA 1
ATOM 5293 C C . GLY A 1 684 ? -21.677 16.334 12.890 1.00 74.44 684 GLY A C 1
ATOM 5294 O O . GLY A 1 684 ? -21.665 15.128 12.654 1.00 74.44 684 GLY A O 1
ATOM 5295 N N . ALA A 1 685 ? -22.218 17.241 12.075 1.00 70.56 685 ALA A N 1
ATOM 5296 C CA . ALA A 1 685 ? -22.905 16.999 10.805 1.00 70.56 685 ALA A CA 1
ATOM 5297 C C . ALA A 1 685 ? -22.005 16.339 9.740 1.00 70.56 685 ALA A C 1
ATOM 5299 O O . ALA A 1 685 ? -20.989 16.927 9.380 1.00 70.56 685 ALA A O 1
ATOM 5300 N N . GLY A 1 686 ? -22.402 15.185 9.186 1.00 73.81 686 GLY A N 1
ATOM 5301 C CA . GLY A 1 686 ? -21.698 14.553 8.057 1.00 73.81 686 GLY A CA 1
ATOM 5302 C C . GLY A 1 686 ? -22.548 13.560 7.243 1.00 73.81 686 GLY A C 1
ATOM 5303 O O . GLY A 1 686 ? -23.501 12.998 7.798 1.00 73.81 686 GLY A O 1
ATOM 5304 N N . PRO A 1 687 ? -22.239 13.362 5.943 1.00 77.31 687 PRO A N 1
ATOM 5305 C CA . PRO A 1 687 ? -22.892 12.374 5.079 1.00 77.31 687 PRO A CA 1
ATOM 5306 C C . PRO A 1 687 ? -22.169 11.012 5.051 1.00 77.31 687 PRO A C 1
ATOM 5308 O O . PRO A 1 687 ? -20.993 10.935 5.401 1.00 77.31 687 PRO A O 1
ATOM 5311 N N . ASP A 1 688 ? -22.865 9.956 4.611 1.00 77.19 688 ASP A N 1
ATOM 5312 C CA . ASP A 1 688 ? -22.337 8.623 4.237 1.00 77.19 688 ASP A CA 1
ATOM 5313 C C . ASP A 1 688 ? -21.280 8.013 5.173 1.00 77.19 688 ASP A C 1
ATOM 5315 O O . ASP A 1 688 ? -20.205 7.585 4.744 1.00 77.19 688 ASP A O 1
ATOM 5319 N N . ARG A 1 689 ? -21.570 7.977 6.477 1.00 84.19 689 ARG A N 1
ATOM 5320 C CA . ARG A 1 689 ? -20.680 7.359 7.471 1.00 84.19 689 ARG A CA 1
ATOM 5321 C C . ARG A 1 689 ? -20.980 5.869 7.624 1.00 84.19 689 ARG A C 1
ATOM 5323 O O . ARG A 1 689 ? -22.145 5.477 7.685 1.00 84.19 689 ARG A O 1
ATOM 5330 N N . VAL A 1 690 ? -19.935 5.055 7.735 1.00 89.44 690 VAL A N 1
ATOM 5331 C CA . VAL A 1 690 ? -20.028 3.603 7.932 1.00 89.44 690 VAL A CA 1
ATOM 5332 C C . VAL A 1 690 ? -19.231 3.222 9.174 1.00 89.44 690 VAL A C 1
ATOM 5334 O O . VAL A 1 690 ? -18.060 3.578 9.299 1.00 89.44 690 VAL A O 1
ATOM 5337 N N . ILE A 1 691 ? -19.886 2.536 10.106 1.00 92.88 691 ILE A N 1
ATOM 5338 C CA . ILE A 1 691 ? -19.291 2.001 11.329 1.00 92.88 691 ILE A CA 1
ATOM 5339 C C . ILE A 1 691 ? -19.616 0.517 11.361 1.00 92.88 691 ILE A C 1
ATOM 5341 O O . ILE A 1 691 ? -20.762 0.153 11.642 1.00 92.88 691 ILE A O 1
ATOM 5345 N N . ARG A 1 692 ? -18.644 -0.340 11.053 1.00 90.69 692 ARG A N 1
ATOM 5346 C CA . ARG A 1 692 ? -18.937 -1.764 10.906 1.00 90.69 692 ARG A CA 1
ATOM 5347 C C . ARG A 1 692 ? -17.908 -2.725 11.456 1.00 90.69 692 ARG A C 1
ATOM 5349 O O . ARG A 1 692 ? -16.716 -2.430 11.467 1.00 90.69 692 ARG A O 1
ATOM 5356 N N . ASN A 1 693 ? -18.381 -3.893 11.875 1.00 88.44 693 ASN A N 1
ATOM 5357 C CA . ASN A 1 693 ? -17.546 -5.021 12.289 1.00 88.44 693 ASN A CA 1
ATOM 5358 C C . ASN A 1 693 ? -16.520 -4.660 13.377 1.00 88.44 693 ASN A C 1
ATOM 5360 O O . ASN A 1 693 ? -15.448 -5.252 13.461 1.00 88.44 693 ASN A O 1
ATOM 5364 N N . ASN A 1 694 ? -16.802 -3.642 14.197 1.00 85.38 694 ASN A N 1
ATOM 5365 C CA . ASN A 1 694 ? -15.914 -3.263 15.289 1.00 85.38 694 ASN A CA 1
ATOM 5366 C C . ASN A 1 694 ? -16.228 -4.111 16.523 1.00 85.38 694 ASN A C 1
ATOM 5368 O O . ASN A 1 694 ? -17.394 -4.279 16.884 1.00 85.38 694 ASN A O 1
ATOM 5372 N N . SER A 1 695 ? -15.182 -4.581 17.200 1.00 93.31 695 SER A N 1
ATOM 5373 C CA . SER A 1 695 ? -15.269 -5.228 18.507 1.00 93.31 695 SER A CA 1
ATOM 5374 C C . SER A 1 695 ? -14.937 -4.204 19.585 1.00 93.31 695 SER A C 1
ATOM 5376 O O . SER A 1 695 ? -13.831 -3.665 19.627 1.00 93.31 695 SER A O 1
ATOM 5378 N N . ILE A 1 696 ? -15.909 -3.878 20.430 1.00 93.94 696 ILE A N 1
ATOM 5379 C CA . ILE A 1 696 ? -15.821 -2.820 21.433 1.00 93.94 696 ILE A CA 1
ATOM 5380 C C . ILE A 1 696 ? -16.023 -3.431 22.814 1.00 93.94 696 ILE A C 1
ATOM 5382 O O . ILE A 1 696 ? -17.121 -3.858 23.165 1.00 93.94 696 ILE A O 1
ATOM 5386 N N . LEU A 1 697 ? -14.975 -3.391 23.631 1.00 91.06 697 LEU A N 1
ATOM 5387 C CA . LEU A 1 697 ? -15.018 -3.743 25.041 1.00 91.06 697 LEU A CA 1
ATOM 5388 C C . LEU A 1 697 ? -14.953 -2.479 25.898 1.00 91.06 697 LEU A C 1
ATOM 5390 O O . LEU A 1 697 ? -13.936 -1.785 25.922 1.00 91.06 697 LEU A O 1
ATOM 5394 N N . LEU A 1 698 ? -16.021 -2.215 26.648 1.00 86.88 698 LEU A N 1
ATOM 5395 C CA . LEU A 1 698 ? -16.066 -1.166 27.660 1.00 86.88 698 LEU A CA 1
ATOM 5396 C C . LEU A 1 698 ? -15.667 -1.726 29.029 1.00 86.88 698 LEU A C 1
ATOM 5398 O O . LEU A 1 698 ? -16.384 -2.542 29.622 1.00 86.88 698 LEU A O 1
ATOM 5402 N N . THR A 1 699 ? -14.524 -1.275 29.545 1.00 81.19 699 THR A N 1
ATOM 5403 C CA . THR A 1 699 ? -13.944 -1.774 30.805 1.00 81.19 699 THR A CA 1
ATOM 5404 C C . THR A 1 699 ? -14.457 -1.021 32.035 1.00 81.19 699 THR A C 1
ATOM 5406 O O . THR A 1 699 ? -14.481 -1.582 33.132 1.00 81.19 699 THR A O 1
ATOM 5409 N N . GLY A 1 700 ? -14.837 0.255 31.878 1.00 69.44 700 GLY A N 1
ATOM 5410 C CA . GLY A 1 700 ? -15.216 1.133 32.985 1.00 69.44 700 GLY A CA 1
ATOM 5411 C C . GLY A 1 700 ? -14.092 1.364 34.006 1.00 69.44 700 GLY A C 1
ATOM 5412 O O . GLY A 1 700 ? -14.386 1.560 35.187 1.00 69.44 700 GLY A O 1
ATOM 5413 N N . ALA A 1 701 ? -12.818 1.282 33.601 1.00 63.38 701 ALA A N 1
ATOM 5414 C CA . ALA A 1 701 ? -11.676 1.449 34.508 1.00 63.38 701 ALA A CA 1
ATOM 5415 C C . ALA A 1 701 ? -11.401 2.919 34.897 1.00 63.38 701 ALA A C 1
ATOM 5417 O O . ALA A 1 701 ? -10.861 3.173 35.976 1.00 63.38 701 ALA A O 1
ATOM 5418 N N . SER A 1 702 ? -11.815 3.883 34.067 1.00 63.09 702 SER A N 1
ATOM 5419 C CA . SER A 1 702 ? -11.617 5.319 34.305 1.00 63.09 702 SER A CA 1
ATOM 5420 C C . SER A 1 702 ? -12.604 5.885 35.337 1.00 63.09 702 SER A C 1
ATOM 5422 O O . SER A 1 702 ? -13.790 5.555 35.339 1.00 63.09 702 SER A O 1
ATOM 5424 N N . ALA A 1 703 ? -12.140 6.805 36.192 1.00 59.88 703 ALA A N 1
ATOM 5425 C CA . ALA A 1 703 ? -12.939 7.435 37.252 1.00 59.88 703 ALA A CA 1
ATOM 5426 C C . ALA A 1 703 ? -13.931 8.513 36.758 1.00 59.88 703 ALA A C 1
ATOM 5428 O O . ALA A 1 703 ? -14.341 9.398 37.514 1.00 59.88 703 ALA A O 1
ATOM 5429 N N . PHE A 1 704 ? -14.304 8.466 35.480 1.00 62.03 704 PHE A N 1
ATOM 5430 C CA . PHE A 1 704 ? -15.065 9.511 34.812 1.00 62.03 704 PHE A CA 1
ATOM 5431 C C . PHE A 1 704 ? -16.523 9.583 35.296 1.00 62.03 704 PHE A C 1
ATOM 5433 O O . PHE A 1 704 ? -17.248 8.585 35.354 1.00 62.03 704 PHE A O 1
ATOM 5440 N N . VAL A 1 705 ? -16.977 10.797 35.612 1.00 57.75 705 VAL A N 1
ATOM 5441 C CA . VAL A 1 705 ? -18.368 11.097 35.982 1.00 57.75 705 VAL A CA 1
ATOM 5442 C C . VAL A 1 705 ? -19.103 11.564 34.720 1.00 57.75 705 VAL A C 1
ATOM 5444 O O . VAL A 1 705 ? -19.076 12.746 34.385 1.00 57.75 705 VAL A O 1
ATOM 5447 N N . GLY A 1 706 ? -19.722 10.637 33.978 1.00 65.00 706 GLY A N 1
ATOM 5448 C CA . GLY A 1 706 ? -20.420 10.949 32.722 1.00 65.00 706 GLY A CA 1
ATOM 5449 C C . GLY A 1 706 ? -21.057 9.740 32.024 1.00 65.00 706 GLY A C 1
ATOM 5450 O O . GLY A 1 706 ? -21.310 8.720 32.660 1.00 65.00 706 GLY A O 1
ATOM 5451 N N . GLN A 1 707 ? -21.379 9.874 30.731 1.00 73.00 707 GLN A N 1
ATOM 5452 C CA . GLN A 1 707 ? -21.983 8.804 29.919 1.00 73.00 707 GLN A CA 1
ATOM 5453 C C . GLN A 1 707 ? -20.921 7.815 29.426 1.00 73.00 707 GLN A C 1
ATOM 5455 O O . GLN A 1 707 ? -19.871 8.239 28.948 1.00 73.00 707 GLN A O 1
ATOM 5460 N N . TYR A 1 708 ? -21.237 6.523 29.498 1.00 81.69 708 TYR A N 1
ATOM 5461 C CA . TYR A 1 708 ? -20.434 5.435 28.939 1.00 81.69 708 TYR A CA 1
ATOM 5462 C C . TYR A 1 708 ? -21.142 4.924 27.692 1.00 81.69 708 TYR A C 1
ATOM 5464 O O . TYR A 1 708 ? -22.325 4.587 27.773 1.00 81.69 708 TYR A O 1
ATOM 5472 N N . THR A 1 709 ? -20.469 4.905 26.542 1.00 88.06 709 THR A N 1
ATOM 5473 C CA . THR A 1 709 ? -21.134 4.566 25.274 1.00 88.06 709 THR A CA 1
ATOM 5474 C C . THR A 1 709 ? -20.271 3.673 24.393 1.00 88.06 709 THR A C 1
ATOM 5476 O O . THR A 1 709 ? -19.103 3.971 24.180 1.00 88.06 709 THR A O 1
ATOM 5479 N N . GLY A 1 710 ? -20.834 2.599 23.839 1.00 93.00 710 GLY A N 1
ATOM 5480 C CA . GLY A 1 710 ? -20.145 1.790 22.833 1.00 93.00 710 GLY A CA 1
ATOM 5481 C C . GLY A 1 710 ? -19.926 2.601 21.561 1.00 93.00 710 GLY A C 1
ATOM 5482 O O . GLY A 1 710 ? -18.793 2.924 21.224 1.00 93.00 710 GLY A O 1
ATOM 5483 N N . ILE A 1 711 ? -21.016 3.005 20.910 1.00 94.06 711 ILE A N 1
ATOM 5484 C CA . ILE A 1 711 ? -21.023 3.870 19.725 1.00 94.06 711 ILE A CA 1
ATOM 5485 C C . ILE A 1 711 ? -21.947 5.065 19.975 1.00 94.06 711 ILE A C 1
ATOM 5487 O O . ILE A 1 711 ? -23.145 4.890 20.174 1.00 94.06 711 ILE A O 1
ATOM 5491 N N . ASN A 1 712 ? -21.420 6.285 19.958 1.00 90.75 712 ASN A N 1
ATOM 5492 C CA . ASN A 1 712 ? -22.207 7.515 19.993 1.00 90.75 712 ASN A CA 1
ATOM 5493 C C . ASN A 1 712 ? -22.284 8.132 18.592 1.00 90.75 712 ASN A C 1
ATOM 5495 O O . ASN A 1 712 ? -21.262 8.305 17.937 1.00 90.75 712 ASN A O 1
ATOM 5499 N N . LEU A 1 713 ? -23.485 8.497 18.145 1.00 89.31 713 LEU A N 1
ATOM 5500 C CA . LEU A 1 713 ? -23.731 9.163 16.868 1.00 89.31 713 LEU A CA 1
ATOM 5501 C C . LEU A 1 713 ? -24.586 10.417 17.080 1.00 89.31 713 LEU A C 1
ATOM 5503 O O . LEU A 1 713 ? -25.796 10.333 17.293 1.00 89.31 713 LEU A O 1
ATOM 5507 N N . ALA A 1 714 ? -23.973 11.592 16.963 1.00 80.94 714 ALA A N 1
ATOM 5508 C CA . ALA A 1 714 ? -24.598 12.896 17.143 1.00 80.94 714 ALA A CA 1
ATOM 5509 C C . ALA A 1 714 ? -24.317 13.833 15.951 1.00 80.94 714 ALA A C 1
ATOM 5511 O O . ALA A 1 714 ? -23.388 14.638 15.997 1.00 80.94 714 ALA A O 1
ATOM 5512 N N . GLY A 1 715 ? -25.149 13.779 14.902 1.00 73.69 715 GLY A N 1
ATOM 5513 C CA . GLY A 1 715 ? -25.059 14.666 13.728 1.00 73.69 715 GLY A CA 1
ATOM 5514 C C . GLY A 1 715 ? -24.972 13.940 12.379 1.00 73.69 715 GLY A C 1
ATOM 5515 O O . GLY A 1 715 ? -24.067 14.192 11.592 1.00 73.69 715 GLY A O 1
ATOM 5516 N N . ALA A 1 716 ? -25.878 13.010 12.097 1.00 69.31 716 ALA A N 1
ATOM 5517 C CA . ALA A 1 716 ? -26.008 12.390 10.778 1.00 69.31 716 ALA A CA 1
ATOM 5518 C C . ALA A 1 716 ? -26.903 13.240 9.864 1.00 69.31 716 ALA A C 1
ATOM 5520 O O . ALA A 1 716 ? -28.058 13.474 10.208 1.00 69.31 716 ALA A O 1
ATOM 5521 N N . ASN A 1 717 ? -26.416 13.667 8.697 1.00 69.94 717 ASN A N 1
ATOM 5522 C CA . ASN A 1 717 ? -27.194 14.517 7.779 1.00 69.94 717 ASN A CA 1
ATOM 5523 C C . ASN A 1 717 ? -27.671 13.786 6.512 1.00 69.94 717 ASN A C 1
ATOM 5525 O O . ASN A 1 717 ? -28.567 14.280 5.835 1.00 69.94 717 ASN A O 1
ATOM 5529 N N . GLU A 1 718 ? -27.102 12.614 6.218 1.00 75.94 718 GLU A N 1
ATOM 5530 C CA . GLU A 1 718 ? -27.493 11.702 5.130 1.00 75.94 718 GLU A CA 1
ATOM 5531 C C . GLU A 1 718 ? -27.466 10.248 5.649 1.00 75.94 718 GLU A C 1
ATOM 5533 O O . GLU A 1 718 ? -27.555 10.029 6.861 1.00 75.94 718 GLU A O 1
ATOM 5538 N N . SER A 1 719 ? -27.372 9.255 4.760 1.00 80.62 719 SER A N 1
ATOM 5539 C CA . SER A 1 719 ? -27.357 7.831 5.113 1.00 80.62 719 SER A CA 1
ATOM 5540 C C . SER A 1 719 ? -26.147 7.483 5.991 1.00 80.62 719 SER A C 1
ATOM 5542 O O . SER A 1 719 ? -25.010 7.663 5.582 1.00 80.62 719 SER A O 1
ATOM 5544 N N . THR A 1 720 ? -26.357 6.982 7.208 1.00 87.25 720 THR A N 1
ATOM 5545 C CA . THR A 1 720 ? -25.289 6.472 8.092 1.00 87.25 720 THR A CA 1
ATOM 5546 C C . THR A 1 720 ? -25.577 5.020 8.454 1.00 87.25 720 THR A C 1
ATOM 5548 O O . THR A 1 720 ? -26.712 4.702 8.807 1.00 87.25 720 THR A O 1
ATOM 5551 N N . ARG A 1 721 ? -24.572 4.142 8.384 1.00 91.88 721 ARG A N 1
ATOM 5552 C CA . ARG A 1 721 ? -24.697 2.706 8.682 1.00 91.88 721 ARG A CA 1
ATOM 5553 C C . ARG A 1 721 ? -23.896 2.334 9.927 1.00 91.88 721 ARG A C 1
ATOM 5555 O O . ARG A 1 721 ? -22.723 2.687 10.027 1.00 91.88 721 ARG A O 1
ATOM 5562 N N . ILE A 1 722 ? -24.530 1.624 10.855 1.00 95.38 722 ILE A N 1
ATOM 5563 C CA . ILE A 1 722 ? -23.909 0.997 12.025 1.00 95.38 722 ILE A CA 1
ATOM 5564 C C . ILE A 1 722 ? -24.227 -0.496 11.947 1.00 95.38 722 ILE A C 1
ATOM 5566 O O . ILE A 1 722 ? -25.344 -0.897 12.275 1.00 95.38 722 ILE A O 1
ATOM 5570 N N . GLU A 1 723 ? -23.292 -1.314 11.469 1.00 95.25 723 GLU A N 1
ATOM 5571 C CA . GLU A 1 723 ? -23.580 -2.710 11.118 1.00 95.25 723 GLU A CA 1
ATOM 5572 C C . GLU A 1 723 ? -22.561 -3.722 11.645 1.00 95.25 723 GLU A C 1
ATOM 5574 O O . GLU A 1 723 ? -21.367 -3.458 11.648 1.00 95.25 723 GLU A O 1
ATOM 5579 N N . GLY A 1 724 ? -23.011 -4.885 12.111 1.00 92.38 724 GLY A N 1
ATOM 5580 C CA . GLY A 1 724 ? -22.099 -5.981 12.461 1.00 92.38 724 GLY A CA 1
ATOM 5581 C C . GLY A 1 724 ? -21.173 -5.716 13.656 1.00 92.38 724 GLY A C 1
ATOM 5582 O O . GLY A 1 724 ? -20.168 -6.397 13.813 1.00 92.38 724 GLY A O 1
ATOM 5583 N N . ASN A 1 725 ? -21.431 -4.696 14.483 1.00 94.75 725 ASN A N 1
ATOM 5584 C CA . ASN A 1 725 ? -20.547 -4.372 15.606 1.00 94.75 725 ASN A CA 1
ATOM 5585 C C . ASN A 1 725 ? -20.884 -5.223 16.836 1.00 94.75 725 ASN A C 1
ATOM 5587 O O . ASN A 1 725 ? -22.059 -5.389 17.175 1.00 94.75 725 ASN A O 1
ATOM 5591 N N . THR A 1 726 ? -19.852 -5.652 17.561 1.00 95.88 726 THR A N 1
ATOM 5592 C CA . THR A 1 726 ? -19.976 -6.336 18.854 1.00 95.88 726 THR A CA 1
ATOM 5593 C C . THR A 1 726 ? -19.581 -5.376 19.966 1.00 95.88 726 THR A C 1
ATOM 5595 O O . THR A 1 726 ? -18.474 -4.845 19.978 1.00 95.88 726 THR A O 1
ATOM 5598 N N . ILE A 1 727 ? -20.487 -5.129 20.907 1.00 96.00 727 ILE A N 1
ATOM 5599 C CA . ILE A 1 727 ? -20.308 -4.177 22.004 1.00 96.00 727 ILE A CA 1
ATOM 5600 C C . ILE A 1 727 ? -20.553 -4.903 23.321 1.00 96.00 727 ILE A C 1
ATOM 5602 O O . ILE A 1 727 ? -21.684 -5.277 23.622 1.00 96.00 727 ILE A O 1
ATOM 5606 N N . VAL A 1 728 ? -19.511 -5.044 24.136 1.00 91.88 728 VAL A N 1
ATOM 5607 C CA . VAL A 1 728 ? -19.577 -5.685 25.453 1.00 91.88 728 VAL A CA 1
ATOM 5608 C C . VAL A 1 728 ? -19.197 -4.680 26.532 1.00 91.88 728 VAL A C 1
ATOM 5610 O O . VAL A 1 728 ? -18.161 -4.025 26.450 1.00 91.88 728 VAL A O 1
ATOM 5613 N N . ALA A 1 729 ? -20.008 -4.573 27.582 1.00 87.50 729 ALA A N 1
ATOM 5614 C CA . ALA A 1 729 ? -19.678 -3.786 28.769 1.00 87.50 729 ALA A CA 1
ATOM 5615 C C . ALA A 1 729 ? -19.615 -4.680 30.012 1.00 87.50 729 ALA A C 1
ATOM 5617 O O . ALA A 1 729 ? -20.616 -5.295 30.376 1.00 87.50 729 ALA A O 1
ATOM 5618 N N . ARG A 1 730 ? -18.455 -4.717 30.685 1.00 77.12 730 ARG A N 1
ATOM 5619 C CA . ARG A 1 730 ? -18.209 -5.598 31.849 1.00 77.12 730 ARG A CA 1
ATOM 5620 C C . ARG A 1 730 ? -18.374 -4.924 33.212 1.00 77.12 730 ARG A C 1
ATOM 5622 O O . ARG A 1 730 ? -18.416 -5.597 34.237 1.00 77.12 730 ARG A O 1
ATOM 5629 N N . LYS A 1 731 ? -18.398 -3.589 33.271 1.00 68.25 731 LYS A N 1
ATOM 5630 C CA . LYS A 1 731 ? -18.462 -2.866 34.549 1.00 68.25 731 LYS A CA 1
ATOM 5631 C C . LYS A 1 731 ? -19.018 -1.456 34.392 1.00 68.25 731 LYS A C 1
ATOM 5633 O O . LYS A 1 731 ? -18.645 -0.735 33.471 1.00 68.25 731 LYS A O 1
ATOM 5638 N N . ALA A 1 732 ? -19.846 -1.028 35.343 1.00 55.31 732 ALA A N 1
ATOM 5639 C CA . ALA A 1 732 ? -20.246 0.367 35.496 1.00 55.31 732 ALA A CA 1
ATOM 5640 C C . ALA A 1 732 ? -19.389 1.033 36.593 1.00 55.31 732 ALA A C 1
ATOM 5642 O O . ALA A 1 732 ? -19.414 0.617 37.750 1.00 55.31 732 ALA A O 1
ATOM 5643 N N . HIS A 1 733 ? -18.613 2.075 36.272 1.00 52.81 733 HIS A N 1
ATOM 5644 C CA . HIS A 1 733 ? -17.763 2.741 37.276 1.00 52.81 733 HIS A CA 1
ATOM 5645 C C . HIS A 1 733 ? -18.598 3.489 38.361 1.00 52.81 733 HIS A C 1
ATOM 5647 O O . HIS A 1 733 ? -19.651 4.041 38.020 1.00 52.81 733 HIS A O 1
ATOM 5653 N N . PRO A 1 734 ? -18.178 3.576 39.652 1.00 48.72 734 PRO A N 1
ATOM 5654 C CA . PRO A 1 734 ? -19.075 3.699 40.820 1.00 48.72 734 PRO A CA 1
ATOM 5655 C C . PRO A 1 734 ? -19.557 5.085 41.300 1.00 48.72 734 PRO A C 1
ATOM 5657 O O . PRO A 1 734 ? -20.117 5.155 42.391 1.00 48.72 734 PRO A O 1
ATOM 5660 N N . THR A 1 735 ? -19.402 6.201 40.581 1.00 49.59 735 THR A N 1
ATOM 5661 C CA . THR A 1 735 ? -19.667 7.529 41.194 1.00 49.59 735 THR A CA 1
ATOM 5662 C C . THR A 1 735 ? -20.590 8.433 40.363 1.00 49.59 735 THR A C 1
ATOM 5664 O O . THR A 1 735 ? -20.148 9.136 39.464 1.00 49.59 735 THR A O 1
ATOM 5667 N N . SER A 1 736 ? -21.885 8.414 40.718 1.00 48.56 736 SER A N 1
ATOM 5668 C CA . SER A 1 736 ? -22.986 9.345 40.363 1.00 48.56 736 SER A CA 1
ATOM 5669 C C . SER A 1 736 ? -23.421 9.518 38.885 1.00 48.56 736 SER A C 1
ATOM 5671 O O . SER A 1 736 ? -22.733 10.137 38.085 1.00 48.56 736 SER A O 1
ATOM 5673 N N . GLY A 1 737 ? -24.655 9.087 38.566 1.00 57.03 737 GLY A N 1
ATOM 5674 C CA . GLY A 1 737 ? -25.567 9.755 37.610 1.00 57.03 737 GLY A CA 1
ATOM 5675 C C . GLY A 1 737 ? -25.454 9.505 36.092 1.00 57.03 737 GLY A C 1
ATOM 5676 O O . GLY A 1 737 ? -26.293 10.022 35.358 1.00 57.03 737 GLY A O 1
ATOM 5677 N N . GLY A 1 738 ? -24.466 8.753 35.595 1.00 68.12 738 GLY A N 1
ATOM 5678 C CA . GLY A 1 738 ? -24.267 8.512 34.152 1.00 68.12 738 GLY A CA 1
ATOM 5679 C C . GLY A 1 738 ? -25.078 7.348 33.553 1.00 68.12 738 GLY A C 1
ATOM 5680 O O . GLY A 1 738 ? -25.283 6.337 34.222 1.00 68.12 738 GLY A O 1
ATOM 5681 N N . ASN A 1 739 ? -25.499 7.463 32.284 1.00 78.62 739 ASN A N 1
ATOM 5682 C CA . ASN A 1 739 ? -26.103 6.359 31.515 1.00 78.62 739 ASN A CA 1
ATOM 5683 C C . ASN A 1 739 ? -25.019 5.481 30.869 1.00 78.62 739 ASN A C 1
ATOM 5685 O O . ASN A 1 739 ? -24.012 6.017 30.404 1.00 78.62 739 ASN A O 1
ATOM 5689 N N . LEU A 1 740 ? -25.269 4.172 30.778 1.00 83.00 740 LEU A N 1
ATOM 5690 C CA . LEU A 1 740 ? -24.504 3.244 29.938 1.00 83.00 740 LEU A CA 1
ATOM 5691 C C . LEU A 1 740 ? -25.325 2.917 28.690 1.00 83.00 740 LEU A C 1
ATOM 5693 O O . LEU A 1 740 ? -26.508 2.577 28.792 1.00 83.00 740 LEU A O 1
ATOM 5697 N N . ARG A 1 741 ? -24.712 3.067 27.518 1.00 88.25 741 ARG A N 1
ATOM 5698 C CA . ARG A 1 741 ? -25.371 2.946 26.219 1.00 88.25 741 ARG A CA 1
ATOM 5699 C C . ARG A 1 741 ? -24.556 2.051 25.292 1.00 88.25 741 ARG A C 1
ATOM 5701 O O . ARG A 1 741 ? -23.349 2.227 25.195 1.00 88.25 741 ARG A O 1
ATOM 5708 N N . GLY A 1 742 ? -25.190 1.113 24.598 1.00 92.50 742 GLY A N 1
ATOM 5709 C CA . GLY A 1 742 ? -24.514 0.334 23.562 1.00 92.50 742 GLY A CA 1
ATOM 5710 C C . GLY A 1 742 ? -24.313 1.225 22.348 1.00 92.50 742 GLY A C 1
ATOM 5711 O O . GLY A 1 742 ? -23.202 1.662 22.070 1.00 92.50 742 GLY A O 1
ATOM 5712 N N . ILE A 1 743 ? -25.423 1.607 21.719 1.00 94.38 743 ILE A N 1
ATOM 5713 C CA . ILE A 1 743 ? -25.481 2.622 20.667 1.00 94.38 743 ILE A CA 1
ATOM 5714 C C . ILE A 1 743 ? -26.312 3.809 21.168 1.00 94.38 743 ILE A C 1
ATOM 5716 O O . ILE A 1 743 ? -27.448 3.653 21.621 1.00 94.38 743 ILE A O 1
ATOM 5720 N N . ALA A 1 744 ? -25.757 5.016 21.101 1.00 90.62 744 ALA A N 1
ATOM 5721 C CA . ALA A 1 744 ? -26.428 6.257 21.460 1.00 90.62 744 ALA A CA 1
ATOM 5722 C C . ALA A 1 744 ? -26.638 7.137 20.229 1.00 90.62 744 ALA A C 1
ATOM 5724 O O . ALA A 1 744 ? -25.695 7.500 19.537 1.00 90.62 744 ALA A O 1
ATOM 5725 N N . LEU A 1 745 ? -27.888 7.517 19.991 1.00 87.88 745 LEU A N 1
ATOM 5726 C CA . LEU A 1 745 ? -28.297 8.421 18.926 1.00 87.88 745 LEU A CA 1
ATOM 5727 C C . LEU A 1 745 ? -28.579 9.796 19.541 1.00 87.88 745 LEU A C 1
ATOM 5729 O O . LEU A 1 745 ? -29.360 9.915 20.492 1.00 87.88 745 LEU A O 1
ATOM 5733 N N . GLY A 1 746 ? -27.888 10.817 19.041 1.00 77.38 746 GLY A N 1
ATOM 5734 C CA . GLY A 1 746 ? -27.905 12.185 19.547 1.00 77.38 746 GLY A CA 1
ATOM 5735 C C . GLY A 1 746 ? -28.892 13.125 18.845 1.00 77.38 746 GLY A C 1
ATOM 5736 O O . GLY A 1 746 ? -29.567 12.777 17.881 1.00 77.38 746 GLY A O 1
ATOM 5737 N N . ASN A 1 747 ? -28.920 14.372 19.325 1.00 69.00 747 ASN A N 1
ATOM 5738 C CA . ASN A 1 747 ? -30.005 15.336 19.095 1.00 69.00 747 ASN A CA 1
ATOM 5739 C C . ASN A 1 747 ? -30.120 15.961 17.690 1.00 69.00 747 ASN A C 1
ATOM 5741 O O . ASN A 1 747 ? -31.091 16.673 17.449 1.00 69.00 747 ASN A O 1
ATOM 5745 N N . ASN A 1 748 ? -29.155 15.742 16.791 1.00 72.94 748 ASN A N 1
ATOM 5746 C CA . ASN A 1 748 ? -29.001 16.532 15.557 1.00 72.94 748 ASN A CA 1
ATOM 5747 C C . ASN A 1 748 ? -28.987 15.686 14.271 1.00 72.94 748 ASN A C 1
ATOM 5749 O O . ASN A 1 748 ? -28.493 16.148 13.246 1.00 72.94 748 ASN A O 1
ATOM 5753 N N . ASN A 1 749 ? -29.472 14.444 14.315 1.00 75.81 749 ASN A N 1
ATOM 5754 C CA . ASN A 1 749 ? -29.565 13.615 13.113 1.00 75.81 749 ASN A CA 1
ATOM 5755 C C . ASN A 1 749 ? -30.767 14.063 12.260 1.00 75.81 749 ASN A C 1
ATOM 5757 O O . ASN A 1 749 ? -31.859 14.241 12.795 1.00 75.81 749 ASN A O 1
ATOM 5761 N N . ALA A 1 750 ? -30.569 14.226 10.954 1.00 77.06 750 ALA A N 1
ATOM 5762 C CA . ALA A 1 750 ? -31.556 14.645 9.956 1.00 77.06 750 ALA A CA 1
ATOM 5763 C C . ALA A 1 750 ? -31.662 13.684 8.746 1.00 77.06 750 ALA A C 1
ATOM 5765 O O . ALA A 1 750 ? -32.481 13.914 7.860 1.00 77.06 750 ALA A O 1
ATOM 5766 N N . GLY A 1 751 ? -30.832 12.631 8.693 1.00 80.81 751 GLY A N 1
ATOM 5767 C CA . GLY A 1 751 ? -30.797 11.632 7.614 1.00 80.81 751 GLY A CA 1
ATOM 5768 C C . GLY A 1 751 ? -31.435 10.278 7.964 1.00 80.81 751 GLY A C 1
ATOM 5769 O O . GLY A 1 751 ? -32.185 10.151 8.936 1.00 80.81 751 GLY A O 1
ATOM 5770 N N . VAL A 1 752 ? -31.114 9.255 7.162 1.00 87.88 752 VAL A N 1
ATOM 5771 C CA . VAL A 1 752 ? -31.463 7.849 7.430 1.00 87.88 752 VAL A CA 1
ATOM 5772 C C . VAL A 1 752 ? -30.314 7.193 8.193 1.00 87.88 752 VAL A C 1
ATOM 5774 O O . VAL A 1 752 ? -29.182 7.181 7.721 1.00 87.88 752 VAL A O 1
ATOM 5777 N N . VAL A 1 753 ? -30.587 6.617 9.359 1.00 90.38 753 VAL A N 1
ATOM 5778 C CA . VAL A 1 753 ? -29.605 5.854 10.138 1.00 90.38 753 VAL A CA 1
ATOM 5779 C C . VAL A 1 753 ? -30.022 4.389 10.152 1.00 90.38 753 VAL A C 1
ATOM 5781 O O . VAL A 1 753 ? -31.099 4.051 10.644 1.00 90.38 753 VAL A O 1
ATOM 5784 N N . ILE A 1 754 ? -29.173 3.528 9.600 1.00 93.06 754 ILE A N 1
ATOM 5785 C CA . ILE A 1 754 ? -29.385 2.085 9.469 1.00 93.06 754 ILE A CA 1
ATOM 5786 C C . ILE A 1 754 ? -28.520 1.383 10.517 1.00 93.06 754 ILE A C 1
ATOM 5788 O O . ILE A 1 754 ? -27.309 1.577 10.540 1.00 93.06 754 ILE A O 1
ATOM 5792 N N . ILE A 1 755 ? -29.142 0.607 11.402 1.00 96.06 755 ILE A N 1
ATOM 5793 C CA . ILE A 1 755 ? -28.509 -0.080 12.531 1.00 96.06 755 ILE A CA 1
ATOM 5794 C C . ILE A 1 755 ? -28.844 -1.564 12.417 1.00 96.06 755 ILE A C 1
ATOM 5796 O O . ILE A 1 755 ? -29.988 -1.950 12.677 1.00 96.06 755 ILE A O 1
ATOM 5800 N N . THR A 1 756 ? -27.886 -2.386 11.991 1.00 97.06 756 THR A N 1
ATOM 5801 C CA . THR A 1 756 ? -28.169 -3.775 11.599 1.00 97.06 756 THR A CA 1
ATOM 5802 C C . THR A 1 756 ? -27.149 -4.786 12.085 1.00 97.06 756 THR A C 1
ATOM 5804 O O . THR A 1 756 ? -25.965 -4.490 12.115 1.00 97.06 756 THR A O 1
ATOM 5807 N N . ASN A 1 757 ? -27.573 -6.001 12.428 1.00 96.69 757 ASN A N 1
ATOM 5808 C CA . ASN A 1 757 ? -26.659 -7.090 12.797 1.00 96.69 757 ASN A CA 1
ATOM 5809 C C . ASN A 1 757 ? -25.682 -6.752 13.939 1.00 96.69 757 ASN A C 1
ATOM 5811 O O . ASN A 1 757 ? -24.600 -7.318 13.994 1.00 96.69 757 ASN A O 1
ATOM 5815 N N . ASN A 1 758 ? -26.002 -5.820 14.843 1.00 98.25 758 ASN A N 1
ATOM 5816 C CA . ASN A 1 758 ? -25.118 -5.528 15.974 1.00 98.25 758 ASN A CA 1
ATOM 5817 C C . ASN A 1 758 ? -25.433 -6.458 17.153 1.00 98.25 758 ASN A C 1
ATOM 5819 O O . ASN A 1 758 ? -26.605 -6.717 17.444 1.00 98.25 758 ASN A O 1
ATOM 5823 N N . MET A 1 759 ? -24.394 -6.890 17.866 1.00 98.00 759 MET A N 1
ATOM 5824 C CA . MET A 1 759 ? -24.494 -7.582 19.151 1.00 98.00 759 MET A CA 1
ATOM 5825 C C . MET A 1 759 ? -24.132 -6.622 20.278 1.00 98.00 759 MET A C 1
ATOM 5827 O O . MET A 1 759 ? -23.038 -6.065 20.303 1.00 98.00 759 MET A O 1
ATOM 5831 N N . ILE A 1 760 ? -25.044 -6.411 21.223 1.00 97.44 760 ILE A N 1
ATOM 5832 C CA . ILE A 1 760 ? -24.844 -5.483 22.339 1.00 97.44 760 ILE A CA 1
ATOM 5833 C C . ILE A 1 760 ? -25.137 -6.213 23.641 1.00 97.44 760 ILE A C 1
ATOM 5835 O O . ILE A 1 760 ? -26.287 -6.550 23.911 1.00 97.44 760 ILE A O 1
ATOM 5839 N N . SER A 1 761 ? -24.115 -6.407 24.470 1.00 93.69 761 SER A N 1
ATOM 5840 C CA . SER A 1 761 ? -24.238 -7.116 25.737 1.00 93.69 761 SER A CA 1
ATOM 5841 C C . SER A 1 761 ? -23.724 -6.312 26.926 1.00 93.69 761 SER A C 1
ATOM 5843 O O . SER A 1 761 ? -22.603 -5.795 26.929 1.00 93.69 761 SER A O 1
ATOM 5845 N N . PHE A 1 762 ? -24.537 -6.240 27.978 1.00 89.62 762 PHE A N 1
ATOM 5846 C CA . PHE A 1 762 ? -24.143 -5.689 29.272 1.00 89.62 762 PHE A CA 1
ATOM 5847 C C . PHE A 1 762 ? -24.025 -6.803 30.314 1.00 89.62 762 PHE A C 1
ATOM 5849 O O . PHE A 1 762 ? -25.030 -7.320 30.798 1.00 89.62 762 PHE A O 1
ATOM 5856 N N . GLN A 1 763 ? -22.786 -7.105 30.704 1.00 84.50 763 GLN A N 1
ATOM 5857 C CA . GLN A 1 763 ? -22.402 -8.135 31.672 1.00 84.50 763 GLN A CA 1
ATOM 5858 C C . GLN A 1 763 ? -21.847 -7.475 32.944 1.00 84.50 763 GLN A C 1
ATOM 5860 O O . GLN A 1 763 ? -20.662 -7.556 33.251 1.00 84.50 763 GLN A O 1
ATOM 5865 N N . LEU A 1 764 ? -22.701 -6.738 33.663 1.00 75.38 764 LEU A N 1
ATOM 5866 C CA . LEU A 1 764 ? -22.279 -5.853 34.764 1.00 75.38 764 LEU A CA 1
ATOM 5867 C C . LEU A 1 764 ? -22.105 -6.565 36.119 1.00 75.38 764 LEU A C 1
ATOM 5869 O O . LEU A 1 764 ? -21.452 -6.028 37.015 1.00 75.38 764 LEU A O 1
ATOM 5873 N N . GLY A 1 765 ? -22.692 -7.754 36.281 1.00 66.81 765 GLY A N 1
ATOM 5874 C CA . GLY A 1 765 ? -22.785 -8.451 37.565 1.00 66.81 765 GLY A CA 1
ATOM 5875 C C . GLY A 1 765 ? -23.663 -7.729 38.605 1.00 66.81 765 GLY A C 1
ATOM 5876 O O . GLY A 1 765 ? -24.152 -6.618 38.401 1.00 66.81 765 GLY A O 1
ATOM 5877 N N . ASN A 1 766 ? -23.868 -8.363 39.767 1.00 62.69 766 ASN A N 1
ATOM 5878 C CA . ASN A 1 766 ? -24.579 -7.768 40.907 1.00 62.69 766 ASN A CA 1
ATOM 5879 C C . ASN A 1 766 ? -23.667 -6.799 41.675 1.00 62.69 766 ASN A C 1
ATOM 5881 O O . ASN A 1 766 ? -23.174 -7.107 42.758 1.00 62.69 766 ASN A O 1
ATOM 5885 N N . ASP A 1 767 ? -23.432 -5.615 41.119 1.00 52.50 767 ASP A N 1
ATOM 5886 C CA . ASP A 1 767 ? -22.495 -4.630 41.671 1.00 52.50 767 ASP A CA 1
ATOM 5887 C C . ASP A 1 767 ? -23.068 -3.755 42.809 1.00 52.50 767 ASP A C 1
ATOM 5889 O O . ASP A 1 767 ? -22.348 -2.938 43.384 1.00 52.50 767 ASP A O 1
ATOM 5893 N N . GLY A 1 768 ? -24.339 -3.935 43.192 1.00 49.19 768 GLY A N 1
ATOM 5894 C CA . GLY A 1 768 ? -24.945 -3.364 44.407 1.00 49.19 768 GLY A CA 1
ATOM 5895 C C . GLY A 1 768 ? -25.002 -1.829 44.479 1.00 49.19 768 GLY A C 1
ATOM 5896 O O . GLY A 1 768 ? -25.449 -1.289 45.489 1.00 49.19 768 GLY A O 1
ATOM 5897 N N . ASN A 1 769 ? -24.574 -1.114 43.433 1.00 50.59 769 ASN A N 1
ATOM 5898 C CA . ASN A 1 769 ? -24.307 0.329 43.477 1.00 50.59 769 ASN A CA 1
ATOM 5899 C C . ASN A 1 769 ? -25.023 1.111 42.357 1.00 50.59 769 ASN A C 1
ATOM 5901 O O . ASN A 1 769 ? -24.598 2.179 41.912 1.00 50.59 769 ASN A O 1
ATOM 5905 N N . ALA A 1 770 ? -26.153 0.576 41.901 1.00 49.19 770 ALA A N 1
ATOM 5906 C CA . ALA A 1 770 ? -26.972 1.106 40.819 1.00 49.19 770 ALA A CA 1
ATOM 5907 C C . ALA A 1 770 ? -27.950 2.204 41.284 1.00 49.19 770 ALA A C 1
ATOM 5909 O O . ALA A 1 770 ? -29.164 2.111 41.076 1.00 49.19 770 ALA A O 1
ATOM 5910 N N . GLY A 1 771 ? -27.431 3.252 41.925 1.00 48.97 771 GLY A N 1
ATOM 5911 C CA . GLY A 1 771 ? -28.203 4.463 42.199 1.00 48.97 771 GLY A CA 1
ATOM 5912 C C . GLY A 1 771 ? -28.446 5.267 40.913 1.00 48.97 771 GLY A C 1
ATOM 5913 O O . GLY A 1 771 ? -27.508 5.843 40.364 1.00 48.97 771 GLY A O 1
ATOM 5914 N N . SER A 1 772 ? -29.703 5.317 40.454 1.00 51.38 772 SER A N 1
ATOM 5915 C CA . SER A 1 772 ? -30.250 6.271 39.463 1.00 51.38 772 SER A CA 1
ATOM 5916 C C . SER A 1 772 ? -29.606 6.317 38.059 1.00 51.38 772 SER A C 1
ATOM 5918 O O . SER A 1 772 ? -29.349 7.409 37.552 1.00 51.38 772 SER A O 1
ATOM 5920 N N . ARG A 1 773 ? -29.358 5.175 37.397 1.00 64.50 773 ARG A N 1
ATOM 5921 C CA . ARG A 1 773 ? -28.760 5.126 36.037 1.00 64.50 773 ARG A CA 1
ATOM 5922 C C . ARG A 1 773 ? -29.684 4.523 34.980 1.00 64.50 773 ARG A C 1
ATOM 5924 O O . ARG A 1 773 ? -30.422 3.589 35.280 1.00 64.50 773 ARG A O 1
ATOM 5931 N N . GLY A 1 774 ? -29.606 5.035 33.752 1.00 77.38 774 GLY A N 1
ATOM 5932 C CA . GLY A 1 774 ? -30.223 4.442 32.570 1.00 77.38 774 GLY A CA 1
ATOM 5933 C C . GLY A 1 774 ? -29.296 3.437 31.875 1.00 77.38 774 GLY A C 1
ATOM 5934 O O . GLY A 1 774 ? -28.202 3.839 31.474 1.00 77.38 774 GLY A O 1
ATOM 5935 N N . LEU A 1 775 ? -29.706 2.175 31.713 1.00 84.56 775 LEU A N 1
ATOM 5936 C CA . LEU A 1 775 ? -29.016 1.201 30.848 1.00 84.56 775 LEU A CA 1
ATOM 5937 C C . LEU A 1 775 ? -29.796 1.054 29.548 1.00 84.56 775 LEU A C 1
ATOM 5939 O O . LEU A 1 775 ? -30.974 0.707 29.583 1.00 84.56 775 LEU A O 1
ATOM 5943 N N . PHE A 1 776 ? -29.157 1.310 28.412 1.00 88.62 776 PHE A N 1
ATOM 5944 C CA . PHE A 1 776 ? -29.829 1.223 27.121 1.00 88.62 776 PHE A CA 1
ATOM 5945 C C . PHE A 1 776 ? -28.967 0.503 26.093 1.00 88.62 776 PHE A C 1
ATOM 5947 O O . PHE A 1 776 ? -27.886 0.991 25.777 1.00 88.62 776 PHE A O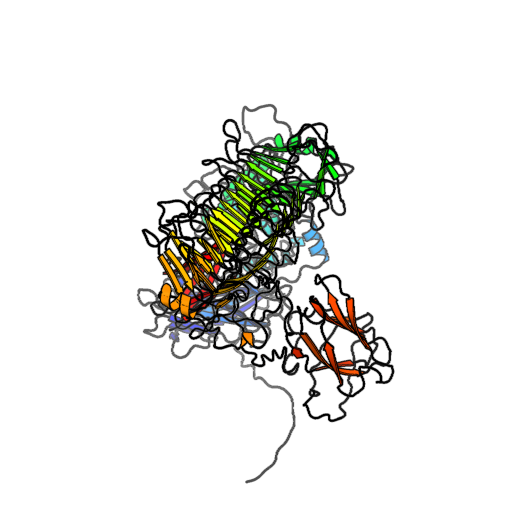 1
ATOM 5954 N N . GLY A 1 777 ? -29.432 -0.612 25.531 1.00 92.12 777 GLY A N 1
ATOM 5955 C CA . GLY A 1 777 ? -28.708 -1.266 24.436 1.00 92.12 777 GLY A CA 1
ATOM 5956 C C . GLY A 1 777 ? -28.615 -0.334 23.228 1.00 92.12 777 GLY A C 1
ATOM 5957 O O . GLY A 1 777 ? -27.529 0.105 22.861 1.00 92.12 777 GLY A O 1
ATOM 5958 N N . ILE A 1 778 ? -29.766 0.090 22.705 1.00 93.31 778 ILE A N 1
ATOM 5959 C CA . ILE A 1 778 ? -29.877 1.205 21.755 1.00 93.31 778 ILE A CA 1
ATOM 5960 C C . ILE A 1 778 ? -30.683 2.327 22.405 1.00 93.31 778 ILE A C 1
ATOM 5962 O O . ILE A 1 778 ? -31.794 2.106 22.887 1.00 93.31 778 ILE A O 1
ATOM 5966 N N . SER A 1 779 ? -30.136 3.543 22.410 1.00 88.69 779 SER A N 1
ATOM 5967 C CA . SER A 1 779 ? -30.782 4.722 22.986 1.00 88.69 779 SER A CA 1
ATOM 5968 C C . SER A 1 779 ? -30.903 5.876 22.007 1.00 88.69 779 SER A C 1
ATOM 5970 O O . SER A 1 779 ? -29.989 6.125 21.226 1.00 88.69 779 SER A O 1
ATOM 5972 N N . HIS A 1 780 ? -31.976 6.656 22.126 1.00 82.62 780 HIS A N 1
ATOM 5973 C CA . HIS A 1 780 ? -32.061 7.974 21.498 1.00 82.62 780 HIS A CA 1
ATOM 5974 C C . HIS A 1 780 ? -32.382 9.059 22.529 1.00 82.62 780 HIS A C 1
ATOM 5976 O O . HIS A 1 780 ? -33.369 8.982 23.266 1.00 82.62 780 HIS A O 1
ATOM 5982 N N . SER A 1 781 ? -31.536 10.088 22.562 1.00 73.19 781 SER A N 1
ATOM 5983 C CA . SER A 1 781 ? -31.763 11.372 23.231 1.00 73.19 781 SER A CA 1
ATOM 5984 C C . SER A 1 781 ? -31.875 12.454 22.145 1.00 73.19 781 SER A C 1
ATOM 5986 O O . SER A 1 781 ? -30.866 12.721 21.502 1.00 73.19 781 SER A O 1
ATOM 5988 N N . GLY A 1 782 ? -33.079 12.986 21.878 1.00 59.94 782 GLY A N 1
ATOM 5989 C CA . GLY A 1 782 ? -33.368 13.900 20.753 1.00 59.94 782 GLY A CA 1
ATOM 5990 C C . GLY A 1 782 ? -34.146 15.175 21.125 1.00 59.94 782 GLY A C 1
ATOM 5991 O O . GLY A 1 782 ? -34.931 15.146 22.067 1.00 59.94 782 GLY A O 1
ATOM 5992 N N . VAL A 1 783 ? -33.962 16.275 20.371 1.00 51.69 783 VAL A N 1
ATOM 5993 C CA . VAL A 1 783 ? -34.637 17.593 20.520 1.00 51.69 783 VAL A CA 1
ATOM 5994 C C . VAL A 1 783 ? -35.806 17.753 19.525 1.00 51.69 783 VAL A C 1
ATOM 5996 O O . VAL A 1 783 ? -35.835 17.137 18.465 1.00 51.69 783 VAL A O 1
ATOM 5999 N N . LEU A 1 784 ? -36.767 18.618 19.868 1.00 53.38 784 LEU A N 1
ATOM 6000 C CA . LEU A 1 784 ? -37.898 19.068 19.043 1.00 53.38 784 LEU A CA 1
ATOM 6001 C C . LEU A 1 784 ? -37.454 19.624 17.666 1.00 53.38 784 LEU A C 1
ATOM 6003 O O . LEU A 1 784 ? -36.752 20.632 17.619 1.00 53.38 784 LEU A O 1
ATOM 6007 N N . GLY A 1 785 ? -37.942 19.052 16.555 1.00 56.81 785 GLY A N 1
ATOM 6008 C CA . GLY A 1 785 ? -38.009 19.749 15.254 1.00 56.81 785 GLY A CA 1
ATOM 6009 C C . GLY A 1 785 ? -37.175 19.222 14.074 1.00 56.81 785 GLY A C 1
ATOM 6010 O O . GLY A 1 785 ? -37.244 19.834 13.011 1.00 56.81 785 GLY A O 1
ATOM 6011 N N . VAL A 1 786 ? -36.435 18.111 14.197 1.00 63.81 786 VAL A N 1
ATOM 6012 C CA . VAL A 1 786 ? -35.661 17.514 13.081 1.00 63.81 786 VAL A CA 1
ATOM 6013 C C . VAL A 1 786 ? -36.242 16.152 12.687 1.00 63.81 786 VAL A C 1
ATOM 6015 O O . VAL A 1 786 ? -36.388 15.282 13.539 1.00 63.81 786 VAL A O 1
ATOM 6018 N N . THR A 1 787 ? -36.589 15.957 11.409 1.00 70.62 787 THR A N 1
ATOM 6019 C CA . THR A 1 787 ? -37.135 14.678 10.906 1.00 70.62 787 THR A CA 1
ATOM 6020 C C . THR A 1 787 ? -35.982 13.763 10.491 1.00 70.62 787 THR A C 1
ATOM 6022 O O . THR A 1 787 ? -35.242 14.113 9.580 1.00 70.62 787 THR A O 1
ATOM 6025 N N . ALA A 1 788 ? -35.833 12.612 11.147 1.00 79.38 788 ALA A N 1
ATOM 6026 C CA . ALA A 1 788 ? -34.873 11.560 10.797 1.00 79.38 788 ALA A CA 1
ATOM 6027 C C . ALA A 1 788 ? -35.582 10.205 10.701 1.00 79.38 788 ALA A C 1
ATOM 6029 O O . ALA A 1 788 ? -36.650 10.022 11.294 1.00 79.38 788 ALA A O 1
ATOM 6030 N N . GLU A 1 789 ? -34.982 9.254 9.988 1.00 87.88 789 GLU A N 1
ATOM 6031 C CA . GLU A 1 789 ? -35.462 7.873 9.919 1.00 87.88 789 GLU A CA 1
ATOM 6032 C C . GLU A 1 789 ? -34.428 6.924 10.535 1.00 87.88 789 GLU A C 1
ATOM 6034 O O . GLU A 1 789 ? -33.277 6.899 10.111 1.00 87.88 789 GLU A O 1
ATOM 6039 N N . TYR A 1 790 ? -34.841 6.119 11.511 1.00 89.19 790 TYR A N 1
ATOM 6040 C CA . TYR A 1 790 ? -34.013 5.105 12.159 1.00 89.19 790 TYR A CA 1
ATOM 6041 C C . TYR A 1 790 ? -34.510 3.710 11.777 1.00 89.19 790 TYR A C 1
ATOM 6043 O O . TYR A 1 790 ? -35.634 3.335 12.113 1.00 89.19 790 TYR A O 1
ATOM 6051 N N . ARG A 1 791 ? -33.674 2.940 11.083 1.00 93.56 791 ARG A N 1
ATOM 6052 C CA . ARG A 1 791 ? -33.946 1.566 10.648 1.00 93.56 791 ARG A CA 1
ATOM 6053 C C . ARG A 1 791 ? -33.117 0.609 11.489 1.00 93.56 791 ARG A C 1
ATOM 6055 O O . ARG A 1 791 ? -31.908 0.542 11.315 1.00 93.56 791 ARG A O 1
ATOM 6062 N N . VAL A 1 792 ? -33.755 -0.074 12.427 1.00 95.94 792 VAL A N 1
ATOM 6063 C CA . VAL A 1 792 ? -33.121 -0.949 13.414 1.00 95.94 792 VAL A CA 1
ATOM 6064 C C . VAL A 1 792 ? -33.545 -2.380 13.117 1.00 95.94 792 VAL A C 1
ATOM 6066 O O . VAL A 1 792 ? -34.665 -2.775 13.454 1.00 95.94 792 VAL A O 1
ATOM 6069 N N . TYR A 1 793 ? -32.673 -3.138 12.450 1.00 97.56 793 TYR A N 1
ATOM 6070 C CA . TYR A 1 793 ? -32.996 -4.484 11.979 1.00 97.56 793 TYR A CA 1
ATOM 6071 C C . TYR A 1 793 ? -32.031 -5.540 12.481 1.00 97.56 793 TYR A C 1
ATOM 6073 O O . TYR A 1 793 ? -30.831 -5.300 12.475 1.00 97.56 793 TYR A O 1
ATOM 6081 N N . HIS A 1 794 ? -32.520 -6.725 12.842 1.00 97.75 794 HIS A N 1
ATOM 6082 C CA . HIS A 1 794 ? -31.635 -7.861 13.116 1.00 97.75 794 HIS A CA 1
ATOM 6083 C C . HIS A 1 794 ? -30.545 -7.567 14.160 1.00 97.75 794 HIS A C 1
ATOM 6085 O O . HIS A 1 794 ? -29.416 -8.000 14.014 1.00 97.75 794 HIS A O 1
ATOM 6091 N N . ASN A 1 795 ? -30.818 -6.791 15.209 1.00 98.44 795 ASN A N 1
ATOM 6092 C CA . ASN A 1 795 ? -29.842 -6.595 16.287 1.00 98.44 795 ASN A CA 1
ATOM 6093 C C . ASN A 1 795 ? -30.118 -7.582 17.424 1.00 98.44 795 ASN A C 1
ATOM 6095 O O . ASN A 1 795 ? -31.280 -7.817 17.762 1.00 98.44 795 ASN A O 1
ATOM 6099 N N . SER A 1 796 ? -29.058 -8.118 18.027 1.00 98.19 796 SER A N 1
ATOM 6100 C CA . SER A 1 796 ? -29.130 -8.913 19.255 1.00 98.19 796 SER A CA 1
ATOM 6101 C C . SER A 1 796 ? -28.688 -8.058 20.431 1.00 98.19 796 SER A C 1
ATOM 6103 O O . SER A 1 796 ? -27.559 -7.573 20.468 1.00 98.19 796 SER A O 1
ATOM 6105 N N . ILE A 1 797 ? -29.577 -7.850 21.396 1.00 98.06 797 ILE A N 1
ATOM 6106 C CA . ILE A 1 797 ? -29.306 -7.018 22.564 1.00 98.06 797 ILE A CA 1
ATOM 6107 C C . ILE A 1 797 ? -29.643 -7.799 23.825 1.00 98.06 797 ILE A C 1
ATOM 6109 O O . ILE A 1 797 ? -30.783 -8.226 24.005 1.00 98.06 797 ILE A O 1
ATOM 6113 N N . LEU A 1 798 ? -28.662 -7.908 24.717 1.00 95.25 798 LEU A N 1
ATOM 6114 C CA . LEU A 1 798 ? -28.796 -8.525 26.025 1.00 95.25 798 LEU A CA 1
ATOM 6115 C C . LEU A 1 798 ? -28.402 -7.536 27.124 1.00 95.25 798 LEU A C 1
ATOM 6117 O O . LEU A 1 798 ? -27.244 -7.138 27.262 1.00 95.25 798 LEU A O 1
ATOM 6121 N N . ILE A 1 799 ? -29.369 -7.177 27.962 1.00 91.38 799 ILE A N 1
ATOM 6122 C CA . ILE A 1 799 ? -29.086 -6.639 29.292 1.00 91.38 799 ILE A CA 1
ATOM 6123 C C . ILE A 1 799 ? -29.133 -7.816 30.262 1.00 91.38 799 ILE A C 1
ATOM 6125 O O . ILE A 1 799 ? -30.223 -8.281 30.598 1.00 91.38 799 ILE A O 1
ATOM 6129 N N . GLY A 1 800 ? -27.960 -8.296 30.682 1.00 87.12 800 GLY A N 1
ATOM 6130 C CA . GLY A 1 800 ? -27.845 -9.435 31.588 1.00 87.12 800 GLY A CA 1
ATOM 6131 C C . GLY A 1 800 ? -28.380 -9.145 32.994 1.00 87.12 800 GLY A C 1
ATOM 6132 O O . GLY A 1 800 ? -28.623 -7.988 33.374 1.00 87.12 800 GLY A O 1
ATOM 6133 N N . GLU A 1 801 ? -28.546 -10.212 33.777 1.00 80.38 801 GLU A N 1
ATOM 6134 C CA . GLU A 1 801 ? -29.058 -10.149 35.148 1.00 80.38 801 GLU A CA 1
ATOM 6135 C C . GLU A 1 801 ? -28.303 -9.122 36.009 1.00 80.38 801 GLU A C 1
ATOM 6137 O O . GLU A 1 801 ? -27.081 -9.168 36.176 1.00 80.38 801 GLU A O 1
ATOM 6142 N N . ASN A 1 802 ? -29.048 -8.174 36.584 1.00 73.81 802 ASN A N 1
ATOM 6143 C CA . ASN A 1 802 ? -28.512 -7.171 37.499 1.00 73.81 802 ASN A CA 1
ATOM 6144 C C . ASN A 1 802 ? -29.587 -6.649 38.473 1.00 73.81 802 ASN A C 1
ATOM 6146 O O . ASN A 1 802 ? -30.768 -6.568 38.136 1.00 73.81 802 ASN A O 1
ATOM 6150 N N . ASN A 1 803 ? -29.170 -6.210 39.666 1.00 66.25 803 ASN A N 1
ATOM 6151 C CA . ASN A 1 803 ? -30.047 -5.661 40.717 1.00 66.25 803 ASN A CA 1
ATOM 6152 C C . ASN A 1 803 ? -30.241 -4.128 40.637 1.00 66.25 803 ASN A C 1
ATOM 6154 O O . ASN A 1 803 ? -30.363 -3.447 41.660 1.00 66.25 803 ASN A O 1
ATOM 6158 N N . GLY A 1 804 ? -30.228 -3.544 39.434 1.00 67.81 804 GLY A N 1
ATOM 6159 C CA . GLY A 1 804 ? -30.315 -2.093 39.264 1.00 67.81 804 GLY A CA 1
ATOM 6160 C C . GLY A 1 804 ? -31.623 -1.450 39.757 1.00 67.81 804 GLY A C 1
ATOM 6161 O O . GLY A 1 804 ? -32.678 -2.071 39.727 1.00 67.81 804 GLY A O 1
ATOM 6162 N N . THR A 1 805 ? -31.610 -0.174 40.165 1.00 69.69 805 THR A N 1
ATOM 6163 C CA . THR A 1 805 ? -32.859 0.544 40.548 1.00 69.69 805 THR A CA 1
ATOM 6164 C C . THR A 1 805 ? -33.353 1.559 39.505 1.00 69.69 805 THR A C 1
ATOM 6166 O O . THR A 1 805 ? -34.476 2.053 39.607 1.00 69.69 805 THR A O 1
ATOM 6169 N N . GLY A 1 806 ? -32.535 1.875 38.493 1.00 76.62 806 GLY A N 1
ATOM 6170 C CA . GLY A 1 806 ? -32.859 2.825 37.420 1.00 76.62 806 GLY A CA 1
ATOM 6171 C C . GLY A 1 806 ? -33.608 2.218 36.224 1.00 76.62 806 GLY A C 1
ATOM 6172 O O . GLY A 1 806 ? -33.978 1.046 36.244 1.00 76.62 806 GLY A O 1
ATOM 6173 N N . VAL A 1 807 ? -33.850 3.033 35.189 1.00 81.44 807 VAL A N 1
ATOM 6174 C CA . VAL A 1 807 ? -34.531 2.610 33.948 1.00 81.44 807 VAL A CA 1
ATOM 6175 C C . VAL A 1 807 ? -33.587 1.782 33.091 1.00 81.44 807 VAL A C 1
ATOM 6177 O O . VAL A 1 807 ? -32.468 2.203 32.822 1.00 81.44 807 VAL A O 1
ATOM 6180 N N . GLN A 1 808 ? -34.030 0.619 32.635 1.00 86.62 808 GLN A N 1
ATOM 6181 C CA . GLN A 1 808 ? -33.218 -0.253 31.798 1.00 86.62 808 GLN A CA 1
ATOM 6182 C C . GLN A 1 808 ? -34.029 -0.750 30.618 1.00 86.62 808 GLN A C 1
ATOM 6184 O O . GLN A 1 808 ? -35.145 -1.231 30.804 1.00 86.62 808 GLN A O 1
ATOM 6189 N N . ALA A 1 809 ? -33.482 -0.634 29.414 1.00 88.50 809 ALA A N 1
ATOM 6190 C CA . ALA A 1 809 ? -34.172 -1.051 28.208 1.00 88.50 809 ALA A CA 1
ATOM 6191 C C . ALA A 1 809 ? -33.213 -1.609 27.159 1.00 88.50 809 ALA A C 1
ATOM 6193 O O . ALA A 1 809 ? -32.200 -0.980 26.861 1.00 88.50 809 ALA A O 1
ATOM 6194 N N . ALA A 1 810 ? -33.547 -2.749 26.554 1.00 89.19 810 ALA A N 1
ATOM 6195 C CA . ALA A 1 810 ? -32.760 -3.275 25.439 1.00 89.19 810 ALA A CA 1
ATOM 6196 C C . ALA A 1 810 ? -32.774 -2.278 24.261 1.00 89.19 810 ALA A C 1
ATOM 6198 O O . ALA A 1 810 ? -31.722 -1.867 23.773 1.00 89.19 810 ALA A O 1
ATOM 6199 N N . ALA A 1 811 ? -33.950 -1.754 23.911 1.00 86.94 811 ALA A N 1
ATOM 6200 C CA . ALA A 1 811 ? -34.090 -0.588 23.041 1.00 86.94 811 ALA A CA 1
ATOM 6201 C C . ALA A 1 811 ? -34.916 0.504 23.729 1.00 86.94 811 ALA A C 1
ATOM 6203 O O . ALA A 1 811 ? -35.941 0.213 24.346 1.00 86.94 811 ALA A O 1
ATOM 6204 N N . GLY A 1 812 ? -34.517 1.777 23.625 1.00 78.25 812 GLY A N 1
ATOM 6205 C CA . GLY A 1 812 ? -35.297 2.847 24.240 1.00 78.25 812 GLY A CA 1
ATOM 6206 C C . GLY A 1 812 ? -35.072 4.274 23.741 1.00 78.25 812 GLY A C 1
ATOM 6207 O O . GLY A 1 812 ? -33.982 4.675 23.351 1.00 78.25 812 GLY A O 1
ATOM 6208 N N . THR A 1 813 ? -36.114 5.099 23.822 1.00 72.81 813 THR A N 1
ATOM 6209 C CA . THR A 1 813 ? -36.036 6.557 23.651 1.00 72.81 813 THR A CA 1
ATOM 6210 C C . THR A 1 813 ? -36.311 7.264 24.972 1.00 72.81 813 THR A C 1
ATOM 6212 O O . THR A 1 813 ? -37.260 6.936 25.682 1.00 72.81 813 THR A O 1
ATOM 6215 N N . THR A 1 814 ? -35.474 8.242 25.324 1.00 67.25 814 THR A N 1
ATOM 6216 C CA . THR A 1 814 ? -35.537 8.932 26.623 1.00 67.25 814 THR A CA 1
ATOM 6217 C C . THR A 1 814 ? -36.233 10.293 26.570 1.00 67.25 814 THR A C 1
ATOM 6219 O O . THR A 1 814 ? -36.183 11.018 27.561 1.00 67.25 814 THR A O 1
ATOM 6222 N N . VAL A 1 815 ? -36.843 10.683 25.443 1.00 66.81 815 VAL A N 1
ATOM 6223 C CA . VAL A 1 815 ? -37.410 12.035 25.261 1.00 66.81 815 VAL A CA 1
ATOM 6224 C C . VAL A 1 815 ? -38.865 11.993 24.796 1.00 66.81 815 VAL A C 1
ATOM 6226 O O . VAL A 1 815 ? -39.270 11.115 24.038 1.00 66.81 815 VAL A O 1
ATOM 6229 N N . THR A 1 816 ? -39.655 12.964 25.253 1.00 60.16 816 THR A N 1
ATOM 6230 C CA . THR A 1 816 ? -41.036 13.211 24.825 1.00 60.16 816 THR A CA 1
ATOM 6231 C C . THR A 1 816 ? -41.062 14.184 23.634 1.00 60.16 816 THR A C 1
ATOM 6233 O O . THR A 1 816 ? -40.333 15.170 23.636 1.00 60.16 816 THR A O 1
ATOM 6236 N N . ASN A 1 817 ? -41.922 13.941 22.630 1.00 62.59 817 ASN A N 1
ATOM 6237 C CA . ASN A 1 817 ? -42.147 14.803 21.445 1.00 62.59 817 ASN A CA 1
ATOM 6238 C C . ASN A 1 817 ? -41.004 14.830 20.399 1.00 62.59 817 ASN A C 1
ATOM 6240 O O . ASN A 1 817 ? -40.427 15.877 20.113 1.00 62.59 817 ASN A O 1
ATOM 6244 N N . ASN A 1 818 ? -40.693 13.684 19.792 1.00 67.38 818 ASN A N 1
ATOM 6245 C CA . ASN A 1 818 ? -39.698 13.563 18.720 1.00 67.38 818 ASN A CA 1
ATOM 6246 C C . ASN A 1 818 ? -40.385 13.261 17.370 1.00 67.38 818 ASN A C 1
ATOM 6248 O O . ASN A 1 818 ? -41.121 12.277 17.334 1.00 67.38 818 ASN A O 1
ATOM 6252 N N . PRO A 1 819 ? -40.144 14.031 16.285 1.00 75.12 819 PRO A N 1
ATOM 6253 C CA . PRO A 1 819 ? -40.749 13.801 14.970 1.00 75.12 819 PRO A CA 1
ATOM 6254 C C . PRO A 1 819 ? -40.120 12.678 14.121 1.00 75.12 819 PRO A C 1
ATOM 6256 O O . PRO A 1 819 ? -40.527 12.479 12.979 1.00 75.12 819 PRO A O 1
ATOM 6259 N N . ALA A 1 820 ? -39.125 11.947 14.630 1.00 79.81 820 ALA A N 1
ATOM 6260 C CA . ALA A 1 820 ? -38.458 10.887 13.877 1.00 79.81 820 ALA A CA 1
ATOM 6261 C C . ALA A 1 820 ? -39.340 9.644 13.628 1.00 79.81 820 ALA A C 1
ATOM 6263 O O . ALA A 1 820 ? -40.236 9.309 14.410 1.00 79.81 820 ALA A O 1
ATOM 6264 N N . VAL A 1 821 ? -39.035 8.936 12.539 1.00 85.62 821 VAL A N 1
ATOM 6265 C CA . VAL A 1 821 ? -39.627 7.645 12.170 1.00 85.62 821 VAL A CA 1
ATOM 6266 C C . VAL A 1 821 ? -38.684 6.532 12.603 1.00 85.62 821 VAL A C 1
ATOM 6268 O O . VAL A 1 821 ? -37.493 6.589 12.311 1.00 85.62 821 VAL A O 1
ATOM 6271 N N . TYR A 1 822 ? -39.206 5.510 13.271 1.00 87.50 822 TYR A N 1
ATOM 6272 C CA . TYR A 1 822 ? -38.423 4.365 13.721 1.00 87.50 822 TYR A CA 1
ATOM 6273 C C . TYR A 1 822 ? -39.019 3.080 13.180 1.00 87.50 822 TYR A C 1
ATOM 6275 O O . TYR A 1 822 ? -40.231 2.885 13.255 1.00 87.50 822 TYR A O 1
ATOM 6283 N N . ARG A 1 823 ? -38.160 2.202 12.672 1.00 92.12 823 ARG A N 1
ATOM 6284 C CA . ARG A 1 823 ? -38.507 0.863 12.203 1.00 92.12 823 ARG A CA 1
ATOM 6285 C C . ARG A 1 823 ? -37.697 -0.143 13.006 1.00 92.12 823 ARG A C 1
ATOM 6287 O O . ARG A 1 823 ? -36.489 -0.200 12.830 1.00 92.12 823 ARG A O 1
ATOM 6294 N N . PHE A 1 824 ? -38.348 -0.881 13.894 1.00 93.75 824 PHE A N 1
ATOM 6295 C CA . PHE A 1 824 ? -37.743 -1.944 14.693 1.00 93.75 824 PHE A CA 1
ATOM 6296 C C . PHE A 1 824 ? -38.270 -3.282 14.180 1.00 93.75 824 PHE A C 1
ATOM 6298 O O . PHE A 1 824 ? -39.412 -3.634 14.457 1.00 93.75 824 PHE A O 1
ATOM 6305 N N . ILE A 1 825 ? -37.476 -3.995 13.381 1.00 96.81 825 ILE A N 1
ATOM 6306 C CA . ILE A 1 825 ? -37.910 -5.252 12.753 1.00 96.81 825 ILE A CA 1
ATOM 6307 C C . ILE A 1 825 ? -36.856 -6.341 12.956 1.00 96.81 825 ILE A C 1
ATOM 6309 O O . ILE A 1 825 ? -35.668 -6.067 12.823 1.00 96.81 825 ILE A O 1
ATOM 6313 N N . ASN A 1 826 ? -37.265 -7.572 13.257 1.00 97.69 826 ASN A N 1
ATOM 6314 C CA . ASN A 1 826 ? -36.369 -8.725 13.413 1.00 97.69 826 ASN A CA 1
ATOM 6315 C C . ASN A 1 826 ? -35.324 -8.591 14.529 1.00 97.69 826 ASN A C 1
ATOM 6317 O O . ASN A 1 826 ? -34.241 -9.146 14.401 1.00 97.69 826 ASN A O 1
ATOM 6321 N N . ASN A 1 827 ? -35.568 -7.849 15.611 1.00 98.19 827 ASN A N 1
ATOM 6322 C CA . ASN A 1 827 ? -34.577 -7.691 16.687 1.00 98.19 827 ASN A CA 1
ATOM 6323 C C . ASN A 1 827 ? -34.814 -8.667 17.847 1.00 98.19 827 ASN A C 1
ATOM 6325 O O . ASN A 1 827 ? -35.956 -8.932 18.224 1.00 98.19 827 ASN A O 1
ATOM 6329 N N . LEU A 1 828 ? -33.731 -9.111 18.486 1.00 98.06 828 LEU A N 1
ATOM 6330 C CA . LEU A 1 828 ? -33.762 -9.778 19.788 1.00 98.06 828 LEU A CA 1
ATOM 6331 C C . LEU A 1 828 ? -33.487 -8.741 20.883 1.00 98.06 828 LEU A C 1
ATOM 6333 O O . LEU A 1 828 ? -32.369 -8.244 21.010 1.00 98.06 828 LEU A O 1
ATOM 6337 N N . LEU A 1 829 ? -34.512 -8.399 21.664 1.00 97.56 829 LEU A N 1
ATOM 6338 C CA . LEU A 1 829 ? -34.466 -7.379 22.712 1.00 97.56 829 LEU A CA 1
ATOM 6339 C C . LEU A 1 829 ? -34.684 -8.028 24.085 1.00 97.56 829 LEU A C 1
ATOM 6341 O O . LEU A 1 829 ? -35.810 -8.089 24.586 1.00 97.56 829 LEU A O 1
ATOM 6345 N N . LEU A 1 830 ? -33.596 -8.510 24.693 1.00 96.06 830 LEU A N 1
ATOM 6346 C CA . LEU A 1 830 ? -33.623 -9.230 25.963 1.00 96.06 830 LEU A CA 1
ATOM 6347 C C . LEU A 1 830 ? -33.148 -8.358 27.124 1.00 96.06 830 LEU A C 1
ATOM 6349 O O . LEU A 1 830 ? -32.097 -7.715 27.077 1.00 96.06 830 LEU A O 1
ATOM 6353 N N . ASN A 1 831 ? -33.928 -8.368 28.199 1.00 93.12 831 ASN A N 1
ATOM 6354 C CA . ASN A 1 831 ? -33.614 -7.683 29.441 1.00 93.12 831 ASN A CA 1
ATOM 6355 C C . ASN A 1 831 ? -33.916 -8.587 30.638 1.00 93.12 831 ASN A C 1
ATOM 6357 O O . ASN A 1 831 ? -35.048 -8.664 31.112 1.00 93.12 831 ASN A O 1
ATOM 6361 N N . GLU A 1 832 ? -32.886 -9.257 31.138 1.00 90.25 832 GLU A N 1
ATOM 6362 C CA . GLU A 1 832 ? -32.992 -10.297 32.167 1.00 90.25 832 GLU A CA 1
ATOM 6363 C C . GLU A 1 832 ? -32.982 -9.745 33.595 1.00 90.25 832 GLU A C 1
ATOM 6365 O O . GLU A 1 832 ? -32.985 -10.486 34.575 1.00 90.25 832 GLU A O 1
ATOM 6370 N N . LYS A 1 833 ? -33.007 -8.421 33.751 1.00 84.88 833 LYS A N 1
ATOM 6371 C CA . LYS A 1 833 ? -33.086 -7.786 35.062 1.00 84.88 833 LYS A CA 1
ATOM 6372 C C . LYS A 1 833 ? -34.274 -8.279 35.886 1.00 84.88 833 LYS A C 1
ATOM 6374 O O . LYS A 1 833 ? -35.423 -8.227 35.451 1.00 84.88 833 LYS A O 1
ATOM 6379 N N . THR A 1 834 ? -34.010 -8.584 37.155 1.00 75.31 834 THR A N 1
ATOM 6380 C CA . THR A 1 834 ? -35.024 -8.945 38.147 1.00 75.31 834 THR A CA 1
ATOM 6381 C C . THR A 1 834 ? -35.568 -7.712 38.891 1.00 75.31 834 THR A C 1
ATOM 6383 O O . THR A 1 834 ? -34.900 -7.151 39.758 1.00 75.31 834 THR A O 1
ATOM 6386 N N . GLY A 1 835 ? -36.807 -7.304 38.579 1.00 67.62 835 GLY A N 1
ATOM 6387 C CA . GLY A 1 835 ? -37.632 -6.350 39.340 1.00 67.62 835 GLY A CA 1
ATOM 6388 C C . GLY A 1 835 ? -37.461 -4.868 38.974 1.00 67.62 835 GLY A C 1
ATOM 6389 O O . GLY A 1 835 ? -36.358 -4.354 39.037 1.00 67.62 835 GLY A O 1
ATOM 6390 N N . GLY A 1 836 ? -38.554 -4.144 38.679 1.00 70.50 836 GLY A N 1
ATOM 6391 C CA . GLY A 1 836 ? -38.635 -2.669 38.550 1.00 70.50 836 GLY A CA 1
ATOM 6392 C C . GLY A 1 836 ? -37.964 -2.035 37.309 1.00 70.50 836 GLY A C 1
ATOM 6393 O O . GLY A 1 836 ? -36.806 -2.302 37.022 1.00 70.50 836 GLY A O 1
ATOM 6394 N N . ASN A 1 837 ? -38.672 -1.149 36.590 1.00 83.31 837 ASN A N 1
ATOM 6395 C CA . ASN A 1 837 ? -38.203 -0.343 35.435 1.00 83.31 837 ASN A CA 1
ATOM 6396 C C . ASN A 1 837 ? -37.311 -1.054 34.387 1.00 83.31 837 ASN A C 1
ATOM 6398 O O . ASN A 1 837 ? -36.438 -0.415 33.796 1.00 83.31 837 ASN A O 1
ATOM 6402 N N . ALA A 1 838 ? -37.530 -2.348 34.150 1.00 89.06 838 ALA A N 1
ATOM 6403 C CA . ALA A 1 838 ? -36.869 -3.125 33.106 1.00 89.06 838 ALA A CA 1
ATOM 6404 C C . ALA A 1 838 ? -37.820 -3.320 31.922 1.00 89.06 838 ALA A C 1
ATOM 6406 O O . ALA A 1 838 ? -38.975 -3.705 32.121 1.00 89.06 838 ALA A O 1
ATOM 6407 N N . TYR A 1 839 ? -37.336 -3.034 30.716 1.00 92.38 839 TYR A N 1
ATOM 6408 C CA . TYR A 1 839 ? -38.133 -3.044 29.497 1.00 92.38 839 TYR A CA 1
ATOM 6409 C C . TYR A 1 839 ? -37.424 -3.761 28.343 1.00 92.38 839 TYR A C 1
ATOM 6411 O O . TYR A 1 839 ? -36.203 -3.647 28.208 1.00 92.38 839 TYR A O 1
ATOM 6419 N N . GLY A 1 840 ? -38.182 -4.454 27.490 1.00 92.38 840 GLY A N 1
ATOM 6420 C CA . GLY A 1 840 ? -37.700 -4.852 26.162 1.00 92.38 840 GLY A CA 1
ATOM 6421 C C . GLY A 1 840 ? -37.599 -3.615 25.267 1.00 92.38 840 GLY A C 1
ATOM 6422 O O . GLY A 1 840 ? -36.508 -3.214 24.856 1.00 92.38 840 GLY A O 1
ATOM 6423 N N . LEU A 1 841 ? -38.737 -2.936 25.082 1.00 93.00 841 LEU A N 1
ATOM 6424 C CA . LEU A 1 841 ? -38.844 -1.676 24.343 1.00 93.00 841 LEU A CA 1
ATOM 6425 C C . LEU A 1 841 ? -39.332 -0.518 25.233 1.00 93.00 841 LEU A C 1
ATOM 6427 O O . LEU A 1 841 ? -40.425 -0.552 25.793 1.00 93.00 841 LEU A O 1
ATOM 6431 N N . TYR A 1 842 ? -38.552 0.555 25.344 1.00 90.88 842 TYR A N 1
ATOM 6432 C CA . TYR A 1 842 ? -38.901 1.735 26.142 1.00 90.88 842 TYR A CA 1
ATOM 6433 C C . TYR A 1 842 ? -39.205 2.956 25.265 1.00 90.88 842 TYR A C 1
ATOM 6435 O O . TYR A 1 842 ? -38.306 3.580 24.705 1.00 90.88 842 TYR A O 1
ATOM 6443 N N . TRP A 1 843 ? -40.474 3.351 25.171 1.00 85.81 843 TRP A N 1
ATOM 6444 C CA . TRP A 1 843 ? -40.926 4.452 24.321 1.00 85.81 843 TRP A CA 1
ATOM 6445 C C . TRP A 1 843 ? -41.508 5.629 25.117 1.00 85.81 843 TRP A C 1
ATOM 6447 O O . TRP A 1 843 ? -42.705 5.710 25.388 1.00 85.81 843 TRP A O 1
ATOM 6457 N N . ALA A 1 844 ? -40.670 6.598 25.489 1.00 77.38 844 ALA A N 1
ATOM 6458 C CA . ALA A 1 844 ? -41.102 7.728 26.314 1.00 77.38 844 ALA A CA 1
ATOM 6459 C C . ALA A 1 844 ? -42.038 8.748 25.627 1.00 77.38 844 ALA A C 1
ATOM 6461 O O . ALA A 1 844 ? -42.613 9.575 26.330 1.00 77.38 844 ALA A O 1
ATOM 6462 N N . ALA A 1 845 ? -42.213 8.741 24.299 1.00 67.50 845 ALA A N 1
ATOM 6463 C CA . ALA A 1 845 ? -42.969 9.793 23.608 1.00 67.50 845 ALA A CA 1
ATOM 6464 C C . ALA A 1 845 ? -44.503 9.672 23.758 1.00 67.50 845 ALA A C 1
ATOM 6466 O O . ALA A 1 845 ? -45.064 8.580 23.671 1.00 67.50 845 ALA A O 1
ATOM 6467 N N . ASN A 1 846 ? -45.176 10.819 23.940 1.00 58.09 846 ASN A N 1
ATOM 6468 C CA . ASN A 1 846 ? -46.636 10.936 24.042 1.00 58.09 846 ASN A CA 1
ATOM 6469 C C . ASN A 1 846 ? -47.275 11.084 22.648 1.00 58.09 846 ASN A C 1
ATOM 6471 O O . ASN A 1 846 ? -46.746 11.796 21.796 1.00 58.09 846 ASN A O 1
ATOM 6475 N N . GLU A 1 847 ? -48.440 10.469 22.427 1.00 53.41 847 GLU A N 1
ATOM 6476 C CA . GLU A 1 847 ? -49.156 10.426 21.133 1.00 53.41 847 GLU A CA 1
ATOM 6477 C C . GLU A 1 847 ? -49.614 11.789 20.585 1.00 53.41 847 GLU A C 1
ATOM 6479 O O . GLU A 1 847 ? -50.073 11.888 19.450 1.00 53.41 847 GLU A O 1
ATOM 6484 N N . THR A 1 848 ? -49.487 12.866 21.358 1.00 52.12 848 THR A N 1
ATOM 6485 C CA . THR A 1 848 ? -50.036 14.185 21.018 1.00 52.12 848 THR A CA 1
ATOM 6486 C C . THR A 1 848 ? -49.221 14.991 19.994 1.00 52.12 848 THR A C 1
ATOM 6488 O O . THR A 1 848 ? -49.580 16.134 19.723 1.00 52.12 848 THR A O 1
ATOM 6491 N N . GLY A 1 849 ? -48.176 14.420 19.375 1.00 53.44 849 GLY A N 1
ATOM 6492 C CA . GLY A 1 849 ? -47.615 14.948 18.122 1.00 53.44 849 GLY A CA 1
ATOM 6493 C C . GLY A 1 849 ? -46.124 14.685 17.877 1.00 53.44 849 GLY A C 1
ATOM 6494 O O . GLY A 1 849 ? -45.270 15.237 18.569 1.00 53.44 849 GLY A O 1
ATOM 6495 N N . SER A 1 850 ? -45.822 13.892 16.836 1.00 56.78 850 SER A N 1
ATOM 6496 C CA . SER A 1 850 ? -45.010 14.253 15.645 1.00 56.78 850 SER A CA 1
ATOM 6497 C C . SER A 1 850 ? -44.165 13.112 15.041 1.00 56.78 850 SER A C 1
ATOM 6499 O O . SER A 1 850 ? -43.849 13.210 13.861 1.00 56.78 850 SER A O 1
ATOM 6501 N N . GLY A 1 851 ? -43.829 12.040 15.775 1.00 68.00 851 GLY A N 1
ATOM 6502 C CA . GLY A 1 851 ? -43.038 10.896 15.263 1.00 68.00 851 GLY A CA 1
ATOM 6503 C C . GLY A 1 851 ? -43.769 9.555 15.334 1.00 68.00 851 GLY A C 1
ATOM 6504 O O . GLY A 1 851 ? -44.787 9.435 16.019 1.00 68.00 851 GLY A O 1
ATOM 6505 N N . SER A 1 852 ? -43.256 8.541 14.630 1.00 81.19 852 SER A N 1
ATOM 6506 C CA . SER A 1 852 ? -43.902 7.227 14.488 1.00 81.19 852 SER A CA 1
ATOM 6507 C C . SER A 1 852 ? -42.960 6.072 14.820 1.00 81.19 852 SER A C 1
ATOM 6509 O O . SER A 1 852 ? -41.829 6.030 14.338 1.00 81.19 852 SER A O 1
ATOM 6511 N N . LEU A 1 853 ? -43.468 5.099 15.569 1.00 86.00 853 LEU A N 1
ATOM 6512 C CA . LEU A 1 853 ? -42.856 3.785 15.752 1.00 86.00 853 LEU A CA 1
ATOM 6513 C C . LEU A 1 853 ? -43.505 2.804 14.764 1.00 86.00 853 LEU A C 1
ATOM 6515 O O . LEU A 1 853 ? -44.721 2.851 14.597 1.00 86.00 853 LEU A O 1
ATOM 6519 N N . ASN A 1 854 ? -42.712 1.956 14.118 1.00 91.06 854 ASN A N 1
ATOM 6520 C CA . ASN A 1 854 ? -43.146 0.782 13.366 1.00 91.06 854 ASN A CA 1
ATOM 6521 C C . ASN A 1 854 ? -42.321 -0.412 13.860 1.00 91.06 854 ASN A C 1
ATOM 6523 O O . ASN A 1 854 ? -41.134 -0.504 13.556 1.00 91.06 854 ASN A O 1
ATOM 6527 N N . SER A 1 855 ? -42.931 -1.261 14.673 1.00 93.25 855 SER A N 1
ATOM 6528 C CA . SER A 1 855 ? -42.301 -2.384 15.355 1.00 93.25 855 SER A CA 1
ATOM 6529 C C . SER A 1 855 ? -43.045 -3.667 15.005 1.00 93.25 855 SER A C 1
ATOM 6531 O O . SER A 1 855 ? -44.260 -3.729 15.198 1.00 93.25 855 SER A O 1
ATOM 6533 N N . ASP A 1 856 ? -42.353 -4.665 14.459 1.00 96.12 856 ASP A N 1
ATOM 6534 C CA . ASP A 1 856 ? -42.901 -6.016 14.284 1.00 96.12 856 ASP A CA 1
ATOM 6535 C C . ASP A 1 856 ? -41.795 -7.070 14.146 1.00 96.12 856 ASP A C 1
ATOM 6537 O O . ASP A 1 856 ? -40.648 -6.722 13.878 1.00 96.12 856 ASP A O 1
ATOM 6541 N N . PHE A 1 857 ? -42.131 -8.351 14.310 1.00 96.81 857 PHE A N 1
ATOM 6542 C CA . PHE A 1 857 ? -41.181 -9.471 14.259 1.00 96.81 857 PHE A CA 1
ATOM 6543 C C . PHE A 1 857 ? -39.993 -9.296 15.221 1.00 96.81 857 PHE A C 1
ATOM 6545 O O . PHE A 1 857 ? -38.852 -9.521 14.848 1.00 96.81 857 PHE A O 1
ATOM 6552 N N . ASN A 1 858 ? -40.217 -8.847 16.453 1.00 97.62 858 ASN A N 1
ATOM 6553 C CA . ASN A 1 858 ? -39.164 -8.728 17.466 1.00 97.62 858 ASN A CA 1
ATOM 6554 C C . ASN A 1 858 ? -39.387 -9.727 18.606 1.00 97.62 858 ASN A C 1
ATOM 6556 O O . ASN A 1 858 ? -40.524 -10.073 18.916 1.00 97.62 858 ASN A O 1
ATOM 6560 N N . ASN A 1 859 ? -38.327 -10.113 19.313 1.00 97.75 859 ASN A N 1
ATOM 6561 C CA . ASN A 1 859 ? -38.458 -10.759 20.616 1.00 97.75 859 ASN A CA 1
ATOM 6562 C C . ASN A 1 859 ? -38.328 -9.709 21.729 1.00 97.75 859 ASN A C 1
ATOM 6564 O O . ASN A 1 859 ? -37.240 -9.185 21.961 1.00 97.75 859 ASN A O 1
ATOM 6568 N N . LEU A 1 860 ? -39.434 -9.388 22.404 1.00 96.81 860 LEU A N 1
ATOM 6569 C CA . LEU A 1 860 ? -39.518 -8.404 23.487 1.00 96.81 860 LEU A CA 1
ATOM 6570 C C . LEU A 1 860 ? -39.526 -9.113 24.847 1.00 96.81 860 LEU A C 1
ATOM 6572 O O . LEU A 1 860 ? -40.579 -9.253 25.475 1.00 96.81 860 LEU A O 1
ATOM 6576 N N . TYR A 1 861 ? -38.373 -9.585 25.317 1.00 95.62 861 TYR A N 1
ATOM 6577 C CA . TYR A 1 861 ? -38.290 -10.413 26.523 1.00 95.62 861 TYR A CA 1
ATOM 6578 C C . TYR A 1 861 ? -37.767 -9.629 27.734 1.00 95.62 861 TYR A C 1
ATOM 6580 O O . TYR A 1 861 ? -36.627 -9.171 27.755 1.00 95.62 861 TYR A O 1
ATOM 6588 N N . ALA A 1 862 ? -38.611 -9.473 28.759 1.00 93.69 862 ALA A N 1
ATOM 6589 C CA . ALA A 1 862 ? -38.276 -8.754 29.992 1.00 93.69 862 ALA A CA 1
ATOM 6590 C C . ALA A 1 862 ? -38.949 -9.396 31.226 1.00 93.69 862 ALA A C 1
ATOM 6592 O O . ALA A 1 862 ? -39.888 -8.821 31.788 1.00 93.69 862 ALA A O 1
ATOM 6593 N N . PRO A 1 863 ? -38.511 -10.594 31.658 1.00 89.06 863 PRO A N 1
ATOM 6594 C CA . PRO A 1 863 ? -39.224 -11.420 32.640 1.00 89.06 863 PRO A CA 1
ATOM 6595 C C . PRO A 1 863 ? -39.348 -10.782 34.031 1.00 89.06 863 PRO A C 1
ATOM 6597 O O . PRO A 1 863 ? -40.336 -11.009 34.726 1.00 89.06 863 PRO A O 1
ATOM 6600 N N . GLY A 1 864 ? -38.380 -9.964 34.452 1.00 83.06 864 GLY A N 1
ATOM 6601 C CA . GLY A 1 864 ? -38.446 -9.239 35.725 1.00 83.06 864 GLY A CA 1
ATOM 6602 C C . GLY A 1 864 ? -39.060 -7.837 35.631 1.00 83.06 864 GLY A C 1
ATOM 6603 O O . GLY A 1 864 ? -38.995 -7.083 36.607 1.00 83.06 864 GLY A O 1
ATOM 6604 N N . GLY A 1 865 ? -39.635 -7.466 34.482 1.00 88.06 865 GLY A N 1
ATOM 6605 C CA . GLY A 1 865 ? -40.161 -6.132 34.207 1.00 88.06 865 GLY A CA 1
ATOM 6606 C C . GLY A 1 865 ? -41.396 -6.146 33.309 1.00 88.06 865 GLY A C 1
ATOM 6607 O O . GLY A 1 865 ? -42.421 -6.731 33.652 1.00 88.06 865 GLY A O 1
ATOM 6608 N N . ALA A 1 866 ? -41.329 -5.415 32.201 1.00 92.50 866 ALA A N 1
ATOM 6609 C CA . ALA A 1 866 ? -42.420 -5.262 31.251 1.00 92.50 866 ALA A CA 1
ATOM 6610 C C . ALA A 1 866 ? -41.899 -5.347 29.817 1.00 92.50 866 ALA A C 1
ATOM 6612 O O . ALA A 1 866 ? -40.842 -4.810 29.512 1.00 92.50 866 ALA A O 1
ATOM 6613 N N . VAL A 1 867 ? -42.640 -5.976 28.907 1.00 93.88 867 VAL A N 1
ATOM 6614 C CA . VAL A 1 867 ? -42.196 -6.103 27.507 1.00 93.88 867 VAL A CA 1
ATOM 6615 C C . VAL A 1 867 ? -42.045 -4.737 26.833 1.00 93.88 867 VAL A C 1
ATOM 6617 O O . VAL A 1 867 ? -41.130 -4.540 26.031 1.00 93.88 867 VAL A O 1
ATOM 6620 N N . ALA A 1 868 ? -42.884 -3.767 27.221 1.00 93.25 868 ALA A N 1
ATOM 6621 C CA . ALA A 1 868 ? -42.838 -2.417 26.685 1.00 93.25 868 ALA A CA 1
ATOM 6622 C C . ALA A 1 868 ? -43.279 -1.327 27.680 1.00 93.25 868 ALA A C 1
ATOM 6624 O O . ALA A 1 868 ? -44.076 -1.551 28.596 1.00 93.25 868 ALA A O 1
ATOM 6625 N N . PHE A 1 869 ? -42.802 -0.106 27.445 1.00 91.19 869 PHE A N 1
ATOM 6626 C CA . PHE A 1 869 ? -43.288 1.130 28.064 1.00 91.19 869 PHE A CA 1
ATOM 6627 C C . PHE A 1 869 ? -43.675 2.134 26.982 1.00 91.19 869 PHE A C 1
ATOM 6629 O O . PHE A 1 869 ? -42.915 2.323 26.035 1.00 91.19 869 PHE A O 1
ATOM 6636 N N . ARG A 1 870 ? -44.816 2.819 27.127 1.00 86.75 870 ARG A N 1
ATOM 6637 C CA . ARG A 1 870 ? -45.259 3.845 26.172 1.00 86.75 870 ARG A CA 1
ATOM 6638 C C . ARG A 1 870 ? -46.030 4.984 26.821 1.00 86.75 870 ARG A C 1
ATOM 6640 O O . ARG A 1 870 ? -47.083 4.762 27.416 1.00 86.75 870 ARG A O 1
ATOM 6647 N N . GLY A 1 871 ? -45.522 6.210 26.662 1.00 80.75 871 GLY A N 1
ATOM 6648 C CA . GLY A 1 871 ? -46.227 7.447 27.031 1.00 80.75 871 GLY A CA 1
ATOM 6649 C C . GLY A 1 871 ? -46.679 7.512 28.496 1.00 80.75 871 GLY A C 1
ATOM 6650 O O . GLY A 1 871 ? -47.769 8.000 28.781 1.00 80.75 871 GLY A O 1
ATOM 6651 N N . GLY A 1 872 ? -45.884 6.960 29.422 1.00 84.00 872 GLY A N 1
ATOM 6652 C CA . GLY A 1 872 ? -46.224 6.881 30.850 1.00 84.00 872 GLY A CA 1
ATOM 6653 C C . GLY A 1 872 ? -46.889 5.574 31.292 1.00 84.00 872 GLY A C 1
ATOM 6654 O O . GLY A 1 872 ? -47.025 5.360 32.494 1.00 84.00 872 GLY A O 1
ATOM 6655 N N . ASN A 1 873 ? -47.269 4.698 30.358 1.00 89.44 873 ASN A N 1
ATOM 6656 C CA . ASN A 1 873 ? -47.903 3.413 30.647 1.00 89.44 873 ASN A CA 1
ATOM 6657 C C . ASN A 1 873 ? -46.914 2.251 30.504 1.00 89.44 873 ASN A C 1
ATOM 6659 O O . ASN A 1 873 ? -46.091 2.233 29.588 1.00 89.44 873 ASN A O 1
ATOM 6663 N N . THR A 1 874 ? -47.048 1.260 31.380 1.00 92.06 874 THR A N 1
ATOM 6664 C CA . THR A 1 874 ? -46.235 0.039 31.401 1.00 92.06 874 THR A CA 1
ATOM 6665 C C . THR A 1 874 ? -47.078 -1.157 30.963 1.00 92.06 874 THR A C 1
ATOM 6667 O O . THR A 1 874 ? -48.192 -1.321 31.455 1.00 92.06 874 THR A O 1
ATOM 6670 N N . TYR A 1 875 ? -46.535 -2.004 30.084 1.00 93.56 875 TYR A N 1
ATOM 6671 C CA . TYR A 1 875 ? -47.215 -3.183 29.537 1.00 93.56 875 TYR A CA 1
ATOM 6672 C C . TYR A 1 875 ? -46.444 -4.444 29.913 1.00 93.56 875 TYR A C 1
ATOM 6674 O O . TYR A 1 875 ? -45.389 -4.729 29.348 1.00 93.56 875 TYR A O 1
ATOM 6682 N N . SER A 1 876 ? -46.948 -5.181 30.902 1.00 90.56 876 SER A N 1
ATOM 6683 C CA . SER A 1 876 ? -46.259 -6.362 31.433 1.00 90.56 876 SER A CA 1
ATOM 6684 C C . SER A 1 876 ? -46.283 -7.556 30.478 1.00 90.56 876 SER A C 1
ATOM 6686 O O . SER A 1 876 ? -45.316 -8.309 30.458 1.00 90.56 876 SER A O 1
ATOM 6688 N N . GLY A 1 877 ? -47.342 -7.722 29.679 1.00 91.88 877 GLY A N 1
ATOM 6689 C CA . GLY A 1 877 ? -47.476 -8.809 28.706 1.00 91.88 877 GLY A CA 1
ATOM 6690 C C . GLY A 1 877 ? -47.513 -8.327 27.255 1.00 91.88 877 GLY A C 1
ATOM 6691 O O . GLY A 1 877 ? -47.979 -7.225 26.961 1.00 91.88 877 GLY A O 1
ATOM 6692 N N . LEU A 1 878 ? -47.067 -9.188 26.334 1.00 94.69 878 LEU A N 1
ATOM 6693 C CA . LEU A 1 878 ? -47.062 -8.904 24.894 1.00 94.69 878 LEU A CA 1
ATOM 6694 C C . LEU A 1 878 ? -48.465 -8.654 24.326 1.00 94.69 878 LEU A C 1
ATOM 6696 O O . LEU A 1 878 ? -48.637 -7.722 23.550 1.00 94.69 878 LEU A O 1
ATOM 6700 N N . GLY A 1 879 ? -49.479 -9.404 24.768 1.00 94.88 879 GLY A N 1
ATOM 6701 C CA . GLY A 1 879 ? -50.861 -9.195 24.315 1.00 94.88 879 GLY A CA 1
ATOM 6702 C C . GLY A 1 879 ? -51.431 -7.821 24.694 1.00 94.88 879 GLY A C 1
ATOM 6703 O O . GLY A 1 879 ? -52.132 -7.195 23.893 1.00 94.88 879 GLY A O 1
ATOM 6704 N N . ASP A 1 880 ? -51.086 -7.311 25.883 1.00 93.25 880 ASP A N 1
ATOM 6705 C CA . ASP A 1 880 ? -51.489 -5.968 26.326 1.00 93.25 880 ASP A CA 1
ATOM 6706 C C . ASP A 1 880 ? -50.803 -4.891 25.481 1.00 93.25 880 ASP A C 1
ATOM 6708 O O . ASP A 1 880 ? -51.437 -3.914 25.074 1.00 93.25 880 ASP A O 1
ATOM 6712 N N . TRP A 1 881 ? -49.515 -5.092 25.182 1.00 94.25 881 TRP A N 1
ATOM 6713 C CA . TRP A 1 881 ? -48.755 -4.222 24.293 1.00 94.25 881 TRP A CA 1
ATOM 6714 C C . TRP A 1 881 ? -49.354 -4.193 22.886 1.00 94.25 881 TRP A C 1
ATOM 6716 O O . TRP A 1 881 ? -49.670 -3.112 22.403 1.00 94.25 881 TRP A O 1
ATOM 6726 N N . GLN A 1 882 ? -49.576 -5.352 22.262 1.00 94.69 882 GLN A N 1
ATOM 6727 C CA . GLN A 1 882 ? -50.143 -5.477 20.913 1.00 94.69 882 GLN A CA 1
ATOM 6728 C C . GLN A 1 882 ? -51.515 -4.801 20.808 1.00 94.69 882 GLN A C 1
ATOM 6730 O O . GLN A 1 882 ? -51.792 -4.073 19.854 1.00 94.69 882 GLN A O 1
ATOM 6735 N N . THR A 1 883 ? -52.364 -4.987 21.822 1.00 93.06 883 THR A N 1
ATOM 6736 C CA . THR A 1 883 ? -53.698 -4.373 21.868 1.00 93.06 883 THR A CA 1
ATOM 6737 C C . THR A 1 883 ? -53.614 -2.850 21.972 1.00 93.06 883 THR A C 1
ATOM 6739 O O . THR A 1 883 ? -54.365 -2.141 21.303 1.00 93.06 883 THR A O 1
ATOM 6742 N N . ALA A 1 884 ? -52.711 -2.333 22.809 1.00 89.75 884 ALA A N 1
ATOM 6743 C CA . ALA A 1 884 ? -52.592 -0.901 23.061 1.00 89.75 884 ALA A CA 1
ATOM 6744 C C . ALA A 1 884 ? -51.802 -0.147 21.980 1.00 89.75 884 ALA A C 1
ATOM 6746 O O . ALA A 1 884 ? -52.092 1.017 21.708 1.00 89.75 884 ALA A O 1
ATOM 6747 N N . SER A 1 885 ? -50.785 -0.777 21.389 1.00 87.69 885 SER A N 1
ATOM 6748 C CA . SER A 1 885 ? -49.904 -0.167 20.390 1.00 87.69 885 SER A CA 1
ATOM 6749 C C . SER A 1 885 ? -50.403 -0.365 18.962 1.00 87.69 885 SER A C 1
ATOM 6751 O O . SER A 1 885 ? -50.078 0.454 18.104 1.00 87.69 885 SER A O 1
ATOM 6753 N N . THR A 1 886 ? -51.191 -1.418 18.706 1.00 90.94 886 THR A N 1
ATOM 6754 C CA . THR A 1 886 ? -51.541 -1.937 17.368 1.00 90.94 886 THR A CA 1
ATOM 6755 C C . THR A 1 886 ? -50.333 -2.389 16.535 1.00 90.94 886 THR A C 1
ATOM 6757 O O . THR A 1 886 ? -50.417 -2.473 15.313 1.00 90.94 886 THR A O 1
ATOM 6760 N N . GLN A 1 887 ? -49.205 -2.670 17.192 1.00 90.88 887 GLN A N 1
ATOM 6761 C CA . GLN A 1 887 ? -47.937 -3.091 16.586 1.00 90.88 887 GLN A CA 1
ATOM 6762 C C . GLN A 1 887 ? -47.500 -4.457 17.118 1.00 90.88 887 GLN A C 1
ATOM 6764 O O . GLN A 1 887 ? -48.163 -5.021 17.989 1.00 90.88 887 GLN A O 1
ATOM 6769 N N . ASP A 1 888 ? -46.375 -4.969 16.613 1.00 94.94 888 ASP A N 1
ATOM 6770 C CA . ASP A 1 888 ? -45.742 -6.196 17.100 1.00 94.94 888 ASP A CA 1
ATOM 6771 C C . ASP A 1 888 ? -46.650 -7.429 16.989 1.00 94.94 888 ASP A C 1
ATOM 6773 O O . ASP A 1 888 ? -46.657 -8.295 17.860 1.00 94.94 888 ASP A O 1
ATOM 6777 N N . SER A 1 889 ? -47.439 -7.505 15.913 1.00 95.44 889 SER A N 1
ATOM 6778 C CA . SER A 1 889 ? -48.416 -8.574 15.675 1.00 95.44 889 SER A CA 1
ATOM 6779 C C . SER A 1 889 ? -47.789 -9.964 15.520 1.00 95.44 889 SER A C 1
ATOM 6781 O O . SER A 1 889 ? -48.397 -10.954 15.922 1.00 95.44 889 SER A O 1
ATOM 6783 N N . SER A 1 890 ? -46.577 -10.012 14.968 1.00 96.19 890 SER A N 1
ATOM 6784 C CA . SER A 1 890 ? -45.765 -11.209 14.724 1.00 96.19 890 SER A CA 1
ATOM 6785 C C . SER A 1 890 ? -44.542 -11.273 15.648 1.00 96.19 890 SER A C 1
ATOM 6787 O O . SER A 1 890 ? -43.677 -12.126 15.484 1.00 96.19 890 SER A O 1
ATOM 6789 N N . SER A 1 891 ? -44.447 -10.357 16.611 1.00 97.25 891 SER A N 1
ATOM 6790 C CA . SER A 1 891 ? -43.421 -10.377 17.653 1.00 97.25 891 SER A CA 1
ATOM 6791 C C . SER A 1 891 ? -43.727 -11.436 18.711 1.00 97.25 891 SER A C 1
ATOM 6793 O O . SER A 1 891 ? -44.869 -11.867 18.884 1.00 97.25 891 SER A O 1
ATOM 6795 N N . VAL A 1 892 ? -42.702 -11.811 19.470 1.00 97.12 892 VAL A N 1
ATOM 6796 C CA . VAL A 1 892 ? -42.766 -12.791 20.560 1.00 97.12 892 VAL A CA 1
ATOM 6797 C C . VAL A 1 892 ? -42.167 -12.216 21.847 1.00 97.12 892 VAL A C 1
ATOM 6799 O O . VAL A 1 892 ? -41.591 -11.130 21.864 1.00 97.12 892 VAL A O 1
ATOM 6802 N N . SER A 1 893 ? -42.356 -12.912 22.967 1.00 96.38 893 SER A N 1
ATOM 6803 C CA . SER A 1 893 ? -41.717 -12.588 24.247 1.00 96.38 893 SER A CA 1
ATOM 6804 C C . SER A 1 893 ? -41.313 -13.893 24.917 1.00 96.38 893 SER A C 1
ATOM 6806 O O . SER A 1 893 ? -42.118 -14.525 25.603 1.00 96.38 893 SER A O 1
ATOM 6808 N N . LYS A 1 894 ? -40.085 -14.339 24.648 1.00 94.50 894 LYS A N 1
ATOM 6809 C CA . LYS A 1 894 ? -39.563 -15.618 25.142 1.00 94.50 894 LYS A CA 1
ATOM 6810 C C . LYS A 1 894 ? -38.074 -15.544 25.461 1.00 94.50 894 LYS A C 1
ATOM 6812 O O . LYS A 1 894 ? -37.343 -14.748 24.873 1.00 94.50 894 LYS A O 1
ATOM 6817 N N . ALA A 1 895 ? -37.643 -16.386 26.395 1.00 93.38 895 ALA A N 1
ATOM 6818 C CA . ALA A 1 895 ? -36.226 -16.594 26.660 1.00 93.38 895 ALA A CA 1
ATOM 6819 C C . ALA A 1 895 ? -35.541 -17.188 25.422 1.00 93.38 895 ALA A C 1
ATOM 6821 O O . ALA A 1 895 ? -36.173 -17.934 24.673 1.00 93.38 895 ALA A O 1
ATOM 6822 N N . VAL A 1 896 ? -34.259 -16.875 25.239 1.00 94.62 896 VAL A N 1
ATOM 6823 C CA . VAL A 1 896 ? -33.405 -17.485 24.211 1.00 94.62 896 VAL A CA 1
ATOM 6824 C C . VAL A 1 896 ? -32.100 -17.939 24.851 1.00 94.62 896 VAL A C 1
ATOM 6826 O O . VAL A 1 896 ? -31.720 -17.438 25.909 1.00 94.62 896 VAL A O 1
ATOM 6829 N N . THR A 1 897 ? -31.417 -18.870 24.201 1.00 92.69 897 THR A N 1
ATOM 6830 C CA . THR A 1 897 ? -30.081 -19.325 24.585 1.00 92.69 897 THR A CA 1
ATOM 6831 C C . THR A 1 897 ? -29.061 -18.761 23.603 1.00 92.69 897 THR A C 1
ATOM 6833 O O . THR A 1 897 ? -29.261 -18.828 22.390 1.00 92.69 897 THR A O 1
ATOM 6836 N N . PHE A 1 898 ? -27.985 -18.186 24.137 1.00 92.62 898 PHE A N 1
ATOM 6837 C CA . PHE A 1 898 ? -26.843 -17.691 23.371 1.00 92.62 898 PHE A CA 1
ATOM 6838 C C . PHE A 1 898 ? -25.600 -18.543 23.648 1.00 92.62 898 PHE A C 1
ATOM 6840 O O . PHE A 1 898 ? -25.515 -19.147 24.719 1.00 92.62 898 PHE A O 1
ATOM 6847 N N . VAL A 1 899 ? -24.613 -18.512 22.743 1.00 87.88 899 VAL A N 1
ATOM 6848 C CA . VAL A 1 899 ? -23.289 -19.143 22.936 1.00 87.88 899 VAL A CA 1
ATOM 6849 C C . VAL A 1 899 ? -22.662 -18.707 24.265 1.00 87.88 899 VAL A C 1
ATOM 6851 O O . VAL A 1 899 ? -22.116 -19.522 25.010 1.00 87.88 899 VAL A O 1
ATOM 6854 N N . SER A 1 900 ? -22.745 -17.414 24.602 1.00 91.12 900 SER A N 1
ATOM 6855 C CA . SER A 1 900 ? -22.400 -16.920 25.938 1.00 91.12 900 SER A CA 1
ATOM 6856 C C . SER A 1 900 ? -23.066 -15.576 26.250 1.00 91.12 900 SER A C 1
ATOM 6858 O O . SER A 1 900 ? -23.716 -14.963 25.410 1.00 91.12 900 SER A O 1
ATOM 6860 N N . GLY A 1 901 ? -22.857 -15.055 27.463 1.00 85.75 901 GLY A N 1
ATOM 6861 C CA . GLY A 1 901 ? -23.283 -13.696 27.803 1.00 85.75 901 GLY A CA 1
ATOM 6862 C C . GLY A 1 901 ? -22.582 -12.604 26.984 1.00 85.75 901 GLY A C 1
ATOM 6863 O O . GLY A 1 901 ? -23.103 -11.501 26.906 1.00 85.75 901 GLY A O 1
ATOM 6864 N N . GLU A 1 902 ? -21.425 -12.855 26.370 1.00 87.44 902 GLU A N 1
ATOM 6865 C CA . GLU A 1 902 ? -20.697 -11.863 25.552 1.00 87.44 902 GLU A CA 1
ATOM 6866 C C . GLU A 1 902 ? -20.847 -12.102 24.043 1.00 87.44 902 GLU A C 1
ATOM 6868 O O . GLU A 1 902 ? -20.673 -11.171 23.260 1.00 87.44 902 GLU A O 1
ATOM 6873 N N . ASP A 1 903 ? -21.218 -13.323 23.657 1.00 88.94 903 ASP A N 1
ATOM 6874 C CA . ASP A 1 903 ? -21.439 -13.760 22.280 1.00 88.94 903 ASP A CA 1
ATOM 6875 C C . ASP A 1 903 ? -22.920 -14.099 22.083 1.00 88.94 903 ASP A C 1
ATOM 6877 O O . ASP A 1 903 ? -23.395 -15.138 22.541 1.00 88.94 903 ASP A O 1
ATOM 6881 N N . LEU A 1 904 ? -23.647 -13.202 21.413 1.00 94.50 904 LEU A N 1
ATOM 6882 C CA . LEU A 1 904 ? -25.103 -13.266 21.273 1.00 94.50 904 LEU A CA 1
ATOM 6883 C C . LEU A 1 904 ? -25.561 -14.007 20.005 1.00 94.50 904 LEU A C 1
ATOM 6885 O O . LEU A 1 904 ? -26.635 -13.708 19.466 1.00 94.50 904 LEU A O 1
ATOM 6889 N N . ARG A 1 905 ? -24.757 -14.952 19.505 1.00 91.69 905 ARG A N 1
ATOM 6890 C CA . ARG A 1 905 ? -25.214 -15.948 18.527 1.00 91.69 905 ARG A CA 1
ATOM 6891 C C . ARG A 1 905 ? -26.178 -16.918 19.206 1.00 91.69 905 ARG A C 1
ATOM 6893 O O . ARG A 1 905 ? -25.896 -17.388 20.307 1.00 91.69 905 ARG A O 1
ATOM 6900 N N . LEU A 1 906 ? -27.330 -17.167 18.579 1.00 89.50 906 LEU A N 1
ATOM 6901 C CA . LEU A 1 906 ? -28.312 -18.143 19.065 1.00 89.50 906 LEU A CA 1
ATOM 6902 C C . LEU A 1 906 ? -27.697 -19.546 19.080 1.00 89.50 906 LEU A C 1
ATOM 6904 O O . LEU A 1 906 ? -27.040 -19.931 18.116 1.00 89.50 906 LEU A O 1
ATOM 6908 N N . ASP A 1 907 ? -27.940 -20.289 20.156 1.00 85.62 907 ASP A N 1
ATOM 6909 C CA . ASP A 1 907 ? -27.418 -21.643 20.360 1.00 85.62 907 ASP A CA 1
ATOM 6910 C C . ASP A 1 907 ? -28.501 -22.581 20.931 1.00 85.62 907 ASP A C 1
ATOM 6912 O O . ASP A 1 907 ? -29.571 -22.145 21.378 1.00 85.62 907 ASP A O 1
ATOM 6916 N N . GLY A 1 908 ? -28.234 -23.887 20.906 1.00 83.69 908 GLY A N 1
ATOM 6917 C CA . GLY A 1 908 ? -29.122 -24.930 21.411 1.00 83.69 908 GLY A CA 1
ATOM 6918 C C . GLY A 1 908 ? -30.499 -24.907 20.745 1.00 83.69 908 GLY A C 1
ATOM 6919 O O . GLY A 1 908 ? -30.627 -24.680 19.546 1.00 83.69 908 GLY A O 1
ATOM 6920 N N . GLU A 1 909 ? -31.561 -25.106 21.532 1.00 85.00 909 GLU A N 1
ATOM 6921 C CA . GLU A 1 909 ? -32.940 -25.112 21.013 1.00 85.00 909 GLU A CA 1
ATOM 6922 C C . GLU A 1 909 ? -33.352 -23.773 20.378 1.00 85.00 909 GLU A C 1
ATOM 6924 O O . GLU A 1 909 ? -34.239 -23.748 19.532 1.00 85.00 909 GLU A O 1
ATOM 6929 N N . SER A 1 910 ? -32.713 -22.657 20.753 1.00 90.25 910 SER A N 1
ATOM 6930 C CA . SER A 1 910 ? -33.026 -21.340 20.181 1.00 90.25 910 SER A CA 1
ATOM 6931 C C . SER A 1 910 ? -32.498 -21.165 18.755 1.00 90.25 910 SER A C 1
ATOM 6933 O O . SER A 1 910 ? -33.024 -20.336 18.020 1.00 90.25 910 SER A O 1
ATOM 6935 N N . ALA A 1 911 ? -31.496 -21.949 18.348 1.00 83.62 911 ALA A N 1
ATOM 6936 C CA . ALA A 1 911 ? -30.948 -21.925 16.994 1.00 83.62 911 ALA A CA 1
ATOM 6937 C C . ALA A 1 911 ? -31.919 -22.496 15.943 1.00 83.62 911 ALA A C 1
ATOM 6939 O O . ALA A 1 911 ? -31.837 -22.132 14.776 1.00 83.62 911 ALA A O 1
ATOM 6940 N N . GLU A 1 912 ? -32.866 -23.348 16.341 1.00 82.88 912 GLU A N 1
ATOM 6941 C CA . GLU A 1 912 ? -33.843 -23.987 15.439 1.00 82.88 912 GLU A CA 1
ATOM 6942 C C . GLU A 1 912 ? -35.290 -23.536 15.714 1.00 82.88 912 GLU A C 1
ATOM 6944 O O . GLU A 1 912 ? -36.255 -24.090 15.183 1.00 82.88 912 GLU A O 1
ATOM 6949 N N . ASP A 1 913 ? -35.459 -22.523 16.560 1.00 90.88 913 ASP A N 1
ATOM 6950 C CA . ASP A 1 913 ? -36.755 -22.097 17.066 1.00 90.88 913 ASP A CA 1
ATOM 6951 C C . ASP A 1 913 ? -37.541 -21.286 16.029 1.00 90.88 913 ASP A C 1
ATOM 6953 O O . ASP A 1 913 ? -37.243 -20.122 15.752 1.00 90.88 913 ASP A O 1
ATOM 6957 N N . ALA A 1 914 ? -38.596 -21.892 15.485 1.00 90.31 914 ALA A N 1
ATOM 6958 C CA . ALA A 1 914 ? -39.444 -21.262 14.478 1.00 90.31 914 ALA A CA 1
ATOM 6959 C C . ALA A 1 914 ? -40.178 -20.004 14.982 1.00 90.31 914 ALA A C 1
ATOM 6961 O O . ALA A 1 914 ? -40.558 -19.163 14.165 1.00 90.31 914 ALA A O 1
ATOM 6962 N N . ASP A 1 915 ? -40.355 -19.836 16.300 1.00 92.69 915 ASP A N 1
ATOM 6963 C CA . ASP A 1 915 ? -40.932 -18.610 16.871 1.00 92.69 915 ASP A CA 1
ATOM 6964 C C . ASP A 1 915 ? -39.977 -17.409 16.751 1.00 92.69 915 ASP A C 1
ATOM 6966 O O . ASP A 1 915 ? -40.396 -16.262 16.907 1.00 92.69 915 ASP A O 1
ATOM 6970 N N . LEU A 1 916 ? -38.689 -17.662 16.501 1.00 94.75 916 LEU A N 1
ATOM 6971 C CA . LEU A 1 916 ? -37.662 -16.642 16.300 1.00 94.75 916 LEU A CA 1
ATOM 6972 C C . LEU A 1 916 ? -37.434 -16.334 14.813 1.00 94.75 916 LEU A C 1
ATOM 6974 O O . LEU A 1 916 ? -36.484 -15.628 14.481 1.00 94.75 916 LEU A O 1
ATOM 6978 N N . PHE A 1 917 ? -38.293 -16.811 13.907 1.00 94.44 917 PHE A N 1
ATOM 6979 C CA . PHE A 1 917 ? -38.261 -16.401 12.504 1.00 94.44 917 PHE A CA 1
ATOM 6980 C C . PHE A 1 917 ? -38.910 -15.027 12.311 1.00 94.44 917 PHE A C 1
ATOM 6982 O O . PHE A 1 917 ? -40.037 -14.758 12.723 1.00 94.44 917 PHE A O 1
ATOM 6989 N N . GLY A 1 918 ? -38.162 -14.144 11.667 1.00 94.50 918 GLY A N 1
ATOM 6990 C CA . GLY A 1 918 ? -38.561 -12.816 11.249 1.00 94.50 918 GLY A CA 1
ATOM 6991 C C . GLY A 1 918 ? -39.041 -12.763 9.798 1.00 94.50 918 GLY A C 1
ATOM 6992 O O . GLY A 1 918 ? -39.475 -13.750 9.205 1.00 94.50 918 GLY A O 1
ATOM 6993 N N . THR A 1 919 ? -38.950 -11.571 9.213 1.00 95.19 919 THR A N 1
ATOM 6994 C CA . THR A 1 919 ? -39.366 -11.280 7.832 1.00 95.19 919 THR A CA 1
ATOM 6995 C C . THR A 1 919 ? -38.196 -10.817 6.963 1.00 95.19 919 THR A C 1
ATOM 6997 O O . THR A 1 919 ? -37.300 -10.137 7.447 1.00 95.19 919 THR A O 1
ATOM 7000 N N . ALA A 1 920 ? -38.164 -11.144 5.672 1.00 93.81 920 ALA A N 1
ATOM 7001 C CA . ALA A 1 920 ? -37.057 -10.740 4.802 1.00 93.81 920 ALA A CA 1
ATOM 7002 C C . ALA A 1 920 ? -36.953 -9.211 4.642 1.00 93.81 920 ALA A C 1
ATOM 7004 O O . ALA A 1 920 ? -37.934 -8.528 4.334 1.00 93.81 920 ALA A O 1
ATOM 7005 N N . ILE A 1 921 ? -35.740 -8.671 4.797 1.00 94.19 921 ILE A N 1
ATOM 7006 C CA . ILE A 1 921 ? -35.442 -7.244 4.630 1.00 94.19 921 ILE A CA 1
ATOM 7007 C C . ILE A 1 921 ? -34.450 -7.089 3.481 1.00 94.19 921 ILE A C 1
ATOM 7009 O O . ILE A 1 921 ? -33.295 -7.474 3.595 1.00 94.19 921 ILE A O 1
ATOM 7013 N N . ALA A 1 922 ? -34.880 -6.474 2.377 1.00 88.56 922 ALA A N 1
ATOM 7014 C CA . ALA A 1 922 ? -34.065 -6.356 1.161 1.00 88.56 922 ALA A CA 1
ATOM 7015 C C . ALA A 1 922 ? -32.716 -5.633 1.364 1.00 88.56 922 ALA A C 1
ATOM 7017 O O . ALA A 1 922 ? -31.782 -5.849 0.600 1.00 88.56 922 ALA A O 1
ATOM 7018 N N . GLU A 1 923 ? -32.617 -4.767 2.377 1.00 89.19 923 GLU A N 1
ATOM 7019 C CA . GLU A 1 923 ? -31.397 -4.021 2.720 1.00 89.19 923 GLU A CA 1
ATOM 7020 C C . GLU A 1 923 ? -30.427 -4.814 3.625 1.00 89.19 923 GLU A C 1
ATOM 7022 O O . GLU A 1 923 ? -29.330 -4.321 3.892 1.00 89.19 923 GLU A O 1
ATOM 7027 N N . VAL A 1 924 ? -30.821 -6.002 4.113 1.00 91.62 924 VAL A N 1
ATOM 7028 C CA . VAL A 1 924 ? -30.042 -6.865 5.023 1.00 91.62 924 VAL A CA 1
ATOM 7029 C C . VAL A 1 924 ? -30.068 -8.303 4.501 1.00 91.62 924 VAL A C 1
ATOM 7031 O O . VAL A 1 924 ? -30.959 -9.085 4.824 1.00 91.62 924 VAL A O 1
ATOM 7034 N N . THR A 1 925 ? -29.094 -8.640 3.658 1.00 89.31 925 THR A N 1
ATOM 7035 C CA . THR A 1 925 ? -28.998 -9.957 3.001 1.00 89.31 925 THR A CA 1
ATOM 7036 C C . THR A 1 925 ? -28.080 -10.935 3.719 1.00 89.31 925 THR A C 1
ATOM 7038 O O . THR A 1 925 ? -28.183 -12.136 3.492 1.00 89.31 925 THR A O 1
ATOM 7041 N N . GLU A 1 926 ? -27.200 -10.429 4.577 1.00 84.75 926 GLU A N 1
ATOM 7042 C CA . GLU A 1 926 ? -26.221 -11.209 5.330 1.00 84.75 926 GLU A CA 1
ATOM 7043 C C . GLU A 1 926 ? -26.419 -10.989 6.834 1.00 84.75 926 GLU A C 1
ATOM 7045 O O . GLU A 1 926 ? -27.043 -10.004 7.256 1.00 84.75 926 GLU A O 1
ATOM 7050 N N . ASP A 1 927 ? -25.948 -11.927 7.646 1.00 86.44 927 ASP A N 1
ATOM 7051 C CA . ASP A 1 927 ? -25.891 -11.819 9.100 1.00 86.44 927 ASP A CA 1
ATOM 7052 C C . ASP A 1 927 ? -24.552 -11.210 9.570 1.00 86.44 927 ASP A C 1
ATOM 7054 O O . ASP A 1 927 ? -23.785 -10.667 8.774 1.00 86.44 927 ASP A O 1
ATOM 7058 N N . ILE A 1 928 ? -24.295 -11.206 10.879 1.00 84.62 928 ILE A N 1
ATOM 7059 C CA . ILE A 1 928 ? -23.057 -10.660 11.465 1.00 84.62 928 ILE A CA 1
ATOM 7060 C C . ILE A 1 928 ? -21.784 -11.423 11.062 1.00 84.62 928 ILE A C 1
ATOM 7062 O O . ILE A 1 928 ? -20.702 -10.842 11.089 1.00 84.62 928 ILE A O 1
ATOM 7066 N N . ASP A 1 929 ? -21.908 -12.689 10.666 1.00 75.56 929 ASP A N 1
ATOM 7067 C CA . ASP A 1 929 ? -20.788 -13.548 10.278 1.00 75.56 929 ASP A CA 1
ATOM 7068 C C . ASP A 1 929 ? -20.532 -13.517 8.763 1.00 75.56 929 ASP A C 1
ATOM 7070 O O . ASP A 1 929 ? -19.589 -14.138 8.274 1.00 75.56 929 ASP A O 1
ATOM 7074 N N . GLY A 1 930 ? -21.348 -12.762 8.017 1.00 75.19 930 GLY A N 1
ATOM 7075 C CA . GLY A 1 930 ? -21.304 -12.690 6.557 1.00 75.19 930 GLY A CA 1
ATOM 7076 C C . GLY A 1 930 ? -22.063 -13.826 5.868 1.00 75.19 930 GLY A C 1
ATOM 7077 O O . GLY A 1 930 ? -21.954 -13.985 4.652 1.00 75.19 930 GLY A O 1
ATOM 7078 N N . ASN A 1 931 ? -22.844 -14.619 6.607 1.00 78.06 931 ASN A N 1
ATOM 7079 C CA . ASN A 1 931 ? -23.658 -15.683 6.032 1.00 78.06 931 ASN A CA 1
ATOM 7080 C C . ASN A 1 931 ? -24.938 -15.110 5.430 1.00 78.06 931 ASN A C 1
ATOM 7082 O O . ASN A 1 931 ? -25.555 -14.204 5.991 1.00 78.06 931 ASN A O 1
ATOM 7086 N N . LEU A 1 932 ? -25.386 -15.672 4.305 1.00 81.06 932 LEU A N 1
ATOM 7087 C CA . LEU A 1 932 ? -26.657 -15.280 3.700 1.00 81.06 932 LEU A CA 1
ATOM 7088 C C . LEU A 1 932 ? -27.826 -15.614 4.629 1.00 81.06 932 LEU A C 1
ATOM 7090 O O . LEU A 1 932 ? -27.992 -16.756 5.057 1.00 81.06 932 LEU A O 1
ATOM 7094 N N . ARG A 1 933 ? -28.692 -14.629 4.862 1.00 87.44 933 ARG A N 1
ATOM 7095 C CA . ARG A 1 933 ? -29.942 -14.834 5.595 1.00 87.44 933 ARG A CA 1
ATOM 7096 C C . ARG A 1 933 ? -30.934 -15.632 4.765 1.00 87.44 933 ARG A C 1
ATOM 7098 O O . ARG A 1 933 ? -31.005 -15.479 3.541 1.00 87.44 933 ARG A O 1
ATOM 7105 N N . ASN A 1 934 ? -31.759 -16.440 5.432 1.00 84.81 934 ASN A N 1
ATOM 7106 C CA . ASN A 1 934 ? -32.819 -17.167 4.749 1.00 84.81 934 ASN A CA 1
ATOM 7107 C C . ASN A 1 934 ? -33.775 -16.169 4.058 1.00 84.81 934 ASN A C 1
ATOM 7109 O O . ASN A 1 934 ? -34.327 -15.286 4.718 1.00 84.81 934 ASN A O 1
ATOM 7113 N N . PRO A 1 935 ? -34.022 -16.297 2.742 1.00 84.88 935 PRO A N 1
ATOM 7114 C CA . PRO A 1 935 ? -34.819 -15.322 2.000 1.00 84.88 935 PRO A CA 1
ATOM 7115 C C . PRO A 1 935 ? -36.314 -15.342 2.352 1.00 84.88 935 PRO A C 1
ATOM 7117 O O . PRO A 1 935 ? -37.039 -14.439 1.941 1.00 84.88 935 PRO A O 1
ATOM 7120 N N . ASN A 1 936 ? -36.788 -16.360 3.077 1.00 85.81 936 ASN A N 1
ATOM 7121 C CA . ASN A 1 936 ? -38.196 -16.527 3.441 1.00 85.81 936 ASN A CA 1
ATOM 7122 C C . ASN A 1 936 ? -38.435 -16.406 4.950 1.00 85.81 936 ASN A C 1
ATOM 7124 O O . ASN A 1 936 ? -39.441 -15.831 5.358 1.00 85.81 936 ASN A O 1
ATOM 7128 N N . THR A 1 937 ? -37.537 -16.962 5.764 1.00 87.31 937 THR A N 1
ATOM 7129 C CA . THR A 1 937 ? -37.683 -17.053 7.226 1.00 87.31 937 THR A CA 1
ATOM 7130 C C . THR A 1 937 ? -36.371 -16.698 7.927 1.00 87.31 937 THR A C 1
ATOM 7132 O O . THR A 1 937 ? -35.793 -17.560 8.587 1.00 87.31 937 THR A O 1
ATOM 7135 N N . PRO A 1 938 ? -35.842 -15.475 7.745 1.00 93.06 938 PRO A N 1
ATOM 7136 C CA . PRO A 1 938 ? -34.591 -15.088 8.389 1.00 93.06 938 PRO A CA 1
ATOM 7137 C C . PRO A 1 938 ? -34.781 -15.040 9.903 1.00 93.06 938 PRO A C 1
ATOM 7139 O O . PRO A 1 938 ? -35.847 -14.646 10.372 1.00 93.06 938 PRO A O 1
ATOM 7142 N N . GLN A 1 939 ? -33.768 -15.373 10.687 1.00 92.56 939 GLN A N 1
ATOM 7143 C CA . GLN A 1 939 ? -33.874 -15.317 12.143 1.00 92.56 939 GLN A CA 1
ATOM 7144 C C . GLN A 1 939 ? -33.872 -13.882 12.683 1.00 92.56 939 GLN A C 1
ATOM 7146 O O . GLN A 1 939 ? -33.178 -12.990 12.181 1.00 92.56 939 GLN A O 1
ATOM 7151 N N . MET A 1 940 ? -34.655 -13.649 13.739 1.00 96.31 940 MET A N 1
ATOM 7152 C CA . MET A 1 940 ? -34.558 -12.442 14.554 1.00 96.31 940 MET A CA 1
ATOM 7153 C C . MET A 1 940 ? -33.175 -12.389 15.218 1.00 96.31 940 MET A C 1
ATOM 7155 O O . MET A 1 940 ? -32.673 -13.393 15.711 1.00 96.31 940 MET A O 1
ATOM 7159 N N . GLY A 1 941 ? -32.585 -11.198 15.298 1.00 96.00 941 GLY A N 1
ATOM 7160 C CA . GLY A 1 941 ? -31.260 -10.983 15.878 1.00 96.00 941 GLY A CA 1
ATOM 7161 C C . GLY A 1 941 ? -30.134 -10.968 14.848 1.00 96.00 941 GLY A C 1
ATOM 7162 O O . GLY A 1 941 ? -30.356 -11.078 13.642 1.00 96.00 941 GLY A O 1
ATOM 7163 N N . ALA A 1 942 ? -28.915 -10.762 15.342 1.00 94.69 942 ALA A N 1
ATOM 7164 C CA . ALA A 1 942 ? -27.731 -10.471 14.534 1.00 94.69 942 ALA A CA 1
ATOM 7165 C C . ALA A 1 942 ? -27.152 -11.666 13.775 1.00 94.69 942 ALA A C 1
ATOM 7167 O O . ALA A 1 942 ? -26.455 -11.453 12.790 1.00 94.69 942 ALA A O 1
ATOM 7168 N N . HIS A 1 943 ? -27.472 -12.884 14.197 1.00 93.19 943 HIS A N 1
ATOM 7169 C CA . HIS A 1 943 ? -26.944 -14.130 13.651 1.00 93.19 943 HIS A CA 1
ATOM 7170 C C . HIS A 1 943 ? -28.059 -14.939 12.989 1.00 93.19 943 HIS A C 1
ATOM 7172 O O . HIS A 1 943 ? -29.195 -14.918 13.465 1.00 93.19 943 HIS A O 1
ATOM 7178 N N . GLU A 1 944 ? -27.726 -15.635 11.909 1.00 86.56 944 GLU A N 1
ATOM 7179 C CA . GLU A 1 944 ? -28.552 -16.664 11.293 1.00 86.56 944 GLU A CA 1
ATOM 7180 C C . GLU A 1 944 ? -27.932 -18.026 11.623 1.00 86.56 944 GLU A C 1
ATOM 7182 O O . GLU A 1 944 ? -26.905 -18.412 11.070 1.00 86.56 944 GLU A O 1
ATOM 7187 N N . ALA A 1 945 ? -28.551 -18.772 12.534 1.00 74.31 945 ALA A N 1
ATOM 7188 C CA . ALA A 1 945 ? -28.135 -20.126 12.838 1.00 74.31 945 ALA A CA 1
ATOM 7189 C C . ALA A 1 945 ? -28.305 -21.008 11.599 1.00 74.31 945 ALA A C 1
ATOM 7191 O O . ALA A 1 945 ? -29.411 -21.278 11.124 1.00 74.31 945 ALA A O 1
ATOM 7192 N N . ILE A 1 946 ? -27.177 -21.462 11.068 1.00 60.16 946 ILE A N 1
ATOM 7193 C CA . ILE A 1 946 ? -27.150 -22.415 9.970 1.00 60.16 946 ILE A CA 1
ATOM 7194 C C . ILE A 1 946 ? -27.579 -23.765 10.547 1.00 60.16 946 ILE A C 1
ATOM 7196 O O . ILE A 1 946 ? -26.944 -24.277 11.468 1.00 60.16 946 ILE A O 1
ATOM 7200 N N . ALA A 1 947 ? -28.661 -24.345 10.019 1.00 42.38 947 ALA A N 1
ATOM 7201 C CA . ALA A 1 947 ? -29.070 -25.697 10.384 1.00 42.38 947 ALA A CA 1
ATOM 7202 C C . ALA A 1 947 ? -27.882 -26.650 10.194 1.00 42.38 947 ALA A C 1
ATOM 7204 O O . ALA A 1 947 ? -27.270 -26.661 9.122 1.00 42.38 947 ALA A O 1
ATOM 7205 N N . ALA A 1 948 ? -27.564 -27.436 11.225 1.00 33.66 948 ALA A N 1
ATOM 7206 C CA . ALA A 1 948 ? -26.490 -28.420 11.205 1.00 33.66 948 ALA A CA 1
ATOM 7207 C C . ALA A 1 948 ? -26.818 -29.554 10.217 1.00 33.66 948 ALA A C 1
ATOM 7209 O O . ALA A 1 948 ? -27.252 -30.642 10.587 1.00 33.66 948 ALA A O 1
ATOM 7210 N N . GLY A 1 949 ? -26.630 -29.297 8.926 1.00 30.34 949 GLY A N 1
ATOM 7211 C CA . GLY A 1 949 ? -26.312 -30.346 7.973 1.00 30.34 949 GLY A CA 1
ATOM 7212 C C . GLY A 1 949 ? -24.856 -30.761 8.188 1.00 30.34 949 GLY A C 1
ATOM 7213 O O . GLY A 1 949 ? -24.037 -29.902 8.526 1.00 30.34 949 GLY A O 1
ATOM 7214 N N . PRO A 1 950 ? -24.499 -32.043 8.008 1.00 27.36 950 PRO A N 1
ATOM 7215 C CA . PRO A 1 950 ? -23.099 -32.421 7.976 1.00 27.36 950 PRO A CA 1
ATOM 7216 C C . PRO A 1 950 ? -22.479 -31.710 6.776 1.00 27.36 950 PRO A C 1
ATOM 7218 O O . PRO A 1 950 ? -22.737 -32.063 5.627 1.00 27.36 950 PRO A O 1
ATOM 7221 N N . VAL A 1 951 ? -21.693 -30.671 7.039 1.00 30.19 951 VAL A N 1
ATOM 7222 C CA . VAL A 1 951 ? -20.694 -30.233 6.077 1.00 30.19 951 VAL A CA 1
ATOM 7223 C C . VAL A 1 951 ? -19.443 -31.003 6.441 1.00 30.19 951 VAL A C 1
ATOM 7225 O O . VAL A 1 951 ? -18.614 -30.575 7.239 1.00 30.19 951 VAL A O 1
ATOM 7228 N N . GLU A 1 952 ? -19.376 -32.213 5.906 1.00 31.72 952 GLU A N 1
ATOM 7229 C CA . GLU A 1 952 ? -18.128 -32.939 5.803 1.00 31.72 952 GLU A CA 1
ATOM 7230 C C . GLU A 1 952 ? -17.265 -32.149 4.814 1.00 31.72 952 GLU A C 1
ATOM 7232 O O . GLU A 1 952 ? -17.444 -32.221 3.599 1.00 31.72 952 GLU A O 1
ATOM 7237 N N . PHE A 1 953 ? -16.374 -31.302 5.326 1.00 33.41 953 PHE A N 1
ATOM 7238 C CA . PHE A 1 953 ? -15.236 -30.877 4.526 1.00 33.41 953 PHE A CA 1
ATOM 7239 C C . PHE A 1 953 ? -14.237 -32.027 4.561 1.00 33.41 953 PHE A C 1
ATOM 7241 O O . PHE A 1 953 ? -13.335 -32.063 5.396 1.00 33.41 953 PHE A O 1
ATOM 7248 N N . ILE A 1 954 ? -14.425 -32.982 3.652 1.00 35.22 954 ILE A N 1
ATOM 7249 C CA . ILE A 1 954 ? -13.358 -33.905 3.290 1.00 35.22 954 ILE A CA 1
ATOM 7250 C C . ILE A 1 954 ? -12.267 -33.032 2.672 1.00 35.22 954 ILE A C 1
ATOM 7252 O O . ILE A 1 954 ? -12.449 -32.474 1.588 1.00 35.22 954 ILE A O 1
ATOM 7256 N N . LEU A 1 955 ? -11.167 -32.820 3.396 1.00 41.06 955 LEU A N 1
ATOM 7257 C CA . LEU A 1 955 ? -10.093 -31.972 2.886 1.00 41.06 955 LEU A CA 1
ATOM 7258 C C . LEU A 1 955 ? -9.382 -32.620 1.694 1.00 41.06 955 LEU A C 1
ATOM 7260 O O . LEU A 1 955 ? -8.849 -31.875 0.882 1.00 41.06 955 LEU A O 1
ATOM 7264 N N . VAL A 1 956 ? -9.436 -33.946 1.534 1.00 38.91 956 VAL A N 1
ATOM 7265 C CA . VAL A 1 956 ? -9.042 -34.682 0.323 1.00 38.91 956 VAL A CA 1
ATOM 7266 C C . VAL A 1 956 ? -9.699 -36.074 0.388 1.00 38.91 956 VAL A C 1
ATOM 7268 O O . VAL A 1 956 ? -9.383 -36.819 1.309 1.00 38.91 956 VAL A O 1
ATOM 7271 N N . GLU A 1 957 ? -10.601 -36.447 -0.533 1.00 33.31 957 GLU A N 1
ATOM 7272 C CA . GLU A 1 957 ? -10.741 -37.879 -0.856 1.00 33.31 957 GLU A CA 1
ATOM 7273 C C . GLU A 1 957 ? -9.543 -38.209 -1.746 1.00 33.31 957 GLU A C 1
ATOM 7275 O O . GLU A 1 957 ? -9.402 -37.627 -2.822 1.00 33.31 957 GLU A O 1
ATOM 7280 N N . GLY A 1 958 ? -8.664 -39.083 -1.258 1.00 38.38 958 GLY A N 1
ATOM 7281 C CA . GLY A 1 958 ? -7.593 -39.701 -2.029 1.00 38.38 958 GLY A CA 1
ATOM 7282 C C . GLY A 1 958 ? -6.385 -38.810 -2.336 1.00 38.38 958 GLY A C 1
ATOM 7283 O O . GLY A 1 958 ? -6.415 -37.928 -3.193 1.00 38.38 958 GLY A O 1
ATOM 7284 N N . PHE A 1 959 ? -5.230 -39.181 -1.784 1.00 41.09 959 PHE A N 1
ATOM 7285 C CA . PHE A 1 959 ? -3.925 -38.913 -2.412 1.00 41.09 959 PHE A CA 1
ATOM 7286 C C . PHE A 1 959 ? -3.735 -39.702 -3.740 1.00 41.09 959 PHE A C 1
ATOM 7288 O O . PHE A 1 959 ? -2.628 -39.777 -4.268 1.00 41.09 959 PHE A O 1
ATOM 7295 N N . GLU A 1 960 ? -4.815 -40.254 -4.302 1.00 43.25 960 GLU A N 1
ATOM 7296 C CA . GLU A 1 960 ? -4.854 -41.270 -5.360 1.00 43.25 960 GLU A CA 1
ATOM 7297 C C . GLU A 1 960 ? -4.584 -40.730 -6.782 1.00 43.25 960 GLU A C 1
ATOM 7299 O O . GLU A 1 960 ? -4.306 -41.515 -7.684 1.00 43.25 960 GLU A O 1
ATOM 7304 N N . GLU A 1 961 ? -4.633 -39.410 -7.025 1.00 36.28 961 GLU A N 1
ATOM 7305 C CA . GLU A 1 961 ? -4.558 -38.854 -8.398 1.00 36.28 961 GLU A CA 1
ATOM 7306 C C . GLU A 1 961 ? -3.468 -37.784 -8.635 1.00 36.28 961 GLU A C 1
ATOM 7308 O O . GLU A 1 961 ? -3.411 -37.184 -9.712 1.00 36.28 961 GLU A O 1
ATOM 7313 N N . PHE A 1 962 ? -2.566 -37.536 -7.676 1.00 35.97 962 PHE A N 1
ATOM 7314 C CA . PHE A 1 962 ? -1.542 -36.487 -7.801 1.00 35.97 962 PHE A CA 1
ATOM 7315 C C . PHE A 1 962 ? -0.112 -37.023 -7.977 1.00 35.97 962 PHE A C 1
ATOM 7317 O O . PHE A 1 962 ? 0.541 -37.425 -7.017 1.00 35.97 962 PHE A O 1
ATOM 7324 N N . ASP A 1 963 ? 0.448 -36.860 -9.181 1.00 36.91 963 ASP A N 1
ATOM 7325 C CA . ASP A 1 963 ? 1.902 -36.828 -9.399 1.00 36.91 963 ASP A CA 1
ATOM 7326 C C . ASP A 1 963 ? 2.441 -35.434 -9.019 1.00 36.91 963 ASP A C 1
ATOM 7328 O O . ASP A 1 963 ? 2.705 -34.566 -9.856 1.00 36.91 963 ASP A O 1
ATOM 7332 N N . GLY A 1 964 ? 2.551 -35.171 -7.715 1.00 45.66 964 GLY A N 1
ATOM 7333 C CA . GLY A 1 964 ? 3.083 -33.912 -7.193 1.00 45.66 964 GLY A CA 1
ATOM 7334 C C . GLY A 1 964 ? 2.501 -33.514 -5.843 1.00 45.66 964 GLY A C 1
ATOM 7335 O O . GLY A 1 964 ? 1.434 -33.956 -5.443 1.00 45.66 964 GLY A O 1
ATOM 7336 N N . TRP A 1 965 ? 3.212 -32.654 -5.112 1.00 43.75 965 TRP A N 1
ATOM 7337 C CA . TRP A 1 965 ? 2.721 -32.195 -3.811 1.00 43.75 965 TRP A CA 1
ATOM 7338 C C . TRP A 1 965 ? 1.651 -31.109 -3.976 1.00 43.75 965 TRP A C 1
ATOM 7340 O O . TRP A 1 965 ? 1.859 -30.189 -4.773 1.00 43.75 965 TRP A O 1
ATOM 7350 N N . PRO A 1 966 ? 0.582 -31.131 -3.164 1.00 47.12 966 PRO A N 1
ATOM 7351 C CA . PRO A 1 966 ? -0.385 -30.041 -3.098 1.00 47.12 966 PRO A CA 1
ATOM 7352 C C . PRO A 1 966 ? 0.273 -28.707 -2.708 1.00 47.12 966 PRO A C 1
ATOM 7354 O O . PRO A 1 966 ? 1.221 -28.660 -1.916 1.00 47.12 966 PRO A O 1
ATOM 7357 N N . SER A 1 967 ? -0.243 -27.592 -3.231 1.00 42.12 967 SER A N 1
ATOM 7358 C CA . SER A 1 967 ? 0.230 -26.247 -2.878 1.00 42.12 967 SER A CA 1
ATOM 7359 C C . SER A 1 967 ? 0.064 -25.971 -1.375 1.00 42.12 967 SER A C 1
ATOM 7361 O O . SER A 1 967 ? -1.031 -26.142 -0.847 1.00 42.12 967 SER A O 1
ATOM 7363 N N . GLY A 1 968 ? 1.117 -25.495 -0.698 1.00 46.22 968 GLY A N 1
ATOM 7364 C CA . GLY A 1 968 ? 1.056 -25.051 0.708 1.00 46.22 968 GLY A CA 1
ATOM 7365 C C . GLY A 1 968 ? 1.782 -25.932 1.733 1.00 46.22 968 GLY A C 1
ATOM 7366 O O . GLY A 1 968 ? 1.843 -25.559 2.902 1.00 46.22 968 GLY A O 1
ATOM 7367 N N . TRP A 1 969 ? 2.367 -27.058 1.321 1.00 44.06 969 TRP A N 1
ATOM 7368 C CA . TRP A 1 969 ? 3.213 -27.896 2.182 1.00 44.06 969 TRP A CA 1
ATOM 7369 C C . TRP A 1 969 ? 4.668 -27.386 2.194 1.00 44.06 969 TRP A C 1
ATOM 7371 O O . TRP A 1 969 ? 5.268 -27.186 1.135 1.00 44.06 969 TRP A O 1
ATOM 7381 N N . GLY A 1 970 ? 5.247 -27.165 3.380 1.00 46.28 970 GLY A N 1
ATOM 7382 C CA . GLY A 1 970 ? 6.650 -26.746 3.540 1.00 46.28 970 GLY A CA 1
ATOM 7383 C C . GLY A 1 970 ? 7.618 -27.929 3.423 1.00 46.28 970 GLY A C 1
ATOM 7384 O O . GLY A 1 970 ? 7.279 -29.026 3.863 1.00 46.28 970 GLY A O 1
ATOM 7385 N N . ARG A 1 971 ? 8.815 -27.735 2.836 1.00 49.78 971 ARG A N 1
ATOM 7386 C CA . ARG A 1 971 ? 9.781 -28.834 2.626 1.00 49.78 971 ARG A CA 1
ATOM 7387 C C . ARG A 1 971 ? 11.248 -28.513 2.908 1.00 49.78 971 ARG A C 1
ATOM 7389 O O . ARG A 1 971 ? 11.741 -27.457 2.518 1.00 49.78 971 ARG A O 1
ATOM 7396 N N . THR A 1 972 ? 11.948 -29.559 3.356 1.00 39.22 972 THR A N 1
ATOM 7397 C CA . THR A 1 972 ? 13.321 -29.936 2.972 1.00 39.22 972 THR A CA 1
ATOM 7398 C C . THR A 1 972 ? 13.334 -31.435 2.598 1.00 39.22 972 THR A C 1
ATOM 7400 O O . THR A 1 972 ? 12.858 -32.253 3.364 1.00 39.22 972 THR A O 1
ATOM 7403 N N . ASN A 1 973 ? 13.834 -31.808 1.409 1.00 42.81 973 ASN A N 1
ATOM 7404 C CA . ASN A 1 973 ? 14.227 -33.179 0.998 1.00 42.81 973 ASN A CA 1
ATOM 7405 C C . ASN A 1 973 ? 13.232 -34.370 1.163 1.00 42.81 973 ASN A C 1
ATOM 7407 O O . ASN A 1 973 ? 13.638 -35.428 1.627 1.00 42.81 973 ASN A O 1
ATOM 7411 N N . ALA A 1 974 ? 11.976 -34.283 0.694 1.00 42.28 974 ALA A N 1
ATOM 7412 C CA . ALA A 1 974 ? 11.038 -35.431 0.677 1.00 42.28 974 ALA A CA 1
ATOM 7413 C C . ALA A 1 974 ? 10.351 -35.678 -0.691 1.00 42.28 974 ALA A C 1
ATOM 7415 O O . ALA A 1 974 ? 10.015 -34.719 -1.403 1.00 42.28 974 ALA A O 1
ATOM 7416 N N . ARG A 1 975 ? 10.107 -36.957 -1.039 1.00 42.28 975 ARG A N 1
ATOM 7417 C CA . ARG A 1 975 ? 9.319 -37.430 -2.206 1.00 42.28 975 ARG A CA 1
ATOM 7418 C C . ARG A 1 975 ? 8.056 -38.177 -1.736 1.00 42.28 975 ARG A C 1
ATOM 7420 O O . ARG A 1 975 ? 8.116 -38.863 -0.726 1.00 42.28 975 ARG A O 1
ATOM 7427 N N . LEU A 1 976 ? 6.949 -38.025 -2.469 1.00 41.81 976 LEU A N 1
ATOM 7428 C CA . LEU A 1 976 ? 5.703 -38.796 -2.308 1.00 41.81 976 LEU A CA 1
ATOM 7429 C C . LEU A 1 976 ? 5.719 -39.943 -3.329 1.00 41.81 976 LEU A C 1
ATOM 7431 O O . LEU A 1 976 ? 6.147 -39.721 -4.462 1.00 41.81 976 LEU A O 1
ATOM 7435 N N . PHE A 1 977 ? 5.268 -41.130 -2.930 1.00 40.88 977 PHE A N 1
ATOM 7436 C CA . PHE A 1 977 ? 4.949 -42.231 -3.838 1.00 40.88 977 PHE A CA 1
ATOM 7437 C C . PHE A 1 977 ? 3.437 -42.444 -3.765 1.00 40.88 977 PHE A C 1
ATOM 7439 O O . PHE A 1 977 ? 2.917 -42.589 -2.662 1.00 40.88 977 PHE A O 1
ATOM 7446 N N . SER A 1 978 ? 2.746 -42.429 -4.902 1.00 38.94 978 SER A N 1
ATOM 7447 C CA . SER A 1 978 ? 1.414 -43.022 -5.003 1.00 38.94 978 SER A CA 1
ATOM 7448 C C . SER A 1 978 ? 1.596 -44.519 -5.253 1.00 38.94 978 SER A C 1
ATOM 7450 O O . SER A 1 978 ? 2.317 -44.920 -6.172 1.00 38.94 978 SER A O 1
ATOM 7452 N N . ASP A 1 979 ? 0.997 -45.358 -4.416 1.00 41.25 979 ASP A N 1
ATOM 7453 C CA . ASP A 1 979 ? 0.774 -46.763 -4.745 1.00 41.25 979 ASP A CA 1
ATOM 7454 C C . ASP A 1 979 ? -0.686 -47.144 -4.466 1.00 41.25 979 ASP A C 1
ATOM 7456 O O . ASP A 1 979 ? -1.409 -46.416 -3.796 1.00 41.25 979 ASP A O 1
ATOM 7460 N N . GLU A 1 980 ? -1.115 -48.269 -5.040 1.00 40.97 980 GLU A N 1
ATOM 7461 C CA . GLU A 1 980 ? -2.475 -48.822 -4.974 1.00 40.97 980 GLU A CA 1
ATOM 7462 C C . GLU A 1 980 ? -2.876 -49.362 -3.570 1.00 40.97 980 GLU A C 1
ATOM 7464 O O . GLU A 1 980 ? -3.772 -50.203 -3.489 1.00 40.97 980 GLU A O 1
ATOM 7469 N N . LEU A 1 981 ? -2.223 -48.963 -2.466 1.00 46.88 981 LEU A N 1
ATOM 7470 C CA . LEU A 1 981 ? -2.505 -49.448 -1.097 1.00 46.88 981 LEU A CA 1
ATOM 7471 C C . LEU A 1 981 ? -3.372 -48.486 -0.258 1.00 46.88 981 LEU A C 1
ATOM 7473 O O . LEU A 1 981 ? -3.206 -48.412 0.965 1.00 46.88 981 LEU A O 1
ATOM 7477 N N . ALA A 1 982 ? -4.300 -47.775 -0.902 1.00 44.44 982 ALA A N 1
ATOM 7478 C CA . ALA A 1 982 ? -5.334 -46.967 -0.251 1.00 44.44 982 ALA A CA 1
ATOM 7479 C C . ALA A 1 982 ? -6.081 -47.757 0.839 1.00 44.44 982 ALA A C 1
ATOM 7481 O O . ALA A 1 982 ? -6.362 -48.951 0.671 1.00 44.44 982 ALA A O 1
ATOM 7482 N N . HIS A 1 983 ? -6.448 -47.103 1.943 1.00 44.28 983 HIS A N 1
ATOM 7483 C CA . HIS A 1 983 ? -7.353 -47.687 2.928 1.00 44.28 983 HIS A CA 1
ATOM 7484 C C . HIS A 1 983 ? -8.759 -47.834 2.305 1.00 44.28 983 HIS A C 1
ATOM 7486 O O . HIS A 1 983 ? -9.545 -46.896 2.254 1.00 44.28 983 HIS A O 1
ATOM 7492 N N . ASP A 1 984 ? -9.103 -49.030 1.814 1.00 44.59 984 ASP A N 1
ATOM 7493 C CA . ASP A 1 984 ? -10.357 -49.317 1.088 1.00 44.59 984 ASP A CA 1
ATOM 7494 C C . ASP A 1 984 ? -11.601 -49.501 1.987 1.00 44.59 984 ASP A C 1
ATOM 7496 O O . ASP A 1 984 ? -12.662 -49.937 1.531 1.00 44.59 984 ASP A O 1
ATOM 7500 N N . GLY A 1 985 ? -11.493 -49.172 3.276 1.00 42.66 985 GLY A N 1
ATOM 7501 C CA . GLY A 1 985 ? -12.581 -49.304 4.244 1.00 42.66 985 GLY A CA 1
ATOM 7502 C C . GLY A 1 985 ? -12.908 -50.744 4.672 1.00 42.66 985 GLY A C 1
ATOM 7503 O O . GLY A 1 985 ? -13.776 -50.929 5.530 1.00 42.66 985 GLY A O 1
ATOM 7504 N N . GLU A 1 986 ? -12.213 -51.771 4.168 1.00 41.59 986 GLU A N 1
ATOM 7505 C CA . GLU A 1 986 ? -12.363 -53.162 4.610 1.00 41.59 986 GLU A CA 1
ATOM 7506 C C . GLU A 1 986 ? -11.032 -53.701 5.147 1.00 41.59 986 GLU A C 1
ATOM 7508 O O . GLU A 1 986 ? -10.287 -54.341 4.425 1.00 41.59 986 GLU A O 1
ATOM 7513 N N . GLY A 1 987 ? -10.742 -53.486 6.439 1.00 38.59 987 GLY A N 1
ATOM 7514 C CA . GLY A 1 987 ? -9.490 -53.861 7.129 1.00 38.59 987 GLY A CA 1
ATOM 7515 C C . GLY A 1 987 ? -8.851 -55.214 6.756 1.00 38.59 987 GLY A C 1
ATOM 7516 O O . GLY A 1 987 ? -8.959 -56.200 7.495 1.00 38.59 987 GLY A O 1
ATOM 7517 N N . GLY A 1 988 ? -8.123 -55.237 5.640 1.00 36.19 988 GLY A N 1
ATOM 7518 C CA . GLY A 1 988 ? -7.519 -56.410 5.030 1.00 36.19 988 GLY A CA 1
ATOM 7519 C C . GLY A 1 988 ? -6.009 -56.253 4.905 1.00 36.19 988 GLY A C 1
ATOM 7520 O O . GLY A 1 988 ? -5.506 -55.359 4.237 1.00 36.19 988 GLY A O 1
ATOM 7521 N N . ASN A 1 989 ? -5.267 -57.165 5.534 1.00 46.91 989 ASN A N 1
ATOM 7522 C CA . ASN A 1 989 ? -3.830 -57.308 5.318 1.00 46.91 989 ASN A CA 1
ATOM 7523 C C . ASN A 1 989 ? -3.590 -57.951 3.940 1.00 46.91 989 ASN A C 1
ATOM 7525 O O . ASN A 1 989 ? -3.846 -59.151 3.798 1.00 46.91 989 ASN A O 1
ATOM 7529 N N . THR A 1 990 ? -3.013 -57.239 2.969 1.00 37.38 990 THR A N 1
ATOM 7530 C CA . THR A 1 990 ? -2.379 -57.895 1.812 1.00 37.38 990 THR A CA 1
ATOM 7531 C C . THR A 1 990 ? -0.998 -57.335 1.493 1.00 37.38 990 THR A C 1
ATOM 7533 O O . THR A 1 990 ? -0.806 -56.146 1.281 1.00 37.38 990 THR A O 1
ATOM 7536 N N . GLU A 1 991 ? -0.043 -58.264 1.493 1.00 47.56 991 GLU A N 1
ATOM 7537 C CA . GLU A 1 991 ? 1.386 -58.134 1.223 1.00 47.56 991 GLU A CA 1
ATOM 7538 C C . GLU A 1 991 ? 1.665 -57.583 -0.195 1.00 47.56 991 GLU A C 1
ATOM 7540 O O . GLU A 1 991 ? 1.230 -58.173 -1.184 1.00 47.56 991 GLU A O 1
ATOM 7545 N N . GLY A 1 992 ? 2.457 -56.508 -0.304 1.00 34.53 992 GLY A N 1
ATOM 7546 C CA . GLY A 1 992 ? 2.957 -55.932 -1.562 1.00 34.53 992 GLY A CA 1
ATOM 7547 C C . GLY A 1 992 ? 4.367 -55.350 -1.377 1.00 34.53 992 GLY A C 1
ATOM 7548 O O . GLY A 1 992 ? 4.680 -54.808 -0.328 1.00 34.53 992 GLY A O 1
ATOM 7549 N N . ASN A 1 993 ? 5.266 -55.557 -2.342 1.00 32.94 993 ASN A N 1
ATOM 7550 C CA . ASN A 1 993 ? 6.726 -55.489 -2.174 1.00 32.94 993 ASN A CA 1
ATOM 7551 C C . ASN A 1 993 ? 7.334 -54.092 -1.922 1.00 32.94 993 ASN A C 1
ATOM 7553 O O . ASN A 1 993 ? 7.081 -53.144 -2.655 1.00 32.94 993 ASN A O 1
ATOM 7557 N N . TYR A 1 994 ? 8.304 -54.060 -1.001 1.00 39.41 994 TYR A N 1
ATOM 7558 C CA . TYR A 1 994 ? 9.243 -52.963 -0.747 1.00 39.41 994 TYR A CA 1
ATOM 7559 C C . TYR A 1 994 ? 10.196 -52.677 -1.926 1.00 39.41 994 TYR A C 1
ATOM 7561 O O . TYR A 1 994 ? 10.888 -53.581 -2.405 1.00 39.41 994 TYR A O 1
ATOM 7569 N N . LEU A 1 995 ? 10.348 -51.397 -2.289 1.00 29.55 995 LEU A N 1
ATOM 7570 C CA . LEU A 1 995 ? 11.449 -50.866 -3.107 1.00 29.55 995 LEU A CA 1
ATOM 7571 C C . LEU A 1 995 ? 11.997 -49.570 -2.465 1.00 29.55 995 LEU A C 1
ATOM 7573 O O . LEU A 1 995 ? 11.367 -48.523 -2.544 1.00 29.55 995 LEU A O 1
ATOM 7577 N N . GLY A 1 996 ? 13.163 -49.635 -1.807 1.00 31.72 996 GLY A N 1
ATOM 7578 C CA . GLY A 1 996 ? 13.909 -48.447 -1.334 1.00 31.72 996 GLY A CA 1
ATOM 7579 C C . GLY A 1 996 ? 14.765 -47.816 -2.445 1.00 31.72 996 GLY A C 1
ATOM 7580 O O . GLY A 1 996 ? 14.887 -48.405 -3.513 1.00 31.72 996 GLY A O 1
ATOM 7581 N N . THR A 1 997 ? 15.464 -46.683 -2.325 1.00 35.88 997 THR A N 1
ATOM 7582 C CA . THR A 1 997 ? 15.524 -45.492 -1.442 1.00 35.88 997 THR A CA 1
ATOM 7583 C C . THR A 1 997 ? 16.404 -44.469 -2.181 1.00 35.88 997 THR A C 1
ATOM 7585 O O . THR A 1 997 ? 17.254 -44.898 -2.959 1.00 35.88 997 THR A O 1
ATOM 7588 N N . ASP A 1 998 ? 16.340 -43.178 -1.845 1.00 34.28 998 ASP A N 1
ATOM 7589 C CA . ASP A 1 998 ? 17.545 -42.329 -1.833 1.00 34.28 998 ASP A CA 1
ATOM 7590 C C . ASP A 1 998 ? 17.837 -41.950 -0.375 1.00 34.28 998 ASP A C 1
ATOM 7592 O O . ASP A 1 998 ? 16.926 -41.665 0.400 1.00 34.28 998 ASP A O 1
ATOM 7596 N N . VAL A 1 999 ? 19.110 -42.030 0.010 1.00 41.75 999 VAL A N 1
ATOM 7597 C CA . VAL A 1 999 ? 19.605 -41.824 1.377 1.00 41.75 999 VAL A CA 1
ATOM 7598 C C . VAL A 1 999 ? 19.342 -40.377 1.812 1.00 41.75 999 VAL A C 1
ATOM 7600 O O . VAL A 1 999 ? 19.790 -39.443 1.147 1.00 41.75 999 VAL A O 1
ATOM 7603 N N . LEU A 1 1000 ? 18.640 -40.183 2.932 1.00 45.50 1000 LEU A N 1
ATOM 7604 C CA . LEU A 1 1000 ? 18.512 -38.881 3.586 1.00 45.50 1000 LEU A CA 1
ATOM 7605 C C . LEU A 1 1000 ? 19.575 -38.799 4.687 1.00 45.50 1000 LEU A C 1
ATOM 7607 O O . LEU A 1 1000 ? 19.535 -39.512 5.681 1.00 45.50 1000 LEU A O 1
ATOM 7611 N N . ASN A 1 1001 ? 20.584 -37.953 4.487 1.00 42.66 1001 ASN A N 1
ATOM 7612 C CA . ASN A 1 1001 ? 21.733 -37.822 5.395 1.00 42.66 1001 ASN A CA 1
ATOM 7613 C C . ASN A 1 1001 ? 21.504 -36.717 6.450 1.00 42.66 1001 ASN A C 1
ATOM 7615 O O . ASN A 1 1001 ? 22.464 -36.207 7.030 1.00 42.66 1001 ASN A O 1
ATOM 7619 N N . SER A 1 1002 ? 20.260 -36.265 6.623 1.00 50.44 1002 SER A N 1
ATOM 7620 C CA . SER A 1 1002 ? 19.887 -35.108 7.440 1.00 50.44 1002 SER A CA 1
ATOM 7621 C C . SER A 1 1002 ? 18.438 -35.224 7.906 1.00 50.44 1002 SER A C 1
ATOM 7623 O O . SER A 1 1002 ? 17.597 -35.656 7.114 1.00 50.44 1002 SER A O 1
ATOM 7625 N N . THR A 1 1003 ? 18.143 -34.764 9.128 1.00 56.84 1003 THR A N 1
ATOM 7626 C CA . THR A 1 1003 ? 16.781 -34.671 9.678 1.00 56.84 1003 THR A CA 1
ATOM 7627 C C . THR A 1 1003 ? 15.843 -34.032 8.658 1.00 56.84 1003 THR A C 1
ATOM 7629 O O . THR A 1 1003 ? 16.034 -32.881 8.255 1.00 56.84 1003 THR A O 1
ATOM 7632 N N . THR A 1 1004 ? 14.865 -34.808 8.203 1.00 56.53 1004 THR A N 1
ATOM 7633 C CA . THR A 1 1004 ? 13.888 -34.392 7.201 1.00 56.53 1004 THR A CA 1
ATOM 7634 C C . THR A 1 1004 ? 12.599 -34.022 7.908 1.00 56.53 1004 THR A C 1
ATOM 7636 O O . THR A 1 1004 ? 12.110 -34.761 8.763 1.00 56.53 1004 THR A O 1
ATOM 7639 N N . GLU A 1 1005 ? 12.066 -32.853 7.563 1.00 62.88 1005 GLU A N 1
ATOM 7640 C CA . GLU A 1 1005 ? 10.848 -32.333 8.160 1.00 62.88 1005 GLU A CA 1
ATOM 7641 C C . GLU A 1 1005 ? 9.810 -32.049 7.082 1.00 62.88 1005 GLU A C 1
ATOM 7643 O O . GLU A 1 1005 ? 10.061 -31.335 6.107 1.00 62.88 1005 GLU A O 1
ATOM 7648 N N . ILE A 1 1006 ? 8.618 -32.594 7.291 1.00 62.38 1006 ILE A N 1
ATOM 7649 C CA . ILE A 1 1006 ? 7.443 -32.348 6.459 1.00 62.38 1006 ILE A CA 1
ATOM 7650 C C . ILE A 1 1006 ? 6.385 -31.748 7.379 1.00 62.38 1006 ILE A C 1
ATOM 7652 O O . ILE A 1 1006 ? 6.268 -32.157 8.535 1.00 62.38 1006 ILE A O 1
ATOM 7656 N N . ALA A 1 1007 ? 5.618 -30.774 6.899 1.00 61.94 1007 ALA A N 1
ATOM 7657 C CA . ALA A 1 1007 ? 4.477 -30.253 7.638 1.00 61.94 1007 ALA A CA 1
ATOM 7658 C C . ALA A 1 1007 ? 3.291 -29.986 6.712 1.00 61.94 1007 ALA A C 1
ATOM 7660 O O . ALA A 1 1007 ? 3.475 -29.497 5.593 1.00 61.94 1007 ALA A O 1
ATOM 7661 N N . THR A 1 1008 ? 2.085 -30.267 7.207 1.00 61.19 1008 THR A N 1
ATOM 7662 C CA . THR A 1 1008 ? 0.838 -29.865 6.547 1.00 61.19 1008 THR A CA 1
ATOM 7663 C C . THR A 1 1008 ? 0.770 -28.340 6.423 1.00 61.19 1008 THR A C 1
ATOM 7665 O O . THR A 1 1008 ? 1.405 -27.624 7.212 1.00 61.19 1008 THR A O 1
ATOM 7668 N N . PRO A 1 1009 ? -0.068 -27.809 5.513 1.00 60.00 1009 PRO A N 1
ATOM 7669 C CA . PRO A 1 1009 ? -0.569 -26.454 5.635 1.00 60.00 1009 PRO A CA 1
ATOM 7670 C C . PRO A 1 1009 ? -1.126 -26.221 7.039 1.00 60.00 1009 PRO A C 1
ATOM 7672 O O . PRO A 1 1009 ? -1.578 -27.144 7.727 1.00 60.00 1009 PRO A O 1
ATOM 7675 N N . VAL A 1 1010 ? -1.068 -24.969 7.466 1.00 63.25 1010 VAL A N 1
ATOM 7676 C CA . VAL A 1 1010 ? -1.572 -24.573 8.772 1.00 63.25 1010 VAL A CA 1
ATOM 7677 C C . VAL A 1 1010 ? -3.101 -24.611 8.764 1.00 63.25 1010 VAL A C 1
ATOM 7679 O O . VAL A 1 1010 ? -3.740 -23.941 7.957 1.00 63.25 1010 VAL A O 1
ATOM 7682 N N . ILE A 1 1011 ? -3.671 -25.370 9.693 1.00 64.50 1011 ILE A N 1
ATOM 7683 C CA . ILE A 1 1011 ? -5.105 -25.529 9.918 1.00 64.50 1011 ILE A CA 1
ATOM 7684 C C . ILE A 1 1011 ? -5.498 -24.582 11.053 1.00 64.50 1011 ILE A C 1
ATOM 7686 O O . ILE A 1 1011 ? -4.972 -24.694 12.156 1.00 64.50 1011 ILE A O 1
ATOM 7690 N N . LYS A 1 1012 ? -6.392 -23.625 10.808 1.00 60.34 1012 LYS A N 1
ATOM 7691 C CA . LYS A 1 1012 ? -6.843 -22.685 11.842 1.00 60.34 1012 LYS A CA 1
ATOM 7692 C C . LYS A 1 1012 ? -8.085 -23.240 12.548 1.00 60.34 1012 LYS A C 1
ATOM 7694 O O . LYS A 1 1012 ? -9.052 -23.573 11.874 1.00 60.34 1012 LYS A O 1
ATOM 7699 N N . ASP A 1 1013 ? -8.031 -23.330 13.876 1.00 56.41 1013 ASP A N 1
ATOM 7700 C CA . ASP A 1 1013 ? -9.155 -23.681 14.761 1.00 56.41 1013 ASP A CA 1
ATOM 7701 C C . ASP A 1 1013 ? -9.953 -24.961 14.380 1.00 56.41 1013 ASP A C 1
ATOM 7703 O O . ASP A 1 1013 ? -11.184 -24.924 14.299 1.00 56.41 1013 ASP A O 1
ATOM 7707 N N . PRO A 1 1014 ? -9.299 -26.120 14.138 1.00 61.84 1014 PRO A N 1
ATOM 7708 C CA . PRO A 1 1014 ? -10.020 -27.371 13.898 1.00 61.84 1014 PRO A CA 1
ATOM 7709 C C . PRO A 1 1014 ? -10.777 -27.819 15.158 1.00 61.84 1014 PRO A C 1
ATOM 7711 O O . PRO A 1 1014 ? -10.345 -27.545 16.269 1.00 61.84 1014 PRO A O 1
ATOM 7714 N N . GLY A 1 1015 ? -11.890 -28.539 15.014 1.00 58.78 1015 GLY A N 1
ATOM 7715 C CA . GLY A 1 1015 ? -12.620 -29.119 16.150 1.00 58.78 1015 GLY A CA 1
ATOM 7716 C C . GLY A 1 1015 ? -12.100 -30.473 16.579 1.00 58.78 1015 GLY A C 1
ATOM 7717 O O . GLY A 1 1015 ? -11.775 -30.713 17.739 1.00 58.78 1015 GLY A O 1
ATOM 7718 N N . THR A 1 1016 ? -12.039 -31.380 15.617 1.00 68.44 1016 THR A N 1
ATOM 7719 C CA . THR A 1 1016 ? -11.404 -32.684 15.767 1.00 68.44 1016 THR A CA 1
ATOM 7720 C C . THR A 1 1016 ? -10.579 -32.913 14.519 1.00 68.44 1016 THR A C 1
ATOM 7722 O O . THR A 1 1016 ? -11.048 -32.671 13.409 1.00 68.44 1016 THR A O 1
ATOM 7725 N N . LEU A 1 1017 ? -9.333 -33.323 14.715 1.00 73.19 1017 LEU A N 1
ATOM 7726 C CA . LEU A 1 1017 ? -8.463 -33.785 13.646 1.00 73.19 1017 LEU A CA 1
ATOM 7727 C C . LEU A 1 1017 ? -8.383 -35.306 13.769 1.00 73.19 1017 LEU A C 1
ATOM 7729 O O . LEU A 1 1017 ? -7.869 -35.797 14.778 1.00 73.19 1017 LEU A O 1
ATOM 7733 N N . SER A 1 1018 ? -8.895 -36.035 12.782 1.00 75.06 1018 SER A N 1
ATOM 7734 C CA . SER A 1 1018 ? -8.704 -37.479 12.658 1.00 75.06 1018 SER A CA 1
ATOM 7735 C C . SER A 1 1018 ? -7.902 -37.818 11.409 1.00 75.06 1018 SER A C 1
ATOM 7737 O O . SER A 1 1018 ? -7.937 -37.096 10.419 1.00 75.06 1018 SER A O 1
ATOM 7739 N N . PHE A 1 1019 ? -7.096 -38.868 11.487 1.00 78.00 1019 PHE A N 1
ATOM 7740 C CA . PHE A 1 1019 ? -6.314 -39.374 10.363 1.00 78.00 1019 PHE A CA 1
ATOM 7741 C C . PHE A 1 1019 ? -5.891 -40.811 10.646 1.00 78.00 1019 PHE A C 1
ATOM 7743 O O . PHE A 1 1019 ? -5.639 -41.178 11.797 1.00 78.00 1019 PHE A O 1
ATOM 7750 N N . TRP A 1 1020 ? -5.779 -41.624 9.607 1.00 70.69 1020 TRP A N 1
ATOM 7751 C CA . TRP A 1 1020 ? -5.272 -42.985 9.704 1.00 70.69 1020 TRP A CA 1
ATOM 7752 C C . TRP A 1 1020 ? -3.770 -42.989 9.484 1.00 70.69 1020 TRP A C 1
ATOM 7754 O O . TRP A 1 1020 ? -3.285 -42.339 8.568 1.00 70.69 1020 TRP A O 1
ATOM 7764 N N . ILE A 1 1021 ? -3.020 -43.705 10.322 1.00 74.12 1021 ILE A N 1
ATOM 7765 C CA . ILE A 1 1021 ? -1.575 -43.884 10.141 1.00 74.12 1021 ILE A CA 1
ATOM 7766 C C . ILE A 1 1021 ? -1.197 -45.357 10.066 1.00 74.12 1021 ILE A C 1
ATOM 7768 O O . ILE A 1 1021 ? -1.779 -46.199 10.751 1.00 74.12 1021 ILE A O 1
ATOM 7772 N N . SER A 1 1022 ? -0.171 -45.649 9.277 1.00 70.69 1022 SER A N 1
ATOM 7773 C CA . SER A 1 1022 ? 0.584 -46.900 9.305 1.00 70.69 1022 SER A CA 1
ATOM 7774 C C . SER A 1 1022 ? 2.047 -46.603 8.978 1.00 70.69 1022 SER A C 1
ATOM 7776 O O . SER A 1 1022 ? 2.377 -45.515 8.509 1.00 70.69 1022 SER A O 1
ATOM 7778 N N . GLY A 1 1023 ? 2.970 -47.516 9.248 1.00 69.44 1023 GLY A N 1
ATOM 7779 C CA . GLY A 1 1023 ? 4.359 -47.300 8.870 1.00 69.44 1023 GLY A CA 1
ATOM 7780 C C . GLY A 1 1023 ? 5.301 -48.389 9.343 1.00 69.44 1023 GLY A C 1
ATOM 7781 O O . GLY A 1 1023 ? 4.906 -49.401 9.914 1.00 69.44 1023 GLY A O 1
ATOM 7782 N N . PHE A 1 1024 ? 6.579 -48.171 9.069 1.00 66.38 1024 PHE A N 1
ATOM 7783 C CA . PHE A 1 1024 ? 7.668 -49.013 9.525 1.00 66.38 1024 PHE A CA 1
ATOM 7784 C C . PHE A 1 1024 ? 8.935 -48.172 9.682 1.00 66.38 1024 PHE A C 1
ATOM 7786 O O . PHE A 1 1024 ? 9.351 -47.490 8.744 1.00 66.38 1024 PHE A O 1
ATOM 7793 N N . SER A 1 1025 ? 9.560 -48.259 10.856 1.00 63.00 1025 SER A N 1
ATOM 7794 C CA . SER A 1 1025 ? 10.916 -47.764 11.101 1.00 63.00 1025 SER A CA 1
ATOM 7795 C C . SER A 1 1025 ? 11.757 -48.862 11.762 1.00 63.00 1025 SER A C 1
ATOM 7797 O O . SER A 1 1025 ? 11.253 -49.694 12.530 1.00 63.00 1025 SER A O 1
ATOM 7799 N N . ASN A 1 1026 ? 13.045 -48.891 11.414 1.00 57.69 1026 ASN A N 1
ATOM 7800 C CA . ASN A 1 1026 ? 14.040 -49.751 12.056 1.00 57.69 1026 ASN A CA 1
ATOM 7801 C C . ASN A 1 1026 ? 14.691 -49.069 13.274 1.00 57.69 1026 ASN A C 1
ATOM 7803 O O . ASN A 1 1026 ? 15.451 -49.728 13.989 1.00 57.69 1026 ASN A O 1
ATOM 7807 N N . ASP A 1 1027 ? 14.374 -47.797 13.522 1.00 58.12 1027 ASP A N 1
ATOM 7808 C CA . ASP A 1 1027 ? 14.800 -46.997 14.670 1.00 58.12 1027 ASP A CA 1
ATOM 7809 C C . ASP A 1 1027 ? 13.562 -46.432 15.420 1.00 58.12 1027 ASP A C 1
ATOM 7811 O O . ASP A 1 1027 ? 12.423 -46.860 15.221 1.00 58.12 1027 ASP A O 1
ATOM 7815 N N . THR A 1 1028 ? 13.796 -45.548 16.384 1.00 57.84 1028 THR A N 1
ATOM 7816 C CA . THR A 1 1028 ? 12.836 -44.921 17.307 1.00 57.84 1028 THR A CA 1
ATOM 7817 C C . THR A 1 1028 ? 12.640 -43.430 17.023 1.00 57.84 1028 THR A C 1
ATOM 7819 O O . THR A 1 1028 ? 12.029 -42.715 17.816 1.00 57.84 1028 THR A O 1
ATOM 7822 N N . ASP A 1 1029 ? 13.192 -42.943 15.917 1.00 62.84 1029 ASP A N 1
ATOM 7823 C CA . ASP A 1 1029 ? 13.299 -41.534 15.552 1.00 62.84 1029 ASP A CA 1
ATOM 7824 C C . ASP A 1 1029 ? 12.115 -41.019 14.712 1.00 62.84 1029 ASP A C 1
ATOM 7826 O O . ASP A 1 1029 ? 11.813 -39.822 14.755 1.00 62.84 1029 ASP A O 1
ATOM 7830 N N . LEU A 1 1030 ? 11.387 -41.901 14.010 1.00 68.94 1030 LEU A N 1
ATOM 7831 C CA . LEU A 1 1030 ? 10.175 -41.536 13.273 1.00 68.94 1030 LEU A CA 1
ATOM 7832 C C . LEU A 1 1030 ? 9.093 -41.017 14.230 1.00 68.94 1030 LEU A C 1
ATOM 7834 O O . LEU A 1 1030 ? 8.450 -41.782 14.958 1.00 68.94 1030 LEU A O 1
ATOM 7838 N N . THR A 1 1031 ? 8.863 -39.705 14.176 1.00 73.38 1031 THR A N 1
ATOM 7839 C CA . THR A 1 1031 ? 7.924 -39.001 15.050 1.00 73.38 1031 THR A CA 1
ATOM 7840 C C . THR A 1 1031 ? 6.946 -38.143 14.246 1.00 73.38 1031 THR A C 1
ATOM 7842 O O . THR A 1 1031 ? 7.348 -37.309 13.434 1.00 73.38 1031 THR A O 1
ATOM 7845 N N . LEU A 1 1032 ? 5.650 -38.285 14.529 1.00 77.75 1032 LEU A N 1
ATOM 7846 C CA . LEU A 1 1032 ? 4.585 -37.392 14.071 1.00 77.75 1032 LEU A CA 1
ATOM 7847 C C . LEU A 1 1032 ? 4.113 -36.535 15.238 1.00 77.75 1032 LEU A C 1
ATOM 7849 O O . LEU A 1 1032 ? 3.697 -37.034 16.280 1.00 77.75 1032 LEU A O 1
ATOM 7853 N N . LEU A 1 1033 ? 4.165 -35.227 15.041 1.00 81.69 1033 LEU A N 1
ATOM 7854 C CA . LEU A 1 1033 ? 3.769 -34.211 15.997 1.00 81.69 1033 LEU A CA 1
ATOM 7855 C C . LEU A 1 1033 ? 2.526 -33.498 15.478 1.00 81.69 1033 LEU A C 1
ATOM 7857 O O . LEU A 1 1033 ? 2.557 -32.889 14.412 1.00 81.69 1033 LEU A O 1
ATOM 7861 N N . VAL A 1 1034 ? 1.463 -33.470 16.268 1.00 80.81 1034 VAL A N 1
ATOM 7862 C CA . VAL A 1 1034 ? 0.418 -32.458 16.105 1.00 80.81 1034 VAL A CA 1
ATOM 7863 C C . VAL A 1 1034 ? 0.850 -31.260 16.929 1.00 80.81 1034 VAL A C 1
ATOM 7865 O O . VAL A 1 1034 ? 1.098 -31.384 18.131 1.00 80.81 1034 VAL A O 1
ATOM 7868 N N . GLN A 1 1035 ? 1.005 -30.110 16.283 1.00 79.94 1035 GLN A N 1
ATOM 7869 C CA . GLN A 1 1035 ? 1.527 -28.904 16.912 1.00 79.94 1035 GLN A CA 1
ATOM 7870 C C . GLN A 1 1035 ? 0.507 -27.776 16.868 1.00 79.94 1035 GLN A C 1
ATOM 7872 O O . GLN A 1 1035 ? -0.184 -27.618 15.869 1.00 79.94 1035 GLN A O 1
ATOM 7877 N N . VAL A 1 1036 ? 0.471 -26.978 17.934 1.00 77.88 1036 VAL A N 1
ATOM 7878 C CA . VAL A 1 1036 ? -0.320 -25.756 18.068 1.00 77.88 1036 VAL A CA 1
ATOM 7879 C C . VAL A 1 1036 ? 0.589 -24.533 18.128 1.00 77.88 1036 VAL A C 1
ATOM 7881 O O . VAL A 1 1036 ? 1.657 -24.558 18.743 1.00 77.88 1036 VAL A O 1
ATOM 7884 N N . SER A 1 1037 ? 0.152 -23.439 17.532 1.00 61.84 1037 SER A N 1
ATOM 7885 C CA . SER A 1 1037 ? 0.804 -22.142 17.584 1.00 61.84 1037 SER A CA 1
ATOM 7886 C C . SER A 1 1037 ? -0.240 -21.045 17.752 1.00 61.84 1037 SER A C 1
ATOM 7888 O O . SER A 1 1037 ? -1.269 -21.058 17.087 1.00 61.84 1037 SER A O 1
ATOM 7890 N N . ALA A 1 1038 ? 0.010 -20.077 18.631 1.00 56.88 1038 ALA A N 1
ATOM 7891 C CA . ALA A 1 1038 ? -0.882 -18.924 18.783 1.00 56.88 1038 ALA A CA 1
ATOM 7892 C C . ALA A 1 1038 ? -0.683 -17.877 17.667 1.00 56.88 1038 ALA A C 1
ATOM 7894 O O . ALA A 1 1038 ? -1.567 -17.064 17.415 1.00 56.88 1038 ALA A O 1
ATOM 7895 N N . ASP A 1 1039 ? 0.480 -17.884 17.008 1.00 54.72 1039 ASP A N 1
ATOM 7896 C CA . ASP A 1 1039 ? 0.943 -16.840 16.084 1.00 54.72 1039 ASP A CA 1
ATOM 7897 C C . ASP A 1 1039 ? 1.372 -17.371 14.701 1.00 54.72 1039 ASP A C 1
ATOM 7899 O O . ASP A 1 1039 ? 1.717 -16.586 13.821 1.00 54.72 1039 ASP A O 1
ATOM 7903 N N . GLY A 1 1040 ? 1.353 -18.692 14.498 1.00 54.31 1040 GLY A N 1
ATOM 7904 C CA . GLY A 1 1040 ? 1.803 -19.372 13.281 1.00 54.31 1040 GLY A CA 1
ATOM 7905 C C . GLY A 1 1040 ? 3.327 -19.505 13.175 1.00 54.31 1040 GLY A C 1
ATOM 7906 O O . GLY A 1 1040 ? 3.828 -20.059 12.195 1.00 54.31 1040 GLY A O 1
ATOM 7907 N N . ILE A 1 1041 ? 4.074 -19.021 14.175 1.00 54.84 1041 ILE A N 1
ATOM 7908 C CA . ILE A 1 1041 ? 5.538 -18.915 14.169 1.00 54.84 1041 ILE A CA 1
ATOM 7909 C C . ILE A 1 1041 ? 6.142 -19.778 15.286 1.00 54.84 1041 ILE A C 1
ATOM 7911 O O . ILE A 1 1041 ? 7.039 -20.580 15.025 1.00 54.84 1041 ILE A O 1
ATOM 7915 N N . ALA A 1 1042 ? 5.643 -19.661 16.518 1.00 62.09 1042 ALA A N 1
ATOM 7916 C CA . ALA A 1 1042 ? 6.083 -20.442 17.668 1.00 62.09 1042 ALA A CA 1
ATOM 7917 C C . ALA A 1 1042 ? 5.179 -21.669 17.871 1.00 62.09 1042 ALA A C 1
ATOM 7919 O O . ALA A 1 1042 ? 4.002 -21.531 18.204 1.00 62.09 1042 ALA A O 1
ATOM 7920 N N . TRP A 1 1043 ? 5.730 -22.872 17.682 1.00 73.50 1043 TRP A N 1
ATOM 7921 C CA . TRP A 1 1043 ? 4.976 -24.132 17.673 1.00 73.50 1043 TRP A CA 1
ATOM 7922 C C . TRP A 1 1043 ? 5.241 -24.979 18.921 1.00 73.50 1043 TRP A C 1
ATOM 7924 O O . TRP A 1 1043 ? 6.390 -25.259 19.256 1.00 73.50 1043 TRP A O 1
ATOM 7934 N N . ASN A 1 1044 ? 4.169 -25.439 19.566 1.00 79.06 1044 ASN A N 1
ATOM 7935 C CA . ASN A 1 1044 ? 4.180 -26.346 20.712 1.00 79.06 1044 ASN A CA 1
ATOM 7936 C C . ASN A 1 1044 ? 3.526 -27.677 20.331 1.00 79.06 1044 ASN A C 1
ATOM 7938 O O . ASN A 1 1044 ? 2.510 -27.686 19.649 1.00 79.06 1044 ASN A O 1
ATOM 7942 N N . THR A 1 1045 ? 4.061 -28.807 20.783 1.00 85.50 1045 THR A N 1
ATOM 7943 C CA . THR A 1 1045 ? 3.473 -30.128 20.505 1.00 85.50 1045 THR A CA 1
ATOM 7944 C C . THR A 1 1045 ? 2.288 -30.408 21.434 1.00 85.50 1045 THR A C 1
ATOM 7946 O O . THR A 1 1045 ? 2.420 -30.280 22.649 1.00 85.50 1045 THR A O 1
ATOM 7949 N N . VAL A 1 1046 ? 1.149 -30.817 20.867 1.00 77.44 1046 VAL A N 1
ATOM 7950 C CA . VAL A 1 1046 ? -0.080 -31.190 21.598 1.00 77.44 1046 VAL A CA 1
ATOM 7951 C C . VAL A 1 1046 ? -0.395 -32.682 21.530 1.00 77.44 1046 VAL A C 1
ATOM 7953 O O . VAL A 1 1046 ? -1.002 -33.212 22.454 1.00 77.44 1046 VAL A O 1
ATOM 7956 N N . ALA A 1 1047 ? 0.056 -33.367 20.481 1.00 80.50 1047 ALA A N 1
ATOM 7957 C CA . ALA A 1 1047 ? 0.075 -34.822 20.411 1.00 80.50 1047 ALA A CA 1
ATOM 7958 C C . ALA A 1 1047 ? 1.357 -35.272 19.711 1.00 80.50 1047 ALA A C 1
ATOM 7960 O O . ALA A 1 1047 ? 1.869 -34.573 18.837 1.00 80.50 1047 ALA A O 1
ATOM 7961 N N . SER A 1 1048 ? 1.887 -36.418 20.120 1.00 84.75 1048 SER A N 1
ATOM 7962 C CA . SER A 1 1048 ? 3.090 -37.013 19.550 1.00 84.75 1048 SER A CA 1
ATOM 7963 C C . SER A 1 1048 ? 2.857 -38.503 19.398 1.00 84.75 1048 SER A C 1
ATOM 7965 O O . SER A 1 1048 ? 2.373 -39.134 20.335 1.00 84.75 1048 SER A O 1
ATOM 7967 N N . TYR A 1 1049 ? 3.235 -39.037 18.248 1.00 82.75 1049 TYR A N 1
ATOM 7968 C CA . TYR A 1 1049 ? 3.144 -40.450 17.912 1.00 82.75 1049 TYR A CA 1
ATOM 7969 C C . TYR A 1 1049 ? 4.504 -40.891 17.390 1.00 82.75 1049 TYR A C 1
ATOM 7971 O O . TYR A 1 1049 ? 5.120 -40.163 16.609 1.00 82.75 1049 TYR A O 1
ATOM 7979 N N . SER A 1 1050 ? 4.978 -42.053 17.823 1.00 77.31 1050 SER A N 1
ATOM 7980 C CA . SER A 1 1050 ? 6.309 -42.554 17.465 1.00 77.31 1050 SER A CA 1
ATOM 7981 C C . SER A 1 1050 ? 6.269 -44.024 17.073 1.00 77.31 1050 SER A C 1
ATOM 7983 O O . SER A 1 1050 ? 5.469 -44.801 17.607 1.00 77.31 1050 SER A O 1
ATOM 7985 N N . ALA A 1 1051 ? 7.142 -44.408 16.147 1.00 67.50 1051 ALA A N 1
ATOM 7986 C CA . ALA A 1 1051 ? 7.377 -45.812 15.837 1.00 67.50 1051 ALA A CA 1
ATOM 7987 C C . ALA A 1 1051 ? 8.266 -46.472 16.907 1.00 67.50 1051 ALA A C 1
ATOM 7989 O O . ALA A 1 1051 ? 9.097 -45.820 17.541 1.00 67.50 1051 ALA A O 1
ATOM 7990 N N . GLU A 1 1052 ? 8.099 -47.779 17.104 1.00 66.25 1052 GLU A N 1
ATOM 7991 C CA . GLU A 1 1052 ? 9.059 -48.620 17.821 1.00 66.25 1052 GLU A CA 1
ATOM 7992 C C . GLU A 1 1052 ? 9.802 -49.521 16.829 1.00 66.25 1052 GLU A C 1
ATOM 7994 O O . GLU A 1 1052 ? 9.209 -50.058 15.885 1.00 66.25 1052 GLU A O 1
ATOM 7999 N N . ALA A 1 1053 ? 11.092 -49.746 17.093 1.00 60.28 1053 ALA A N 1
ATOM 8000 C CA . ALA A 1 1053 ? 11.947 -50.586 16.265 1.00 60.28 1053 ALA A CA 1
ATOM 8001 C C . ALA A 1 1053 ? 11.331 -51.983 16.047 1.00 60.28 1053 ALA A C 1
ATOM 8003 O O . ALA A 1 1053 ? 11.078 -52.728 16.998 1.00 60.28 1053 ALA A O 1
ATOM 8004 N N . GLY A 1 1054 ? 11.125 -52.351 14.778 1.00 58.75 1054 GLY A N 1
ATOM 8005 C CA . GLY A 1 1054 ? 10.555 -53.645 14.385 1.00 58.75 1054 GLY A CA 1
ATOM 8006 C C . GLY A 1 1054 ? 9.053 -53.639 14.075 1.00 58.75 1054 GLY A C 1
ATOM 8007 O O . GLY A 1 1054 ? 8.459 -54.716 14.018 1.00 58.75 1054 GLY A O 1
ATOM 8008 N N . GLY A 1 1055 ? 8.445 -52.467 13.850 1.00 57.09 1055 GLY A N 1
ATOM 8009 C CA . GLY A 1 1055 ? 7.042 -52.340 13.422 1.00 57.09 1055 GLY A CA 1
ATOM 8010 C C . GLY A 1 1055 ? 6.023 -52.335 14.568 1.00 57.09 1055 GLY A C 1
ATOM 8011 O O . GLY A 1 1055 ? 4.874 -52.730 14.365 1.00 57.09 1055 GLY A O 1
ATOM 8012 N N . GLY A 1 1056 ? 6.453 -51.937 15.772 1.00 60.41 1056 GLY A N 1
ATOM 8013 C CA . GLY A 1 1056 ? 5.594 -51.680 16.936 1.00 60.41 1056 GLY A CA 1
ATOM 8014 C C . GLY A 1 1056 ? 5.336 -50.181 17.156 1.00 60.41 1056 GLY A C 1
ATOM 8015 O O . GLY A 1 1056 ? 5.810 -49.342 16.393 1.00 60.41 1056 GLY A O 1
ATOM 8016 N N . GLY A 1 1057 ? 4.607 -49.827 18.218 1.00 68.56 1057 GLY A N 1
ATOM 8017 C CA . GLY A 1 1057 ? 4.273 -48.433 18.553 1.00 68.56 1057 GLY A CA 1
ATOM 8018 C C . GLY A 1 1057 ? 3.003 -47.909 17.872 1.00 68.56 1057 GLY A C 1
ATOM 8019 O O . GLY A 1 1057 ? 2.094 -48.675 17.555 1.00 68.56 1057 GLY A O 1
ATOM 8020 N N . ASP A 1 1058 ? 2.919 -46.590 17.666 1.00 69.81 1058 ASP A N 1
ATOM 8021 C CA . ASP A 1 1058 ? 1.737 -45.941 17.074 1.00 69.81 1058 ASP A CA 1
ATOM 8022 C C . ASP A 1 1058 ? 1.600 -46.164 15.558 1.00 69.81 1058 ASP A C 1
ATOM 8024 O O . ASP A 1 1058 ? 0.507 -45.980 15.024 1.00 69.81 1058 ASP A O 1
ATOM 8028 N N . PHE A 1 1059 ? 2.687 -46.584 14.900 1.00 66.12 1059 PHE A N 1
ATOM 8029 C CA . PHE A 1 1059 ? 2.813 -46.843 13.461 1.00 66.12 1059 PHE A CA 1
ATOM 8030 C C . PHE A 1 1059 ? 2.934 -48.343 13.158 1.00 66.12 1059 PHE A C 1
ATOM 8032 O O . PHE A 1 1059 ? 3.787 -48.747 12.379 1.00 66.12 1059 PHE A O 1
ATOM 8039 N N . ALA A 1 1060 ? 2.142 -49.203 13.799 1.00 64.44 1060 ALA A N 1
ATOM 8040 C CA . ALA A 1 1060 ? 2.170 -50.632 13.481 1.00 64.44 1060 ALA A CA 1
ATOM 8041 C C . ALA A 1 1060 ? 1.826 -50.895 11.992 1.00 64.44 1060 ALA A C 1
ATOM 8043 O O . ALA A 1 1060 ? 1.199 -50.067 11.327 1.00 64.44 1060 ALA A O 1
ATOM 8044 N N . PHE A 1 1061 ? 2.157 -52.091 11.482 1.00 63.44 1061 PHE A N 1
ATOM 8045 C CA . PHE A 1 1061 ? 1.797 -52.590 10.134 1.00 63.44 1061 PHE A CA 1
ATOM 8046 C C . PHE A 1 1061 ? 0.277 -52.733 9.873 1.00 63.44 1061 PHE A C 1
ATOM 8048 O O . PHE A 1 1061 ? -0.150 -53.458 8.978 1.00 63.44 1061 PHE A O 1
ATOM 8055 N N . GLN A 1 1062 ? -0.554 -52.096 10.692 1.00 68.25 1062 GLN A N 1
ATOM 8056 C CA . GLN A 1 1062 ? -1.997 -52.025 10.552 1.00 68.25 1062 GLN A CA 1
ATOM 8057 C C . GLN A 1 1062 ? -2.413 -50.560 10.634 1.00 68.25 1062 GLN A C 1
ATOM 8059 O O . GLN A 1 1062 ? -1.986 -49.841 11.543 1.00 68.25 1062 GLN A O 1
ATOM 8064 N N . TRP A 1 1063 ? -3.264 -50.139 9.702 1.00 68.00 1063 TRP A N 1
ATOM 8065 C CA . TRP A 1 1063 ? -3.894 -48.827 9.721 1.00 68.00 1063 TRP A CA 1
ATOM 8066 C C . TRP A 1 1063 ? -4.565 -48.576 11.071 1.00 68.00 1063 TRP A C 1
ATOM 8068 O O . TRP A 1 1063 ? -5.387 -49.365 11.538 1.00 68.00 1063 TRP A O 1
ATOM 8078 N N . THR A 1 1064 ? -4.172 -47.484 11.721 1.00 72.81 1064 THR A N 1
ATOM 8079 C CA . THR A 1 1064 ? -4.707 -47.072 13.018 1.00 72.81 1064 THR A CA 1
ATOM 8080 C C . THR A 1 1064 ? -5.206 -45.639 12.931 1.00 72.81 1064 THR A C 1
ATOM 8082 O O . THR A 1 1064 ? -4.420 -44.727 12.676 1.00 72.81 1064 THR A O 1
ATOM 8085 N N . GLU A 1 1065 ? -6.492 -45.426 13.196 1.00 81.50 1065 GLU A N 1
ATOM 8086 C CA . GLU A 1 1065 ? -7.061 -44.084 13.297 1.00 81.50 1065 GLU A CA 1
ATOM 8087 C C . GLU A 1 1065 ? -6.545 -43.373 14.552 1.00 81.50 1065 GLU A C 1
ATOM 8089 O O . GLU A 1 1065 ? -6.582 -43.905 15.670 1.00 81.50 1065 GLU A O 1
ATOM 8094 N N . LYS A 1 1066 ? -6.062 -42.145 14.376 1.00 82.31 1066 LYS A N 1
ATOM 8095 C CA . LYS A 1 1066 ? -5.715 -41.231 15.457 1.00 82.31 1066 LYS A CA 1
ATOM 8096 C C . LYS A 1 1066 ? -6.680 -40.067 15.432 1.00 82.31 1066 LYS A C 1
ATOM 8098 O O . LYS A 1 1066 ? -6.848 -39.415 14.412 1.00 82.31 1066 LYS A O 1
ATOM 8103 N N . THR A 1 1067 ? -7.262 -39.782 16.589 1.00 78.81 1067 THR A N 1
ATOM 8104 C CA . THR A 1 1067 ? -8.174 -38.657 16.787 1.00 78.81 1067 THR A CA 1
ATOM 8105 C C . THR A 1 1067 ? -7.585 -37.722 17.832 1.00 78.81 1067 THR A C 1
ATOM 8107 O O . THR A 1 1067 ? -7.302 -38.134 18.961 1.00 78.81 1067 THR A O 1
ATOM 8110 N N . VAL A 1 1068 ? -7.411 -36.452 17.475 1.00 75.44 1068 VAL A N 1
ATOM 8111 C CA . VAL A 1 1068 ? -6.968 -35.397 18.386 1.00 75.44 1068 VAL A CA 1
ATOM 8112 C C . VAL A 1 1068 ? -8.117 -34.424 18.609 1.00 75.44 1068 VAL A C 1
ATOM 8114 O O . VAL A 1 1068 ? -8.542 -33.717 17.695 1.00 75.44 1068 VAL A O 1
ATOM 8117 N N . ASN A 1 1069 ? -8.599 -34.383 19.853 1.00 70.56 1069 ASN A N 1
ATOM 8118 C CA . ASN A 1 1069 ? -9.587 -33.404 20.294 1.00 70.56 1069 ASN A CA 1
ATOM 8119 C C . ASN A 1 1069 ? -8.907 -32.055 20.508 1.00 70.56 1069 ASN A C 1
ATOM 8121 O O . ASN A 1 1069 ? -7.948 -31.947 21.279 1.00 70.56 1069 ASN A O 1
ATOM 8125 N N . ILE A 1 1070 ? -9.425 -31.024 19.857 1.00 66.19 1070 ILE A N 1
ATOM 8126 C CA . ILE A 1 1070 ? -8.828 -29.698 19.878 1.00 66.19 1070 ILE A CA 1
ATOM 8127 C C . ILE A 1 1070 ? -9.534 -28.859 20.940 1.00 66.19 1070 ILE A C 1
ATOM 8129 O O . ILE A 1 1070 ? -10.756 -28.754 20.956 1.00 66.19 1070 ILE A O 1
ATOM 8133 N N . GLN A 1 1071 ? -8.762 -28.313 21.883 1.00 51.81 1071 GLN A N 1
ATOM 8134 C CA . GLN A 1 1071 ? -9.307 -27.626 23.064 1.00 51.81 1071 GLN A CA 1
ATOM 8135 C C . GLN A 1 1071 ? -8.948 -26.139 23.150 1.00 51.81 1071 GLN A C 1
ATOM 8137 O O . GLN A 1 1071 ? -9.425 -25.463 24.060 1.00 51.81 1071 GLN A O 1
ATOM 8142 N N . LEU A 1 1072 ? -8.099 -25.624 22.252 1.00 51.59 1072 LEU A N 1
ATOM 8143 C CA . LEU A 1 1072 ? -7.600 -24.249 22.300 1.00 51.59 1072 LEU A CA 1
ATOM 8144 C C . LEU A 1 1072 ? -7.636 -23.603 20.904 1.00 51.59 1072 LEU A C 1
ATOM 8146 O O . LEU A 1 1072 ? -7.270 -24.266 19.938 1.00 51.59 1072 LEU A O 1
ATOM 8150 N N . PRO A 1 1073 ? -8.016 -22.318 20.792 1.00 51.88 1073 PRO A N 1
ATOM 8151 C CA . PRO A 1 1073 ? -7.889 -21.570 19.546 1.00 51.88 1073 PRO A CA 1
ATOM 8152 C C . PRO A 1 1073 ? -6.418 -21.406 19.153 1.00 51.88 1073 PRO A C 1
ATOM 8154 O O . PRO A 1 1073 ? -5.561 -21.150 20.007 1.00 51.88 1073 PRO A O 1
ATOM 8157 N N . GLY A 1 1074 ? -6.119 -21.524 17.866 1.00 61.84 1074 GLY A N 1
ATOM 8158 C CA . GLY A 1 1074 ? -4.780 -21.374 17.325 1.00 61.84 1074 GLY A CA 1
ATOM 8159 C C . GLY A 1 1074 ? -4.594 -22.007 15.951 1.00 61.84 1074 GLY A C 1
ATOM 8160 O O . GLY A 1 1074 ? -5.494 -22.555 15.317 1.00 61.84 1074 GLY A O 1
ATOM 8161 N N . TYR A 1 1075 ? -3.357 -21.929 15.492 1.00 70.88 1075 TYR A N 1
ATOM 8162 C CA . TYR A 1 1075 ? -2.867 -22.571 14.290 1.00 70.88 1075 TYR A CA 1
ATOM 8163 C C . TYR A 1 1075 ? -2.394 -23.978 14.625 1.00 70.88 1075 TYR A C 1
ATOM 8165 O O . TYR A 1 1075 ? -1.557 -24.159 15.505 1.00 70.88 1075 TYR A O 1
ATOM 8173 N N . TYR A 1 1076 ? -2.894 -24.966 13.902 1.00 76.75 1076 TYR A N 1
ATOM 8174 C CA . TYR A 1 1076 ? -2.537 -26.366 14.039 1.00 76.75 1076 TYR A CA 1
ATOM 8175 C C . TYR A 1 1076 ? -1.800 -26.850 12.799 1.00 76.75 1076 TYR A C 1
ATOM 8177 O O . TYR A 1 1076 ? -2.050 -26.395 11.686 1.00 76.75 1076 TYR A O 1
ATOM 8185 N N . ARG A 1 1077 ? -0.874 -27.783 12.979 1.00 76.75 1077 ARG A N 1
ATOM 8186 C CA . ARG A 1 1077 ? -0.265 -28.521 11.869 1.00 76.75 1077 ARG A CA 1
ATOM 8187 C C . ARG A 1 1077 ? 0.098 -29.923 12.310 1.00 76.75 1077 ARG A C 1
ATOM 8189 O O . ARG A 1 1077 ? 0.398 -30.139 13.487 1.00 76.75 1077 ARG A O 1
ATOM 8196 N N . VAL A 1 1078 ? 0.150 -30.838 11.354 1.00 74.94 1078 VAL A N 1
ATOM 8197 C CA . VAL A 1 1078 ? 0.816 -32.126 11.536 1.00 74.94 1078 VAL A CA 1
ATOM 8198 C C . VAL A 1 1078 ? 2.227 -31.997 10.975 1.00 74.94 1078 VAL A C 1
ATOM 8200 O O . VAL A 1 1078 ? 2.406 -31.531 9.850 1.00 74.94 1078 VAL A O 1
ATOM 8203 N N . ARG A 1 1079 ? 3.235 -32.319 11.787 1.00 77.50 1079 ARG A N 1
ATOM 8204 C CA . ARG A 1 1079 ? 4.658 -32.245 11.446 1.00 77.50 1079 ARG A CA 1
ATOM 8205 C C . ARG A 1 1079 ? 5.307 -33.601 11.650 1.00 77.50 1079 ARG A C 1
ATOM 8207 O O . ARG A 1 1079 ? 5.206 -34.167 12.732 1.00 77.50 1079 ARG A O 1
ATOM 8214 N N . TRP A 1 1080 ? 6.042 -34.060 10.652 1.00 73.50 1080 TRP A N 1
ATOM 8215 C CA . TRP A 1 1080 ? 6.825 -35.287 10.712 1.00 73.50 1080 TRP A CA 1
ATOM 8216 C C . TRP A 1 1080 ? 8.304 -34.962 10.869 1.00 73.50 1080 TRP A C 1
ATOM 8218 O O . TRP A 1 1080 ? 8.791 -33.994 10.278 1.00 73.50 1080 TRP A O 1
ATOM 8228 N N . ILE A 1 1081 ? 8.994 -35.768 11.669 1.00 69.44 1081 ILE A N 1
ATOM 8229 C CA . ILE A 1 1081 ? 10.436 -35.705 11.900 1.00 69.44 1081 ILE A CA 1
ATOM 8230 C C . ILE A 1 1081 ? 10.984 -37.128 11.781 1.00 69.44 1081 ILE A C 1
ATOM 8232 O O . ILE A 1 1081 ? 10.451 -38.047 12.399 1.00 69.44 1081 ILE A O 1
ATOM 8236 N N . THR A 1 1082 ? 12.026 -37.299 10.973 1.00 65.31 1082 THR A N 1
ATOM 8237 C CA . THR A 1 1082 ? 12.785 -38.550 10.831 1.00 65.31 1082 THR A CA 1
ATOM 8238 C C . THR A 1 1082 ? 14.232 -38.223 10.451 1.00 65.31 1082 THR A C 1
ATOM 8240 O O . THR A 1 1082 ? 14.482 -37.243 9.736 1.00 65.31 1082 THR A O 1
ATOM 8243 N N . ASP A 1 1083 ? 15.191 -39.014 10.922 1.00 59.78 1083 ASP A N 1
ATOM 8244 C CA . ASP A 1 1083 ? 16.582 -39.058 10.455 1.00 59.78 1083 ASP A CA 1
ATOM 8245 C C . ASP A 1 1083 ? 16.948 -40.420 9.832 1.00 59.78 1083 ASP A C 1
ATOM 8247 O O . ASP A 1 1083 ? 18.124 -40.710 9.587 1.00 59.78 1083 ASP A O 1
ATOM 8251 N N . GLY A 1 1084 ? 15.915 -41.198 9.495 1.00 52.06 1084 GLY A N 1
ATOM 8252 C CA . GLY A 1 1084 ? 15.970 -42.587 9.072 1.00 52.06 1084 GLY A CA 1
ATOM 8253 C C . GLY A 1 1084 ? 16.862 -42.871 7.865 1.00 52.06 1084 GLY A C 1
ATOM 8254 O O . GLY A 1 1084 ? 16.827 -42.200 6.828 1.00 52.06 1084 GLY A O 1
ATOM 8255 N N . GLN A 1 1085 ? 17.641 -43.947 7.983 1.00 52.72 1085 GLN A N 1
ATOM 8256 C CA . GLN A 1 1085 ? 18.406 -44.552 6.892 1.00 52.72 1085 GLN A CA 1
ATOM 8257 C C . GLN A 1 1085 ? 17.582 -45.677 6.241 1.00 52.72 1085 GLN A C 1
ATOM 8259 O O . GLN A 1 1085 ? 16.953 -46.463 6.931 1.00 52.72 1085 GLN A O 1
ATOM 8264 N N . VAL A 1 1086 ? 17.642 -45.771 4.908 1.00 46.69 1086 VAL A N 1
ATOM 8265 C CA . VAL A 1 1086 ? 17.230 -46.886 4.023 1.00 46.69 1086 VAL A CA 1
ATOM 8266 C C . VAL A 1 1086 ? 16.201 -47.900 4.590 1.00 46.69 1086 VAL A C 1
ATOM 8268 O O . VAL A 1 1086 ? 16.566 -48.795 5.348 1.00 46.69 1086 VAL A O 1
ATOM 8271 N N . ALA A 1 1087 ? 14.970 -47.858 4.050 1.00 50.00 1087 ALA A N 1
ATOM 8272 C CA . ALA A 1 1087 ? 13.821 -48.766 4.273 1.00 50.00 1087 ALA A CA 1
ATOM 8273 C C . ALA A 1 1087 ? 12.796 -48.373 5.359 1.00 50.00 1087 ALA A C 1
ATOM 8275 O O . ALA A 1 1087 ? 12.023 -49.223 5.798 1.00 50.00 1087 ALA A O 1
ATOM 8276 N N . GLU A 1 1088 ? 12.737 -47.094 5.729 1.00 55.81 1088 GLU A N 1
ATOM 8277 C CA . GLU A 1 1088 ? 11.679 -46.533 6.579 1.00 55.81 1088 GLU A CA 1
ATOM 8278 C C . GLU A 1 1088 ? 10.599 -45.850 5.731 1.00 55.81 1088 GLU A C 1
ATOM 8280 O O . GLU A 1 1088 ? 10.909 -45.214 4.720 1.00 55.81 1088 GLU A O 1
ATOM 8285 N N . GLY A 1 1089 ? 9.334 -45.990 6.122 1.00 58.00 1089 GLY A N 1
ATOM 8286 C CA . GLY A 1 1089 ? 8.198 -45.401 5.413 1.00 58.00 1089 GLY A CA 1
ATOM 8287 C C . GLY A 1 1089 ? 6.997 -45.215 6.333 1.00 58.00 1089 GLY A C 1
ATOM 8288 O O . GLY A 1 1089 ? 6.748 -46.047 7.203 1.00 58.00 1089 GLY A O 1
ATOM 8289 N N . PHE A 1 1090 ? 6.263 -44.118 6.154 1.00 63.50 1090 PHE A N 1
ATOM 8290 C CA . PHE A 1 1090 ? 5.002 -43.860 6.845 1.00 63.50 1090 PHE A CA 1
ATOM 8291 C C . PHE A 1 1090 ? 3.895 -43.638 5.819 1.00 63.50 1090 PHE A C 1
ATOM 8293 O O . PHE A 1 1090 ? 4.119 -43.042 4.767 1.00 63.50 1090 PHE A O 1
ATOM 8300 N N . PHE A 1 1091 ? 2.705 -44.097 6.167 1.00 66.12 1091 PHE A N 1
ATOM 8301 C CA . PHE A 1 1091 ? 1.481 -43.927 5.415 1.00 66.12 1091 PHE A CA 1
ATOM 8302 C C . PHE A 1 1091 ? 0.508 -43.126 6.271 1.00 66.12 1091 PHE A C 1
ATOM 8304 O O . PHE A 1 1091 ? 0.401 -43.344 7.483 1.00 66.12 1091 PHE A O 1
ATOM 8311 N N . ILE A 1 1092 ? -0.168 -42.172 5.643 1.00 66.69 1092 ILE A N 1
ATOM 8312 C CA . ILE A 1 1092 ? -1.270 -41.432 6.239 1.00 66.69 1092 ILE A CA 1
ATOM 8313 C C . ILE A 1 1092 ? -2.417 -41.430 5.245 1.00 66.69 1092 ILE A C 1
ATOM 8315 O O . ILE A 1 1092 ? -2.183 -41.223 4.057 1.00 66.69 1092 ILE A O 1
ATOM 8319 N N . ASP A 1 1093 ? -3.622 -41.655 5.737 1.00 59.03 1093 ASP A N 1
ATOM 8320 C CA . ASP A 1 1093 ? -4.825 -41.653 4.916 1.00 59.03 1093 ASP A CA 1
ATOM 8321 C C . ASP A 1 1093 ? -5.989 -41.016 5.676 1.00 59.03 1093 ASP A C 1
ATOM 8323 O O . ASP A 1 1093 ? -5.899 -40.805 6.893 1.00 59.03 1093 ASP A O 1
ATOM 8327 N N . ASP A 1 1094 ? -7.060 -40.682 4.957 1.00 61.88 1094 ASP A N 1
ATOM 8328 C CA . ASP A 1 1094 ? -8.341 -40.258 5.529 1.00 61.88 1094 ASP A CA 1
ATOM 8329 C C . ASP A 1 1094 ? -8.186 -39.126 6.570 1.00 61.88 1094 ASP A C 1
ATOM 8331 O O . ASP A 1 1094 ? -8.739 -39.167 7.676 1.00 61.88 1094 ASP A O 1
ATOM 8335 N N . ILE A 1 1095 ? -7.385 -38.100 6.235 1.00 66.69 1095 ILE A N 1
ATOM 8336 C CA . ILE A 1 1095 ? -7.244 -36.908 7.082 1.00 66.69 1095 ILE A CA 1
ATOM 8337 C C . ILE A 1 1095 ? -8.570 -36.150 7.063 1.00 66.69 1095 ILE A C 1
ATOM 8339 O O . ILE A 1 1095 ? -8.883 -35.420 6.120 1.00 66.69 1095 ILE A O 1
ATOM 8343 N N . SER A 1 1096 ? -9.322 -36.281 8.145 1.00 62.94 1096 SER A N 1
ATOM 8344 C CA . SER A 1 1096 ? -10.583 -35.596 8.357 1.00 62.94 1096 SER A CA 1
ATOM 8345 C C . SER A 1 1096 ? -10.426 -34.507 9.408 1.00 62.94 1096 SER A C 1
ATOM 8347 O O . SER A 1 1096 ? -9.800 -34.663 10.461 1.00 62.94 1096 SER A O 1
ATOM 8349 N N . VAL A 1 1097 ? -10.993 -33.349 9.094 1.00 58.47 1097 VAL A N 1
ATOM 8350 C CA . VAL A 1 1097 ? -11.073 -32.223 10.011 1.00 58.47 1097 VAL A CA 1
ATOM 8351 C C . VAL A 1 1097 ? -12.540 -31.915 10.193 1.00 58.47 1097 VAL A C 1
ATOM 8353 O O . VAL A 1 1097 ? -13.190 -31.390 9.293 1.00 58.47 1097 VAL A O 1
ATOM 8356 N N . THR A 1 1098 ? -13.070 -32.185 11.379 1.00 57.28 1098 THR A N 1
ATOM 8357 C CA . THR A 1 1098 ? -14.384 -31.654 11.724 1.00 57.28 1098 THR A CA 1
ATOM 8358 C C . THR A 1 1098 ? -14.202 -30.233 12.223 1.00 57.28 1098 THR A C 1
ATOM 8360 O O . THR A 1 1098 ? -13.404 -29.987 13.136 1.00 57.28 1098 THR A O 1
ATOM 8363 N N . GLN A 1 1099 ? -14.963 -29.293 11.674 1.00 48.72 1099 GLN A N 1
ATOM 8364 C CA . GLN A 1 1099 ? -15.073 -27.967 12.264 1.00 48.72 1099 GLN A CA 1
ATOM 8365 C C . GLN A 1 1099 ? -15.686 -28.124 13.660 1.00 48.72 1099 GLN A C 1
ATOM 8367 O O . GLN A 1 1099 ? -16.712 -28.781 13.832 1.00 48.72 1099 GLN A O 1
ATOM 8372 N N . GLY A 1 1100 ? -14.998 -27.619 14.680 1.00 40.47 1100 GLY A N 1
ATOM 8373 C CA . GLY A 1 1100 ? -15.464 -27.756 16.054 1.00 40.47 1100 GLY A CA 1
ATOM 8374 C C . GLY A 1 1100 ? -16.728 -26.960 16.264 1.00 40.47 1100 GLY A C 1
ATOM 8375 O O . GLY A 1 1100 ? -16.868 -25.864 15.724 1.00 40.47 1100 GLY A O 1
ATOM 8376 N N . THR A 1 1101 ? -17.624 -27.493 17.090 1.00 31.84 1101 THR A N 1
ATOM 8377 C CA . THR A 1 1101 ? -18.671 -26.694 17.714 1.00 31.84 1101 THR A CA 1
ATOM 8378 C C . THR A 1 1101 ? -17.995 -25.515 18.427 1.00 31.84 1101 THR A C 1
ATOM 8380 O O . THR A 1 1101 ? -17.168 -25.688 19.319 1.00 31.84 1101 THR A O 1
ATOM 8383 N N . VAL A 1 1102 ? -18.299 -24.336 17.899 1.00 31.67 1102 VAL A N 1
ATOM 8384 C CA . VAL A 1 1102 ? -17.713 -23.001 18.058 1.00 31.67 1102 VAL A CA 1
ATOM 8385 C C . VAL A 1 1102 ? -17.166 -22.648 19.448 1.00 31.67 1102 VAL A C 1
ATOM 8387 O O . VAL A 1 1102 ? -17.891 -22.685 20.436 1.00 31.67 1102 VAL A O 1
ATOM 8390 N N . VAL A 1 1103 ? -15.947 -22.092 19.484 1.00 28.09 1103 VAL A N 1
ATOM 8391 C CA . VAL A 1 1103 ? -15.697 -20.862 20.254 1.00 28.09 1103 VAL A CA 1
ATOM 8392 C C . VAL A 1 1103 ? -14.802 -19.943 19.415 1.00 28.09 1103 VAL A C 1
ATOM 8394 O O . VAL A 1 1103 ? -13.642 -20.258 19.176 1.00 28.09 1103 VAL A O 1
ATOM 8397 N N . ASN A 1 1104 ? -15.346 -18.793 19.015 1.00 29.81 1104 ASN A N 1
ATOM 8398 C CA . ASN A 1 1104 ? -14.651 -17.656 18.399 1.00 29.81 1104 ASN A CA 1
ATOM 8399 C C . ASN A 1 1104 ? -14.103 -17.841 16.977 1.00 29.81 1104 ASN A C 1
ATOM 8401 O O . ASN A 1 1104 ? -12.909 -18.037 16.768 1.00 29.81 1104 ASN A O 1
ATOM 8405 N N . ILE A 1 1105 ? -14.953 -17.565 15.989 1.00 28.44 1105 ILE A N 1
ATOM 8406 C CA . ILE A 1 1105 ? -14.485 -16.998 14.723 1.00 28.44 1105 ILE A CA 1
ATOM 8407 C C . ILE A 1 1105 ? -14.423 -15.478 14.938 1.00 28.44 1105 ILE A C 1
ATOM 8409 O O . ILE A 1 1105 ? -15.424 -14.772 14.830 1.00 28.44 1105 ILE A O 1
ATOM 8413 N N . GLU A 1 1106 ? -13.239 -14.962 15.289 1.00 27.88 1106 GLU A N 1
ATOM 8414 C CA . GLU A 1 1106 ? -12.868 -13.645 14.761 1.00 27.88 1106 GLU A CA 1
ATOM 8415 C C . GLU A 1 1106 ? -12.884 -13.761 13.235 1.00 27.88 1106 GLU A C 1
ATOM 8417 O O . GLU A 1 1106 ? -12.437 -14.799 12.725 1.00 27.88 1106 GLU A O 1
ATOM 8422 N N . PRO A 1 1107 ? -13.372 -12.743 12.501 1.00 25.75 1107 PRO A N 1
ATOM 8423 C CA . PRO A 1 1107 ? -13.435 -12.815 11.054 1.00 25.75 1107 PRO A CA 1
ATOM 8424 C C . PRO A 1 1107 ? -12.063 -13.235 10.546 1.00 25.75 1107 PRO A C 1
ATOM 8426 O O . PRO A 1 1107 ? -11.037 -12.637 10.890 1.00 25.75 1107 PRO A O 1
ATOM 8429 N N . VAL A 1 1108 ? -12.033 -14.291 9.733 1.00 27.66 1108 VAL A N 1
ATOM 8430 C CA . VAL A 1 1108 ? -10.928 -14.464 8.806 1.00 27.66 1108 VAL A CA 1
ATOM 8431 C C . VAL A 1 1108 ? -10.975 -13.210 7.950 1.00 27.66 1108 VAL A C 1
ATOM 8433 O O . VAL A 1 1108 ? -11.747 -13.091 7.006 1.00 27.66 1108 VAL A O 1
ATOM 8436 N N . VAL A 1 1109 ? -10.152 -12.237 8.330 1.00 29.16 1109 VAL A N 1
ATOM 8437 C CA . VAL A 1 1109 ? -9.490 -11.383 7.367 1.00 29.16 1109 VAL A CA 1
ATOM 8438 C C . VAL A 1 1109 ? -8.859 -12.391 6.417 1.00 29.16 1109 VAL A C 1
ATOM 8440 O O . VAL A 1 1109 ? -7.810 -12.955 6.734 1.00 29.16 1109 VAL A O 1
ATOM 8443 N N . GLU A 1 1110 ? -9.536 -12.701 5.300 1.00 31.39 1110 GLU A N 1
ATOM 8444 C CA . GLU A 1 1110 ? -8.833 -13.164 4.106 1.00 31.39 1110 GLU A CA 1
ATOM 8445 C C . GLU A 1 1110 ? -7.625 -12.250 4.055 1.00 31.39 1110 GLU A C 1
ATOM 8447 O O . GLU A 1 1110 ? -7.820 -11.029 4.044 1.00 31.39 1110 GLU A O 1
ATOM 8452 N N . ALA A 1 1111 ? -6.418 -12.813 4.194 1.00 35.12 1111 ALA A N 1
ATOM 8453 C CA . ALA A 1 1111 ? -5.206 -12.018 4.215 1.00 35.12 1111 ALA A CA 1
ATOM 8454 C C . ALA A 1 1111 ? -5.337 -11.040 3.058 1.00 35.12 1111 ALA A C 1
ATOM 8456 O O . ALA A 1 1111 ? -5.407 -11.480 1.906 1.00 35.12 1111 ALA A O 1
ATOM 8457 N N . LEU A 1 1112 ? -5.517 -9.751 3.392 1.00 38.94 1112 LEU A N 1
ATOM 8458 C CA . LEU A 1 1112 ? -5.827 -8.758 2.382 1.00 38.94 1112 LEU A CA 1
ATOM 8459 C C . LEU A 1 1112 ? -4.742 -8.925 1.332 1.00 38.94 1112 LEU A C 1
ATOM 8461 O O . LEU A 1 1112 ? -3.563 -8.942 1.713 1.00 38.94 1112 LEU A O 1
ATOM 8465 N N . PRO A 1 1113 ? -5.114 -9.159 0.066 1.00 45.69 1113 PRO A N 1
ATOM 8466 C CA . PRO A 1 1113 ? -4.135 -9.463 -0.953 1.00 45.69 1113 PRO A CA 1
ATOM 8467 C C . PRO A 1 1113 ? -3.069 -8.379 -0.866 1.00 45.69 1113 PRO A C 1
ATOM 8469 O O . PRO A 1 1113 ? -3.399 -7.199 -0.802 1.00 45.69 1113 PRO A O 1
ATOM 8472 N N . GLY A 1 1114 ? -1.791 -8.746 -0.757 1.00 54.41 1114 GLY A N 1
ATOM 8473 C CA . GLY A 1 1114 ? -0.732 -7.765 -0.474 1.00 54.41 1114 GLY A CA 1
ATOM 8474 C C . GLY A 1 1114 ? -0.587 -6.678 -1.551 1.00 54.41 1114 GLY A C 1
ATOM 8475 O O . GLY A 1 1114 ? 0.169 -5.730 -1.362 1.00 54.41 1114 GLY A O 1
ATOM 8476 N N . ARG A 1 1115 ? -1.307 -6.823 -2.669 1.00 65.94 1115 ARG A N 1
ATOM 8477 C CA . ARG A 1 1115 ? -1.341 -5.962 -3.850 1.00 65.94 1115 ARG A CA 1
ATOM 8478 C C . ARG A 1 1115 ? -2.724 -6.011 -4.504 1.00 65.94 1115 ARG A C 1
ATOM 8480 O O . ARG A 1 1115 ? -3.489 -6.944 -4.265 1.00 65.94 1115 ARG A O 1
ATOM 8487 N N . ILE A 1 1116 ? -3.020 -5.043 -5.360 1.00 83.19 1116 ILE A N 1
ATOM 8488 C CA . ILE A 1 1116 ? -4.216 -5.078 -6.203 1.00 83.19 1116 ILE A CA 1
ATOM 8489 C C . ILE A 1 1116 ? -3.993 -6.100 -7.318 1.00 83.19 1116 ILE A C 1
ATOM 8491 O O . ILE A 1 1116 ? -2.918 -6.177 -7.909 1.00 83.19 1116 ILE A O 1
ATOM 8495 N N . GLU A 1 1117 ? -5.007 -6.908 -7.608 1.00 87.62 1117 GLU A N 1
ATOM 8496 C CA . GLU A 1 1117 ? -4.939 -7.918 -8.661 1.00 87.62 1117 GLU A CA 1
ATOM 8497 C C . GLU A 1 1117 ? -6.175 -7.862 -9.543 1.00 87.62 1117 GLU A C 1
ATOM 8499 O O . GLU A 1 1117 ? -7.293 -7.698 -9.065 1.00 87.62 1117 GLU A O 1
ATOM 8504 N N . LEU A 1 1118 ? -5.977 -8.051 -10.843 1.00 94.31 1118 LEU A N 1
ATOM 8505 C CA . LEU A 1 1118 ? -7.048 -8.276 -11.804 1.00 94.31 1118 LEU A CA 1
ATOM 8506 C C . LEU A 1 1118 ? -6.845 -9.668 -12.398 1.00 94.31 1118 LEU A C 1
ATOM 8508 O O . LEU A 1 1118 ? -5.856 -9.898 -13.109 1.00 94.31 1118 LEU A O 1
ATOM 8512 N N . ASP A 1 1119 ? -7.760 -10.581 -12.086 1.00 88.94 1119 ASP A N 1
ATOM 8513 C CA . ASP A 1 1119 ? -7.717 -11.951 -12.584 1.00 88.94 1119 ASP A CA 1
ATOM 8514 C C . ASP A 1 1119 ? -8.122 -11.988 -14.049 1.00 88.94 1119 ASP A C 1
ATOM 8516 O O . ASP A 1 1119 ? -8.803 -11.092 -14.567 1.00 88.94 1119 ASP A O 1
ATOM 8520 N N . GLN A 1 1120 ? -7.712 -13.065 -14.711 1.00 95.00 1120 GLN A N 1
ATOM 8521 C CA . GLN A 1 1120 ? -8.239 -13.377 -16.022 1.00 95.00 1120 GLN A CA 1
ATOM 8522 C C . GLN A 1 1120 ? -9.731 -13.697 -15.916 1.00 95.00 1120 GLN A C 1
ATOM 8524 O O . GLN A 1 1120 ? -10.156 -14.425 -15.019 1.00 95.00 1120 GLN A O 1
ATOM 8529 N N . ASN A 1 1121 ? -10.529 -13.128 -16.817 1.00 89.19 1121 ASN A N 1
ATOM 8530 C CA . ASN A 1 1121 ? -11.956 -13.394 -16.860 1.00 89.19 1121 ASN A CA 1
ATOM 8531 C C . ASN A 1 1121 ? -12.196 -14.881 -17.164 1.00 89.19 1121 ASN A C 1
ATOM 8533 O O . ASN A 1 1121 ? -11.448 -15.476 -17.937 1.00 89.19 1121 ASN A O 1
ATOM 8537 N N . TYR A 1 1122 ? -13.211 -15.484 -16.547 1.00 75.19 1122 TYR A N 1
ATOM 8538 C CA . TYR A 1 1122 ? -13.571 -16.877 -16.794 1.00 75.19 1122 TYR A CA 1
ATOM 8539 C C . TYR A 1 1122 ? -15.077 -17.015 -17.064 1.00 75.19 1122 TYR A C 1
ATOM 8541 O O . TYR A 1 1122 ? -15.881 -16.437 -16.320 1.00 75.19 1122 TYR A O 1
ATOM 8549 N N . PRO A 1 1123 ? -15.479 -17.787 -18.088 1.00 75.44 1123 PRO A N 1
ATOM 8550 C CA . PRO A 1 1123 ? -14.620 -18.402 -19.114 1.00 75.44 1123 PRO A CA 1
ATOM 8551 C C . PRO A 1 1123 ? -13.877 -17.359 -19.985 1.00 75.44 1123 PRO A C 1
ATOM 8553 O O . PRO A 1 1123 ? -14.271 -16.201 -20.041 1.00 75.44 1123 PRO A O 1
ATOM 8556 N N . ASN A 1 1124 ? -12.765 -17.732 -20.627 1.00 75.12 1124 ASN A N 1
ATOM 8557 C CA . ASN A 1 1124 ? -12.120 -16.940 -21.687 1.00 75.12 1124 ASN A CA 1
ATOM 8558 C C . ASN A 1 1124 ? -11.402 -17.887 -22.672 1.00 75.12 1124 ASN A C 1
ATOM 8560 O O . ASN A 1 1124 ? -10.450 -18.544 -22.254 1.00 75.12 1124 ASN A O 1
ATOM 8564 N N . PRO A 1 1125 ? -11.811 -17.980 -23.952 1.00 77.94 1125 PRO A N 1
ATOM 8565 C CA . PRO A 1 1125 ? -12.885 -17.219 -24.589 1.00 77.94 1125 PRO A CA 1
ATOM 8566 C C . PRO A 1 1125 ? -14.266 -17.468 -23.971 1.00 77.94 1125 PRO A C 1
ATOM 8568 O O . PRO A 1 1125 ? -14.503 -18.518 -23.380 1.00 77.94 1125 PRO A O 1
ATOM 8571 N N . PHE A 1 1126 ? -15.174 -16.501 -24.097 1.00 91.31 1126 PHE A N 1
ATOM 8572 C CA . PHE A 1 1126 ? -16.525 -16.570 -23.531 1.00 91.31 1126 PHE A CA 1
ATOM 8573 C C . PHE A 1 1126 ? -17.608 -16.262 -24.562 1.00 91.31 1126 PHE A C 1
ATOM 8575 O O . PHE A 1 1126 ? -17.341 -15.598 -25.564 1.00 91.31 1126 PHE A O 1
ATOM 8582 N N . ASN A 1 1127 ? -18.829 -16.741 -24.305 1.00 79.75 1127 ASN A N 1
ATOM 8583 C CA . ASN A 1 1127 ? -19.993 -16.530 -25.164 1.00 79.75 1127 ASN A CA 1
ATOM 8584 C C . ASN A 1 1127 ? -21.313 -16.523 -24.362 1.00 79.75 1127 ASN A C 1
ATOM 8586 O O . ASN A 1 1127 ? -21.674 -17.555 -23.798 1.00 79.75 1127 ASN A O 1
ATOM 8590 N N . PRO A 1 1128 ? -22.085 -15.423 -24.345 1.00 75.69 1128 PRO A N 1
ATOM 8591 C CA . PRO A 1 1128 ? -21.646 -14.035 -24.433 1.00 75.69 1128 PRO A CA 1
ATOM 8592 C C . PRO A 1 1128 ? -21.300 -13.457 -23.050 1.00 75.69 1128 PRO A C 1
ATOM 8594 O O . PRO A 1 1128 ? -21.042 -12.262 -22.945 1.00 75.69 1128 PRO A O 1
ATOM 8597 N N . GLU A 1 1129 ? -21.311 -14.274 -21.990 1.00 90.38 1129 GLU A N 1
ATOM 8598 C CA . GLU A 1 1129 ? -21.096 -13.830 -20.611 1.00 90.38 1129 GLU A CA 1
ATOM 8599 C C . GLU A 1 1129 ? -19.813 -14.392 -19.998 1.00 90.38 1129 GLU A C 1
ATOM 8601 O O . GLU A 1 1129 ? -19.455 -15.548 -20.212 1.00 90.38 1129 GLU A O 1
ATOM 8606 N N . THR A 1 1130 ? -19.136 -13.570 -19.202 1.00 89.56 1130 THR A N 1
ATOM 8607 C CA . THR A 1 1130 ? -17.959 -13.960 -18.420 1.00 89.56 1130 THR A CA 1
ATOM 8608 C C . THR A 1 1130 ? -18.007 -13.330 -17.038 1.00 89.56 1130 THR A C 1
ATOM 8610 O O . THR A 1 1130 ? -18.680 -12.322 -16.814 1.00 89.56 1130 THR A O 1
ATOM 8613 N N . ILE A 1 1131 ? -17.246 -13.893 -16.107 1.00 90.25 1131 ILE A N 1
ATOM 8614 C CA . ILE A 1 1131 ? -16.992 -13.299 -14.799 1.00 90.25 1131 ILE A CA 1
ATOM 8615 C C . ILE A 1 1131 ? -15.588 -12.695 -14.796 1.00 90.25 1131 ILE A C 1
ATOM 8617 O O . ILE A 1 1131 ? -14.627 -13.348 -15.189 1.00 90.25 1131 ILE A O 1
ATOM 8621 N N . ILE A 1 1132 ? -15.471 -11.445 -14.355 1.00 93.19 1132 ILE A N 1
ATOM 8622 C CA . ILE A 1 1132 ? -14.209 -10.747 -14.110 1.00 93.19 1132 ILE A CA 1
ATOM 8623 C C . ILE A 1 1132 ? -14.017 -10.666 -12.598 1.00 93.19 1132 ILE A C 1
ATOM 8625 O O . ILE A 1 1132 ? -14.826 -10.047 -11.904 1.00 93.19 1132 ILE A O 1
ATOM 8629 N N . ARG A 1 1133 ? -12.951 -11.284 -12.086 1.00 89.38 1133 ARG A N 1
ATOM 8630 C CA . ARG A 1 1133 ? -12.575 -11.232 -10.669 1.00 89.38 1133 ARG A CA 1
ATOM 8631 C C . ARG A 1 1133 ? -11.417 -10.255 -10.478 1.00 89.38 1133 ARG A C 1
ATOM 8633 O O . ARG A 1 1133 ? -10.512 -10.184 -11.305 1.00 89.38 1133 ARG A O 1
ATOM 8640 N N . TYR A 1 1134 ? -11.446 -9.477 -9.408 1.00 90.88 1134 TYR A N 1
ATOM 8641 C CA . TYR A 1 1134 ? -10.322 -8.641 -8.998 1.00 90.88 1134 TYR A CA 1
ATOM 8642 C C . TYR A 1 1134 ? -10.217 -8.614 -7.483 1.00 90.88 1134 TYR A C 1
ATOM 8644 O O . TYR A 1 1134 ? -11.210 -8.798 -6.783 1.00 90.88 1134 TYR A O 1
ATOM 8652 N N . ARG A 1 1135 ? -9.010 -8.406 -6.971 1.00 89.62 1135 ARG A N 1
ATOM 8653 C CA . ARG A 1 1135 ? -8.747 -8.328 -5.540 1.00 89.62 1135 ARG A CA 1
ATOM 8654 C C . ARG A 1 1135 ? -8.215 -6.956 -5.190 1.00 89.62 1135 ARG A C 1
ATOM 8656 O O . ARG A 1 1135 ? -7.372 -6.409 -5.899 1.00 89.62 1135 ARG A O 1
ATOM 8663 N N . LEU A 1 1136 ? -8.720 -6.410 -4.097 1.00 82.81 1136 LEU A N 1
ATOM 8664 C CA . LEU A 1 1136 ? -8.288 -5.134 -3.559 1.00 82.81 1136 LEU A CA 1
ATOM 8665 C C . LEU A 1 1136 ? -7.561 -5.385 -2.246 1.00 82.81 1136 LEU A C 1
ATOM 8667 O O . LEU A 1 1136 ? -8.094 -6.029 -1.346 1.00 82.81 1136 LEU A O 1
ATOM 8671 N N . SER A 1 1137 ? -6.350 -4.858 -2.139 1.00 80.94 1137 SER A N 1
ATOM 8672 C CA . SER A 1 1137 ? -5.563 -4.867 -0.906 1.00 80.94 1137 SER A CA 1
ATOM 8673 C C . SER A 1 1137 ? -6.138 -3.932 0.165 1.00 80.94 1137 SER A C 1
ATOM 8675 O O . SER A 1 1137 ? -5.859 -4.098 1.350 1.00 80.94 1137 SER A O 1
ATOM 8677 N N . GLU A 1 1138 ? -6.943 -2.949 -0.247 1.00 71.06 1138 GLU A N 1
ATOM 8678 C CA . GLU A 1 1138 ? -7.577 -1.942 0.599 1.00 71.06 1138 GLU A CA 1
ATOM 8679 C C . GLU A 1 1138 ? -8.878 -1.415 -0.030 1.00 71.06 1138 GLU A C 1
ATOM 8681 O O . GLU A 1 1138 ? -9.096 -1.522 -1.238 1.00 71.06 1138 GLU A O 1
ATOM 8686 N N . THR A 1 1139 ? -9.750 -0.816 0.784 1.00 84.38 1139 THR A N 1
ATOM 8687 C CA . THR A 1 1139 ? -10.981 -0.180 0.300 1.00 84.38 1139 THR A CA 1
ATOM 8688 C C . THR A 1 1139 ? -10.629 1.062 -0.519 1.00 84.38 1139 THR A C 1
ATOM 8690 O O . THR A 1 1139 ? -10.159 2.051 0.039 1.00 84.38 1139 THR A O 1
ATOM 8693 N N . THR A 1 1140 ? -10.867 1.043 -1.832 1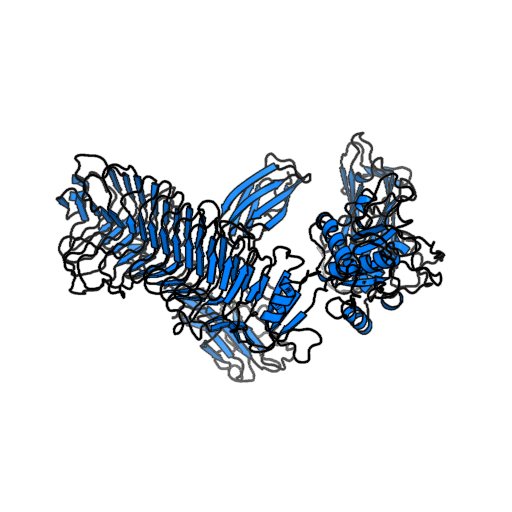.00 84.50 1140 THR A N 1
ATOM 8694 C CA . THR A 1 1140 ? -10.397 2.090 -2.757 1.00 84.50 1140 THR A CA 1
ATOM 8695 C C . THR A 1 1140 ? -11.432 2.397 -3.851 1.00 84.50 1140 THR A C 1
ATOM 8697 O O . THR A 1 1140 ? -12.269 1.540 -4.162 1.00 84.50 1140 THR A O 1
ATOM 8700 N N . PRO A 1 1141 ? -11.450 3.610 -4.446 1.00 86.56 1141 PRO A N 1
ATOM 8701 C CA . PRO A 1 1141 ? -12.240 3.882 -5.643 1.00 86.56 1141 PRO A CA 1
ATOM 8702 C C . PRO A 1 1141 ? -11.810 2.961 -6.784 1.00 86.56 1141 PRO A C 1
ATOM 8704 O O . PRO A 1 1141 ? -10.655 2.987 -7.204 1.00 86.56 1141 PRO A O 1
ATOM 8707 N N . VAL A 1 1142 ? -12.748 2.166 -7.297 1.00 92.88 1142 VAL A N 1
ATOM 8708 C CA . VAL A 1 1142 ? -12.502 1.225 -8.385 1.00 92.88 1142 VAL A CA 1
ATOM 8709 C C . VAL A 1 1142 ? -13.207 1.676 -9.649 1.00 92.88 1142 VAL A C 1
ATOM 8711 O O . VAL A 1 1142 ? -14.417 1.909 -9.666 1.00 92.88 1142 VAL A O 1
ATOM 8714 N N . ARG A 1 1143 ? -12.454 1.699 -10.747 1.00 95.38 1143 ARG A N 1
ATOM 8715 C CA . ARG A 1 1143 ? -12.997 1.802 -12.096 1.00 95.38 1143 ARG A CA 1
ATOM 8716 C C . ARG A 1 1143 ? -12.643 0.564 -12.902 1.00 95.38 1143 ARG A C 1
ATOM 8718 O O . ARG A 1 1143 ? -11.482 0.375 -13.234 1.00 95.38 1143 ARG A O 1
ATOM 8725 N N . LEU A 1 1144 ? -13.637 -0.259 -13.219 1.00 96.44 1144 LEU A N 1
ATOM 8726 C CA . LEU A 1 1144 ? -13.498 -1.393 -14.128 1.00 96.44 1144 LEU A CA 1
ATOM 8727 C C . LEU A 1 1144 ? -14.184 -1.046 -15.449 1.00 96.44 1144 LEU A C 1
ATOM 8729 O O . LEU A 1 1144 ? -15.399 -0.851 -15.492 1.00 96.44 1144 LEU A O 1
ATOM 8733 N N . GLU A 1 1145 ? -13.416 -0.935 -16.524 1.00 97.06 1145 GLU A N 1
ATOM 8734 C CA . GLU A 1 1145 ? -13.885 -0.460 -17.828 1.00 97.06 1145 GLU A CA 1
ATOM 8735 C C . GLU A 1 1145 ? -13.439 -1.403 -18.944 1.00 97.06 1145 GLU A C 1
ATOM 8737 O O . GLU A 1 1145 ? -12.306 -1.864 -18.928 1.00 97.06 1145 GLU A O 1
ATOM 8742 N N . VAL A 1 1146 ? -14.299 -1.646 -19.930 1.00 95.25 1146 VAL A N 1
ATOM 8743 C CA . VAL A 1 1146 ? -14.012 -2.434 -21.134 1.00 95.25 1146 VAL A CA 1
ATOM 8744 C C . VAL A 1 1146 ? -13.786 -1.492 -22.317 1.00 95.25 1146 VAL A C 1
ATOM 8746 O O . VAL A 1 1146 ? -14.528 -0.524 -22.503 1.00 95.25 1146 VAL A O 1
ATOM 8749 N N . PHE A 1 1147 ? -12.782 -1.784 -23.135 1.00 93.31 1147 PHE A N 1
ATOM 8750 C CA . PHE A 1 1147 ? -12.329 -1.033 -24.301 1.00 93.31 1147 PHE A CA 1
ATOM 8751 C C . PHE A 1 1147 ? -12.226 -1.951 -25.514 1.00 93.31 1147 PHE A C 1
ATOM 8753 O O . PHE A 1 1147 ? -11.935 -3.141 -25.394 1.00 93.31 1147 PHE A O 1
ATOM 8760 N N . THR A 1 1148 ? -12.414 -1.378 -26.697 1.00 87.50 1148 THR A N 1
ATOM 8761 C CA . THR A 1 1148 ? -11.975 -1.989 -27.951 1.00 87.50 1148 THR A CA 1
ATOM 8762 C C . THR A 1 1148 ? -10.450 -1.993 -28.014 1.00 87.50 1148 THR A C 1
ATOM 8764 O O . THR A 1 1148 ? -9.781 -1.231 -27.312 1.00 87.50 1148 THR A O 1
ATOM 8767 N N . ILE A 1 1149 ? -9.884 -2.792 -28.918 1.00 82.94 1149 ILE A N 1
ATOM 8768 C CA . ILE A 1 1149 ? -8.429 -2.852 -29.108 1.00 82.94 1149 ILE A CA 1
ATOM 8769 C C . ILE A 1 1149 ? -7.803 -1.515 -29.552 1.00 82.94 1149 ILE A C 1
ATOM 8771 O O . ILE A 1 1149 ? -6.653 -1.236 -29.243 1.00 82.94 1149 ILE A O 1
ATOM 8775 N N . THR A 1 1150 ? -8.581 -0.641 -30.194 1.00 79.38 1150 THR A N 1
ATOM 8776 C CA . THR A 1 1150 ? -8.191 0.734 -30.562 1.00 79.38 1150 THR A CA 1
ATOM 8777 C C . THR A 1 1150 ? -8.265 1.747 -29.408 1.00 79.38 1150 THR A C 1
ATOM 8779 O O . THR A 1 1150 ? -8.065 2.941 -29.626 1.00 79.38 1150 THR A O 1
ATOM 8782 N N . GLY A 1 1151 ? -8.593 1.310 -28.186 1.00 69.38 1151 GLY A N 1
ATOM 8783 C CA . GLY A 1 1151 ? -8.682 2.170 -27.001 1.00 69.38 1151 GLY A CA 1
ATOM 8784 C C . GLY A 1 1151 ? -10.007 2.925 -26.845 1.00 69.38 1151 GLY A C 1
ATOM 8785 O O . GLY A 1 1151 ? -10.153 3.720 -25.914 1.00 69.38 1151 GLY A O 1
ATOM 8786 N N . GLN A 1 1152 ? -11.002 2.681 -27.705 1.00 75.88 1152 GLN A N 1
ATOM 8787 C CA . GLN A 1 1152 ? -12.339 3.246 -27.526 1.00 75.88 1152 GLN A CA 1
ATOM 8788 C C . GLN A 1 1152 ? -13.051 2.536 -26.368 1.00 75.88 1152 GLN A C 1
ATOM 8790 O O . GLN A 1 1152 ? -13.209 1.318 -26.366 1.00 75.88 1152 GLN A O 1
ATOM 8795 N N . ARG A 1 1153 ? -13.512 3.299 -25.372 1.00 91.31 1153 ARG A N 1
ATOM 8796 C CA . ARG A 1 1153 ? -14.249 2.749 -24.226 1.00 91.31 1153 ARG A CA 1
ATOM 8797 C C . ARG A 1 1153 ? -15.615 2.224 -24.667 1.00 91.31 1153 ARG A C 1
ATOM 8799 O O . ARG A 1 1153 ? -16.424 2.992 -25.182 1.00 91.31 1153 ARG A O 1
ATOM 8806 N N . VAL A 1 1154 ? -15.862 0.941 -24.428 1.00 91.06 1154 VAL A N 1
ATOM 8807 C CA . VAL A 1 1154 ? -17.097 0.228 -24.779 1.00 91.06 1154 VAL A CA 1
ATOM 8808 C C . VAL A 1 1154 ? -18.122 0.348 -23.659 1.00 91.06 1154 VAL A C 1
ATOM 8810 O O . VAL A 1 1154 ? -19.253 0.757 -23.902 1.00 91.06 1154 VAL A O 1
ATOM 8813 N N . GLN A 1 1155 ? -17.725 0.024 -22.425 1.00 89.12 1155 GLN A N 1
ATOM 8814 C CA . GLN A 1 1155 ? -18.626 0.020 -21.273 1.00 89.12 1155 GLN A CA 1
ATOM 8815 C C . GLN A 1 1155 ? -17.847 0.180 -19.966 1.00 89.12 1155 GLN A C 1
ATOM 8817 O O . GLN A 1 1155 ? -16.729 -0.308 -19.833 1.00 89.12 1155 GLN A O 1
ATOM 8822 N N . THR A 1 1156 ? -18.440 0.846 -18.979 1.00 94.19 1156 THR A N 1
ATOM 8823 C CA . THR A 1 1156 ? -17.934 0.864 -17.601 1.00 94.19 1156 THR A CA 1
ATOM 8824 C C . THR A 1 1156 ? -18.733 -0.151 -16.789 1.00 94.19 1156 THR A C 1
ATOM 8826 O O . THR A 1 1156 ? -19.953 -0.035 -16.711 1.00 94.19 1156 THR A O 1
ATOM 8829 N N . LEU A 1 1157 ? -18.057 -1.153 -16.225 1.00 91.06 1157 LEU A N 1
ATOM 8830 C CA . LEU A 1 1157 ? -18.669 -2.238 -15.451 1.00 91.06 1157 LEU A CA 1
ATOM 8831 C C . LEU A 1 1157 ? -18.752 -1.899 -13.960 1.00 91.06 1157 LEU A C 1
ATOM 8833 O O . LEU A 1 1157 ? -19.732 -2.231 -13.303 1.00 91.06 1157 LEU A O 1
ATOM 8837 N N . VAL A 1 1158 ? -17.737 -1.208 -13.434 1.00 93.31 1158 VAL A N 1
ATOM 8838 C CA . VAL A 1 1158 ? -17.707 -0.688 -12.059 1.00 93.31 1158 VAL A CA 1
ATOM 8839 C C . VAL A 1 1158 ? -17.122 0.718 -12.081 1.00 93.31 1158 VAL A C 1
ATOM 8841 O O . VAL A 1 1158 ? -16.146 0.975 -12.782 1.00 93.31 1158 VAL A O 1
ATOM 8844 N N . SER A 1 1159 ? -17.718 1.638 -11.329 1.00 91.56 1159 SER A N 1
ATOM 8845 C CA . SER A 1 1159 ? -17.181 2.982 -11.098 1.00 91.56 1159 SER A CA 1
ATOM 8846 C C . SER A 1 1159 ? -17.643 3.468 -9.728 1.00 91.56 1159 SER A C 1
ATOM 8848 O O . SER A 1 1159 ? -18.443 4.397 -9.647 1.00 91.56 1159 SER A O 1
ATOM 8850 N N . ASP A 1 1160 ? -17.182 2.794 -8.677 1.00 77.25 1160 ASP A N 1
ATOM 8851 C CA . ASP A 1 1160 ? -17.578 3.075 -7.295 1.00 77.25 1160 ASP A CA 1
ATOM 8852 C C . ASP A 1 1160 ? -16.490 2.645 -6.297 1.00 77.25 1160 ASP A C 1
ATOM 8854 O O . ASP A 1 1160 ? -15.533 1.962 -6.669 1.00 77.25 1160 ASP A O 1
ATOM 8858 N N . VAL A 1 1161 ? -16.614 3.036 -5.029 1.00 79.00 1161 VAL A N 1
ATOM 8859 C CA . VAL A 1 1161 ? -15.690 2.595 -3.969 1.00 79.00 1161 VAL A CA 1
ATOM 8860 C C . VAL A 1 1161 ? -15.999 1.151 -3.583 1.00 79.00 1161 VAL A C 1
ATOM 8862 O O . VAL A 1 1161 ? -17.132 0.825 -3.232 1.00 79.00 1161 VAL A O 1
ATOM 8865 N N . ARG A 1 1162 ? -14.989 0.281 -3.632 1.00 79.31 1162 ARG A N 1
ATOM 8866 C CA . ARG A 1 1162 ? -15.107 -1.151 -3.323 1.00 79.31 1162 ARG A CA 1
ATOM 8867 C C . ARG A 1 1162 ? -14.209 -1.505 -2.147 1.00 79.31 1162 ARG A C 1
ATOM 8869 O O . ARG A 1 1162 ? -13.145 -0.917 -1.991 1.00 79.31 1162 ARG A O 1
ATOM 8876 N N . GLU A 1 1163 ? -14.673 -2.418 -1.305 1.00 75.06 1163 GLU A N 1
ATOM 8877 C CA . GLU A 1 1163 ? -14.012 -2.780 -0.047 1.00 75.06 1163 GLU A CA 1
ATOM 8878 C C . GLU A 1 1163 ? -12.751 -3.617 -0.261 1.00 75.06 1163 GLU A C 1
ATOM 8880 O O . GLU A 1 1163 ? -12.611 -4.263 -1.288 1.00 75.06 1163 GLU A O 1
ATOM 8885 N N . ALA A 1 1164 ? -11.818 -3.626 0.685 1.00 73.69 1164 ALA A N 1
ATOM 8886 C CA . ALA A 1 1164 ? -10.675 -4.535 0.630 1.00 73.69 1164 ALA A CA 1
ATOM 8887 C C . ALA A 1 1164 ? -11.161 -6.002 0.586 1.00 73.69 1164 ALA A C 1
ATOM 8889 O O . ALA A 1 1164 ? -12.062 -6.363 1.338 1.00 73.69 1164 ALA A O 1
ATOM 8890 N N . GLY A 1 1165 ? -10.599 -6.827 -0.299 1.00 74.94 1165 GLY A N 1
ATOM 8891 C CA . GLY A 1 1165 ? -11.021 -8.215 -0.503 1.00 74.94 1165 GLY A CA 1
ATOM 8892 C C . GLY A 1 1165 ? -11.258 -8.578 -1.967 1.00 74.94 1165 GLY A C 1
ATOM 8893 O O . GLY A 1 1165 ? -10.871 -7.858 -2.894 1.00 74.94 1165 GLY A O 1
ATOM 8894 N N . VAL A 1 1166 ? -11.868 -9.738 -2.184 1.00 78.25 1166 VAL A N 1
ATOM 8895 C CA . VAL A 1 1166 ? -12.165 -10.276 -3.513 1.00 78.25 1166 VAL A CA 1
ATOM 8896 C C . VAL A 1 1166 ? -13.497 -9.734 -4.034 1.00 78.25 1166 VAL A C 1
ATOM 8898 O O . VAL A 1 1166 ? -14.525 -9.842 -3.379 1.00 78.25 1166 VAL A O 1
ATOM 8901 N N . HIS A 1 1167 ? -13.507 -9.257 -5.277 1.00 83.06 1167 HIS A N 1
ATOM 8902 C CA . HIS A 1 1167 ? -14.706 -8.808 -5.983 1.00 83.06 1167 HIS A CA 1
ATOM 8903 C C . HIS A 1 1167 ? -14.899 -9.591 -7.269 1.00 83.06 1167 HIS A C 1
ATOM 8905 O O . HIS A 1 1167 ? -13.938 -9.921 -7.967 1.00 83.06 1167 HIS A O 1
ATOM 8911 N N . THR A 1 1168 ? -16.155 -9.842 -7.621 1.00 88.44 1168 THR A N 1
ATOM 8912 C CA . THR A 1 1168 ? -16.531 -10.473 -8.888 1.00 88.44 1168 THR A CA 1
ATOM 8913 C C . THR A 1 1168 ? -17.587 -9.648 -9.608 1.00 88.44 1168 THR A C 1
ATOM 8915 O O . THR A 1 1168 ? -18.539 -9.152 -9.010 1.00 88.44 1168 THR A O 1
ATOM 8918 N N . VAL A 1 1169 ? -17.404 -9.479 -10.915 1.00 91.75 1169 VAL A N 1
ATOM 8919 C CA . VAL A 1 1169 ? -18.281 -8.695 -11.786 1.00 91.75 1169 VAL A CA 1
ATOM 8920 C C . VAL A 1 1169 ? -18.646 -9.535 -12.997 1.00 91.75 1169 VAL A C 1
ATOM 8922 O O . VAL A 1 1169 ? -17.772 -9.989 -13.731 1.00 91.75 1169 VAL A O 1
ATOM 8925 N N . ARG A 1 1170 ? -19.945 -9.728 -13.227 1.00 93.88 1170 ARG A N 1
ATOM 8926 C CA . ARG A 1 1170 ? -20.454 -10.377 -14.440 1.00 93.88 1170 ARG A CA 1
ATOM 8927 C C . ARG A 1 1170 ? -20.473 -9.375 -15.592 1.00 93.88 1170 ARG A C 1
ATOM 8929 O O . ARG A 1 1170 ? -20.973 -8.262 -15.436 1.00 93.88 1170 ARG A O 1
ATOM 8936 N N . PHE A 1 1171 ? -19.949 -9.779 -16.743 1.00 94.62 1171 PHE A N 1
ATOM 8937 C CA . PHE A 1 1171 ? -19.965 -9.005 -17.978 1.00 94.62 1171 PHE A CA 1
ATOM 8938 C C . PHE A 1 1171 ? -20.748 -9.757 -19.055 1.00 94.62 1171 PHE A C 1
ATOM 8940 O O . PHE A 1 1171 ? -20.347 -10.850 -19.445 1.00 94.62 1171 PHE A O 1
ATOM 8947 N N . ASP A 1 1172 ? -21.848 -9.162 -19.521 1.00 93.00 1172 ASP A N 1
ATOM 8948 C CA . ASP A 1 1172 ? -22.630 -9.630 -20.670 1.00 93.00 1172 ASP A CA 1
ATOM 8949 C C . ASP A 1 1172 ? -22.262 -8.804 -21.909 1.00 93.00 1172 ASP A C 1
ATOM 8951 O O . ASP A 1 1172 ? -22.499 -7.594 -21.974 1.00 93.00 1172 ASP A O 1
ATOM 8955 N N . ALA A 1 1173 ? -21.664 -9.472 -22.892 1.00 89.69 1173 ALA A N 1
ATOM 8956 C CA . ALA A 1 1173 ? -21.205 -8.890 -24.141 1.00 89.69 1173 ALA A CA 1
ATOM 8957 C C . ALA A 1 1173 ? -22.130 -9.222 -25.328 1.00 89.69 1173 ALA A C 1
ATOM 8959 O O . ALA A 1 1173 ? -21.721 -9.114 -26.487 1.00 89.69 1173 ALA A O 1
ATOM 8960 N N . GLY A 1 1174 ? -23.391 -9.598 -25.082 1.00 85.31 1174 GLY A N 1
ATOM 8961 C CA . GLY A 1 1174 ? -24.335 -10.056 -26.107 1.00 85.31 1174 GLY A CA 1
ATOM 8962 C C . GLY A 1 1174 ? -24.561 -9.077 -27.266 1.00 85.31 1174 GLY A C 1
ATOM 8963 O O . GLY A 1 1174 ? -24.853 -9.503 -28.386 1.00 85.31 1174 GLY A O 1
ATOM 8964 N N . MET A 1 1175 ? -24.350 -7.773 -27.058 1.00 83.38 1175 MET A N 1
ATOM 8965 C CA . MET A 1 1175 ? -24.464 -6.738 -28.100 1.00 83.38 1175 MET A CA 1
ATOM 8966 C C . MET A 1 1175 ? -23.138 -6.366 -28.788 1.00 83.38 1175 MET A C 1
ATOM 8968 O O . MET A 1 1175 ? -23.136 -5.543 -29.701 1.00 83.38 1175 MET A O 1
ATOM 8972 N N . LEU A 1 1176 ? -22.017 -6.964 -28.382 1.00 86.19 1176 LEU A N 1
ATOM 8973 C CA . LEU A 1 1176 ? -20.689 -6.708 -28.943 1.00 86.19 1176 LEU A CA 1
ATOM 8974 C C . LEU A 1 1176 ? -20.356 -7.707 -30.066 1.00 86.19 1176 LEU A C 1
ATOM 8976 O O . LEU A 1 1176 ? -20.947 -8.784 -30.144 1.00 86.19 1176 LEU A O 1
ATOM 8980 N N . ALA A 1 1177 ? -19.474 -7.341 -30.996 1.00 83.25 1177 ALA A N 1
ATOM 8981 C CA . ALA A 1 1177 ? -19.033 -8.241 -32.069 1.00 83.25 1177 ALA A CA 1
ATOM 8982 C C . ALA A 1 1177 ? -17.982 -9.229 -31.532 1.00 83.25 1177 ALA A C 1
ATOM 8984 O O . ALA A 1 1177 ? -17.240 -8.872 -30.622 1.00 83.25 1177 ALA A O 1
ATOM 8985 N N . SER A 1 1178 ? -17.895 -10.448 -32.080 1.00 86.00 1178 SER A N 1
ATOM 8986 C CA . SER A 1 1178 ? -16.819 -11.383 -31.712 1.00 86.00 1178 SER A CA 1
ATOM 8987 C C . SER A 1 1178 ? -15.461 -10.724 -31.936 1.00 86.00 1178 SER A C 1
ATOM 8989 O O . SER A 1 1178 ? -15.256 -10.054 -32.950 1.00 86.00 1178 SER A O 1
ATOM 8991 N N . GLY A 1 1179 ? -14.542 -10.890 -30.993 1.00 83.31 1179 GLY A N 1
ATOM 8992 C CA . GLY A 1 1179 ? -13.250 -10.226 -31.043 1.00 83.31 1179 GLY A CA 1
ATOM 8993 C C . GLY A 1 1179 ? -12.626 -10.024 -29.669 1.00 83.31 1179 GLY A C 1
ATOM 8994 O O . GLY A 1 1179 ? -13.158 -10.442 -28.638 1.00 83.31 1179 GLY A O 1
ATOM 8995 N N . ILE A 1 1180 ? -11.463 -9.378 -29.678 1.00 89.19 1180 ILE A N 1
ATOM 8996 C CA . ILE A 1 1180 ? -10.672 -9.112 -28.479 1.00 89.19 1180 ILE A CA 1
ATOM 8997 C C . ILE A 1 1180 ? -11.015 -7.724 -27.945 1.00 89.19 1180 ILE A C 1
ATOM 8999 O O . ILE A 1 1180 ? -10.956 -6.720 -28.660 1.00 89.19 1180 ILE A O 1
ATOM 9003 N N . TYR A 1 1181 ? -11.311 -7.675 -26.655 1.00 92.44 1181 TYR A N 1
ATOM 9004 C CA . TYR A 1 1181 ? -11.516 -6.452 -25.897 1.00 92.44 1181 TYR A CA 1
ATOM 9005 C C . TYR A 1 1181 ? -10.525 -6.401 -24.737 1.00 92.44 1181 TYR A C 1
ATOM 9007 O O . TYR A 1 1181 ? -10.012 -7.422 -24.279 1.00 92.44 1181 TYR A O 1
ATOM 9015 N N . ILE A 1 1182 ? -10.259 -5.199 -24.241 1.00 94.38 1182 ILE A N 1
ATOM 9016 C CA . ILE A 1 1182 ? -9.398 -4.976 -23.081 1.00 94.38 1182 ILE A CA 1
ATOM 9017 C C . ILE A 1 1182 ? -10.280 -4.524 -21.936 1.00 94.38 1182 ILE A C 1
ATOM 9019 O O . ILE A 1 1182 ? -11.077 -3.611 -22.113 1.00 94.38 1182 ILE A O 1
ATOM 9023 N N . TYR A 1 1183 ? -10.124 -5.107 -20.758 1.00 96.06 1183 TYR A N 1
ATOM 9024 C CA . TYR A 1 1183 ? -10.713 -4.566 -19.544 1.00 96.06 1183 TYR A CA 1
ATOM 9025 C C . TYR A 1 1183 ? -9.623 -4.036 -18.621 1.00 96.06 1183 TYR A C 1
ATOM 9027 O O . TYR A 1 1183 ? -8.538 -4.605 -18.504 1.00 96.06 1183 TYR A O 1
ATOM 9035 N N . ARG A 1 1184 ? -9.903 -2.889 -18.011 1.00 96.56 1184 ARG A N 1
ATOM 9036 C CA . ARG A 1 1184 ? -8.975 -2.100 -17.211 1.00 96.56 1184 ARG A CA 1
ATOM 9037 C C . ARG A 1 1184 ? -9.568 -1.863 -15.841 1.00 96.56 1184 ARG A C 1
ATOM 9039 O O . ARG A 1 1184 ? -10.644 -1.278 -15.751 1.00 96.56 1184 ARG A O 1
ATOM 9046 N N . LEU A 1 1185 ? -8.838 -2.267 -14.813 1.00 96.69 1185 LEU A N 1
ATOM 9047 C CA . LEU A 1 1185 ? -9.073 -1.904 -13.427 1.00 96.69 1185 LEU A CA 1
ATOM 9048 C C . LEU A 1 1185 ? -8.195 -0.698 -13.078 1.00 96.69 1185 LEU A C 1
ATOM 9050 O O . LEU A 1 1185 ? -6.988 -0.721 -13.300 1.00 96.69 1185 LEU A O 1
ATOM 9054 N N . THR A 1 1186 ? -8.794 0.351 -12.532 1.00 94.38 1186 THR A N 1
ATOM 9055 C CA . THR A 1 1186 ? -8.097 1.480 -11.910 1.00 94.38 1186 THR A CA 1
ATOM 9056 C C . THR A 1 1186 ? -8.493 1.523 -10.446 1.00 94.38 1186 THR A C 1
ATOM 9058 O O . THR A 1 1186 ? -9.677 1.690 -10.157 1.00 94.38 1186 THR A O 1
ATOM 9061 N N . ALA A 1 1187 ? -7.533 1.331 -9.546 1.00 89.69 1187 ALA A N 1
ATOM 9062 C CA . ALA A 1 1187 ? -7.763 1.193 -8.109 1.00 89.69 1187 ALA A CA 1
ATOM 9063 C C . ALA A 1 1187 ? -6.488 1.593 -7.343 1.00 89.69 1187 ALA A C 1
ATOM 9065 O O . ALA A 1 1187 ? -5.397 1.243 -7.775 1.00 89.69 1187 ALA A O 1
ATOM 9066 N N . ALA A 1 1188 ? -6.606 2.378 -6.265 1.00 81.88 1188 ALA A N 1
ATOM 9067 C CA . ALA A 1 1188 ? -5.484 2.907 -5.462 1.00 81.88 1188 ALA A CA 1
ATOM 9068 C C . ALA A 1 1188 ? -4.304 3.522 -6.259 1.00 81.88 1188 ALA A C 1
ATOM 9070 O O . ALA A 1 1188 ? -3.151 3.444 -5.850 1.00 81.88 1188 ALA A O 1
ATOM 9071 N N . GLY A 1 1189 ? -4.580 4.147 -7.410 1.00 75.38 1189 GLY A N 1
ATOM 9072 C CA . GLY A 1 1189 ? -3.548 4.730 -8.282 1.00 75.38 1189 GLY A CA 1
ATOM 9073 C C . GLY A 1 1189 ? -2.835 3.728 -9.199 1.00 75.38 1189 GLY A C 1
ATOM 9074 O O . GLY A 1 1189 ? -2.098 4.153 -10.088 1.00 75.38 1189 GLY A O 1
ATOM 9075 N N . GLU A 1 1190 ? -3.105 2.430 -9.057 1.00 81.19 1190 GLU A N 1
ATOM 9076 C CA . GLU A 1 1190 ? -2.668 1.388 -9.982 1.00 81.19 1190 GLU A CA 1
ATOM 9077 C C . GLU A 1 1190 ? -3.650 1.238 -11.150 1.00 81.19 1190 GLU A C 1
ATOM 9079 O O . GLU A 1 1190 ? -4.867 1.418 -11.018 1.00 81.19 1190 GLU A O 1
ATOM 9084 N N . VAL A 1 1191 ? -3.112 0.896 -12.322 1.00 90.50 1191 VAL A N 1
ATOM 9085 C CA . VAL A 1 1191 ? -3.890 0.595 -13.526 1.00 90.50 1191 VAL A CA 1
ATOM 9086 C C . VAL A 1 1191 ? -3.480 -0.781 -14.030 1.00 90.50 1191 VAL A C 1
ATOM 9088 O O . VAL A 1 1191 ? -2.386 -0.949 -14.560 1.00 90.50 1191 VAL A O 1
ATOM 9091 N N . ILE A 1 1192 ? -4.374 -1.759 -13.897 1.00 90.56 1192 ILE A N 1
ATOM 9092 C CA . ILE A 1 1192 ? -4.145 -3.142 -14.324 1.00 90.56 1192 ILE A CA 1
ATOM 9093 C C . ILE A 1 1192 ? -5.066 -3.440 -15.504 1.00 90.56 1192 ILE A C 1
ATOM 9095 O O . ILE A 1 1192 ? -6.260 -3.148 -15.459 1.00 90.56 1192 ILE A O 1
ATOM 9099 N N . THR A 1 1193 ? -4.524 -4.002 -16.584 1.00 93.12 1193 THR A N 1
ATOM 9100 C CA . THR A 1 1193 ? -5.286 -4.345 -17.796 1.00 93.12 1193 THR A CA 1
ATOM 9101 C C . THR A 1 1193 ? -5.166 -5.823 -18.131 1.00 93.12 1193 THR A C 1
ATOM 9103 O O . THR A 1 1193 ? -4.129 -6.444 -17.912 1.00 93.12 1193 THR A O 1
ATOM 9106 N N . ARG A 1 1194 ? -6.244 -6.392 -18.669 1.00 94.31 1194 ARG A N 1
ATOM 9107 C CA . ARG A 1 1194 ? -6.339 -7.783 -19.127 1.00 94.31 1194 ARG A CA 1
ATOM 9108 C C . ARG A 1 1194 ? -7.171 -7.845 -20.411 1.00 94.31 1194 ARG A C 1
ATOM 9110 O O . ARG A 1 1194 ? -7.908 -6.910 -20.726 1.00 94.31 1194 ARG A O 1
ATOM 9117 N N . LYS A 1 1195 ? -7.042 -8.934 -21.170 1.00 92.50 1195 LYS A N 1
ATOM 9118 C CA . LYS A 1 1195 ? -7.759 -9.148 -22.438 1.00 92.50 1195 LYS A CA 1
ATOM 9119 C C . LYS A 1 1195 ? -8.894 -10.150 -22.236 1.00 92.50 1195 LYS A C 1
ATOM 9121 O O . LYS A 1 1195 ? -8.654 -11.223 -21.690 1.00 92.50 1195 LYS A O 1
ATOM 9126 N N . LEU A 1 1196 ? -10.085 -9.829 -22.735 1.00 91.50 1196 LEU A N 1
ATOM 9127 C CA . LEU A 1 1196 ? -11.231 -10.739 -22.801 1.00 91.50 1196 LEU A CA 1
ATOM 9128 C C . LEU A 1 1196 ? -11.575 -11.035 -24.270 1.00 91.50 1196 LEU A C 1
ATOM 9130 O O . LEU A 1 1196 ? -11.625 -10.121 -25.095 1.00 91.50 1196 LEU A O 1
ATOM 9134 N N . THR A 1 1197 ? -11.768 -12.313 -24.602 1.00 91.56 1197 THR A N 1
ATOM 9135 C CA . THR A 1 1197 ? -12.035 -12.792 -25.967 1.00 91.56 1197 THR A CA 1
ATOM 9136 C C . THR A 1 1197 ? -13.483 -13.247 -26.065 1.00 91.56 1197 THR A C 1
ATOM 9138 O O . THR A 1 1197 ? -13.855 -14.283 -25.516 1.00 91.56 1197 THR A O 1
ATOM 9141 N N . LEU A 1 1198 ? -14.307 -12.469 -26.764 1.00 91.38 1198 LEU A N 1
ATOM 9142 C CA . LEU A 1 1198 ? -15.694 -12.824 -27.051 1.00 91.38 1198 LEU A CA 1
ATOM 9143 C C . LEU A 1 1198 ? -15.744 -13.653 -28.336 1.00 91.38 1198 LEU A C 1
ATOM 9145 O O . LEU A 1 1198 ? -15.300 -13.184 -29.386 1.00 91.38 1198 LEU A O 1
ATOM 9149 N N . ILE A 1 1199 ? -16.330 -14.845 -28.272 1.00 81.62 1199 ILE A N 1
ATOM 9150 C CA . ILE A 1 1199 ? -16.641 -15.669 -29.446 1.00 81.62 1199 ILE A CA 1
ATOM 9151 C C . ILE A 1 1199 ? -18.161 -15.797 -29.521 1.00 81.62 1199 ILE A C 1
ATOM 9153 O O . ILE A 1 1199 ? -18.789 -16.110 -28.517 1.00 81.62 1199 ILE A O 1
ATOM 9157 N N . LYS A 1 1200 ? -18.750 -15.540 -30.689 1.00 67.06 1200 LYS A N 1
ATOM 9158 C CA . LYS A 1 1200 ? -20.170 -15.790 -30.971 1.00 67.06 1200 LYS A CA 1
ATOM 9159 C C . LYS A 1 1200 ? -20.321 -16.895 -31.987 1.00 67.06 1200 LYS A C 1
ATOM 9161 O O . LYS A 1 1200 ? -19.488 -16.914 -32.922 1.00 67.06 1200 LYS A O 1
#

Radius of gyration: 38.01 Å; chains: 1; bounding box: 97×104×106 Å

Foldseek 3Di:
DDDDDDDDDDDDDDDDDDDDFPFVDLPDLFKTKTKFFPQPFWDFPPPQWDADPVRWIWGPQPDFKGKTKGQWDFQPHPFFPPWKKKWKKWFKDDPDPVQKWKWKWFDLVSPDIDDTHTFDFDPLADPPDPGMTIGAMAIGGRSTGIMMMMMMGGADPVRHTMITGMMMMMMGRLDFQDPVLLVVQLCLFPVNDDAQDFDDDDDPDPDDPDLDDVVGQRDARDAQECVSLPHDPPPQSDPDQDPLDWDFAQAQAEAEFASQYAQDDPGVSSVVSVQQCCCCVVSVDNGRQAQWEAHLRQHIYGTDADPDPPGGGTFGSRAPVARHNYHYYYYYHAAQPHEGHLRRLSNVLSNLLNSCSVNVHQQQDWDDDVPQPDIDGRYAYSVSRDPDCTPHNRHRVCSVVSSVLSNCVSNVADEAEEAEEVNPPPPHHHPAPLRVQVVVQVGAYSFEHEYEYAEAGEAQPDESEHDALPADCGRAYEYEYDPPAQYEYEHCAHEYFNAERYEYEDPPQQSAEYEYEDQPDQERYEYEANYEQYEYESHEQFYPHYHLRHEHYEWEADCDDPRHAGYEHYEYYQYEFYDPVTAGQEHYEYYADPVGAYEYEYENYEHGHAAEHYEGDHHEAHEHELYEAHYEDHEPYYYAEYAEYEAENYETEYLEYEAAEAYEEYEAEHYEEEHQAEDEEHEAAYEHYEHEQYEYEHEVPDQDDEEGEHYEHYHYAEEHEHELYFHEYAAHRADDDYEYEHYEYEAHHQYEYEYALYEFFYNHPAPVRQPAYEYEDYEYDYDPDHEYEYEHAFAEFEYDEYAHAYAYEPHEYDDEHDQYEYEAFLAEQYYAYAAYNYESYEYQYDPPDHHDYAHELYAQEDQRAASYDHNNDGHRDPVSVCVVVVHHPLYHYDDFDAPDSRGRHGDDPRLVDQSQWTAADPVDQAASQRHGADNGTGGRHRDRRDPDDPPFPQVDDDPQPDPDDDPAKDWDDDDDDHDPPAPPVPFDDDDDDDDDDDWDQDKTKIKDHWDFQFAKKKKKKAWAAQDFWKKKFKWWDAVVPDTDGPDMWTADHPQDTPHHRTIDMDMDGDDDGGIIMIMIIDNGGMDIDMDMGRTTTHHRPDDDDPDPPPQQPCAKAKDDWPPAQDEFKTKTKIAASAFWQKWKWKADPVRHTDDTQDGGTDGGGMDITMDGRVVPDFAKMKIWIDTPNDIDIDIGGYDD

Sequence (1200 aa):
MKLISSAVVAFFSIVLLSTTLSAQDAPDNEYRYLRFPAAESLTADGDAFERTEDGRISLVTGLREATAVSDPVAIPFENPEPFVAISAVWRAQSPDHHLIALQMRTSPDGNSWGEWLDFDIDHHVEPVDAEHFHGHLLFFSRDSRFVQYRVTMTRSMFNVAPLLDDVTLHFINPGATDVETLTVIEAKSTENREPLRFTPSVKTDDSIPSYLDVQNAIPLPDYVDRETWGQPLGLANRATPISYNPTPTLVTHMVVHHSASDNNANDFAAVVRAYYSFHVNSNGWADIGYNWLVDPQGVIYQGRVSTQSGNPDVIGAHASGNNSNTMGICVIGNYNNTVPSDQARISLHEMLAWKASDRNIDPLGTSVKSGSGSPLPHIGGHRDYGSTDCPGHAFYPQLPSVRTAVDAILKGEVIADKYYIPQGGHDKGFATLADAVNWLNNNNLAGPTEFRITADLDETGTDITFDRNDLSSFRNLTIRPDDGVNPVVRIRQLHFFATKFITIDGGSARNLTLMLDNDEVQQAIYIEGSSRDITIRNTNITFEKRNATASAIQLRRVDSGAGVGAPTGIRFLNNRIGESGRRFHDGVITLGSSDRKIQLEARNNEVYAARRGFTDWFTAGSTYSVNRVHSGAEAGIWISESADGIYSGNILHADRGVHLFGSARARIDNNVITGDIMGIDVSGAGPDRVIRNNSILLTGASAFVGQYTGINLAGANESTRIEGNTIVARKAHPTSGGNLRGIALGNNNAGVVIITNNMISFQLGNDGNAGSRGLFGISHSGVLGVTAEYRVYHNSILIGENNGTGVQAAAGTTVTNNPAVYRFINNLLLNEKTGGNAYGLYWAANETGSGSLNSDFNNLYAPGGAVAFRGGNTYSGLGDWQTASTQDSSSVSKAVTFVSGEDLRLDGESAEDADLFGTAIAEVTEDIDGNLRNPNTPQMGAHEAIAAGPVEFILVEGFEEFDGWPSGWGRTNARLFSDELAHDGEGGNTEGNYLGTDVLNSTTEIATPVIKDPGTLSFWISGFSNDTDLTLLVQVSADGIAWNTVASYSAEAGGGGDFAFQWTEKTVNIQLPGYYRVRWITDGQVAEGFFIDDISVTQGTVVNIEPVVEALPGRIELDQNYPNPFNPETIIRYRLSETTPVRLEVFTITGQRVQTLVSDVREAGVHTVRFDAGMLASGIYIYRLTAAGEVITRKLTLIK

pLDDT: mean 78.4, std 18.23, range [22.88, 98.44]